Protein AF-A0A9P6PNS8-F1 (afdb_monomer)

Nearest PDB structures (foldseek):
  7qi6-assembly1_5  TM=6.635E-01  e=1.518E-03  Homo sapiens
  6zsc-assembly1_5  TM=6.310E-01  e=2.598E-03  Homo sapiens
  5k1a-assembly3_F  TM=5.845E-01  e=2.024E-01  Homo sapiens
  2zb6-assembly1_A-2  TM=4.826E-01  e=3.499E+00  Measles virus strain Edmonston-B
  2zb5-assembly1_A-2  TM=5.389E-01  e=9.210E+00  Measles virus strain Edmonston-B

Radius of gyration: 42.25 Å; Cα contacts (8 Å, |Δi|>4): 1552; chains: 1; bounding box: 99×86×151 Å

Organism: NCBI:txid41804

Mean predicted aligned error: 18.77 Å

Structure (mmCIF, N/CA/C/O backbone):
data_AF-A0A9P6PNS8-F1
#
_entry.id   AF-A0A9P6PNS8-F1
#
loop_
_atom_site.group_PDB
_atom_site.id
_atom_site.type_symbol
_atom_site.label_atom_id
_atom_site.label_alt_id
_atom_site.label_comp_id
_atom_site.label_asym_id
_atom_site.label_entity_id
_atom_site.label_seq_id
_atom_site.pdbx_PDB_ins_code
_atom_site.Cartn_x
_atom_site.Cartn_y
_atom_site.Cartn_z
_atom_site.occupancy
_atom_site.B_iso_or_equiv
_atom_site.auth_seq_id
_atom_site.auth_comp_id
_atom_site.auth_asym_id
_atom_site.auth_atom_id
_atom_site.pdbx_PDB_model_num
ATOM 1 N N . MET A 1 1 ? -38.848 44.340 116.202 1.00 38.03 1 MET A N 1
ATOM 2 C CA . MET A 1 1 ? -37.569 43.748 115.767 1.00 38.03 1 MET A CA 1
ATOM 3 C C . MET A 1 1 ? -37.871 42.318 115.384 1.00 38.03 1 MET A C 1
ATOM 5 O O . MET A 1 1 ? -38.203 41.520 116.247 1.00 38.03 1 MET A O 1
ATOM 9 N N . THR A 1 2 ? -37.935 42.082 114.082 1.00 35.62 2 THR A N 1
ATOM 10 C CA . THR A 1 2 ? -38.232 40.808 113.427 1.00 35.62 2 THR A CA 1
ATOM 11 C C . THR A 1 2 ? -36.921 40.229 112.928 1.00 35.62 2 THR A C 1
ATOM 13 O O . THR A 1 2 ? -36.198 40.965 112.270 1.00 35.62 2 THR A O 1
ATOM 16 N N . ASP A 1 3 ? -36.658 38.951 113.179 1.00 35.03 3 ASP A N 1
ATOM 17 C CA . ASP A 1 3 ? -35.818 38.147 112.293 1.00 35.03 3 ASP A CA 1
ATOM 18 C C . ASP A 1 3 ? -36.361 36.717 112.260 1.00 35.03 3 ASP A C 1
ATOM 20 O O . ASP A 1 3 ? -36.658 36.108 113.290 1.00 35.03 3 ASP A O 1
ATOM 24 N N . ASN A 1 4 ? -36.608 36.267 111.031 1.00 35.25 4 ASN A N 1
ATOM 25 C CA . ASN A 1 4 ? -37.414 35.115 110.653 1.00 35.25 4 ASN A CA 1
ATOM 26 C C . ASN A 1 4 ? -36.581 33.830 110.601 1.00 35.25 4 ASN A C 1
ATOM 28 O O . ASN A 1 4 ? -35.508 33.797 110.005 1.00 35.25 4 ASN A O 1
ATOM 32 N N . ASN A 1 5 ? -37.153 32.753 111.141 1.00 39.16 5 ASN A N 1
ATOM 33 C CA . ASN A 1 5 ? -36.704 31.377 110.955 1.00 39.16 5 ASN A CA 1
ATOM 34 C C . ASN A 1 5 ? -37.455 30.732 109.781 1.00 39.16 5 ASN A C 1
ATOM 36 O O . ASN A 1 5 ? -38.679 30.614 109.833 1.00 39.16 5 ASN A O 1
ATOM 40 N N . GLN A 1 6 ? -36.719 30.236 108.787 1.00 35.00 6 GLN A N 1
ATOM 41 C CA . GLN A 1 6 ? -37.157 29.192 107.853 1.00 35.00 6 GLN A CA 1
ATOM 42 C C . GLN A 1 6 ? -35.915 28.449 107.316 1.00 35.00 6 GLN A C 1
ATOM 44 O O . GLN A 1 6 ? -34.973 29.116 106.888 1.00 35.00 6 GLN A O 1
ATOM 49 N N . PRO A 1 7 ? -35.869 27.102 107.328 1.00 42.41 7 PRO A N 1
ATOM 50 C CA . PRO A 1 7 ? -34.845 26.335 106.623 1.00 42.41 7 PRO A CA 1
ATOM 51 C C . PRO A 1 7 ? -35.229 26.134 105.148 1.00 42.41 7 PRO A C 1
ATOM 53 O O . PRO A 1 7 ? -36.397 25.910 104.836 1.00 42.41 7 PRO A O 1
ATOM 56 N N . LEU A 1 8 ? -34.234 26.197 104.258 1.00 35.06 8 LEU A N 1
ATOM 57 C CA . LEU A 1 8 ? -34.370 25.934 102.824 1.00 35.06 8 LEU A CA 1
ATOM 58 C C . LEU A 1 8 ? -34.691 24.453 102.548 1.00 35.06 8 LEU A C 1
ATOM 60 O O . LEU A 1 8 ? -33.902 23.574 102.891 1.00 35.06 8 LEU A O 1
ATOM 64 N N . GLU A 1 9 ? -35.801 24.198 101.855 1.00 34.28 9 GLU A N 1
ATOM 65 C CA . GLU A 1 9 ? -36.041 22.968 101.092 1.00 34.28 9 GLU A CA 1
ATOM 66 C C . GLU A 1 9 ? -35.296 23.046 99.746 1.00 34.28 9 GLU A C 1
ATOM 68 O O . GLU A 1 9 ? -35.370 24.052 99.039 1.00 34.28 9 GLU A O 1
ATOM 73 N N . ALA A 1 10 ? -34.569 21.984 99.386 1.00 37.09 10 ALA A N 1
ATOM 74 C CA . ALA A 1 10 ? -34.009 21.796 98.049 1.00 37.09 10 ALA A CA 1
ATOM 75 C C . ALA A 1 10 ? -35.083 21.178 97.127 1.00 37.09 10 ALA A C 1
ATOM 77 O O . ALA A 1 10 ? -35.735 20.218 97.544 1.00 37.09 10 ALA A O 1
ATOM 78 N N . PRO A 1 11 ? -35.290 21.679 95.895 1.00 38.31 11 PRO A N 1
ATOM 79 C CA . PRO A 1 11 ? -36.331 21.163 95.019 1.00 38.31 11 PRO A CA 1
ATOM 80 C C . PRO A 1 11 ? -35.906 19.843 94.365 1.00 38.31 11 PRO A C 1
ATOM 82 O O . PRO A 1 11 ? -34.932 19.769 93.621 1.00 38.31 11 PRO A O 1
ATOM 85 N N . SER A 1 12 ? -36.686 18.802 94.641 1.00 41.72 12 SER A N 1
ATOM 86 C CA . SER A 1 12 ? -36.752 17.553 93.893 1.00 41.72 12 SER A CA 1
ATOM 87 C C . SER A 1 12 ? -37.543 17.743 92.594 1.00 41.72 12 SER A C 1
ATOM 89 O O . SER A 1 12 ? -38.729 18.068 92.662 1.00 41.72 12 SER A O 1
ATOM 91 N N . SER A 1 13 ? -36.939 17.451 91.443 1.00 44.19 13 SER A N 1
ATOM 92 C CA . SER A 1 13 ? -37.649 16.912 90.273 1.00 44.19 13 SER A CA 1
ATOM 93 C C . SER A 1 13 ? -36.643 16.352 89.260 1.00 44.19 13 SER A C 1
ATOM 95 O O . SER A 1 13 ? -36.161 17.088 88.403 1.00 44.19 13 SER A O 1
ATOM 97 N N . ASP A 1 14 ? -36.335 15.056 89.354 1.00 52.81 14 ASP A N 1
ATOM 98 C CA . ASP A 1 14 ? -35.810 14.292 88.215 1.00 52.81 14 ASP A CA 1
ATOM 99 C C . ASP A 1 14 ? -36.925 14.255 87.159 1.00 52.81 14 ASP A C 1
ATOM 101 O O . ASP A 1 14 ? -37.920 13.540 87.307 1.00 52.81 14 ASP A O 1
ATOM 105 N N . SER A 1 15 ? -36.834 15.097 86.132 1.00 66.56 15 SER A N 1
ATOM 106 C CA . SER A 1 15 ? -37.779 15.079 85.017 1.00 66.56 15 SER A CA 1
ATOM 107 C C . SER A 1 15 ? -37.424 13.919 84.088 1.00 66.56 15 SER A C 1
ATOM 109 O O . SER A 1 15 ? -36.616 14.071 83.172 1.00 66.56 15 SER A O 1
ATOM 111 N N . SER A 1 16 ? -38.010 12.746 84.337 1.00 77.12 16 SER A N 1
ATOM 112 C CA . SER A 1 16 ? -37.897 11.601 83.432 1.00 77.12 16 SER A CA 1
ATOM 113 C C . SER A 1 16 ? -38.659 11.880 82.136 1.00 77.12 16 SER A C 1
ATOM 115 O O . SER A 1 16 ? -39.860 12.156 82.182 1.00 77.12 16 SER A O 1
ATOM 117 N N . ILE A 1 17 ? -37.994 11.751 80.992 1.00 86.31 17 ILE A N 1
ATOM 118 C CA . ILE A 1 17 ? -38.599 11.861 79.665 1.00 86.31 17 ILE A CA 1
ATOM 119 C C . ILE A 1 17 ? -38.809 10.466 79.070 1.00 86.31 17 ILE A C 1
ATOM 121 O O . ILE A 1 17 ? -38.011 9.547 79.270 1.00 86.31 17 ILE A O 1
ATOM 125 N N . THR A 1 18 ? -39.911 10.294 78.340 1.00 87.69 18 THR A N 1
ATOM 126 C CA . THR A 1 18 ? -40.212 9.049 77.619 1.00 87.69 18 THR A CA 1
ATOM 127 C C . THR A 1 18 ? -39.902 9.248 76.142 1.00 87.69 18 THR A C 1
ATOM 129 O O . THR A 1 18 ? -40.555 10.043 75.472 1.00 87.69 18 THR A O 1
ATOM 132 N N . ILE A 1 19 ? -38.914 8.522 75.621 1.00 89.94 19 ILE A N 1
ATOM 133 C CA . ILE A 1 19 ? -38.493 8.601 74.220 1.00 89.94 19 ILE A CA 1
ATOM 134 C C . ILE A 1 19 ? -39.006 7.369 73.478 1.00 89.94 19 ILE A C 1
ATOM 136 O O . ILE A 1 19 ? -38.692 6.233 73.835 1.00 89.94 19 ILE A O 1
ATOM 140 N N . THR A 1 20 ? -39.785 7.598 72.423 1.00 90.81 20 THR A N 1
ATOM 141 C CA . THR A 1 20 ? -40.258 6.539 71.514 1.00 90.81 20 THR A CA 1
ATOM 142 C C . THR A 1 20 ? -39.241 6.306 70.401 1.00 90.81 20 THR A C 1
ATOM 144 O O . THR A 1 20 ? -38.955 7.209 69.612 1.00 90.81 20 THR A O 1
ATOM 147 N N . CYS A 1 21 ? -38.730 5.085 70.317 1.00 92.44 21 CYS A N 1
ATOM 148 C CA . CYS A 1 21 ? -37.688 4.657 69.395 1.00 92.44 21 CYS A CA 1
ATOM 149 C C . CYS A 1 21 ? -38.238 3.675 68.351 1.00 92.44 21 CYS A C 1
ATOM 151 O O . CYS A 1 21 ? -39.130 2.879 68.642 1.00 92.44 21 CYS A O 1
ATOM 153 N N . LEU A 1 22 ? -37.668 3.684 67.147 1.00 91.56 22 LEU A N 1
ATOM 154 C CA . LEU A 1 22 ? -37.949 2.717 66.083 1.00 91.56 22 LEU A CA 1
ATOM 155 C C . LEU A 1 22 ? -36.643 2.272 65.412 1.00 91.56 22 LEU A C 1
ATOM 157 O O . LEU A 1 22 ? -35.740 3.080 65.223 1.00 91.56 22 LEU A O 1
ATOM 161 N N . LEU A 1 23 ? -36.526 1.001 65.031 1.00 89.69 23 LEU A N 1
ATOM 162 C CA . LEU A 1 23 ? -35.391 0.519 64.242 1.00 89.69 23 LEU A CA 1
ATOM 163 C C . LEU A 1 23 ? -35.531 0.960 62.772 1.00 89.69 23 LEU A C 1
ATOM 165 O O . LEU A 1 23 ? -36.610 0.888 62.192 1.00 89.69 23 LEU A O 1
ATOM 169 N N . ASN A 1 24 ? -34.445 1.415 62.145 1.00 86.19 24 ASN A N 1
ATOM 170 C CA . ASN A 1 24 ? -34.470 1.812 60.734 1.00 86.19 24 ASN A CA 1
ATOM 171 C C . ASN A 1 24 ? -34.923 0.648 59.828 1.00 86.19 24 ASN A C 1
ATOM 173 O O . ASN A 1 24 ? -34.260 -0.388 59.799 1.00 86.19 24 ASN A O 1
ATOM 177 N N . GLY A 1 25 ? -35.995 0.850 59.054 1.00 80.19 25 GLY A N 1
ATOM 178 C CA . GLY A 1 25 ? -36.583 -0.168 58.177 1.00 80.19 25 GLY A CA 1
ATOM 179 C C . GLY A 1 25 ? -37.706 -0.998 58.813 1.00 80.19 25 GLY A C 1
ATOM 180 O O . GLY A 1 25 ? -38.274 -1.842 58.123 1.00 80.19 25 GLY A O 1
ATOM 181 N N . ASP A 1 26 ? -38.059 -0.748 60.079 1.00 83.12 26 ASP A N 1
ATOM 182 C CA . ASP A 1 26 ? -39.193 -1.397 60.746 1.00 83.12 26 ASP A CA 1
ATOM 183 C C . ASP A 1 26 ? -40.512 -0.635 60.545 1.00 83.12 26 ASP A C 1
ATOM 185 O O . ASP A 1 26 ? -40.561 0.513 60.086 1.00 83.12 26 ASP A O 1
ATOM 189 N N . SER A 1 27 ? -41.612 -1.301 60.903 1.00 84.88 27 SER A N 1
ATOM 190 C CA . SER A 1 27 ? -42.946 -0.711 60.910 1.00 84.88 27 SER A CA 1
ATOM 191 C C . SER A 1 27 ? -43.193 0.156 62.147 1.00 84.88 27 SER A C 1
ATOM 193 O O . SER A 1 27 ? -42.725 -0.185 63.230 1.00 84.88 27 SER A O 1
ATOM 195 N N . ALA A 1 28 ? -43.959 1.245 62.020 1.00 83.12 28 ALA A N 1
ATOM 196 C CA . ALA A 1 28 ? -44.288 2.134 63.141 1.00 83.12 28 ALA A CA 1
ATOM 197 C C . ALA A 1 28 ? -44.936 1.401 64.340 1.00 83.12 28 ALA A C 1
ATOM 199 O O . ALA A 1 28 ? -44.675 1.763 65.491 1.00 83.12 28 ALA A O 1
ATOM 200 N N . SER A 1 29 ? -45.669 0.310 64.096 1.00 83.00 29 SER A N 1
ATOM 201 C CA . SER A 1 29 ? -46.224 -0.589 65.121 1.00 83.00 29 SER A CA 1
ATOM 202 C C . SER A 1 29 ? -45.169 -1.315 65.970 1.00 83.00 29 SER A C 1
ATOM 204 O O . SER A 1 29 ? -45.473 -1.781 67.065 1.00 83.00 29 SER A O 1
ATOM 206 N N . HIS A 1 30 ? -43.917 -1.392 65.510 1.00 86.62 30 HIS A N 1
ATOM 207 C CA . HIS A 1 30 ? -42.785 -1.971 66.246 1.00 86.62 30 HIS A CA 1
ATOM 208 C C . HIS A 1 30 ? -41.997 -0.942 67.071 1.00 86.62 30 HIS A C 1
ATOM 210 O O . HIS A 1 30 ? -40.952 -1.282 67.651 1.00 86.62 30 HIS A O 1
ATOM 216 N N . SER A 1 31 ? -42.476 0.305 67.125 1.00 88.50 31 SER A N 1
ATOM 217 C CA . SER A 1 31 ? -41.890 1.335 67.977 1.00 88.50 31 SER A CA 1
ATOM 218 C C . SER A 1 31 ? -41.986 0.957 69.460 1.00 88.50 31 SER A C 1
ATOM 220 O O . SER A 1 31 ? -42.853 0.198 69.892 1.00 88.50 31 SER A O 1
ATOM 222 N N . PHE A 1 32 ? -41.029 1.430 70.250 1.00 88.56 32 PHE A N 1
ATOM 223 C CA . PHE A 1 32 ? -40.890 1.071 71.658 1.00 88.56 32 PHE A CA 1
ATOM 224 C C . PHE A 1 32 ? -40.411 2.267 72.468 1.00 88.56 32 PHE A C 1
ATOM 226 O O . PHE A 1 32 ? -39.592 3.053 72.001 1.00 88.56 32 PHE A O 1
ATOM 233 N N . SER A 1 33 ? -40.894 2.388 73.700 1.00 90.00 33 SER A N 1
ATOM 234 C CA . SER A 1 33 ? -40.560 3.519 74.563 1.00 90.00 33 SER A CA 1
ATOM 235 C C . SER A 1 33 ? -39.471 3.173 75.575 1.00 90.00 33 SER A C 1
ATOM 237 O O . SER A 1 33 ? -39.440 2.074 76.146 1.00 90.00 33 SER A O 1
ATOM 239 N N . VAL A 1 34 ? -38.589 4.141 75.804 1.00 90.56 34 VAL A N 1
ATOM 240 C CA . VAL A 1 34 ? -37.511 4.112 76.790 1.00 90.56 34 VAL A CA 1
ATOM 241 C C . VAL A 1 34 ? -37.673 5.314 77.716 1.00 90.56 34 VAL A C 1
ATOM 243 O O . VAL A 1 34 ? -37.844 6.435 77.243 1.00 90.56 34 VAL A O 1
ATOM 246 N N . ASN A 1 35 ? -37.612 5.074 79.026 1.00 88.00 35 ASN A N 1
ATOM 247 C CA . ASN A 1 35 ? -37.637 6.132 80.034 1.00 88.00 35 ASN A CA 1
ATOM 248 C C . ASN A 1 3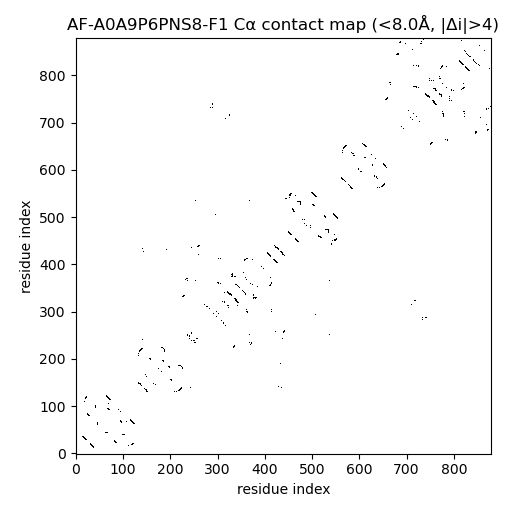5 ? -36.201 6.469 80.421 1.00 88.00 35 ASN A C 1
ATOM 250 O O . ASN A 1 35 ? -35.438 5.559 80.746 1.00 88.00 35 ASN A O 1
ATOM 254 N N . ILE A 1 36 ? -35.855 7.750 80.388 1.00 88.25 36 ILE A N 1
ATOM 255 C CA . ILE A 1 36 ? -34.512 8.253 80.682 1.00 88.25 36 ILE A CA 1
ATOM 256 C C . ILE A 1 36 ? -34.619 9.601 81.407 1.00 88.25 36 ILE A C 1
ATOM 258 O O . ILE A 1 36 ? -35.611 10.308 81.214 1.00 88.25 36 ILE A O 1
ATOM 262 N N . SER A 1 37 ? -33.664 9.961 82.267 1.00 83.19 37 SER A N 1
ATOM 263 C CA . SER A 1 37 ? -33.644 11.314 82.834 1.00 83.19 37 SER A CA 1
ATOM 264 C C . SER A 1 37 ? -33.254 12.324 81.756 1.00 83.19 37 SER A C 1
ATOM 266 O O . SER A 1 37 ? -32.411 12.044 80.905 1.00 83.19 37 SER A O 1
ATOM 268 N N . ALA A 1 38 ? -33.849 13.518 81.779 1.00 78.31 38 ALA A N 1
ATOM 269 C CA . ALA A 1 38 ? -33.487 14.585 80.842 1.00 78.31 38 ALA A CA 1
ATOM 270 C C . ALA A 1 38 ? -32.008 15.014 80.962 1.00 78.31 38 ALA A C 1
ATOM 272 O O . ALA A 1 38 ? -31.471 15.585 80.019 1.00 78.31 38 ALA A O 1
ATOM 273 N N . THR A 1 39 ? -31.362 14.732 82.100 1.00 80.31 39 THR A N 1
ATOM 274 C CA . THR A 1 39 ? -29.947 15.035 82.372 1.00 80.31 39 THR A CA 1
ATOM 275 C C . THR A 1 39 ? -28.983 13.900 82.020 1.00 80.31 39 THR A C 1
ATOM 277 O O . THR A 1 39 ? -27.775 14.073 82.179 1.00 80.31 39 THR A O 1
ATOM 280 N N . ASP A 1 40 ? -29.493 12.739 81.605 1.00 85.06 40 ASP A N 1
ATOM 281 C CA . ASP A 1 40 ? -28.660 11.588 81.255 1.00 85.06 40 ASP A CA 1
ATOM 282 C C . ASP A 1 40 ? -27.964 11.799 79.902 1.00 85.06 40 ASP A C 1
ATOM 284 O O . ASP A 1 40 ? -28.375 12.588 79.045 1.00 85.06 40 ASP A O 1
ATOM 288 N N . SER A 1 41 ? -26.886 11.055 79.697 1.00 86.19 41 SER A N 1
ATOM 289 C CA . SER A 1 41 ? -26.075 11.102 78.486 1.00 86.19 41 SER A CA 1
ATOM 290 C C . SER A 1 41 ? -26.694 10.323 77.318 1.00 86.19 41 SER A C 1
ATOM 292 O O . SER A 1 41 ? -27.461 9.368 77.477 1.00 86.19 41 SER A O 1
ATOM 294 N N . LEU A 1 42 ? -26.267 10.654 76.094 1.00 86.25 42 LEU A N 1
ATOM 295 C CA . LEU A 1 42 ? -26.627 9.880 74.902 1.00 86.25 42 LEU A CA 1
ATOM 296 C C . LEU A 1 42 ? -26.145 8.415 74.982 1.00 86.25 42 LEU A C 1
ATOM 298 O O . LEU A 1 42 ? -26.768 7.528 74.394 1.00 86.25 42 LEU A O 1
ATOM 302 N N . GLU A 1 43 ? -25.049 8.134 75.695 1.00 85.62 43 GLU A N 1
ATOM 303 C CA . GLU A 1 43 ? -24.553 6.765 75.893 1.00 85.62 43 GLU A CA 1
ATOM 304 C C . GLU A 1 43 ? -25.500 5.925 76.754 1.00 85.62 43 GLU A C 1
ATOM 306 O O . GLU A 1 43 ? -25.770 4.768 76.418 1.00 85.62 43 GLU A O 1
ATOM 311 N N . GLU A 1 44 ? -26.069 6.513 77.808 1.00 87.44 44 GLU A N 1
ATOM 312 C CA . GLU A 1 44 ? -27.085 5.865 78.642 1.00 87.44 44 GLU A CA 1
ATOM 313 C C . GLU A 1 44 ? -28.351 5.569 77.831 1.00 87.44 44 GLU A C 1
ATOM 315 O O . GLU A 1 44 ? -28.875 4.454 77.908 1.00 87.44 44 GLU A O 1
ATOM 320 N N . LEU A 1 45 ? -28.772 6.483 76.946 1.00 89.38 45 LEU A N 1
ATOM 321 C CA . LEU A 1 45 ? -29.881 6.234 76.017 1.00 89.38 45 LEU A CA 1
ATOM 322 C C . LEU A 1 45 ? -29.601 5.046 75.087 1.00 89.38 45 LEU A C 1
ATOM 324 O O . LEU A 1 45 ? -30.454 4.169 74.927 1.00 89.38 45 LEU A O 1
ATOM 328 N N . LYS A 1 46 ? -28.400 4.969 74.499 1.00 89.88 46 LYS A N 1
ATOM 329 C CA . LYS A 1 46 ? -27.990 3.825 73.664 1.00 89.88 46 LYS A CA 1
ATOM 330 C C . LYS A 1 46 ? -27.975 2.518 74.465 1.00 89.88 46 LYS A C 1
ATOM 332 O O . LYS A 1 46 ? -28.414 1.484 73.955 1.00 89.88 46 LYS A O 1
ATOM 337 N N . GLY A 1 47 ? -27.511 2.558 75.715 1.00 87.88 47 GLY A N 1
ATOM 338 C CA . GLY A 1 47 ? -27.511 1.416 76.631 1.00 87.88 47 GLY A CA 1
ATOM 339 C C . GLY A 1 47 ? -28.922 0.917 76.954 1.00 87.88 47 GLY A C 1
ATOM 340 O O . GLY A 1 47 ? -29.192 -0.285 76.863 1.00 87.88 47 GLY A O 1
ATOM 341 N N . LEU A 1 48 ? -29.844 1.834 77.254 1.00 89.44 48 LEU A N 1
ATOM 342 C CA . LEU A 1 48 ? -31.245 1.517 77.533 1.00 89.44 48 LEU A CA 1
ATOM 343 C C . LEU A 1 48 ? -31.971 0.961 76.302 1.00 89.44 48 LEU A C 1
ATOM 345 O O . LEU A 1 48 ? -32.693 -0.029 76.422 1.00 89.44 48 LEU A O 1
ATOM 349 N N . ILE A 1 49 ? -31.740 1.536 75.115 1.00 90.88 49 ILE A N 1
ATOM 350 C CA . ILE A 1 49 ? -32.280 1.030 73.842 1.00 90.88 49 ILE A CA 1
ATOM 351 C C . ILE A 1 49 ? -31.822 -0.409 73.597 1.00 90.88 49 ILE A C 1
ATOM 353 O O . ILE A 1 49 ? -32.653 -1.273 73.307 1.00 90.88 49 ILE A O 1
ATOM 357 N N . LYS A 1 50 ? -30.519 -0.680 73.754 1.00 86.38 50 LYS A N 1
ATOM 358 C CA . LYS A 1 50 ? -29.962 -2.026 73.580 1.00 86.38 50 LYS A CA 1
ATOM 359 C C . LYS A 1 50 ? -30.598 -3.018 74.558 1.00 86.38 50 LYS A C 1
ATOM 361 O O . LYS A 1 50 ? -31.068 -4.066 74.130 1.00 86.38 50 LYS A O 1
ATOM 366 N N . SER A 1 51 ? -30.675 -2.661 75.841 1.00 87.56 51 SER A N 1
ATOM 367 C CA . SER A 1 51 ? -31.266 -3.508 76.888 1.00 87.56 51 SER A CA 1
ATOM 368 C C . SER A 1 51 ? -32.748 -3.820 76.632 1.00 87.56 51 SER A C 1
ATOM 370 O O . SER A 1 51 ? -33.184 -4.962 76.784 1.00 87.56 51 SER A O 1
ATOM 372 N N . LYS A 1 52 ? -33.524 -2.823 76.179 1.00 88.25 52 LYS A N 1
ATOM 373 C CA . LYS A 1 52 ? -34.972 -2.938 75.940 1.00 88.25 52 LYS A CA 1
ATOM 374 C C . LYS A 1 52 ? -35.330 -3.863 74.774 1.00 88.25 52 LYS A C 1
ATOM 376 O O . LYS A 1 52 ? -36.432 -4.406 74.757 1.00 88.25 52 LYS A O 1
ATOM 381 N N . LYS A 1 53 ? -34.423 -4.020 73.810 1.00 84.50 53 LYS A N 1
ATOM 382 C CA . LYS A 1 53 ? -34.619 -4.792 72.575 1.00 84.50 53 LYS A CA 1
ATOM 383 C C . LYS A 1 53 ? -33.741 -6.047 72.500 1.00 84.50 53 LYS A C 1
ATOM 385 O O . LYS A 1 53 ? -33.582 -6.596 71.423 1.00 84.50 53 LYS A O 1
ATOM 390 N N . THR A 1 54 ? -33.200 -6.538 73.615 1.00 78.50 54 THR A N 1
ATOM 391 C CA . THR A 1 54 ? -32.533 -7.855 73.679 1.00 78.50 54 THR A CA 1
ATOM 392 C C . THR A 1 54 ? -33.490 -8.965 73.196 1.00 78.50 54 THR A C 1
ATOM 394 O O . THR A 1 54 ? -34.611 -9.026 73.711 1.00 78.50 54 THR A O 1
ATOM 397 N N . PRO A 1 55 ? -33.102 -9.858 72.257 1.00 77.31 55 PRO A N 1
ATOM 398 C CA . PRO A 1 55 ? -31.754 -10.074 71.707 1.00 77.31 55 PRO A CA 1
ATOM 399 C C . PRO A 1 55 ? -31.436 -9.343 70.378 1.00 77.31 55 PRO A C 1
ATOM 401 O O . PRO A 1 55 ? -30.382 -9.573 69.791 1.00 77.31 55 PRO A O 1
ATOM 404 N N . ASP A 1 56 ? -32.298 -8.453 69.873 1.00 75.88 56 ASP A N 1
ATOM 405 C CA . ASP A 1 56 ? -32.202 -7.835 68.530 1.00 75.88 56 ASP A CA 1
ATOM 406 C C . ASP A 1 56 ? -30.945 -6.969 68.295 1.00 75.88 56 ASP A C 1
ATOM 408 O O . ASP A 1 56 ? -30.664 -6.582 67.153 1.00 75.88 56 ASP A O 1
ATOM 412 N N . PHE A 1 57 ? -30.211 -6.642 69.363 1.00 79.81 57 PHE A N 1
ATOM 413 C CA . PHE A 1 57 ? -28.971 -5.858 69.350 1.00 79.81 57 PHE A CA 1
ATOM 414 C C . PHE A 1 57 ? -27.783 -6.584 70.012 1.00 79.81 57 PHE A C 1
ATOM 416 O O . PHE A 1 57 ? -26.776 -5.946 70.336 1.00 79.81 57 PHE A O 1
ATOM 423 N N . ASP A 1 58 ? -27.867 -7.898 70.242 1.00 80.00 58 ASP A N 1
ATOM 424 C CA . ASP A 1 58 ? -26.793 -8.672 70.891 1.00 80.00 58 ASP A CA 1
ATOM 425 C C . ASP A 1 58 ? -25.490 -8.677 70.076 1.00 80.00 58 ASP A C 1
ATOM 427 O O . ASP A 1 58 ? -24.396 -8.750 70.637 1.00 80.00 58 ASP A O 1
ATOM 431 N N . ASP A 1 59 ? -25.604 -8.524 68.759 1.00 74.38 59 ASP A N 1
ATOM 432 C CA . ASP A 1 59 ? -24.513 -8.516 67.785 1.00 74.38 59 ASP A CA 1
ATOM 433 C C . ASP A 1 59 ? -23.777 -7.169 67.657 1.00 74.38 59 ASP A C 1
ATOM 435 O O . ASP A 1 59 ? -22.761 -7.094 66.969 1.00 74.38 59 ASP A O 1
ATOM 439 N N . SER A 1 60 ? -24.276 -6.104 68.292 1.00 78.56 60 SER A N 1
ATOM 440 C CA . SER A 1 60 ? -23.761 -4.737 68.139 1.00 78.56 60 SER A CA 1
ATOM 441 C C . SER A 1 60 ? -23.460 -4.112 69.502 1.00 78.56 60 SER A C 1
ATOM 443 O O . SER A 1 60 ? -24.280 -4.180 70.418 1.00 78.56 60 SER A O 1
ATOM 445 N N . ALA A 1 61 ? -22.307 -3.464 69.690 1.00 81.50 61 ALA A N 1
ATOM 446 C CA . ALA A 1 61 ? -22.060 -2.708 70.925 1.00 81.50 61 ALA A CA 1
ATOM 447 C C . ALA A 1 61 ? -22.998 -1.486 71.001 1.00 81.50 61 ALA A C 1
ATOM 449 O O . ALA A 1 61 ? -23.279 -0.865 69.978 1.00 81.50 61 ALA A O 1
ATOM 450 N N . ALA A 1 62 ? -23.467 -1.104 72.199 1.00 83.25 62 ALA A N 1
ATOM 451 C CA . ALA A 1 62 ? -24.365 0.052 72.349 1.00 83.25 62 ALA A CA 1
ATOM 452 C C . ALA A 1 62 ? -23.741 1.341 71.779 1.00 83.25 62 ALA A C 1
ATOM 454 O O . ALA A 1 62 ? -24.425 2.120 71.124 1.00 83.25 62 ALA A O 1
ATOM 455 N N . SER A 1 63 ? -22.424 1.512 71.934 1.00 80.56 63 SER A N 1
ATOM 456 C CA . SER A 1 63 ? -21.656 2.631 71.374 1.00 80.56 63 SER A CA 1
ATOM 457 C C . SER A 1 63 ? -21.670 2.699 69.840 1.00 80.56 63 SER A C 1
ATOM 459 O O . SER A 1 63 ? -21.513 3.786 69.289 1.00 80.56 63 SER A O 1
ATOM 461 N N . GLN A 1 64 ? -21.900 1.577 69.147 1.00 82.69 64 GLN A N 1
ATOM 462 C CA . GLN A 1 64 ? -21.925 1.493 67.679 1.00 82.69 64 GLN A CA 1
ATOM 463 C C . GLN A 1 64 ? -23.285 1.851 67.065 1.00 82.69 64 GLN A C 1
ATOM 465 O O . GLN A 1 64 ? -23.388 1.966 65.845 1.00 82.69 64 GLN A O 1
ATOM 470 N N . LEU A 1 65 ? -24.334 2.015 67.876 1.00 88.31 65 LEU A N 1
ATOM 471 C CA . LEU A 1 65 ? -25.643 2.445 67.389 1.00 88.31 65 LEU A CA 1
ATOM 472 C C . LEU A 1 65 ? -25.605 3.936 67.032 1.00 88.31 65 LEU A C 1
ATOM 474 O O . LEU A 1 65 ? -25.140 4.759 67.829 1.00 88.31 65 LEU A O 1
ATOM 478 N N . VAL A 1 66 ? -26.130 4.290 65.859 1.00 89.56 66 VAL A N 1
ATOM 479 C CA . VAL A 1 66 ? -26.316 5.686 65.437 1.00 89.56 66 VAL A CA 1
ATOM 480 C C . VAL A 1 66 ? -27.779 6.056 65.661 1.00 89.56 66 VAL A C 1
ATOM 482 O O . VAL A 1 66 ? -28.681 5.349 65.205 1.00 89.56 66 VAL A O 1
ATOM 485 N N . LEU A 1 67 ? -28.024 7.136 66.404 1.00 92.56 67 LEU A N 1
ATOM 486 C CA . LEU A 1 67 ? -29.370 7.587 66.754 1.00 92.56 67 LEU A CA 1
ATOM 487 C C . LEU A 1 67 ? -29.716 8.845 65.960 1.00 92.56 67 LEU A C 1
ATOM 489 O O . LEU A 1 67 ? -28.954 9.809 65.946 1.00 92.56 67 LEU A O 1
ATOM 493 N N . TRP A 1 68 ? -30.885 8.843 65.329 1.00 92.44 68 TRP A N 1
ATOM 494 C CA . TRP A 1 68 ? -31.388 9.966 64.546 1.00 92.44 68 TRP A CA 1
ATOM 495 C C . TRP A 1 68 ? -32.631 10.541 65.212 1.00 92.44 68 TRP A C 1
ATOM 497 O O . TRP A 1 68 ? -33.630 9.836 65.346 1.00 92.44 68 TRP A O 1
ATOM 507 N N . LYS A 1 69 ? -32.598 11.821 65.587 1.00 90.94 69 LYS A N 1
ATOM 508 C CA . LYS A 1 69 ? -33.786 12.567 66.006 1.00 90.94 69 LYS A CA 1
ATOM 509 C C . LYS A 1 69 ? -34.717 12.740 64.813 1.00 90.94 69 LYS A C 1
ATOM 511 O O . LYS A 1 69 ? -34.297 13.270 63.783 1.00 90.94 69 LYS A O 1
ATOM 516 N N . VAL A 1 70 ? -35.976 12.367 64.992 1.00 89.62 70 VAL A N 1
ATOM 517 C CA . VAL A 1 70 ? -37.061 12.559 64.025 1.00 89.62 70 VAL A CA 1
ATOM 518 C C . VAL A 1 70 ? -38.335 13.019 64.741 1.00 89.62 70 VAL A C 1
ATOM 520 O O . VAL A 1 70 ? -38.390 13.059 65.968 1.00 89.62 70 VAL A O 1
ATOM 523 N N . SER A 1 71 ? -39.355 13.392 63.972 1.00 88.06 71 SER A N 1
ATOM 524 C CA . SER A 1 71 ? -40.684 13.730 64.488 1.00 88.06 71 SER A CA 1
ATOM 525 C C . SER A 1 71 ? -41.744 13.126 63.571 1.00 88.06 71 SER A C 1
ATOM 527 O O . SER A 1 71 ? -42.272 13.811 62.697 1.00 88.06 71 SER A O 1
ATOM 529 N N . ILE A 1 72 ? -42.007 11.825 63.728 1.00 85.31 72 ILE A N 1
ATOM 530 C CA . ILE A 1 72 ? -42.881 11.058 62.824 1.00 85.31 72 ILE A CA 1
ATOM 531 C C . ILE A 1 72 ? -44.097 10.527 63.593 1.00 85.31 72 ILE A C 1
ATOM 533 O O . ILE A 1 72 ? -43.904 9.844 64.596 1.00 85.31 72 ILE A O 1
ATOM 537 N N . PRO A 1 73 ? -45.338 10.778 63.148 1.00 83.88 73 PRO A N 1
ATOM 538 C CA . PRO A 1 73 ? -46.530 10.222 63.787 1.00 83.88 73 PRO A CA 1
ATOM 539 C C . PRO A 1 73 ? -46.523 8.685 63.829 1.00 83.88 73 PRO A C 1
ATOM 541 O O . PRO A 1 73 ? -46.176 8.024 62.857 1.00 83.88 73 PRO A O 1
ATOM 544 N N . THR A 1 74 ? -46.959 8.085 64.931 1.00 78.25 74 THR A N 1
ATOM 545 C CA . THR A 1 74 ? -47.063 6.614 65.079 1.00 78.25 74 THR A CA 1
ATOM 546 C C . THR A 1 74 ? -48.139 5.982 64.181 1.00 78.25 74 THR A C 1
ATOM 548 O O . THR A 1 74 ? -48.057 4.795 63.875 1.00 78.25 74 THR A O 1
ATOM 551 N N . ALA A 1 75 ? -49.077 6.783 63.665 1.00 75.81 75 ALA A N 1
ATOM 552 C CA . ALA A 1 75 ? -50.035 6.415 62.624 1.00 75.81 75 ALA A CA 1
ATOM 553 C C . ALA A 1 75 ? -49.964 7.420 61.466 1.00 75.81 75 ALA A C 1
ATOM 555 O O . ALA A 1 75 ? -49.817 8.619 61.694 1.00 75.81 75 ALA A O 1
ATOM 556 N N . ASN A 1 76 ? -50.073 6.953 60.221 1.00 71.19 76 ASN A N 1
ATOM 557 C CA . ASN A 1 76 ? -50.079 7.852 59.062 1.00 71.19 76 ASN A CA 1
ATOM 558 C C . ASN A 1 76 ? -51.402 8.640 58.930 1.00 71.19 76 ASN A C 1
ATOM 560 O O . ASN A 1 76 ? -52.366 8.374 59.646 1.00 71.19 76 ASN A O 1
ATOM 564 N N . ASP A 1 77 ? -51.492 9.536 57.941 1.00 66.19 77 ASP A N 1
ATOM 565 C CA . ASP A 1 77 ? -52.679 10.374 57.662 1.00 66.19 77 ASP A CA 1
ATOM 566 C C . ASP A 1 77 ? -53.989 9.587 57.420 1.00 66.19 77 ASP A C 1
ATOM 568 O O . ASP A 1 77 ? -55.073 10.167 57.357 1.00 66.19 77 ASP A O 1
ATOM 572 N N . LYS A 1 78 ? -53.908 8.257 57.266 1.00 64.00 78 LYS A N 1
ATOM 573 C CA . LYS A 1 78 ? -55.039 7.333 57.083 1.00 64.00 78 LYS A CA 1
ATOM 574 C C . LYS A 1 78 ? -55.300 6.443 58.309 1.00 64.00 78 LYS A C 1
ATOM 576 O O . LYS A 1 78 ? -56.095 5.512 58.205 1.00 64.00 78 LYS A O 1
ATOM 581 N N . GLY A 1 79 ? -54.634 6.690 59.439 1.00 66.12 79 GLY A N 1
ATOM 582 C CA . GLY A 1 79 ? -54.763 5.906 60.671 1.00 66.12 79 GLY A CA 1
ATOM 583 C C . GLY A 1 79 ? -54.118 4.516 60.614 1.00 66.12 79 GLY A C 1
ATOM 584 O O . GLY A 1 79 ? -54.473 3.652 61.407 1.00 66.12 79 GLY A O 1
ATOM 585 N N . ASN A 1 80 ? -53.209 4.262 59.665 1.00 69.31 80 ASN A N 1
ATOM 586 C CA . ASN A 1 80 ? -52.491 2.989 59.567 1.00 69.31 80 ASN A CA 1
ATOM 587 C C . ASN A 1 80 ? -51.182 3.055 60.369 1.00 69.31 80 ASN A C 1
ATOM 589 O O . ASN A 1 80 ? -50.331 3.897 60.085 1.00 69.31 80 ASN A O 1
ATOM 593 N N . GLU A 1 81 ? -51.018 2.139 61.323 1.00 65.69 81 GLU A N 1
ATOM 594 C CA . GLU A 1 81 ? -49.832 1.986 62.184 1.00 65.69 81 GLU A CA 1
ATOM 595 C C . GLU A 1 81 ? -48.799 0.997 61.603 1.00 65.69 81 GLU A C 1
ATOM 597 O O . GLU A 1 81 ? -47.665 0.922 62.064 1.00 65.69 81 GLU A O 1
ATOM 602 N N . ASN A 1 82 ? -49.150 0.260 60.543 1.00 76.56 82 ASN A N 1
ATOM 603 C CA . ASN A 1 82 ? -48.323 -0.795 59.944 1.00 76.56 82 ASN A CA 1
ATOM 604 C C . ASN A 1 82 ? -47.505 -0.335 58.718 1.00 76.56 82 ASN A C 1
ATOM 606 O O . ASN A 1 82 ? -47.224 -1.116 57.808 1.00 76.56 82 ASN A O 1
ATOM 610 N N . TYR A 1 83 ? -47.121 0.941 58.653 1.00 76.88 83 TYR A N 1
ATOM 611 C CA . TYR A 1 83 ? -46.267 1.448 57.574 1.00 76.88 83 TYR A CA 1
ATOM 612 C C . TYR A 1 83 ? -44.788 1.407 57.975 1.00 76.88 83 TYR A C 1
ATOM 614 O O . TYR A 1 83 ? -44.458 1.545 59.152 1.00 76.88 83 TYR A O 1
ATOM 622 N N . VAL A 1 84 ? -43.907 1.157 57.004 1.00 80.69 84 VAL A N 1
ATOM 623 C CA . VAL A 1 84 ? -42.455 1.023 57.209 1.00 80.69 84 VAL A CA 1
ATOM 624 C C . VAL A 1 84 ? -41.778 2.386 57.099 1.00 80.69 84 VAL A C 1
ATOM 626 O O . VAL A 1 84 ? -42.043 3.129 56.153 1.00 80.69 84 VAL A O 1
ATOM 629 N N . ILE A 1 85 ? -40.879 2.699 58.035 1.00 79.94 85 ILE A N 1
ATOM 630 C CA . ILE A 1 85 ? -40.121 3.956 58.055 1.00 79.94 85 ILE A CA 1
ATOM 631 C C . ILE A 1 85 ? -38.642 3.654 57.810 1.00 79.94 85 ILE A C 1
ATOM 633 O O . ILE A 1 85 ? -38.015 2.887 58.537 1.00 79.94 85 ILE A O 1
ATOM 637 N N . THR A 1 86 ? -38.062 4.288 56.788 1.00 81.25 86 THR A N 1
ATOM 638 C CA . THR A 1 86 ? -36.630 4.174 56.465 1.00 81.25 86 THR A CA 1
ATOM 639 C C . THR A 1 86 ? -35.988 5.557 56.416 1.00 81.25 86 THR A C 1
ATOM 641 O O . THR A 1 86 ? -36.535 6.470 55.803 1.00 81.25 86 THR A O 1
ATOM 644 N N . LEU A 1 87 ? -34.790 5.708 56.986 1.00 79.81 87 LEU A N 1
ATOM 645 C CA . LEU A 1 87 ? -34.037 6.970 57.021 1.00 79.81 87 LEU A CA 1
ATOM 646 C C . LEU A 1 87 ? -33.808 7.588 55.635 1.00 79.81 87 LEU A C 1
ATOM 648 O O . LEU A 1 87 ? -33.756 8.812 55.527 1.00 79.81 87 LEU A O 1
ATOM 652 N N . ASN A 1 88 ? -33.674 6.776 54.582 1.00 77.38 88 ASN A N 1
ATOM 653 C CA . ASN A 1 88 ? -33.472 7.246 53.204 1.00 77.38 88 ASN A CA 1
ATOM 654 C C . ASN A 1 88 ? -34.731 7.871 52.583 1.00 77.38 88 ASN A C 1
ATOM 656 O O . ASN A 1 88 ? -34.611 8.631 51.631 1.00 77.38 88 ASN A O 1
ATOM 660 N N . ALA A 1 89 ? -35.918 7.562 53.115 1.00 75.75 89 ALA A N 1
ATOM 661 C CA . ALA A 1 89 ? -37.188 8.100 52.631 1.00 75.75 89 ALA A CA 1
ATOM 662 C C . ALA A 1 89 ? -37.575 9.436 53.300 1.00 75.75 89 ALA A C 1
ATOM 664 O O . ALA A 1 89 ? -38.541 10.062 52.876 1.00 75.75 89 ALA A O 1
ATOM 665 N N . LEU A 1 90 ? -36.840 9.864 54.336 1.00 77.56 90 LEU A N 1
ATOM 666 C CA . LEU A 1 90 ? -37.078 11.114 55.067 1.00 77.56 90 LEU A CA 1
ATOM 667 C C . LEU A 1 90 ? -36.246 12.261 54.489 1.00 77.56 90 LEU A C 1
ATOM 669 O O . LEU A 1 90 ? -35.061 12.084 54.175 1.00 77.56 90 LEU A O 1
ATOM 673 N N . ASN A 1 91 ? -36.831 13.458 54.423 1.00 73.81 91 ASN A N 1
ATOM 674 C CA . ASN A 1 91 ? -36.118 14.643 53.953 1.00 73.81 91 ASN A CA 1
ATOM 675 C C . ASN A 1 91 ? -35.011 15.049 54.941 1.00 73.81 91 ASN A C 1
ATOM 677 O O . ASN A 1 91 ? -35.116 14.849 56.150 1.00 73.81 91 ASN A O 1
ATOM 681 N N . THR A 1 92 ? -33.954 15.706 54.456 1.00 71.06 92 THR A N 1
ATOM 682 C CA . THR A 1 92 ? -32.823 16.156 55.298 1.00 71.06 92 THR A CA 1
ATOM 683 C C . THR A 1 92 ? -33.211 17.165 56.382 1.00 71.06 92 THR A C 1
ATOM 685 O O . THR A 1 92 ? -32.482 17.319 57.353 1.00 71.06 92 THR A O 1
ATOM 688 N N . LYS A 1 93 ? -34.365 17.832 56.250 1.00 73.25 93 LYS A N 1
ATOM 689 C CA . LYS A 1 93 ? -34.921 18.737 57.271 1.00 73.25 93 LYS A CA 1
ATOM 690 C C . LYS A 1 93 ? -35.704 18.014 58.378 1.00 73.25 93 LYS A C 1
ATOM 692 O O . LYS A 1 93 ? -35.994 18.626 59.398 1.00 73.25 93 LYS A O 1
ATOM 697 N N . GLU A 1 94 ? -36.050 16.742 58.182 1.00 73.62 94 GLU A N 1
ATOM 698 C CA . GLU A 1 94 ? -36.912 15.947 59.076 1.00 73.62 94 GLU A CA 1
ATOM 699 C C . GLU A 1 94 ? -36.117 14.992 59.981 1.00 73.62 94 GLU A C 1
ATOM 701 O O . GLU A 1 94 ? -36.695 14.336 60.849 1.00 73.62 94 GLU A O 1
ATOM 706 N N . LYS A 1 95 ? -34.791 14.921 59.799 1.00 85.12 95 LYS A N 1
ATOM 707 C CA . LYS A 1 95 ? -33.885 14.092 60.600 1.00 85.12 95 LYS A CA 1
ATOM 708 C C . LYS A 1 95 ? -32.619 14.854 60.996 1.00 85.12 95 LYS A C 1
ATOM 710 O O . LYS A 1 95 ? -32.032 15.549 60.171 1.00 85.12 95 LYS A O 1
ATOM 715 N N . LYS A 1 96 ? -32.169 14.683 62.241 1.00 88.62 96 LYS A N 1
ATOM 716 C CA . LYS A 1 96 ? -30.869 15.167 62.745 1.00 88.62 96 LYS A CA 1
ATOM 717 C C . LYS A 1 96 ? -30.143 14.005 63.420 1.00 88.62 96 LYS A C 1
ATOM 719 O O . LYS A 1 96 ? -30.727 13.347 64.274 1.00 88.62 96 LYS A O 1
ATOM 724 N N . GLU A 1 97 ? -28.890 13.753 63.059 1.00 90.00 97 GLU A N 1
ATOM 725 C CA . GLU A 1 97 ? -28.049 12.800 63.792 1.00 90.00 97 GLU A CA 1
ATOM 726 C C . GLU A 1 97 ? -27.745 13.337 65.198 1.00 90.00 97 GLU A C 1
ATOM 728 O O . GLU A 1 97 ? -27.424 14.517 65.351 1.00 90.00 97 GLU A O 1
ATOM 733 N N . LEU A 1 98 ? -27.876 12.482 66.215 1.00 87.81 98 LEU A N 1
ATOM 734 C CA . LEU A 1 98 ? -27.553 12.827 67.596 1.00 87.81 98 LEU A CA 1
ATOM 735 C C . LEU A 1 98 ? -26.077 12.585 67.871 1.00 87.81 98 LEU A C 1
ATOM 737 O O . LEU A 1 98 ? -25.585 11.457 67.773 1.00 87.81 98 LEU A O 1
ATOM 741 N N . LEU A 1 99 ? -25.386 13.656 68.243 1.00 83.88 99 LEU A N 1
ATOM 742 C CA . LEU A 1 99 ? -23.968 13.636 68.563 1.00 83.88 99 LEU A CA 1
ATOM 743 C C . LEU A 1 99 ? -23.759 13.430 70.071 1.00 83.88 99 LEU A C 1
ATOM 745 O O . LEU A 1 99 ? -24.600 13.844 70.861 1.00 83.88 99 LEU A O 1
ATOM 749 N N . PRO A 1 100 ? -22.624 12.855 70.513 1.00 80.75 100 PRO A N 1
ATOM 750 C CA . PRO A 1 100 ? -22.361 12.609 71.937 1.00 80.75 100 PRO A CA 1
ATOM 751 C C . PRO A 1 100 ? -22.425 13.850 72.841 1.00 80.75 100 PRO A C 1
ATOM 753 O O . PRO A 1 100 ? -22.628 13.710 74.041 1.00 80.75 100 PRO A O 1
ATOM 756 N N . ALA A 1 101 ? -22.226 15.041 72.271 1.00 79.19 101 ALA A N 1
ATOM 757 C CA . ALA A 1 101 ? -22.288 16.319 72.978 1.00 79.19 101 ALA A CA 1
ATOM 758 C C . ALA A 1 101 ? -23.685 16.971 72.961 1.00 79.19 101 ALA A C 1
ATOM 760 O O . ALA A 1 101 ? -23.843 18.042 73.539 1.00 79.19 101 ALA A O 1
ATOM 761 N N . ASP A 1 102 ? -24.670 16.379 72.273 1.00 83.31 102 ASP A N 1
ATOM 762 C CA . ASP A 1 102 ? -26.042 16.888 72.280 1.00 83.31 102 ASP A CA 1
ATOM 763 C C . ASP A 1 102 ? -26.691 16.611 73.649 1.00 83.31 102 ASP A C 1
ATOM 765 O O . ASP A 1 102 ? -26.745 15.466 74.103 1.00 83.31 102 ASP A O 1
ATOM 769 N N . ASP A 1 103 ? -27.223 17.658 74.280 1.00 81.06 103 ASP A N 1
ATOM 770 C CA . ASP A 1 103 ? -27.999 17.553 75.517 1.00 81.06 103 ASP A CA 1
ATOM 771 C C . ASP A 1 103 ? -29.418 17.039 75.209 1.00 81.06 103 ASP A C 1
ATOM 773 O O . ASP A 1 103 ? -30.153 17.625 74.404 1.00 81.06 103 ASP A O 1
ATOM 777 N N . LEU A 1 104 ? -29.823 15.927 75.834 1.00 83.38 104 LEU A N 1
ATOM 778 C CA . LEU A 1 104 ? -31.131 15.308 75.593 1.00 83.38 104 LEU A CA 1
ATOM 779 C C . LEU A 1 104 ? -32.295 16.236 75.979 1.00 83.38 104 LEU A C 1
ATOM 781 O O . LEU A 1 104 ? -33.331 16.216 75.302 1.00 83.38 104 LEU A O 1
ATOM 785 N N . SER A 1 105 ? -32.118 17.074 77.005 1.00 80.62 105 SER A N 1
ATOM 786 C CA . SER A 1 105 ? -33.117 18.051 77.448 1.00 80.62 105 SER A CA 1
ATOM 787 C C . SER A 1 105 ? -33.334 19.161 76.416 1.00 80.62 105 SER A C 1
ATOM 789 O O . SER A 1 105 ? -34.474 19.561 76.179 1.00 80.62 105 SER A O 1
ATOM 791 N N . GLU A 1 106 ? -32.283 19.595 75.713 1.00 82.38 106 GLU A N 1
ATOM 792 C CA . GLU A 1 106 ? -32.392 20.569 74.617 1.00 82.38 106 GLU A CA 1
ATOM 793 C C . GLU A 1 106 ? -32.977 19.937 73.346 1.00 82.38 106 GLU A C 1
ATOM 795 O O . GLU A 1 106 ? -33.744 20.566 72.610 1.00 82.38 106 GLU A O 1
ATOM 800 N N . VAL A 1 107 ? -32.629 18.677 73.071 1.00 83.44 107 VAL A N 1
ATOM 801 C CA . VAL A 1 107 ? -33.032 17.977 71.845 1.00 83.44 107 VAL A CA 1
ATOM 802 C C . VAL A 1 107 ? -34.514 17.601 71.848 1.00 83.44 107 VAL A C 1
ATOM 804 O O . VAL A 1 107 ? -35.173 17.766 70.809 1.00 83.44 107 VAL A O 1
ATOM 807 N N . PHE A 1 108 ? -35.018 17.066 72.966 1.00 83.31 108 PHE A N 1
ATOM 808 C CA . PHE A 1 108 ? -36.374 16.513 73.087 1.00 83.31 108 PHE A CA 1
ATOM 809 C C . PHE A 1 108 ? -37.310 17.356 73.961 1.00 83.31 108 PHE A C 1
ATOM 811 O O . PHE A 1 108 ? -38.528 17.210 73.845 1.00 83.31 108 PHE A O 1
ATOM 818 N N . GLY A 1 109 ? -36.772 18.260 74.785 1.00 78.06 109 GLY A N 1
ATOM 819 C CA . GLY A 1 109 ? -37.543 18.994 75.786 1.00 78.06 109 GLY A CA 1
ATOM 820 C C . GLY A 1 109 ? -38.008 18.106 76.944 1.00 78.06 109 GLY A C 1
ATOM 821 O O . GLY A 1 109 ? -37.824 16.891 76.947 1.00 78.06 109 GLY A O 1
ATOM 822 N N . ASN A 1 110 ? -38.668 18.717 77.930 1.00 73.00 110 ASN A N 1
ATOM 823 C CA . ASN A 1 110 ? -39.130 18.010 79.133 1.00 73.00 110 ASN A CA 1
ATOM 824 C C . ASN A 1 110 ? -40.412 17.186 78.913 1.00 73.00 110 ASN A C 1
ATOM 826 O O . ASN A 1 110 ? -40.744 16.362 79.755 1.00 73.00 110 ASN A O 1
ATOM 830 N N . ASN A 1 111 ? -41.134 17.418 77.809 1.00 74.25 111 ASN A N 1
ATOM 831 C CA . ASN A 1 111 ? -42.350 16.692 77.428 1.00 74.25 111 ASN A CA 1
ATOM 832 C C . ASN A 1 111 ? -42.362 16.457 75.906 1.00 74.25 111 ASN A C 1
ATOM 834 O O . ASN A 1 111 ? -42.943 17.262 75.169 1.00 74.25 111 ASN A O 1
ATOM 838 N N . PRO A 1 112 ? -41.696 15.396 75.420 1.00 79.00 112 PRO A N 1
ATOM 839 C CA . PRO A 1 112 ? -41.756 15.018 74.013 1.00 79.00 112 PRO A CA 1
ATOM 840 C C . PRO A 1 112 ? -43.208 14.722 73.568 1.00 79.00 112 PRO A C 1
ATOM 842 O O . PRO A 1 112 ? -43.986 14.187 74.364 1.00 79.00 112 PRO A O 1
ATOM 845 N N . PRO A 1 113 ? -43.609 15.076 72.328 1.00 80.81 113 PRO A N 1
ATOM 846 C CA . PRO A 1 113 ? -44.981 14.891 71.853 1.00 80.81 113 PRO A CA 1
ATOM 847 C C . PRO A 1 113 ? -45.471 13.437 71.921 1.00 80.81 113 PRO A C 1
ATOM 849 O O . PRO A 1 113 ? -44.840 12.516 71.402 1.00 80.81 113 PRO A O 1
ATOM 852 N N . GLU A 1 114 ? -46.658 13.225 72.490 1.00 75.88 114 GLU A N 1
ATOM 853 C CA . GLU A 1 114 ? -47.296 11.907 72.483 1.00 75.88 114 GLU A CA 1
ATOM 854 C C . GLU A 1 114 ? -47.596 11.431 71.047 1.00 75.88 114 GLU A C 1
ATOM 856 O O . GLU A 1 114 ? -47.735 12.226 70.113 1.00 75.88 114 GLU A O 1
ATOM 861 N N . ASN A 1 115 ? -47.682 10.111 70.857 1.00 81.81 115 ASN A N 1
ATOM 862 C CA . ASN A 1 115 ? -47.956 9.459 69.566 1.00 81.81 115 ASN A CA 1
ATOM 863 C C . ASN A 1 115 ? -46.951 9.781 68.448 1.00 81.81 115 ASN A C 1
ATOM 865 O O . ASN A 1 115 ? -47.272 9.621 67.268 1.00 81.81 115 ASN A O 1
ATOM 869 N N . THR A 1 116 ? -45.731 10.182 68.804 1.00 85.88 116 THR A N 1
ATOM 870 C CA . THR A 1 116 ? -44.653 10.494 67.861 1.00 85.88 116 THR A CA 1
ATOM 871 C C . THR A 1 116 ? -43.464 9.560 68.091 1.00 85.88 116 THR A C 1
ATOM 873 O O . THR A 1 116 ? -43.129 9.209 69.221 1.00 85.88 116 THR A O 1
ATOM 876 N N . ILE A 1 117 ? -42.829 9.120 67.010 1.00 89.94 117 ILE A N 1
ATOM 877 C CA . ILE A 1 117 ? -41.526 8.460 67.014 1.00 89.94 117 ILE A CA 1
ATOM 878 C C . ILE A 1 117 ? -40.479 9.566 67.074 1.00 89.94 117 ILE A C 1
ATOM 880 O O . ILE A 1 117 ? -40.437 10.439 66.205 1.00 89.94 117 ILE A O 1
ATOM 884 N N . HIS A 1 118 ? -39.653 9.512 68.111 1.00 91.38 118 HIS A N 1
ATOM 885 C CA . HIS A 1 118 ? -38.677 10.538 68.463 1.00 91.38 118 HIS A CA 1
ATOM 886 C C . HIS A 1 118 ? -37.276 10.188 67.959 1.00 91.38 118 HIS A C 1
ATOM 888 O O . HIS A 1 118 ? -36.499 11.075 67.602 1.00 91.38 118 HIS A O 1
ATOM 894 N N . VAL A 1 119 ? -36.948 8.892 67.922 1.00 93.12 119 VAL A N 1
ATOM 895 C CA . VAL A 1 119 ? -35.623 8.394 67.538 1.00 93.12 119 VAL A CA 1
ATOM 896 C C . VAL A 1 119 ? -35.735 7.238 66.551 1.00 93.12 119 VAL A C 1
ATOM 898 O O . VAL A 1 119 ? -36.426 6.257 66.819 1.00 93.12 119 VAL A O 1
ATOM 901 N N . ILE A 1 120 ? -34.994 7.311 65.442 1.00 91.44 120 ILE A N 1
ATOM 902 C CA . ILE A 1 120 ? -34.695 6.142 64.609 1.00 91.44 120 ILE A CA 1
ATOM 903 C C . ILE A 1 120 ? -33.310 5.607 64.974 1.00 91.44 120 ILE A C 1
ATOM 905 O O . ILE A 1 120 ? -32.311 6.325 64.923 1.00 91.44 120 ILE A O 1
ATOM 909 N N . VAL A 1 121 ? -33.259 4.326 65.324 1.00 91.69 121 VAL A N 1
ATOM 910 C CA . VAL A 1 121 ? -32.040 3.586 65.645 1.00 91.69 121 VAL A CA 1
ATOM 911 C C . VAL A 1 121 ? -31.504 2.969 64.359 1.00 91.69 121 VAL A C 1
ATOM 913 O O . VAL A 1 121 ? -32.134 2.094 63.764 1.00 91.69 121 VAL A O 1
ATOM 916 N N . GLN A 1 122 ? -30.332 3.410 63.917 1.00 87.44 122 GLN A N 1
ATOM 917 C CA . GLN A 1 122 ? -29.611 2.799 62.811 1.00 87.44 122 GLN A CA 1
ATOM 918 C C . GLN A 1 122 ? -28.540 1.865 63.383 1.00 87.44 122 GLN A C 1
ATOM 920 O O . GLN A 1 122 ? -27.669 2.286 64.148 1.00 87.44 122 GLN A O 1
ATOM 925 N N . ARG A 1 123 ? -28.607 0.580 63.012 1.00 82.69 123 ARG A N 1
ATOM 926 C CA . ARG A 1 123 ? -27.503 -0.358 63.265 1.00 82.69 123 ARG A CA 1
ATOM 927 C C . ARG A 1 123 ? -26.241 0.151 62.557 1.00 82.69 123 ARG A C 1
ATOM 929 O O . ARG A 1 123 ? -26.378 0.750 61.486 1.00 82.69 123 ARG A O 1
ATOM 936 N N . PRO A 1 124 ? -25.033 -0.112 63.089 1.00 73.69 124 PRO A N 1
ATOM 937 C CA . PRO A 1 124 ? -23.821 0.113 62.314 1.00 73.69 124 PRO A CA 1
ATOM 938 C C . PRO A 1 124 ? -23.984 -0.572 60.951 1.00 73.69 124 PRO A C 1
ATOM 940 O O . PRO A 1 124 ? -24.599 -1.646 60.893 1.00 73.69 124 PRO A O 1
ATOM 943 N N . PRO A 1 125 ? -23.511 0.036 59.850 1.00 57.38 125 PRO A N 1
ATOM 944 C CA . PRO A 1 125 ? -23.597 -0.598 58.550 1.00 57.38 125 PRO A CA 1
ATOM 945 C C . PRO A 1 125 ? -22.918 -1.964 58.650 1.00 57.38 125 PRO A C 1
ATOM 947 O O . PRO A 1 125 ? -21.696 -2.064 58.729 1.00 57.38 125 PRO A O 1
ATOM 950 N N . ARG A 1 126 ? -23.720 -3.037 58.650 1.00 48.78 126 ARG A N 1
ATOM 951 C CA . ARG A 1 126 ? -23.243 -4.331 58.182 1.00 48.78 126 ARG A CA 1
ATOM 952 C C . ARG A 1 126 ? -22.963 -4.071 56.721 1.00 48.78 126 ARG A C 1
ATOM 954 O O . ARG A 1 126 ? -23.901 -4.074 55.939 1.00 48.78 126 ARG A O 1
ATOM 961 N N . VAL A 1 127 ? -21.728 -3.734 56.376 1.00 43.31 127 VAL A N 1
ATOM 962 C CA . VAL A 1 127 ? -21.283 -3.793 54.991 1.00 43.31 127 VAL A CA 1
ATOM 963 C C . VAL A 1 127 ? -21.411 -5.272 54.643 1.00 43.31 127 VAL A C 1
ATOM 965 O O . VAL A 1 127 ? -20.637 -6.065 55.187 1.00 43.31 127 VAL A O 1
ATOM 968 N N . PRO A 1 128 ? -22.380 -5.721 53.821 1.00 44.72 128 PRO A N 1
ATOM 969 C CA . PRO A 1 128 ? -22.093 -6.929 53.084 1.00 44.72 128 PRO A CA 1
ATOM 970 C C . PRO A 1 128 ? -20.925 -6.496 52.204 1.00 44.72 128 PRO A C 1
ATOM 972 O O . PRO A 1 128 ? -21.085 -5.620 51.353 1.00 44.72 128 PRO A O 1
ATOM 975 N N . GLU A 1 129 ? -19.727 -7.010 52.472 1.00 49.03 129 GLU A N 1
ATOM 976 C CA . GLU A 1 129 ? -18.678 -6.977 51.469 1.00 49.03 129 GLU A CA 1
ATOM 977 C C . GLU A 1 129 ? -19.250 -7.727 50.263 1.00 49.03 129 GLU A C 1
ATOM 979 O O . GLU A 1 129 ? -19.141 -8.946 50.161 1.00 49.03 129 GLU A O 1
ATOM 984 N N . LEU A 1 130 ? -19.924 -7.020 49.359 1.00 52.03 130 LEU A N 1
ATOM 985 C CA . LEU A 1 130 ? -20.071 -7.473 47.990 1.00 52.03 130 LEU A CA 1
ATOM 986 C C . LEU A 1 130 ? -18.662 -7.367 47.408 1.00 52.03 130 LEU A C 1
ATOM 988 O O . LEU A 1 130 ? -18.343 -6.427 46.695 1.00 52.03 130 LEU A O 1
ATOM 992 N N . SER A 1 131 ? -17.780 -8.292 47.799 1.00 62.47 131 SER A N 1
ATOM 993 C CA . SER A 1 131 ? -16.521 -8.500 47.095 1.00 62.47 131 SER A CA 1
ATOM 994 C C . SER A 1 131 ? -16.819 -8.995 45.689 1.00 62.47 131 SER A C 1
ATOM 996 O O . SER A 1 131 ? -16.039 -8.753 44.789 1.00 62.47 131 SER A O 1
ATOM 998 N N . ASN A 1 132 ? -17.975 -9.627 45.479 1.00 80.00 132 ASN A N 1
ATOM 999 C CA . ASN A 1 132 ? -18.363 -10.168 44.192 1.00 80.00 132 ASN A CA 1
ATOM 1000 C C . ASN A 1 132 ? -19.238 -9.186 43.412 1.00 80.00 132 ASN A C 1
ATOM 1002 O O . ASN A 1 132 ? -20.298 -8.773 43.886 1.00 80.00 132 ASN A O 1
ATOM 1006 N N . ILE A 1 133 ? -18.824 -8.881 42.184 1.00 86.88 133 ILE A N 1
ATOM 1007 C CA . ILE A 1 133 ? -19.627 -8.178 41.185 1.00 86.88 133 ILE A CA 1
ATOM 1008 C C . ILE A 1 133 ? -19.996 -9.148 40.061 1.00 86.88 133 ILE A C 1
ATOM 1010 O O . ILE A 1 133 ? -19.160 -9.919 39.591 1.00 86.88 133 ILE A O 1
ATOM 1014 N N . MET A 1 134 ? -21.260 -9.121 39.636 1.00 88.69 134 MET A N 1
ATOM 1015 C CA . MET A 1 134 ? -21.709 -9.834 38.442 1.00 88.69 134 MET A CA 1
ATOM 1016 C C . MET A 1 134 ? -21.694 -8.867 37.261 1.00 88.69 134 MET A C 1
ATOM 1018 O O . MET A 1 134 ? -22.438 -7.887 37.243 1.00 88.69 134 MET A O 1
ATOM 1022 N N . LEU A 1 135 ? -20.841 -9.154 36.285 1.00 88.62 135 LEU A N 1
ATOM 1023 C CA . LEU A 1 135 ? -20.624 -8.333 35.104 1.00 88.62 135 LEU A CA 1
ATOM 1024 C C . LEU A 1 135 ? -21.005 -9.108 33.854 1.00 88.62 135 LEU A C 1
ATOM 1026 O O . LEU A 1 135 ? -20.617 -10.260 33.674 1.00 88.62 135 LEU A O 1
ATOM 1030 N N . LYS A 1 136 ? -21.729 -8.448 32.961 1.00 88.38 136 LYS A N 1
ATOM 1031 C CA . LYS A 1 136 ? -21.848 -8.873 31.573 1.00 88.38 136 LYS A CA 1
ATOM 1032 C C . LYS A 1 136 ? -20.616 -8.382 30.830 1.00 88.38 136 LYS A C 1
ATOM 1034 O O . LYS A 1 136 ? -20.402 -7.178 30.748 1.00 88.38 136 LYS A O 1
ATOM 1039 N N . VAL A 1 137 ? -19.793 -9.291 30.331 1.00 88.38 137 VAL A N 1
ATOM 1040 C CA . VAL A 1 137 ? -18.612 -8.954 29.534 1.00 88.38 137 VAL A CA 1
ATOM 1041 C C . VAL A 1 137 ? -18.928 -9.241 28.073 1.00 88.38 137 VAL A C 1
ATOM 1043 O O . VAL A 1 137 ? -19.468 -10.293 27.743 1.00 88.38 137 VAL A O 1
ATOM 1046 N N . SER A 1 138 ? -18.603 -8.308 27.192 1.00 85.00 138 SER A N 1
ATOM 1047 C CA . SER A 1 138 ? -18.705 -8.482 25.741 1.00 85.00 138 SER A CA 1
ATOM 1048 C C . SER A 1 138 ? -17.429 -7.989 25.073 1.00 85.00 138 SER A C 1
ATOM 1050 O O . SER A 1 138 ? -16.683 -7.198 25.653 1.00 85.00 138 SER A O 1
ATOM 1052 N N . LEU A 1 139 ? -17.160 -8.455 23.857 1.00 82.88 139 LEU A N 1
ATOM 1053 C CA . LEU A 1 139 ? -16.079 -7.912 23.044 1.00 82.88 139 LEU A CA 1
ATOM 1054 C C . LEU A 1 139 ? -16.607 -6.759 22.195 1.00 82.88 139 LEU A C 1
ATOM 1056 O O . LEU A 1 139 ? -17.698 -6.837 21.632 1.00 82.88 139 LEU A O 1
ATOM 1060 N N . LYS A 1 140 ? -15.813 -5.697 22.056 1.00 79.25 140 LYS A N 1
ATOM 1061 C CA . LYS A 1 140 ? -16.167 -4.541 21.219 1.00 79.25 140 LYS A CA 1
ATOM 1062 C C . LYS A 1 140 ? -16.398 -4.924 19.760 1.00 79.25 140 LYS A C 1
ATOM 1064 O O . LYS A 1 140 ? -17.205 -4.298 19.081 1.00 79.25 140 LYS A O 1
ATOM 1069 N N . THR A 1 141 ? -15.653 -5.910 19.280 1.00 69.56 141 THR A N 1
ATOM 1070 C CA . THR A 1 141 ? -15.632 -6.298 17.872 1.00 69.56 141 THR A CA 1
ATOM 1071 C C . THR A 1 141 ? -16.725 -7.327 17.548 1.00 69.56 141 THR A C 1
ATOM 1073 O O . THR A 1 141 ? -17.260 -7.323 16.446 1.00 69.56 141 THR A O 1
ATOM 1076 N N . THR A 1 142 ? -17.176 -8.100 18.546 1.00 67.06 142 THR A N 1
ATOM 1077 C CA . THR A 1 142 ? -18.309 -9.039 18.453 1.00 67.06 142 THR A CA 1
ATOM 1078 C C . THR A 1 142 ? -19.349 -8.807 19.566 1.00 67.06 142 THR A C 1
ATOM 1080 O O . THR A 1 142 ? -19.626 -9.696 20.376 1.00 67.06 142 THR A O 1
ATOM 1083 N N . PRO A 1 143 ? -20.030 -7.641 19.600 1.00 57.22 143 PRO A N 1
ATOM 1084 C CA . PRO A 1 143 ? -20.923 -7.265 20.705 1.00 57.22 143 PRO A CA 1
ATOM 1085 C C . PRO A 1 143 ? -22.179 -8.148 20.834 1.00 57.22 143 PRO A C 1
ATOM 1087 O O . PRO A 1 143 ? -22.960 -7.986 21.764 1.00 57.22 143 PRO A O 1
ATOM 1090 N N . ARG A 1 144 ? -22.401 -9.094 19.909 1.00 57.78 144 ARG A N 1
ATOM 1091 C CA . ARG A 1 144 ? -23.545 -10.021 19.928 1.00 57.78 144 ARG A CA 1
ATOM 1092 C C . ARG A 1 144 ? -23.418 -11.144 20.964 1.00 57.78 144 ARG A C 1
ATOM 1094 O O . ARG A 1 144 ? -24.418 -11.802 21.237 1.00 57.78 144 ARG A O 1
ATOM 1101 N N . ARG A 1 145 ? -22.222 -11.395 21.511 1.00 68.81 145 ARG A N 1
ATOM 1102 C CA . ARG A 1 145 ? -21.980 -12.440 22.518 1.00 68.81 145 ARG A CA 1
ATOM 1103 C C . ARG A 1 145 ? -21.633 -11.793 23.860 1.00 68.81 145 ARG A C 1
ATOM 1105 O O . ARG A 1 145 ? -20.543 -11.257 24.036 1.00 68.81 145 ARG A O 1
ATOM 1112 N N . GLU A 1 146 ? -22.579 -11.849 24.796 1.00 74.50 146 GLU A N 1
ATOM 1113 C CA . GLU A 1 146 ? -22.369 -11.463 26.194 1.00 74.50 146 GLU A CA 1
ATOM 1114 C C . GLU A 1 146 ? -22.083 -12.709 27.034 1.00 74.50 146 GLU A C 1
ATOM 1116 O O . GLU A 1 146 ? -22.829 -13.689 26.978 1.00 74.50 146 GLU A O 1
ATOM 1121 N N . LEU A 1 147 ? -21.042 -12.654 27.860 1.00 86.56 147 LEU A N 1
ATOM 1122 C CA . LEU A 1 147 ? -20.759 -13.662 28.875 1.00 86.56 147 LEU A CA 1
ATOM 1123 C C . LEU A 1 147 ? -20.974 -13.084 30.273 1.00 86.56 147 LEU A C 1
ATOM 1125 O O . LEU A 1 147 ? -20.842 -11.883 30.496 1.00 86.56 147 LEU A O 1
ATOM 1129 N N . SER A 1 148 ? -21.336 -13.939 31.225 1.00 87.62 148 SER A N 1
ATOM 1130 C CA . SER A 1 148 ? 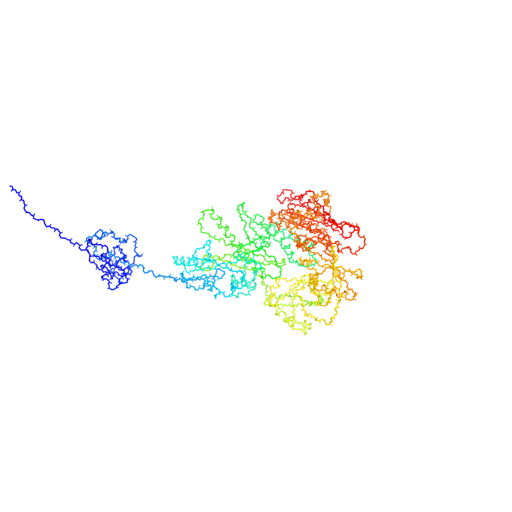-21.519 -13.537 32.622 1.00 87.62 148 SER A CA 1
ATOM 1131 C C . SER A 1 148 ? -20.269 -13.873 33.423 1.00 87.62 148 SER A C 1
ATOM 1133 O O . SER A 1 148 ? -19.880 -15.035 33.512 1.00 87.62 148 SER A O 1
ATOM 1135 N N . TRP A 1 149 ? -19.664 -12.859 34.032 1.00 92.50 149 TRP A N 1
ATOM 1136 C CA . TRP A 1 149 ? -18.504 -12.989 34.901 1.00 92.50 149 TRP A CA 1
ATOM 1137 C C . TRP A 1 149 ? -18.872 -12.622 36.335 1.00 92.50 149 TRP A C 1
ATOM 1139 O O . TRP A 1 149 ? -19.331 -11.511 36.595 1.00 92.50 149 TRP A O 1
ATOM 1149 N N . ILE A 1 150 ? -18.664 -13.543 37.275 1.00 89.62 150 ILE A N 1
ATOM 1150 C CA . ILE A 1 150 ? -18.751 -13.251 38.708 1.00 89.62 150 ILE A CA 1
ATOM 1151 C C . ILE A 1 150 ? -17.319 -13.065 39.204 1.00 89.62 150 ILE A C 1
ATOM 1153 O O . ILE A 1 150 ? -16.582 -14.040 39.344 1.00 89.62 150 ILE A O 1
ATOM 1157 N N . ALA A 1 151 ? -16.923 -11.814 39.425 1.00 88.50 151 ALA A N 1
ATOM 1158 C CA . ALA A 1 151 ? -15.568 -11.455 39.820 1.00 88.50 151 ALA A CA 1
ATOM 1159 C C . ALA A 1 151 ? -15.523 -11.086 41.304 1.00 88.50 151 ALA A C 1
ATOM 1161 O O . ALA A 1 151 ? -16.222 -10.160 41.713 1.00 88.50 151 ALA A O 1
ATOM 1162 N N . ASP A 1 152 ? -14.674 -11.756 42.088 1.00 89.94 152 ASP A N 1
ATOM 1163 C CA . ASP A 1 152 ? -14.269 -11.250 43.404 1.00 89.94 152 ASP A CA 1
ATOM 1164 C C . ASP A 1 152 ? -13.297 -10.084 43.187 1.00 89.94 152 ASP A C 1
ATOM 1166 O O . ASP A 1 152 ? -12.135 -10.290 42.857 1.00 89.94 152 ASP A O 1
ATOM 1170 N N . VAL A 1 153 ? -13.756 -8.850 43.365 1.00 86.56 153 VAL A N 1
ATOM 1171 C CA . VAL A 1 153 ? -13.006 -7.605 43.167 1.00 86.56 153 VAL A CA 1
ATOM 1172 C C . VAL A 1 153 ? -11.686 -7.570 43.936 1.00 86.56 153 VAL A C 1
ATOM 1174 O O . VAL A 1 153 ? -10.753 -6.919 43.478 1.00 86.56 153 VAL A O 1
ATOM 1177 N N . LYS A 1 154 ? -11.548 -8.279 45.064 1.00 84.56 154 LYS A N 1
ATOM 1178 C CA . LYS A 1 154 ? -10.286 -8.318 45.825 1.00 84.56 154 LYS A CA 1
ATOM 1179 C C . LYS A 1 154 ? -9.297 -9.359 45.290 1.00 84.56 154 LYS A C 1
ATOM 1181 O O . LYS A 1 154 ? -8.102 -9.237 45.552 1.00 84.56 154 LYS A O 1
ATOM 1186 N N . GLN A 1 155 ? -9.780 -10.382 44.583 1.00 88.31 155 GLN A N 1
ATOM 1187 C CA . GLN A 1 155 ? -8.973 -11.523 44.127 1.00 88.31 155 GLN A CA 1
ATOM 1188 C C . GLN A 1 155 ? -8.872 -11.645 42.604 1.00 88.31 155 GLN A C 1
ATOM 1190 O O . GLN A 1 155 ? -8.023 -12.388 42.125 1.00 88.31 155 GLN A O 1
ATOM 1195 N N . ALA A 1 156 ? -9.697 -10.919 41.849 1.00 91.94 156 ALA A N 1
ATOM 1196 C CA . ALA A 1 156 ? -9.746 -10.984 40.398 1.00 91.94 156 ALA A CA 1
ATOM 1197 C C . ALA A 1 156 ? -8.376 -10.658 39.801 1.00 91.94 156 ALA A C 1
ATOM 1199 O O . ALA A 1 156 ? -7.766 -9.633 40.134 1.00 91.94 156 ALA A O 1
ATOM 1200 N N . THR A 1 157 ? -7.912 -11.524 38.904 1.00 93.25 157 THR A N 1
ATOM 1201 C CA . THR A 1 157 ? -6.657 -11.334 38.178 1.00 93.25 157 THR A CA 1
ATOM 1202 C C . THR A 1 157 ? -6.914 -11.062 36.700 1.00 93.25 157 THR A C 1
ATOM 1204 O O . THR A 1 157 ? -7.939 -11.453 36.134 1.00 93.25 157 THR A O 1
ATOM 1207 N N . LEU A 1 158 ? -5.955 -10.411 36.040 1.00 90.94 158 LEU A N 1
ATOM 1208 C CA . LEU A 1 158 ? -5.970 -10.261 34.584 1.00 90.94 158 LEU A CA 1
ATOM 1209 C C . LEU A 1 158 ? -5.956 -11.615 33.886 1.00 90.94 158 LEU A C 1
ATOM 1211 O O . LEU A 1 158 ? -6.599 -11.777 32.854 1.00 90.94 158 LEU A O 1
ATOM 1215 N N . LYS A 1 159 ? -5.263 -12.597 34.469 1.00 90.00 159 LYS A N 1
ATOM 1216 C CA . LYS A 1 159 ? -5.245 -13.963 33.956 1.00 90.00 159 LYS A CA 1
ATOM 1217 C C . LYS A 1 159 ? -6.644 -14.580 33.960 1.00 90.00 159 LYS A C 1
ATOM 1219 O O . LYS A 1 159 ? -6.989 -15.233 32.979 1.00 90.00 159 LYS A O 1
ATOM 1224 N N . ASP A 1 160 ? -7.442 -14.357 35.002 1.00 89.94 160 ASP A N 1
ATOM 1225 C CA . ASP A 1 160 ? -8.815 -14.876 35.072 1.00 89.94 160 ASP A CA 1
ATOM 1226 C C . ASP A 1 160 ? -9.693 -14.255 33.985 1.00 89.94 160 ASP A C 1
ATOM 1228 O O . ASP A 1 160 ? -10.396 -14.978 33.283 1.00 89.94 160 ASP A O 1
ATOM 1232 N N . LEU A 1 161 ? -9.604 -12.933 33.790 1.00 90.69 161 LEU A N 1
ATOM 1233 C CA . LEU A 1 161 ? -10.337 -12.237 32.729 1.00 90.69 161 LEU A CA 1
ATOM 1234 C C . LEU A 1 161 ? -9.908 -12.714 31.333 1.00 90.69 161 LEU A C 1
ATOM 1236 O O . LEU A 1 161 ? -10.754 -12.965 30.481 1.00 90.69 161 LEU A O 1
ATOM 1240 N N . ILE A 1 162 ? -8.602 -12.862 31.098 1.00 88.44 162 ILE A N 1
ATOM 1241 C CA . ILE A 1 162 ? -8.059 -13.376 29.833 1.00 88.44 162 ILE A CA 1
ATOM 1242 C C . ILE A 1 162 ? -8.568 -14.794 29.577 1.00 88.44 162 ILE A C 1
ATOM 1244 O O . ILE A 1 162 ? -9.087 -15.067 28.501 1.00 88.44 162 ILE A O 1
ATOM 1248 N N . THR A 1 163 ? -8.453 -15.677 30.569 1.00 88.88 163 THR A N 1
ATOM 1249 C CA . THR A 1 163 ? -8.892 -17.076 30.458 1.00 88.88 163 THR A CA 1
ATOM 1250 C C . THR A 1 163 ? -10.385 -17.137 30.149 1.00 88.88 163 THR A C 1
ATOM 1252 O O . THR A 1 163 ? -10.786 -17.806 29.207 1.00 88.88 163 THR A O 1
ATOM 1255 N N . LEU A 1 164 ? -11.197 -16.343 30.852 1.00 90.06 164 LEU A N 1
ATOM 1256 C CA . LEU A 1 164 ? -12.630 -16.228 30.597 1.00 90.06 164 LEU A CA 1
ATOM 1257 C C . LEU A 1 164 ? -12.943 -15.826 29.150 1.00 90.06 164 LEU A C 1
ATOM 1259 O O . LEU A 1 164 ? -13.858 -16.390 28.554 1.00 90.06 164 LEU A O 1
ATOM 1263 N N . ILE A 1 165 ? -12.207 -14.860 28.593 1.00 88.12 165 ILE A N 1
ATOM 1264 C CA . ILE A 1 165 ? -12.384 -14.430 27.203 1.00 88.12 165 ILE A CA 1
ATOM 1265 C C . ILE A 1 165 ? -12.034 -15.585 26.258 1.00 88.12 165 ILE A C 1
ATOM 1267 O O . ILE A 1 165 ? -12.891 -16.012 25.494 1.00 88.12 165 ILE A O 1
ATOM 1271 N N . TYR A 1 166 ? -10.826 -16.142 26.322 1.00 85.44 166 TYR A N 1
ATOM 1272 C CA . TYR A 1 166 ? -10.403 -17.164 25.354 1.00 85.44 166 TYR A CA 1
ATOM 1273 C C . TYR A 1 166 ? -11.162 -18.495 25.483 1.00 85.44 166 TYR A C 1
ATOM 1275 O O . TYR A 1 166 ? -11.388 -19.152 24.471 1.00 85.44 166 TYR A O 1
ATOM 1283 N N . ASP A 1 167 ? -11.636 -18.863 26.677 1.00 86.12 167 ASP A N 1
ATOM 1284 C CA . ASP A 1 167 ? -12.473 -20.056 26.871 1.00 86.12 167 ASP A CA 1
ATOM 1285 C C . ASP A 1 167 ? -13.865 -19.906 26.228 1.00 86.12 167 ASP A C 1
ATOM 1287 O O . ASP A 1 167 ? -14.462 -20.893 25.795 1.00 86.12 167 ASP A O 1
ATOM 1291 N N . ASN A 1 168 ? -14.398 -18.679 26.164 1.00 83.81 168 ASN A N 1
ATOM 1292 C CA . ASN A 1 168 ? -15.724 -18.391 25.596 1.00 83.81 168 ASN A CA 1
ATOM 1293 C C . ASN A 1 168 ? -15.674 -17.906 24.137 1.00 83.81 168 ASN A C 1
ATOM 1295 O O . ASN A 1 168 ? -16.706 -17.893 23.464 1.00 83.81 168 ASN A O 1
ATOM 1299 N N . PHE A 1 169 ? -14.489 -17.534 23.656 1.00 79.19 169 PHE A N 1
ATOM 1300 C CA . PHE A 1 169 ? -14.211 -17.131 22.280 1.00 79.19 169 PHE A CA 1
ATOM 1301 C C . PHE A 1 169 ? -13.034 -17.958 21.723 1.00 79.19 169 PHE A C 1
ATOM 1303 O O . PHE A 1 169 ? -11.968 -17.398 21.448 1.00 79.19 169 PHE A O 1
ATOM 1310 N N . PRO A 1 170 ? -13.191 -19.292 21.583 1.00 74.31 170 PRO A N 1
ATOM 1311 C CA . PRO A 1 170 ? -12.121 -20.193 21.137 1.00 74.31 170 PRO A CA 1
ATOM 1312 C C . PRO A 1 170 ? -11.629 -19.907 19.711 1.00 74.31 170 PRO A C 1
ATOM 1314 O O . PRO A 1 170 ? -10.564 -20.378 19.323 1.00 74.31 170 PRO A O 1
ATOM 1317 N N . GLU A 1 171 ? -12.401 -19.155 18.928 1.00 70.94 171 GLU A N 1
ATOM 1318 C CA . GLU A 1 171 ? -12.030 -18.669 17.602 1.00 70.94 171 GLU A CA 1
ATOM 1319 C C . GLU A 1 171 ? -10.910 -17.612 17.625 1.00 70.94 171 GLU A C 1
ATOM 1321 O O . GLU A 1 171 ? -10.242 -17.398 16.616 1.00 70.94 171 GLU A O 1
ATOM 1326 N N . LEU A 1 172 ? -10.668 -16.953 18.763 1.00 73.75 172 LEU A N 1
ATOM 1327 C CA . LEU A 1 172 ? -9.593 -15.972 18.874 1.00 73.75 172 LEU A CA 1
ATOM 1328 C C . LEU A 1 172 ? -8.221 -16.667 18.912 1.00 73.75 172 LEU A C 1
ATOM 1330 O O . LEU A 1 172 ? -8.051 -17.661 19.622 1.00 73.75 172 LEU A O 1
ATOM 1334 N N . PRO A 1 173 ? -7.199 -16.123 18.226 1.00 66.62 173 PRO A N 1
ATOM 1335 C CA . PRO A 1 173 ? -5.855 -16.688 18.256 1.00 66.62 173 PRO A CA 1
ATOM 1336 C C . PRO A 1 173 ? -5.297 -16.660 19.684 1.00 66.62 173 PRO A C 1
ATOM 1338 O O . PRO A 1 173 ? -5.145 -15.598 20.288 1.00 66.62 173 PRO A O 1
ATOM 1341 N N . HIS A 1 174 ? -4.998 -17.839 20.237 1.00 63.06 174 HIS A N 1
ATOM 1342 C CA . HIS A 1 174 ? -4.592 -17.959 21.635 1.00 63.06 174 HIS A CA 1
ATOM 1343 C C . HIS A 1 174 ? -3.240 -17.248 21.882 1.00 63.06 174 HIS A C 1
ATOM 1345 O O . HIS A 1 174 ? -2.292 -17.450 21.115 1.00 63.06 174 HIS A O 1
ATOM 1351 N N . PRO A 1 175 ? -3.076 -16.492 22.986 1.00 61.03 175 PRO A N 1
ATOM 1352 C CA . PRO A 1 175 ? -1.885 -15.674 23.261 1.00 61.03 175 PRO A CA 1
ATOM 1353 C C . PRO A 1 175 ? -0.575 -16.468 23.426 1.00 61.03 175 PRO A C 1
ATOM 1355 O O . PRO A 1 175 ? 0.510 -15.902 23.447 1.00 61.03 175 PRO A O 1
ATOM 1358 N N . SER A 1 176 ? -0.644 -17.797 23.538 1.00 58.12 176 SER A N 1
ATOM 1359 C CA . SER A 1 176 ? 0.538 -18.675 23.564 1.00 58.12 176 SER A CA 1
ATOM 1360 C C . SER A 1 176 ? 1.000 -19.158 22.183 1.00 58.12 176 SER A C 1
ATOM 1362 O O . SER A 1 176 ? 2.040 -19.805 22.097 1.00 58.12 176 SER A O 1
ATOM 1364 N N . GLN A 1 177 ? 0.229 -18.894 21.123 1.00 53.50 177 GLN A N 1
ATOM 1365 C CA . GLN A 1 177 ? 0.507 -19.319 19.743 1.00 53.50 177 GLN A CA 1
ATOM 1366 C C . GLN A 1 177 ? 0.945 -18.153 18.838 1.00 53.50 177 GLN A C 1
ATOM 1368 O O . GLN A 1 177 ? 1.461 -18.384 17.749 1.00 53.50 177 GLN A O 1
ATOM 1373 N N . SER A 1 178 ? 0.761 -16.912 19.297 1.00 54.69 178 SER A N 1
ATOM 1374 C CA . SER A 1 178 ? 1.061 -15.670 18.580 1.00 54.69 178 SER A CA 1
ATOM 1375 C C . SER A 1 178 ? 2.166 -14.893 19.303 1.00 54.69 178 SER A C 1
ATOM 1377 O O . SER A 1 178 ? 2.145 -14.782 20.526 1.00 54.69 178 SER A O 1
ATOM 1379 N N . ASN A 1 179 ? 3.112 -14.314 18.555 1.00 55.88 179 ASN A N 1
ATOM 1380 C CA . ASN A 1 179 ? 4.088 -13.364 19.111 1.00 55.88 179 ASN A CA 1
ATOM 1381 C C . ASN A 1 179 ? 3.464 -11.985 19.427 1.00 55.88 179 ASN A C 1
ATOM 1383 O O . ASN A 1 179 ? 4.079 -11.193 20.141 1.00 55.88 179 ASN A O 1
ATOM 1387 N N . ASP A 1 180 ? 2.253 -11.707 18.934 1.00 63.62 180 ASP A N 1
ATOM 1388 C CA . ASP A 1 180 ? 1.497 -10.478 19.180 1.00 63.62 180 ASP A CA 1
ATOM 1389 C C . ASP A 1 180 ? 0.420 -10.726 20.246 1.00 63.62 180 ASP A C 1
ATOM 1391 O O . ASP A 1 180 ? -0.689 -11.178 19.946 1.00 63.62 180 ASP A O 1
ATOM 1395 N N . ASN A 1 181 ? 0.748 -10.435 21.508 1.00 72.56 181 ASN A N 1
ATOM 1396 C CA . ASN A 1 181 ? -0.223 -10.465 22.602 1.00 72.56 181 ASN A CA 1
ATOM 1397 C C . ASN A 1 181 ? -1.110 -9.211 22.562 1.00 72.56 181 ASN A C 1
ATOM 1399 O O . ASN A 1 181 ? -0.574 -8.099 22.638 1.00 72.56 181 ASN A O 1
ATOM 1403 N N . PRO A 1 182 ? -2.448 -9.349 22.500 1.00 82.94 182 PRO A N 1
ATOM 1404 C CA . PRO A 1 182 ? -3.323 -8.192 22.441 1.00 82.94 182 PRO A CA 1
ATOM 1405 C C . PRO A 1 182 ? -3.289 -7.403 23.752 1.00 82.94 182 PRO A C 1
ATOM 1407 O O . PRO A 1 182 ? -3.339 -7.954 24.856 1.00 82.94 182 PRO A O 1
ATOM 1410 N N . ARG A 1 183 ? -3.252 -6.080 23.623 1.00 88.38 183 ARG A N 1
ATOM 1411 C CA . ARG A 1 183 ? -3.448 -5.138 24.717 1.00 88.38 183 ARG A CA 1
ATOM 1412 C C . ARG A 1 183 ? -4.941 -5.027 25.017 1.00 88.38 183 ARG A C 1
ATOM 1414 O O . ARG A 1 183 ? -5.736 -4.717 24.139 1.00 88.38 183 ARG A O 1
ATOM 1421 N N . ILE A 1 184 ? -5.308 -5.235 26.276 1.00 89.69 184 ILE A N 1
ATOM 1422 C CA . ILE A 1 184 ? -6.701 -5.205 26.730 1.00 89.69 184 ILE A CA 1
ATOM 1423 C C . ILE A 1 184 ? -7.089 -3.771 27.083 1.00 89.69 184 ILE A C 1
ATOM 1425 O O . ILE A 1 184 ? -6.511 -3.185 28.000 1.00 89.69 184 ILE A O 1
ATOM 1429 N N . ALA A 1 185 ? -8.083 -3.224 26.387 1.00 90.06 185 ALA A N 1
ATOM 1430 C CA . ALA A 1 185 ? -8.759 -1.989 26.769 1.00 90.06 185 ALA A CA 1
ATOM 1431 C C . ALA A 1 185 ? -10.136 -2.321 27.355 1.00 90.06 185 ALA A C 1
ATOM 1433 O O . ALA A 1 185 ? -10.868 -3.138 26.796 1.00 90.06 185 ALA A O 1
ATOM 1434 N N . ILE A 1 186 ? -10.504 -1.693 28.475 1.00 89.88 186 ILE A N 1
ATOM 1435 C CA . ILE A 1 186 ? -11.802 -1.926 29.125 1.00 89.88 186 ILE A CA 1
ATOM 1436 C C . ILE A 1 186 ? -12.665 -0.672 29.018 1.00 89.88 186 ILE A C 1
ATOM 1438 O O . ILE A 1 186 ? -12.287 0.397 29.486 1.00 89.88 186 ILE A O 1
ATOM 1442 N N . HIS A 1 187 ? -13.859 -0.815 28.454 1.00 85.50 187 HIS A N 1
ATOM 1443 C CA . HIS A 1 187 ? -14.895 0.209 28.433 1.00 85.50 187 HIS A CA 1
ATOM 1444 C C . HIS A 1 187 ? -16.024 -0.177 29.395 1.00 85.50 187 HIS A C 1
ATOM 1446 O O . HIS A 1 187 ? -16.462 -1.326 29.419 1.00 85.50 187 HIS A O 1
ATOM 1452 N N . TYR A 1 188 ? -16.506 0.783 30.181 1.00 82.38 188 TYR A N 1
ATOM 1453 C CA . TYR A 1 188 ? -17.569 0.574 31.163 1.00 82.38 188 TYR A CA 1
ATOM 1454 C C . TYR A 1 188 ? -18.442 1.824 31.308 1.00 82.38 188 TYR A C 1
ATOM 1456 O O . TYR A 1 188 ? -17.986 2.941 31.061 1.00 82.38 188 TYR A O 1
ATOM 1464 N N . GLY A 1 189 ? -19.695 1.627 31.731 1.00 68.88 189 GLY A N 1
ATOM 1465 C CA . GLY A 1 189 ? -20.684 2.695 31.910 1.00 68.88 189 GLY A CA 1
ATOM 1466 C C . GLY A 1 189 ? -21.430 3.088 30.627 1.00 68.88 189 GLY A C 1
ATOM 1467 O O . GLY A 1 189 ? -21.140 2.605 29.536 1.00 68.88 189 GLY A O 1
ATOM 1468 N N . GLN A 1 190 ? -22.429 3.970 30.761 1.00 55.16 190 GLN A N 1
ATOM 1469 C CA . GLN A 1 190 ? -23.218 4.477 29.623 1.00 55.16 190 GLN A CA 1
ATOM 1470 C C . GLN A 1 190 ? -22.482 5.551 28.805 1.00 55.16 190 GLN A C 1
ATOM 1472 O O . GLN A 1 190 ? -22.893 5.871 27.692 1.00 55.16 190 GLN A O 1
ATOM 1477 N N . HIS A 1 191 ? -21.390 6.105 29.336 1.00 52.25 191 HIS A N 1
ATOM 1478 C CA . HIS A 1 191 ? -20.605 7.138 28.673 1.00 52.25 191 HIS A CA 1
ATOM 1479 C C . HIS A 1 191 ? -19.351 6.552 28.033 1.00 52.25 191 HIS A C 1
ATOM 1481 O O . HIS A 1 191 ? -18.629 5.750 28.620 1.00 52.25 191 HIS A O 1
ATOM 1487 N N . ARG A 1 192 ? -19.068 7.000 26.810 1.00 58.03 192 ARG A N 1
ATOM 1488 C CA . ARG A 1 192 ? -17.871 6.631 26.060 1.00 58.03 192 ARG A CA 1
ATOM 1489 C C . ARG A 1 192 ? -16.635 7.167 26.791 1.00 58.03 192 ARG A C 1
ATOM 1491 O O . ARG A 1 192 ? -16.344 8.357 26.695 1.00 58.03 192 ARG A O 1
ATOM 1498 N N . LEU A 1 193 ? -15.910 6.307 27.514 1.00 58.88 193 LEU A N 1
ATOM 1499 C CA . LEU A 1 193 ? -14.614 6.681 28.090 1.00 58.88 193 LEU A CA 1
ATOM 1500 C C . LEU A 1 193 ? -13.697 7.166 26.961 1.00 58.88 193 LEU A C 1
ATOM 1502 O O . LEU A 1 193 ? -13.485 6.455 25.977 1.00 58.88 193 LEU A O 1
ATOM 1506 N N . VAL A 1 194 ? -13.208 8.403 27.090 1.00 54.47 194 VAL A N 1
ATOM 1507 C CA . VAL A 1 194 ? -12.353 9.053 26.083 1.00 54.47 194 VAL A CA 1
ATOM 1508 C C . VAL A 1 194 ? -11.059 8.267 25.893 1.00 54.47 194 VAL A C 1
ATOM 1510 O O . VAL A 1 194 ? -10.652 8.048 24.755 1.00 54.47 194 VAL A O 1
ATOM 1513 N N . ASP A 1 195 ? -10.485 7.808 27.004 1.00 67.25 195 ASP A N 1
ATOM 1514 C CA . ASP A 1 195 ? -9.342 6.910 27.065 1.00 67.25 195 ASP A CA 1
ATOM 1515 C C . ASP A 1 195 ? -9.740 5.725 27.954 1.00 67.25 195 ASP A C 1
ATOM 1517 O O . ASP A 1 195 ? -9.861 5.896 29.174 1.00 67.25 195 ASP A O 1
ATOM 1521 N N . PRO A 1 196 ? -10.036 4.545 27.378 1.00 80.38 196 PRO A N 1
ATOM 1522 C CA . PRO A 1 196 ? -10.334 3.376 28.188 1.00 80.38 196 PRO A CA 1
ATOM 1523 C C . PRO A 1 196 ? -9.103 3.010 29.025 1.00 80.38 196 PRO A C 1
ATOM 1525 O O . PRO A 1 196 ? -7.972 3.153 28.552 1.00 80.38 196 PRO A O 1
ATOM 1528 N N . PRO A 1 197 ? -9.271 2.532 30.263 1.00 87.88 197 PRO A N 1
ATOM 1529 C CA . PRO A 1 197 ? -8.153 1.992 31.009 1.00 87.88 197 PRO A CA 1
ATOM 1530 C C . PRO A 1 197 ? -7.587 0.733 30.346 1.00 87.88 197 PRO A C 1
ATOM 1532 O O . PRO A 1 197 ? -8.321 -0.139 29.878 1.00 87.88 197 PRO A O 1
ATOM 1535 N N . TYR A 1 198 ? -6.258 0.641 30.391 1.00 91.56 198 TYR A N 1
ATOM 1536 C CA . TYR A 1 198 ? -5.469 -0.494 29.922 1.00 91.56 198 TYR A CA 1
ATOM 1537 C C . TYR A 1 198 ? -4.811 -1.169 31.129 1.00 91.56 198 TYR A C 1
ATOM 1539 O O . TYR A 1 198 ? -3.681 -0.817 31.484 1.00 91.56 198 TYR A O 1
ATOM 1547 N N . PRO A 1 199 ? -5.514 -2.064 31.841 1.00 92.56 199 PRO A N 1
ATOM 1548 C CA . PRO A 1 199 ? -4.934 -2.719 33.001 1.00 92.56 199 PRO A CA 1
ATOM 1549 C C . PRO A 1 199 ? -3.788 -3.641 32.565 1.00 92.56 199 PRO A C 1
ATOM 1551 O O . PRO A 1 199 ? -3.981 -4.581 31.801 1.00 92.56 199 PRO A O 1
ATOM 1554 N N . THR A 1 200 ? -2.587 -3.378 33.076 1.00 90.94 200 THR A N 1
ATOM 1555 C CA . THR A 1 200 ? -1.392 -4.221 32.898 1.00 90.94 200 THR A CA 1
ATOM 1556 C C . THR A 1 200 ? -1.039 -5.004 34.162 1.00 90.94 200 THR A C 1
ATOM 1558 O O . THR A 1 200 ? -0.144 -5.844 34.145 1.00 90.94 200 THR A O 1
ATOM 1561 N N . THR A 1 201 ? -1.746 -4.746 35.267 1.00 91.94 201 THR A N 1
ATOM 1562 C CA . THR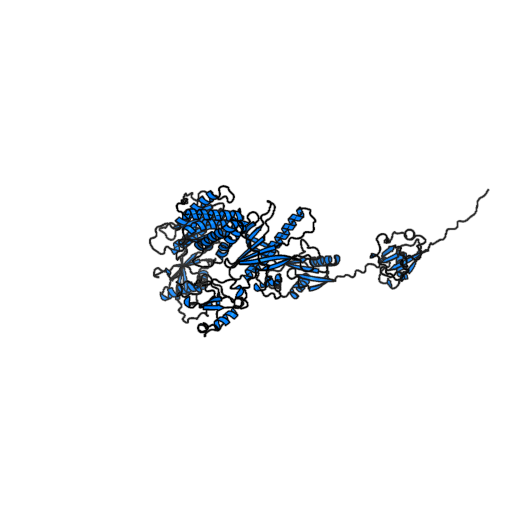 A 1 201 ? -1.590 -5.441 36.550 1.00 91.94 201 THR A CA 1
ATOM 1563 C C . THR A 1 201 ? -2.945 -5.800 37.153 1.00 91.94 201 THR A C 1
ATOM 1565 O O . THR A 1 201 ? -3.928 -5.082 36.950 1.00 91.94 201 THR A O 1
ATOM 1568 N N . ASP A 1 202 ? -2.982 -6.854 37.972 1.00 94.25 202 ASP A N 1
ATOM 1569 C CA . ASP A 1 202 ? -4.197 -7.268 38.689 1.00 94.25 202 ASP A CA 1
ATOM 1570 C C . ASP A 1 202 ? -4.777 -6.121 39.526 1.00 94.25 202 ASP A C 1
ATOM 1572 O O . ASP A 1 202 ? -5.972 -5.862 39.483 1.00 94.25 202 ASP A O 1
ATOM 1576 N N . LYS A 1 203 ? -3.926 -5.332 40.196 1.00 91.44 203 LYS A N 1
ATOM 1577 C CA . LYS A 1 203 ? -4.363 -4.171 40.995 1.00 91.44 203 LYS A CA 1
ATOM 1578 C C . LYS A 1 203 ? -5.112 -3.117 40.177 1.00 91.44 203 LYS A C 1
ATOM 1580 O O . LYS A 1 203 ? -6.043 -2.501 40.686 1.00 91.44 203 LYS A O 1
ATOM 1585 N N . GLN A 1 204 ? -4.705 -2.884 38.928 1.00 92.50 204 GLN A N 1
ATOM 1586 C CA . GLN A 1 204 ? -5.401 -1.941 38.049 1.00 92.50 204 GLN A CA 1
ATOM 1587 C C . GLN A 1 204 ? -6.761 -2.487 37.614 1.00 92.50 204 GLN A C 1
ATOM 1589 O O . GLN A 1 204 ? -7.728 -1.731 37.603 1.00 92.50 204 GLN A O 1
ATOM 1594 N N . LEU A 1 205 ? -6.857 -3.786 37.310 1.00 93.56 205 LEU A N 1
ATOM 1595 C CA . LEU A 1 205 ? -8.141 -4.433 37.033 1.00 93.56 205 LEU A CA 1
ATOM 1596 C C . LEU A 1 205 ? -9.073 -4.340 38.249 1.00 93.56 205 LEU A C 1
ATOM 1598 O O . LEU A 1 205 ? -10.210 -3.904 38.115 1.00 93.56 205 LEU A O 1
ATOM 1602 N N . GLN A 1 206 ? -8.578 -4.673 39.439 1.00 92.31 206 GLN A N 1
ATOM 1603 C CA . GLN A 1 206 ? -9.340 -4.604 40.689 1.00 92.31 206 GLN A CA 1
ATOM 1604 C C . GLN A 1 206 ? -9.855 -3.184 40.966 1.00 92.31 206 GLN A C 1
ATOM 1606 O O . GLN A 1 206 ? -11.012 -3.016 41.341 1.00 92.31 206 GLN A O 1
ATOM 1611 N N . ALA A 1 207 ? -9.050 -2.148 40.697 1.00 88.75 207 ALA A N 1
ATOM 1612 C CA . ALA A 1 207 ? -9.491 -0.755 40.798 1.00 88.75 207 ALA A CA 1
ATOM 1613 C C . ALA A 1 207 ? -10.631 -0.418 39.816 1.00 88.75 207 ALA A C 1
ATOM 1615 O O . ALA A 1 207 ? -11.578 0.269 40.192 1.00 88.75 207 ALA A O 1
ATOM 1616 N N . ILE A 1 208 ? -10.581 -0.930 38.580 1.00 89.88 208 ILE A N 1
ATOM 1617 C CA . ILE A 1 208 ? -11.664 -0.766 37.594 1.00 89.88 208 ILE A CA 1
ATOM 1618 C C . ILE A 1 208 ? -12.950 -1.451 38.076 1.00 89.88 208 ILE A C 1
ATOM 1620 O O . ILE A 1 208 ? -14.029 -0.866 37.999 1.00 89.88 208 ILE A O 1
ATOM 1624 N N . LEU A 1 209 ? -12.849 -2.674 38.599 1.00 90.38 209 LEU A N 1
ATOM 1625 C CA . LEU A 1 209 ? -14.004 -3.415 39.11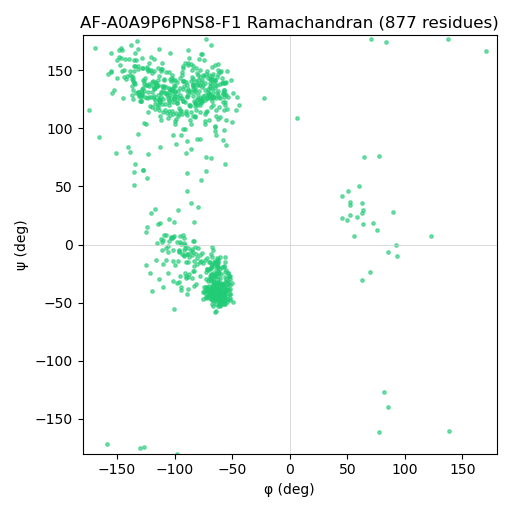5 1.00 90.38 209 LEU A CA 1
ATOM 1626 C C . LEU A 1 209 ? -14.620 -2.736 40.344 1.00 90.38 209 LEU A C 1
ATOM 1628 O O . LEU A 1 209 ? -15.842 -2.685 40.468 1.00 90.38 209 LEU A O 1
ATOM 1632 N N . GLN A 1 210 ? -13.787 -2.161 41.211 1.00 87.31 210 GLN A N 1
ATOM 1633 C CA . GLN A 1 210 ? -14.233 -1.386 42.365 1.00 87.31 210 GLN A CA 1
ATOM 1634 C C . GLN A 1 210 ? -15.040 -0.151 41.934 1.00 87.31 210 GLN A C 1
ATOM 1636 O O . GLN A 1 210 ? -16.127 0.080 42.462 1.00 87.31 210 GLN A O 1
ATOM 1641 N N . ILE A 1 211 ? -14.577 0.577 40.908 1.00 85.31 211 ILE A N 1
ATOM 1642 C CA . ILE A 1 211 ? -15.337 1.683 40.296 1.00 85.31 211 ILE A CA 1
ATOM 1643 C C . ILE A 1 211 ? -16.691 1.185 39.772 1.00 85.31 211 ILE A C 1
ATOM 1645 O O . ILE A 1 211 ? -17.708 1.854 39.956 1.00 85.31 211 ILE A O 1
ATOM 1649 N N . CYS A 1 212 ? -16.729 0.004 39.147 1.00 85.88 212 CYS A N 1
ATOM 1650 C CA . CYS A 1 212 ? -17.977 -0.566 38.639 1.00 85.88 212 CYS A CA 1
ATOM 1651 C C . CYS A 1 212 ? -18.978 -0.866 39.764 1.00 85.88 212 CYS A C 1
ATOM 1653 O O . CYS A 1 212 ? -20.157 -0.561 39.601 1.00 85.88 212 CYS A O 1
ATOM 1655 N N . ILE A 1 213 ? -18.528 -1.391 40.912 1.00 83.38 213 ILE A N 1
ATOM 1656 C CA . ILE A 1 213 ? -19.387 -1.579 42.096 1.00 83.38 213 ILE A CA 1
ATOM 1657 C C . ILE A 1 213 ? -19.937 -0.234 42.572 1.00 83.38 213 ILE A C 1
ATOM 1659 O O . ILE A 1 213 ? -21.146 -0.086 42.745 1.00 83.38 213 ILE A O 1
ATOM 1663 N N . GLU A 1 214 ? -19.054 0.745 42.774 1.00 80.94 214 GLU A N 1
ATOM 1664 C CA . GLU A 1 214 ? -19.403 2.057 43.331 1.00 80.94 214 GLU A CA 1
ATOM 1665 C C . GLU A 1 214 ? -20.401 2.820 42.456 1.00 80.94 214 GLU A C 1
ATOM 1667 O O . GLU A 1 214 ? -21.259 3.534 42.974 1.00 80.94 214 GLU A O 1
ATOM 1672 N N . GLN A 1 215 ? -20.313 2.642 41.137 1.00 79.81 215 GLN A N 1
ATOM 1673 C CA . GLN A 1 215 ? -21.176 3.301 40.156 1.00 79.81 215 GLN A CA 1
ATOM 1674 C C . GLN A 1 215 ? -22.353 2.429 39.687 1.00 79.81 215 GLN A C 1
ATOM 1676 O O . GLN A 1 215 ? -23.126 2.863 38.834 1.00 79.81 215 GLN A O 1
ATOM 1681 N N . GLY A 1 216 ? -22.508 1.211 40.216 1.00 81.50 216 GLY A N 1
ATOM 1682 C CA . GLY A 1 216 ? -23.580 0.290 39.821 1.00 81.50 216 GLY A CA 1
ATOM 1683 C C . GLY A 1 216 ? -23.503 -0.170 38.359 1.00 81.50 216 GLY A C 1
ATOM 1684 O O . GLY A 1 216 ? -24.532 -0.436 37.739 1.00 81.50 216 GLY A O 1
ATOM 1685 N N . ILE A 1 217 ? -22.301 -0.244 37.787 1.00 83.75 217 ILE A N 1
ATOM 1686 C CA . ILE A 1 217 ? -22.076 -0.664 36.403 1.00 83.75 217 ILE A CA 1
ATOM 1687 C C . ILE A 1 217 ? -22.053 -2.188 36.327 1.00 83.75 217 ILE A C 1
ATOM 1689 O O . ILE A 1 217 ? -21.226 -2.841 36.955 1.00 83.75 217 ILE A O 1
ATOM 1693 N N . THR A 1 218 ? -22.923 -2.753 35.494 1.00 84.88 218 THR A N 1
ATOM 1694 C CA . THR A 1 218 ? -23.067 -4.208 35.332 1.00 84.88 218 THR A CA 1
ATOM 1695 C C . THR A 1 218 ? -22.576 -4.729 33.981 1.00 84.88 218 THR A C 1
ATOM 1697 O O . THR A 1 218 ? -22.761 -5.907 33.688 1.00 84.88 218 THR A O 1
ATOM 1700 N N . SER A 1 219 ? -21.999 -3.872 33.133 1.00 85.00 219 SER A N 1
ATOM 1701 C CA . SER A 1 219 ? -21.532 -4.230 31.789 1.00 85.00 219 SER A CA 1
ATOM 1702 C C . SER A 1 219 ? -20.111 -3.728 31.538 1.00 85.00 219 SER A C 1
ATOM 1704 O O . SER A 1 219 ? -19.809 -2.559 31.793 1.00 85.00 219 SER A O 1
ATOM 1706 N N . LEU A 1 220 ? -19.261 -4.622 31.034 1.00 87.19 220 LEU A N 1
ATOM 1707 C CA . LEU A 1 220 ? -17.915 -4.349 30.547 1.00 87.19 220 LEU A CA 1
ATOM 1708 C C . LEU A 1 220 ? -17.830 -4.697 29.059 1.00 87.19 220 LEU A C 1
ATOM 1710 O O . LEU A 1 220 ? -18.221 -5.785 28.639 1.00 87.19 220 LEU A O 1
ATOM 1714 N N . ILE A 1 221 ? -17.241 -3.803 28.274 1.00 85.69 221 ILE A N 1
ATOM 1715 C CA . ILE A 1 221 ? -16.873 -4.074 26.885 1.00 85.69 221 ILE A CA 1
ATOM 1716 C C . ILE A 1 221 ? -15.350 -4.116 26.808 1.00 85.69 221 ILE A C 1
ATOM 1718 O O . ILE A 1 221 ? -14.677 -3.140 27.143 1.00 85.69 221 ILE A O 1
ATOM 1722 N N . VAL A 1 222 ? -14.803 -5.241 26.367 1.00 88.25 222 VAL A N 1
ATOM 1723 C CA . VAL A 1 222 ? -13.364 -5.456 26.215 1.00 88.25 222 VAL A CA 1
ATOM 1724 C C . VAL A 1 222 ? -12.965 -5.270 24.752 1.00 88.25 222 VAL A C 1
ATOM 1726 O O . VAL A 1 222 ? -13.585 -5.830 23.850 1.00 88.25 222 VAL A O 1
ATOM 1729 N N . ASP A 1 223 ? -11.923 -4.480 24.511 1.00 86.81 223 ASP A N 1
ATOM 1730 C CA . ASP A 1 223 ? -11.286 -4.322 23.204 1.00 86.81 223 ASP A CA 1
ATOM 1731 C C . ASP A 1 223 ? -9.893 -4.973 23.225 1.00 86.81 223 ASP A C 1
ATOM 1733 O O . ASP A 1 223 ? -9.073 -4.665 24.092 1.00 86.81 223 ASP A O 1
ATOM 1737 N N . LEU A 1 224 ? -9.639 -5.895 22.294 1.00 87.12 224 LEU A N 1
ATOM 1738 C CA . LEU A 1 224 ? -8.378 -6.633 22.172 1.00 87.12 224 LEU A CA 1
ATOM 1739 C C . LEU A 1 224 ? -7.499 -5.990 21.096 1.00 87.12 224 LEU A C 1
ATOM 1741 O O . LEU A 1 224 ? -7.560 -6.351 19.921 1.00 87.12 224 LEU A O 1
ATOM 1745 N N . GLU A 1 225 ? -6.710 -4.993 21.476 1.00 87.62 225 GLU A N 1
ATOM 1746 C CA . GLU A 1 225 ? -5.920 -4.187 20.544 1.00 87.62 225 GLU A CA 1
ATOM 1747 C C . GLU A 1 225 ? -4.577 -4.843 20.188 1.00 87.62 225 GLU A C 1
ATOM 1749 O O . GLU A 1 225 ? -3.837 -5.289 21.059 1.00 87.62 225 GLU A O 1
ATOM 1754 N N . THR A 1 226 ? -4.207 -4.828 18.912 1.00 87.50 226 THR A N 1
ATOM 1755 C CA . THR A 1 226 ? -2.962 -5.381 18.351 1.00 87.50 226 THR A CA 1
ATOM 1756 C C . THR A 1 226 ? -2.173 -4.310 17.579 1.00 87.50 226 THR A C 1
ATOM 1758 O O . THR A 1 226 ? -1.884 -4.478 16.396 1.00 87.50 226 THR A O 1
ATOM 1761 N N . PRO A 1 227 ? -1.790 -3.178 18.204 1.00 87.06 227 PRO A N 1
ATOM 1762 C CA . PRO A 1 227 ? -1.193 -2.041 17.493 1.00 87.06 227 PRO A CA 1
ATOM 1763 C C . PRO A 1 227 ? 0.175 -2.336 16.853 1.00 87.06 227 PRO A C 1
ATOM 1765 O O . PRO A 1 227 ? 0.617 -1.564 16.007 1.00 87.06 227 PRO A O 1
ATOM 1768 N N . THR A 1 228 ? 0.849 -3.422 17.247 1.00 87.50 228 THR A N 1
ATOM 1769 C CA . THR A 1 228 ? 2.133 -3.884 16.685 1.00 87.50 228 THR A CA 1
ATOM 1770 C C . THR A 1 228 ? 1.980 -4.819 15.489 1.00 87.50 228 THR A C 1
ATOM 1772 O O . THR A 1 228 ? 2.952 -5.031 14.769 1.00 87.50 228 THR A O 1
ATOM 1775 N N . LYS A 1 229 ? 0.781 -5.371 15.255 1.00 88.69 229 LYS A N 1
ATOM 1776 C CA . LYS A 1 229 ? 0.530 -6.277 14.131 1.00 88.69 229 LYS A CA 1
ATOM 1777 C C . LYS A 1 229 ? 0.601 -5.489 12.821 1.00 88.69 229 LYS A C 1
ATOM 1779 O O . LYS A 1 229 ? 0.111 -4.364 12.732 1.00 88.69 229 LYS A O 1
ATOM 1784 N N . THR A 1 230 ? 1.210 -6.057 11.785 1.00 91.81 230 THR A N 1
ATOM 1785 C CA . THR A 1 230 ? 1.251 -5.406 10.463 1.00 91.81 230 THR A CA 1
ATOM 1786 C C . THR A 1 230 ? -0.033 -5.700 9.687 1.00 91.81 230 THR A C 1
ATOM 1788 O O . THR A 1 230 ? -0.483 -6.846 9.675 1.00 91.81 230 THR A O 1
ATOM 1791 N N . PHE A 1 231 ? -0.623 -4.708 9.010 1.00 92.00 231 PHE A N 1
ATOM 1792 C CA . PHE A 1 231 ? -1.908 -4.886 8.312 1.00 92.00 231 PHE A CA 1
ATOM 1793 C C . PHE A 1 231 ? -1.897 -6.004 7.255 1.00 92.00 231 PHE A C 1
ATOM 1795 O O . PHE A 1 231 ? -2.887 -6.712 7.118 1.00 92.00 231 PHE A O 1
ATOM 1802 N N . SER A 1 232 ? -0.772 -6.224 6.572 1.00 89.12 232 SER A N 1
ATOM 1803 C CA . SER A 1 232 ? -0.624 -7.269 5.546 1.00 89.12 232 SER A CA 1
ATOM 1804 C C . SER A 1 232 ? -0.664 -8.706 6.071 1.00 89.12 232 SER A C 1
ATOM 1806 O O . SER A 1 232 ? -0.692 -9.646 5.282 1.00 89.12 232 SER A O 1
ATOM 1808 N N . THR A 1 233 ? -0.657 -8.893 7.393 1.00 88.81 233 THR A N 1
ATOM 1809 C CA . THR A 1 233 ? -0.748 -10.219 8.025 1.00 88.81 233 THR A CA 1
ATOM 1810 C C . THR A 1 233 ? -2.185 -10.680 8.255 1.00 88.81 233 THR A C 1
ATOM 1812 O O . THR A 1 233 ? -2.392 -11.836 8.611 1.00 88.81 233 THR A O 1
ATOM 1815 N N . TYR A 1 234 ? -3.171 -9.795 8.077 1.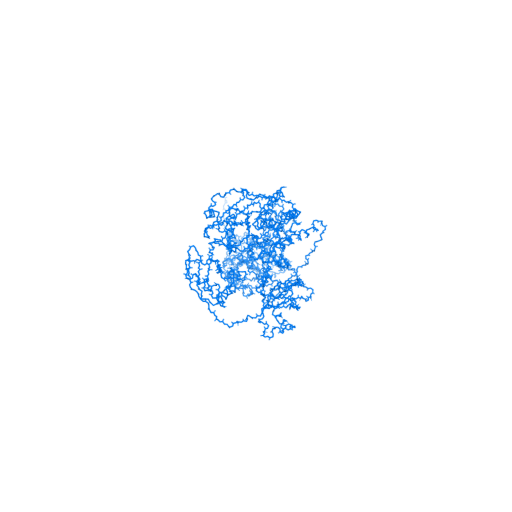00 86.69 234 TYR A N 1
ATOM 1816 C CA . TYR A 1 234 ? -4.576 -10.149 8.238 1.00 86.69 234 TYR A CA 1
ATOM 1817 C C . TYR A 1 234 ? -5.093 -10.912 7.021 1.00 86.69 234 TYR A C 1
ATOM 1819 O O . TYR A 1 234 ? -4.863 -10.520 5.879 1.00 86.69 234 TYR A O 1
ATOM 1827 N N . ASN A 1 235 ? -5.859 -11.965 7.287 1.00 84.75 235 ASN A N 1
ATOM 1828 C CA . ASN A 1 235 ? -6.666 -12.667 6.293 1.00 84.75 235 ASN A CA 1
ATOM 1829 C C . ASN A 1 235 ? -8.161 -12.491 6.602 1.00 84.75 235 ASN A C 1
ATOM 1831 O O . ASN A 1 235 ? -8.540 -12.020 7.680 1.00 84.75 235 ASN A O 1
ATOM 1835 N N . LEU A 1 236 ? -9.019 -12.871 5.655 1.00 81.44 236 LEU A N 1
ATOM 1836 C CA . LEU A 1 236 ? -10.453 -12.619 5.772 1.00 81.44 236 LEU A CA 1
ATOM 1837 C C . LEU A 1 236 ? -11.110 -13.400 6.917 1.00 81.44 236 LEU A C 1
ATOM 1839 O O . LEU A 1 236 ? -11.992 -12.852 7.564 1.00 81.44 236 LEU A O 1
ATOM 1843 N N . ASN A 1 237 ? -10.639 -14.609 7.242 1.00 78.12 237 ASN A N 1
ATOM 1844 C CA . ASN A 1 237 ? -11.127 -15.363 8.404 1.00 78.12 237 ASN A CA 1
ATOM 1845 C C . ASN A 1 237 ? -10.876 -14.608 9.711 1.00 78.12 237 ASN A C 1
ATOM 1847 O O . ASN A 1 237 ? -11.779 -14.459 10.530 1.00 78.12 237 ASN A O 1
ATOM 1851 N N . GLU A 1 238 ? -9.656 -14.105 9.910 1.00 79.75 238 GLU A N 1
ATOM 1852 C CA . GLU A 1 238 ? -9.310 -13.319 11.097 1.00 79.75 238 GLU A CA 1
ATOM 1853 C C . GLU A 1 238 ? -10.169 -12.061 11.219 1.00 79.75 238 GLU A C 1
ATOM 1855 O O . GLU A 1 238 ? -10.636 -11.732 12.307 1.00 79.75 238 GLU A O 1
ATOM 1860 N N . VAL A 1 239 ? -10.391 -11.368 10.104 1.00 85.94 239 VAL A N 1
ATOM 1861 C CA . VAL A 1 239 ? -11.187 -10.136 10.048 1.00 85.94 239 VAL A CA 1
ATOM 1862 C C . VAL A 1 239 ? -12.682 -10.419 10.234 1.00 85.94 239 VAL A C 1
ATOM 1864 O O . VAL A 1 239 ? -13.361 -9.654 10.919 1.00 85.94 239 VAL A O 1
ATOM 1867 N N . ASP A 1 240 ? -13.189 -11.529 9.702 1.00 81.56 240 ASP A N 1
ATOM 1868 C CA . ASP A 1 240 ? -14.562 -11.988 9.913 1.00 81.56 240 ASP A CA 1
ATOM 1869 C C . ASP A 1 240 ? -14.800 -12.354 11.383 1.00 81.56 240 ASP A C 1
ATOM 1871 O O . ASP A 1 240 ? -15.743 -11.861 11.998 1.00 81.56 240 ASP A O 1
ATOM 1875 N N . MET A 1 241 ? -13.881 -13.100 12.005 1.00 77.69 241 MET A N 1
ATOM 1876 C CA . MET A 1 241 ? -13.926 -13.383 13.446 1.00 77.69 241 MET A CA 1
ATOM 1877 C C . MET A 1 241 ? -13.841 -12.109 14.288 1.00 77.69 241 MET A C 1
ATOM 1879 O O . MET A 1 241 ? -14.521 -11.992 15.309 1.00 77.69 241 MET A O 1
ATOM 1883 N N . LEU A 1 242 ? -13.017 -11.149 13.862 1.00 80.00 242 LEU A N 1
ATOM 1884 C CA . LEU A 1 242 ? -12.862 -9.882 14.554 1.00 80.00 242 LEU A CA 1
ATOM 1885 C C . LEU A 1 242 ? -14.173 -9.095 14.507 1.00 80.00 242 LEU A C 1
ATOM 1887 O O . LEU A 1 242 ? -14.708 -8.783 15.563 1.00 80.00 242 LEU A O 1
ATOM 1891 N N . TYR A 1 243 ? -14.708 -8.798 13.323 1.00 81.06 243 TYR A N 1
ATOM 1892 C CA . TYR A 1 243 ? -15.829 -7.864 13.156 1.00 81.06 243 TYR A CA 1
ATOM 1893 C C . TYR A 1 243 ? -17.214 -8.523 13.065 1.00 81.06 243 TYR A C 1
ATOM 1895 O O . TYR A 1 243 ? -18.223 -7.817 13.007 1.00 81.06 243 TYR A O 1
ATOM 1903 N N . GLY A 1 244 ? -17.283 -9.855 13.049 1.00 76.69 244 GLY A N 1
ATOM 1904 C CA . GLY A 1 244 ? -18.516 -10.619 12.867 1.00 76.69 244 GLY A CA 1
ATOM 1905 C C . GLY A 1 244 ? -19.193 -10.310 11.532 1.00 76.69 244 GLY A C 1
ATOM 1906 O O . GLY A 1 244 ? -20.382 -9.971 11.522 1.00 76.69 244 GLY A O 1
ATOM 1907 N N . LEU A 1 245 ? -18.432 -10.362 10.432 1.00 77.19 245 LEU A N 1
ATOM 1908 C CA . LEU A 1 245 ? -18.921 -10.009 9.094 1.00 77.19 245 LEU A CA 1
ATOM 1909 C C . LEU A 1 245 ? -20.010 -10.980 8.631 1.00 77.19 245 LEU A C 1
ATOM 1911 O O . LEU A 1 245 ? -21.022 -10.555 8.069 1.00 77.19 245 LEU A O 1
ATOM 1915 N N . THR A 1 246 ? -19.827 -12.269 8.915 1.00 70.50 246 THR A N 1
ATOM 1916 C CA . THR A 1 246 ? -20.742 -13.353 8.560 1.00 70.50 246 THR A CA 1
ATOM 1917 C C . THR A 1 246 ? -21.226 -14.092 9.811 1.00 70.50 246 THR A C 1
ATOM 1919 O O . THR A 1 246 ? -20.655 -14.002 10.898 1.00 70.50 246 THR A O 1
ATOM 1922 N N . ALA A 1 247 ? -22.336 -14.827 9.696 1.00 64.31 247 ALA A N 1
ATOM 1923 C CA . ALA A 1 247 ? -22.855 -15.621 10.815 1.00 64.31 247 ALA A CA 1
ATOM 1924 C C . ALA A 1 247 ? -22.000 -16.869 11.115 1.00 64.31 247 ALA A C 1
ATOM 1926 O O . ALA A 1 247 ? -22.059 -17.395 12.227 1.00 64.31 247 ALA A O 1
ATOM 1927 N N . SER A 1 248 ? -21.252 -17.350 10.121 1.00 62.00 248 SER A N 1
ATOM 1928 C CA . SER A 1 248 ? -20.492 -18.603 10.145 1.00 62.00 248 SER A CA 1
ATOM 1929 C C . SER A 1 248 ? -18.979 -18.414 10.239 1.00 62.00 248 SER A C 1
ATOM 1931 O O . SER A 1 248 ? -18.280 -19.419 10.323 1.00 62.00 248 SER A O 1
ATOM 1933 N N . CYS A 1 249 ? -18.480 -17.175 10.221 1.00 63.22 249 CYS A N 1
ATOM 1934 C CA . CYS A 1 249 ? -17.059 -16.868 10.056 1.00 63.22 249 CYS A CA 1
ATOM 1935 C C . CYS A 1 249 ? -16.461 -17.599 8.839 1.00 63.22 249 CYS A C 1
ATOM 1937 O O . CYS A 1 249 ? -15.459 -18.298 8.966 1.00 63.22 249 CYS A O 1
ATOM 1939 N N . SER A 1 250 ? -17.157 -17.558 7.698 1.00 61.19 250 SER A N 1
ATOM 1940 C CA . SER A 1 250 ? -16.875 -18.443 6.561 1.00 61.19 250 SER A CA 1
ATOM 1941 C C . SER A 1 250 ? -15.588 -18.098 5.817 1.00 61.19 250 SER A C 1
ATOM 1943 O O . SER A 1 250 ? -15.050 -18.961 5.129 1.00 61.19 250 SER A O 1
ATOM 1945 N N . GLY A 1 251 ? -15.103 -16.858 5.949 1.00 64.75 251 GLY A N 1
ATOM 1946 C CA . GLY A 1 251 ? -13.901 -16.403 5.254 1.00 64.75 251 GLY A CA 1
ATOM 1947 C C . GLY A 1 251 ? -14.089 -16.107 3.777 1.00 64.75 251 GLY A C 1
ATOM 1948 O O . GLY A 1 251 ? -13.084 -15.948 3.092 1.00 64.75 251 GLY A O 1
ATOM 1949 N N . TYR A 1 252 ? -15.334 -16.030 3.299 1.00 66.44 252 TYR A N 1
ATOM 1950 C CA . TYR A 1 252 ? -15.650 -15.767 1.896 1.00 66.44 252 TYR A CA 1
ATOM 1951 C C . TYR A 1 252 ? -16.236 -14.369 1.700 1.00 66.44 252 TYR A C 1
ATOM 1953 O O . TYR A 1 252 ? -17.128 -13.924 2.432 1.00 66.44 252 TYR A O 1
ATOM 1961 N N . LEU A 1 253 ? -15.775 -13.670 0.661 1.00 70.19 253 LEU A N 1
ATOM 1962 C CA . LEU A 1 253 ? -16.235 -12.314 0.338 1.00 70.19 253 LEU A CA 1
ATOM 1963 C C . LEU A 1 253 ? -17.706 -12.283 -0.088 1.00 70.19 253 LEU A C 1
ATOM 1965 O O . LEU A 1 253 ? -18.387 -11.281 0.140 1.00 70.19 253 LEU A O 1
ATOM 1969 N N . SER A 1 254 ? -18.206 -13.370 -0.683 1.00 65.12 254 SER A N 1
ATOM 1970 C CA . SER A 1 254 ? -19.603 -13.507 -1.120 1.00 65.12 254 SER A CA 1
ATOM 1971 C C . SER A 1 254 ? -20.613 -13.407 0.020 1.00 65.12 254 SER A C 1
ATOM 1973 O O . SER A 1 254 ? -21.766 -13.046 -0.215 1.00 65.12 254 SER A O 1
ATOM 1975 N N . ASP A 1 255 ? -20.181 -13.716 1.240 1.00 68.62 255 ASP A N 1
ATOM 1976 C CA . ASP A 1 255 ? -21.045 -13.791 2.415 1.00 68.62 255 ASP A CA 1
ATOM 1977 C C . ASP A 1 255 ? -21.112 -12.449 3.167 1.00 68.62 255 ASP A C 1
ATOM 1979 O O . ASP A 1 255 ? -21.941 -12.270 4.065 1.00 68.62 255 ASP A O 1
ATOM 1983 N N . CYS A 1 256 ? -20.265 -11.483 2.789 1.00 73.19 256 CYS A N 1
ATOM 1984 C CA . CYS A 1 256 ? -20.263 -10.136 3.348 1.00 73.19 256 CYS A CA 1
ATOM 1985 C C . CYS A 1 256 ? -21.505 -9.338 2.918 1.00 73.19 256 CYS A C 1
ATOM 1987 O O . CYS A 1 256 ? -22.015 -9.451 1.802 1.00 73.19 256 CYS A O 1
ATOM 1989 N N . GLN A 1 257 ? -21.991 -8.468 3.807 1.00 77.19 257 GLN A N 1
ATOM 1990 C CA . GLN A 1 257 ? -23.164 -7.641 3.526 1.00 77.19 257 GLN A CA 1
ATOM 1991 C C . GLN A 1 257 ? -22.882 -6.617 2.413 1.00 77.19 257 GLN A C 1
ATOM 1993 O O . GLN A 1 257 ? -21.934 -5.844 2.512 1.00 77.19 257 GLN A O 1
ATOM 1998 N N . ALA A 1 258 ? -23.763 -6.516 1.412 1.00 74.81 258 ALA A N 1
ATOM 1999 C CA . ALA A 1 258 ? -23.692 -5.427 0.439 1.00 74.81 258 ALA A CA 1
ATOM 2000 C C . ALA A 1 258 ? -24.162 -4.078 0.983 1.00 74.81 258 ALA A C 1
ATOM 2002 O O . ALA A 1 258 ? -25.144 -4.000 1.729 1.00 74.81 258 ALA A O 1
ATOM 2003 N N . PHE A 1 259 ? -23.526 -2.997 0.527 1.00 76.38 259 PHE A N 1
ATOM 2004 C CA . PHE A 1 259 ? -24.076 -1.650 0.674 1.00 76.38 259 PHE A CA 1
ATOM 2005 C C . PHE A 1 259 ? -25.032 -1.319 -0.490 1.00 76.38 259 PHE A C 1
ATOM 2007 O O . PHE A 1 259 ? -24.966 -1.917 -1.567 1.00 76.38 259 PHE A O 1
ATOM 2014 N N . GLN A 1 260 ? -25.975 -0.396 -0.263 1.00 59.34 260 GLN A N 1
ATOM 2015 C CA . GLN A 1 260 ? -26.908 0.052 -1.306 1.00 59.34 260 GLN A CA 1
ATOM 2016 C C . GLN A 1 260 ? -26.115 0.727 -2.432 1.00 59.34 260 GLN A C 1
ATOM 2018 O O . GLN A 1 260 ? -25.288 1.579 -2.139 1.00 59.34 260 GLN A O 1
ATOM 2023 N N . THR A 1 261 ? -26.359 0.336 -3.689 1.00 56.59 261 THR A N 1
ATOM 2024 C CA . THR A 1 261 ? -25.698 0.828 -4.921 1.00 56.59 261 THR A CA 1
ATOM 2025 C C . THR A 1 261 ? -25.050 2.211 -4.793 1.00 56.59 261 THR A C 1
ATOM 2027 O O . THR A 1 261 ? -25.747 3.173 -4.465 1.00 56.59 261 THR A O 1
ATOM 2030 N N . ILE A 1 262 ? -23.756 2.332 -5.138 1.00 59.06 262 ILE A N 1
ATOM 2031 C CA . ILE A 1 262 ? -23.112 3.643 -5.330 1.00 59.06 262 ILE A CA 1
ATOM 2032 C C . ILE A 1 262 ? -23.916 4.375 -6.408 1.00 59.06 262 ILE A C 1
ATOM 2034 O O . ILE A 1 262 ? -23.992 3.908 -7.546 1.00 59.06 262 ILE A O 1
ATOM 2038 N N . GLY A 1 263 ? -24.557 5.492 -6.060 1.00 56.25 263 GLY A N 1
ATOM 2039 C CA . GLY A 1 263 ? -25.285 6.296 -7.038 1.00 56.25 263 GLY A CA 1
ATOM 2040 C C . GLY A 1 263 ? -24.346 6.747 -8.159 1.00 56.25 263 GLY A C 1
ATOM 2041 O O . GLY A 1 263 ? -23.269 7.277 -7.894 1.00 56.25 263 GLY A O 1
ATOM 2042 N N . SER A 1 264 ? -24.736 6.545 -9.418 1.00 62.19 264 SER A N 1
ATOM 2043 C CA . SER A 1 264 ? -23.986 7.085 -10.553 1.00 62.19 264 SER A CA 1
ATOM 2044 C C . SER A 1 264 ? -24.135 8.605 -10.593 1.00 62.19 264 SER A C 1
ATOM 2046 O O . SER A 1 264 ? -25.256 9.113 -10.584 1.00 62.19 264 SER A O 1
ATOM 2048 N N . ILE A 1 265 ? -23.025 9.334 -10.685 1.00 66.38 265 ILE A N 1
ATOM 2049 C CA . ILE A 1 265 ? -23.055 10.784 -10.899 1.00 66.38 265 ILE A CA 1
ATOM 2050 C C . ILE A 1 265 ? -23.385 11.051 -12.374 1.00 66.38 265 ILE A C 1
ATOM 2052 O O . ILE A 1 265 ? -22.676 10.585 -13.267 1.00 66.38 265 ILE A O 1
ATOM 2056 N N . GLU A 1 266 ? -24.438 11.826 -12.648 1.00 61.78 266 GLU A N 1
ATOM 2057 C CA . GLU A 1 266 ? -24.688 12.334 -14.000 1.00 61.78 266 GLU A CA 1
ATOM 2058 C C . GLU A 1 266 ? -23.607 13.356 -14.386 1.00 61.78 266 GLU A C 1
ATOM 2060 O O . GLU A 1 266 ? -23.468 14.413 -13.766 1.00 61.78 266 GLU A O 1
ATOM 2065 N N . LEU A 1 267 ? -22.840 13.053 -15.440 1.00 62.47 267 LEU A N 1
ATOM 2066 C CA . LEU A 1 267 ? -21.788 13.920 -15.984 1.00 62.47 267 LEU A CA 1
ATOM 2067 C C . LEU A 1 267 ? -22.414 15.115 -16.728 1.00 62.47 267 LEU A C 1
ATOM 2069 O O . LEU A 1 267 ? -22.485 15.151 -17.960 1.00 62.47 267 LEU A O 1
ATOM 2073 N N . SER A 1 268 ? -22.932 16.085 -15.976 1.00 60.00 268 SER A N 1
ATOM 2074 C CA . SER A 1 268 ? -23.678 17.225 -16.521 1.00 60.00 268 SER A CA 1
ATOM 2075 C C . SER A 1 268 ? -22.779 18.376 -16.987 1.00 60.00 268 SER A C 1
ATOM 2077 O O . SER A 1 268 ? -23.133 19.063 -17.948 1.00 60.00 268 SER A O 1
ATOM 2079 N N . SER A 1 269 ? -21.596 18.554 -16.383 1.00 74.12 269 SER A N 1
ATOM 2080 C CA . SER A 1 269 ? -20.630 19.586 -16.780 1.00 74.12 269 SER A CA 1
ATOM 2081 C C . SER A 1 269 ? -19.721 19.130 -17.930 1.00 74.12 269 SER A C 1
ATOM 2083 O O . SER A 1 269 ? -19.400 17.948 -18.072 1.00 74.12 269 SER A O 1
ATOM 2085 N N . ASP A 1 270 ? -19.272 20.076 -18.759 1.00 75.88 270 ASP A N 1
ATOM 2086 C CA . ASP A 1 270 ? -18.339 19.788 -19.859 1.00 75.88 270 ASP A CA 1
ATOM 2087 C C . ASP A 1 270 ? -16.987 19.258 -19.355 1.00 75.88 270 ASP A C 1
ATOM 2089 O O . ASP A 1 270 ? -16.349 18.445 -20.023 1.00 75.88 270 ASP A O 1
ATOM 2093 N N . GLU A 1 271 ? -16.573 19.666 -18.154 1.00 71.56 271 GLU A N 1
ATOM 2094 C CA . GLU A 1 271 ? -15.363 19.171 -17.492 1.00 71.56 271 GLU A CA 1
ATOM 2095 C C . GLU A 1 271 ? -15.494 17.688 -17.107 1.00 71.56 271 GLU A C 1
ATOM 2097 O O . GLU A 1 271 ? -14.610 16.888 -17.424 1.00 71.56 271 GLU A O 1
ATOM 2102 N N . LEU A 1 272 ? -16.643 17.290 -16.546 1.00 71.94 272 LEU A N 1
ATOM 2103 C CA . LEU A 1 272 ? -16.959 15.896 -16.217 1.00 71.94 272 LEU A CA 1
ATOM 2104 C C . LEU A 1 272 ? -17.035 15.004 -17.467 1.00 71.94 272 LEU A C 1
ATOM 2106 O O . LEU A 1 272 ? -16.585 13.861 -17.437 1.00 71.94 272 LEU A O 1
ATOM 2110 N N . LYS A 1 273 ? -17.535 15.528 -18.593 1.00 75.50 273 LYS A N 1
ATOM 2111 C CA . LYS A 1 273 ? -17.577 14.799 -19.876 1.00 75.50 273 LYS A CA 1
ATOM 2112 C C . LYS A 1 273 ? -16.197 14.600 -20.506 1.00 75.50 273 LYS A C 1
ATOM 2114 O O . LYS A 1 273 ? -15.993 13.629 -21.230 1.00 75.50 273 LYS A O 1
ATOM 2119 N N . GLN A 1 274 ? -15.254 15.514 -20.271 1.00 79.88 274 GLN A N 1
ATOM 2120 C CA . GLN A 1 274 ? -13.897 15.410 -20.817 1.00 79.88 274 GLN A CA 1
ATOM 2121 C C . GLN A 1 274 ? -12.970 14.523 -19.981 1.00 79.88 274 GLN A C 1
ATOM 2123 O O . GLN A 1 274 ? -11.985 14.018 -20.522 1.00 79.88 274 GLN A O 1
ATOM 2128 N N . ALA A 1 275 ? -13.259 14.324 -18.693 1.00 79.12 275 ALA A N 1
ATOM 2129 C CA . ALA A 1 275 ? -12.391 13.577 -17.786 1.00 79.12 275 ALA A CA 1
ATOM 2130 C C . ALA A 1 275 ? -12.084 12.135 -18.251 1.00 79.12 275 ALA A C 1
ATOM 2132 O O . ALA A 1 275 ? -10.898 11.793 -18.277 1.00 79.12 275 ALA A O 1
ATOM 2133 N N . PRO A 1 276 ? -13.060 11.323 -18.722 1.00 83.25 276 PRO A N 1
ATOM 2134 C CA . PRO A 1 276 ? -12.775 9.983 -19.240 1.00 83.25 276 PRO A CA 1
ATOM 2135 C C . PRO A 1 276 ? -11.842 9.998 -20.451 1.00 83.25 276 PRO A C 1
ATOM 2137 O O . PRO A 1 276 ? -10.934 9.183 -20.529 1.00 83.25 276 PRO A O 1
ATOM 2140 N N . ASN A 1 277 ? -11.990 10.967 -21.361 1.00 82.38 277 ASN A N 1
ATOM 2141 C CA . ASN A 1 277 ? -11.116 11.067 -22.534 1.00 82.38 277 ASN A CA 1
ATOM 2142 C C . ASN A 1 277 ? -9.658 11.346 -22.146 1.00 82.38 277 ASN A C 1
ATOM 2144 O O . ASN A 1 277 ? -8.747 10.800 -22.764 1.00 82.38 277 ASN A O 1
ATOM 2148 N N . ARG A 1 278 ? -9.428 12.182 -21.123 1.00 80.50 278 ARG A N 1
ATOM 2149 C CA . ARG A 1 278 ? -8.073 12.439 -20.605 1.00 80.50 278 ARG A CA 1
ATOM 2150 C C . ARG A 1 278 ? -7.489 11.184 -19.952 1.00 80.50 278 ARG A C 1
ATOM 2152 O O . ARG A 1 278 ? -6.329 10.872 -20.195 1.00 80.50 278 ARG A O 1
ATOM 2159 N N . LEU A 1 279 ? -8.308 10.450 -19.196 1.00 85.44 279 LEU A N 1
ATOM 2160 C CA . LEU A 1 279 ? -7.924 9.166 -18.612 1.00 85.44 279 LEU A CA 1
ATOM 2161 C C . LEU A 1 279 ? -7.555 8.146 -19.700 1.00 85.44 279 LEU A C 1
ATOM 2163 O O . LEU A 1 279 ? -6.494 7.539 -19.617 1.00 85.44 279 LEU A O 1
ATOM 2167 N N . TYR A 1 280 ? -8.378 7.989 -20.741 1.00 84.44 280 TYR A N 1
ATOM 2168 C CA . TYR A 1 280 ? -8.107 7.055 -21.841 1.00 84.44 280 TYR A CA 1
ATOM 2169 C C . TYR A 1 280 ? -6.773 7.352 -22.529 1.00 84.44 280 TYR A C 1
ATOM 2171 O O . TYR A 1 280 ? -5.990 6.435 -22.746 1.00 84.44 280 TYR A O 1
ATOM 2179 N N . GLN A 1 281 ? -6.473 8.628 -22.789 1.00 79.06 281 GLN A N 1
ATOM 2180 C CA . GLN A 1 281 ? -5.200 9.037 -23.391 1.00 79.06 281 GLN A CA 1
ATOM 2181 C C . GLN A 1 281 ? -3.984 8.675 -22.524 1.00 79.06 281 GLN A C 1
ATOM 2183 O O . GLN A 1 281 ? -2.961 8.242 -23.054 1.00 79.06 281 GLN A O 1
ATOM 2188 N N . GLU A 1 282 ? -4.075 8.845 -21.202 1.00 81.81 282 GLU A N 1
ATOM 2189 C CA . GLU A 1 282 ? -2.991 8.475 -20.283 1.00 81.81 282 GLU A CA 1
ATOM 2190 C C . GLU A 1 282 ? -2.862 6.948 -20.134 1.00 81.81 282 GLU A C 1
ATOM 2192 O O . GLU A 1 282 ? -1.744 6.435 -20.080 1.00 81.81 282 GLU A O 1
ATOM 2197 N N . LEU A 1 283 ? -3.975 6.204 -20.123 1.00 82.44 283 LEU A N 1
ATOM 2198 C CA . LEU A 1 283 ? -3.961 4.738 -20.049 1.00 82.44 283 LEU A CA 1
ATOM 2199 C C . LEU A 1 283 ? -3.389 4.099 -21.316 1.00 82.44 283 LEU A C 1
ATOM 2201 O O . LEU A 1 283 ? -2.498 3.258 -21.212 1.00 82.44 283 LEU A O 1
ATOM 2205 N N . GLU A 1 284 ? -3.838 4.521 -22.502 1.00 78.88 284 GLU A N 1
ATOM 2206 C CA . GLU A 1 284 ? -3.294 4.058 -23.789 1.00 78.88 284 GLU A CA 1
ATOM 2207 C C . GLU A 1 284 ? -1.774 4.256 -23.851 1.00 78.88 284 GLU A C 1
ATOM 2209 O O . GLU A 1 284 ? -1.036 3.380 -24.297 1.00 78.88 284 GLU A O 1
ATOM 2214 N N . LYS A 1 285 ? -1.282 5.380 -23.322 1.00 74.50 285 LYS A N 1
ATOM 2215 C CA . LYS A 1 285 ? 0.152 5.648 -23.215 1.00 74.50 285 LYS A CA 1
ATOM 2216 C C . LYS A 1 285 ? 0.859 4.685 -22.260 1.00 74.50 285 LYS A C 1
ATOM 2218 O O . LYS A 1 285 ? 1.910 4.170 -22.624 1.00 74.50 285 LYS A O 1
ATOM 2223 N N . ARG A 1 286 ? 0.346 4.466 -21.045 1.00 77.31 286 ARG A N 1
ATOM 2224 C CA . ARG A 1 286 ? 0.997 3.557 -20.077 1.00 77.31 286 ARG A CA 1
ATOM 2225 C C . ARG A 1 286 ? 1.058 2.132 -20.611 1.00 77.31 286 ARG A C 1
ATOM 2227 O O . ARG A 1 286 ? 2.091 1.482 -20.486 1.00 77.31 286 ARG A O 1
ATOM 2234 N N . ILE A 1 287 ? -0.001 1.694 -21.290 1.00 76.25 287 ILE A N 1
ATOM 2235 C CA . ILE A 1 287 ? -0.019 0.426 -22.028 1.00 76.25 287 ILE A CA 1
ATOM 2236 C C . ILE A 1 287 ? 1.143 0.390 -23.032 1.00 76.25 287 ILE A C 1
ATOM 2238 O O . ILE A 1 287 ? 1.913 -0.565 -23.042 1.00 76.25 287 ILE A O 1
ATOM 2242 N N . ASP A 1 288 ? 1.322 1.457 -23.811 1.00 73.56 288 ASP A N 1
ATOM 2243 C CA . ASP A 1 288 ? 2.363 1.553 -24.837 1.00 73.56 288 ASP A CA 1
ATOM 2244 C C . ASP A 1 288 ? 3.804 1.617 -24.304 1.00 73.56 288 ASP A C 1
ATOM 2246 O O . ASP A 1 288 ? 4.723 1.183 -25.003 1.00 73.56 288 ASP A O 1
ATOM 2250 N N . THR A 1 289 ? 4.026 2.197 -23.120 1.00 70.94 289 THR A N 1
ATOM 2251 C CA . THR A 1 289 ? 5.373 2.440 -22.567 1.00 70.94 289 THR A CA 1
ATOM 2252 C C . THR A 1 289 ? 5.833 1.411 -21.542 1.00 70.94 289 THR A C 1
ATOM 2254 O O . THR A 1 289 ? 7.033 1.357 -21.257 1.00 70.94 289 THR A O 1
ATOM 2257 N N . THR A 1 290 ? 4.903 0.640 -20.974 1.00 69.19 290 THR A N 1
ATOM 2258 C CA . THR A 1 290 ? 5.161 -0.242 -19.825 1.00 69.19 290 THR A CA 1
ATOM 2259 C C . THR A 1 290 ? 4.894 -1.718 -20.147 1.00 69.19 290 THR A C 1
ATOM 2261 O O . THR A 1 290 ? 5.708 -2.558 -19.773 1.00 69.19 290 THR A O 1
ATOM 2264 N N . LEU A 1 291 ? 3.840 -2.067 -20.902 1.00 68.31 291 LEU A N 1
ATOM 2265 C CA . LEU A 1 291 ? 3.461 -3.474 -21.135 1.00 68.31 291 LEU A CA 1
ATOM 2266 C C . LEU A 1 291 ? 4.178 -4.108 -22.348 1.00 68.31 291 LEU A C 1
ATOM 2268 O O . LEU A 1 291 ? 4.182 -3.566 -23.452 1.00 68.31 291 LEU A O 1
ATOM 2272 N N . ASP A 1 292 ? 4.739 -5.311 -22.172 1.00 58.62 292 ASP A N 1
ATOM 2273 C CA . ASP A 1 292 ? 5.450 -6.086 -23.212 1.00 58.62 292 ASP A CA 1
ATOM 2274 C C . ASP A 1 292 ? 4.492 -6.998 -24.008 1.00 58.62 292 ASP A C 1
ATOM 2276 O O . ASP A 1 292 ? 4.564 -8.222 -23.934 1.00 58.62 292 ASP A O 1
ATOM 2280 N N . ASN A 1 293 ? 3.509 -6.411 -24.706 1.00 53.03 293 ASN A N 1
ATOM 2281 C CA . ASN A 1 293 ? 2.378 -7.124 -25.343 1.00 53.03 293 ASN A CA 1
ATOM 2282 C C . ASN A 1 293 ? 1.532 -8.004 -24.384 1.00 53.03 293 ASN A C 1
ATOM 2284 O O . ASN A 1 293 ? 0.641 -8.726 -24.841 1.00 53.03 293 ASN A O 1
ATOM 2288 N N . SER A 1 294 ? 1.786 -7.941 -23.071 1.00 51.94 294 SER A N 1
ATOM 2289 C CA . SER A 1 294 ? 0.977 -8.573 -22.028 1.00 51.94 294 SER A CA 1
ATOM 2290 C C . SER A 1 294 ? -0.305 -7.761 -21.795 1.00 51.94 294 SER A C 1
ATOM 2292 O O . SER A 1 294 ? -0.237 -6.533 -21.719 1.00 51.94 294 SER A O 1
ATOM 2294 N N . PRO A 1 295 ? -1.481 -8.403 -21.676 1.00 54.88 295 PRO A N 1
ATOM 2295 C CA . PRO A 1 295 ? -2.746 -7.711 -21.444 1.00 54.88 295 PRO A CA 1
ATOM 2296 C C . PRO A 1 295 ? -2.936 -7.212 -19.999 1.00 54.88 295 PRO A C 1
ATOM 2298 O O . PRO A 1 295 ? -3.927 -6.530 -19.749 1.00 54.88 295 PRO A O 1
ATOM 2301 N N . ILE A 1 296 ? -2.050 -7.562 -19.052 1.00 57.28 296 ILE A N 1
ATOM 2302 C CA . ILE A 1 296 ? -2.216 -7.261 -17.618 1.00 57.28 296 ILE A CA 1
ATOM 2303 C C . ILE A 1 296 ? -0.884 -6.766 -17.018 1.00 57.28 296 ILE A C 1
ATOM 2305 O O . ILE A 1 296 ? 0.144 -7.380 -17.317 1.00 57.28 296 ILE A O 1
ATOM 2309 N N . PRO A 1 297 ? -0.893 -5.709 -16.177 1.00 62.44 297 PRO A N 1
ATOM 2310 C CA . PRO A 1 297 ? 0.281 -5.258 -15.424 1.00 62.44 297 PRO A CA 1
ATOM 2311 C C . PRO A 1 297 ? 0.824 -6.333 -14.470 1.00 62.44 297 PRO A C 1
ATOM 2313 O O . PRO A 1 297 ? 0.054 -7.132 -13.930 1.00 62.44 297 PRO A O 1
ATOM 2316 N N . ASP A 1 298 ? 2.137 -6.338 -14.247 1.00 63.41 298 ASP A N 1
ATOM 2317 C CA . ASP A 1 298 ? 2.770 -7.122 -13.179 1.00 63.41 298 ASP A CA 1
ATOM 2318 C C . ASP A 1 298 ? 2.578 -6.451 -11.812 1.00 63.41 298 ASP A C 1
ATOM 2320 O O . ASP A 1 298 ? 2.222 -5.275 -11.759 1.00 63.41 298 ASP A O 1
ATOM 2324 N N . ASP A 1 299 ? 2.801 -7.174 -10.706 1.00 64.50 299 ASP A N 1
ATOM 2325 C CA . ASP A 1 299 ? 2.568 -6.680 -9.332 1.00 64.50 299 ASP A CA 1
ATOM 2326 C C . ASP A 1 299 ? 3.263 -5.336 -9.067 1.00 64.50 299 ASP A C 1
ATOM 2328 O O . ASP A 1 299 ? 2.683 -4.442 -8.451 1.00 64.50 299 ASP A O 1
ATOM 2332 N N . GLU A 1 300 ? 4.477 -5.172 -9.600 1.00 64.69 300 GLU A N 1
ATOM 2333 C CA . GLU A 1 300 ? 5.283 -3.948 -9.498 1.00 64.69 300 GLU A CA 1
ATOM 2334 C C . GLU A 1 300 ? 4.669 -2.755 -10.259 1.00 64.69 300 GLU A C 1
ATOM 2336 O O . GLU A 1 300 ? 4.899 -1.602 -9.887 1.00 64.69 300 GLU A O 1
ATOM 2341 N N . ASP A 1 301 ? 3.850 -3.017 -11.282 1.00 70.62 301 ASP A N 1
ATOM 2342 C CA . ASP A 1 301 ? 3.261 -2.012 -12.171 1.00 70.62 301 ASP A CA 1
ATOM 2343 C C . ASP A 1 301 ? 1.787 -1.692 -11.841 1.00 70.62 301 ASP A C 1
ATOM 2345 O O . ASP A 1 301 ? 1.262 -0.686 -12.324 1.00 70.62 301 ASP A O 1
ATOM 2349 N N . ILE A 1 302 ? 1.079 -2.492 -11.026 1.00 79.19 302 ILE A N 1
ATOM 2350 C CA . ILE A 1 302 ? -0.368 -2.299 -10.759 1.00 79.19 302 ILE A CA 1
ATOM 2351 C C . ILE A 1 302 ? -0.660 -0.885 -10.256 1.00 79.19 302 ILE A C 1
ATOM 2353 O O . ILE A 1 302 ? -1.530 -0.196 -10.796 1.00 79.19 302 ILE A O 1
ATOM 2357 N N . SER A 1 303 ? 0.096 -0.420 -9.261 1.00 81.00 303 SER A N 1
ATOM 2358 C CA . SER A 1 303 ? -0.025 0.937 -8.719 1.00 81.00 303 SER A CA 1
ATOM 2359 C C . SER A 1 303 ? 0.107 2.011 -9.810 1.00 81.00 303 SER A C 1
ATOM 2361 O O . SER A 1 303 ? -0.621 3.007 -9.810 1.00 81.00 303 SER A O 1
ATOM 2363 N N . THR A 1 304 ? 0.975 1.791 -10.800 1.00 76.50 304 THR A N 1
ATOM 2364 C CA . THR A 1 304 ? 1.171 2.676 -11.955 1.00 76.50 304 THR A CA 1
ATOM 2365 C C . THR A 1 304 ? -0.071 2.733 -12.849 1.00 76.50 304 THR A C 1
ATOM 2367 O O . THR A 1 304 ? -0.337 3.778 -13.444 1.00 76.50 304 THR A O 1
ATOM 2370 N N . PHE A 1 305 ? -0.864 1.666 -12.946 1.00 82.12 305 PHE A N 1
ATOM 2371 C CA . PHE A 1 305 ? -2.110 1.652 -13.724 1.00 82.12 305 PHE A CA 1
ATOM 2372 C C . PHE A 1 305 ? -3.332 2.115 -12.927 1.00 82.12 305 PHE A C 1
ATOM 2374 O O . PHE A 1 305 ? -4.241 2.696 -13.515 1.00 82.12 305 PHE A O 1
ATOM 2381 N N . VAL A 1 306 ? -3.337 1.933 -11.605 1.00 88.44 306 VAL A N 1
ATOM 2382 C CA . VAL A 1 306 ? -4.401 2.397 -10.696 1.00 88.44 306 VAL A CA 1
ATOM 2383 C C . VAL A 1 306 ? -4.343 3.913 -10.495 1.00 88.44 306 VAL A C 1
ATOM 2385 O O . VAL A 1 306 ? -5.377 4.584 -10.547 1.00 88.44 306 VAL A O 1
ATOM 2388 N N . ALA A 1 307 ? -3.142 4.477 -10.331 1.00 87.38 307 ALA A N 1
ATOM 2389 C CA . ALA A 1 307 ? -2.947 5.893 -10.024 1.00 87.38 307 ALA A CA 1
ATOM 2390 C C . ALA A 1 307 ? -3.686 6.866 -10.973 1.00 87.38 307 ALA A C 1
ATOM 2392 O O . ALA A 1 307 ? -4.351 7.774 -10.468 1.00 87.38 307 ALA A O 1
ATOM 2393 N N . PRO A 1 308 ? -3.658 6.712 -12.318 1.00 88.19 308 PRO A N 1
ATOM 2394 C CA . PRO A 1 308 ? -4.417 7.574 -13.223 1.00 88.19 308 PRO A CA 1
ATOM 2395 C C . PRO A 1 308 ? -5.912 7.639 -12.902 1.00 88.19 308 PRO A C 1
ATOM 2397 O O . PRO A 1 308 ? -6.470 8.734 -12.869 1.00 88.19 308 PRO A O 1
ATOM 2400 N N . PHE A 1 309 ? -6.562 6.505 -12.617 1.00 90.88 309 PHE A N 1
ATOM 2401 C CA . PHE A 1 309 ? -7.987 6.492 -12.269 1.00 90.88 309 PHE A CA 1
ATOM 2402 C C . PHE A 1 309 ? -8.256 7.361 -11.038 1.00 90.88 309 PHE A C 1
ATOM 2404 O O . PHE A 1 309 ? -9.142 8.220 -11.065 1.00 90.88 309 PHE A O 1
ATOM 2411 N N . LEU A 1 310 ? -7.441 7.191 -9.993 1.00 92.38 310 LEU A N 1
ATOM 2412 C CA . LEU A 1 310 ? -7.573 7.938 -8.744 1.00 92.38 310 LEU A CA 1
ATOM 2413 C C . LEU A 1 310 ? -7.284 9.433 -8.935 1.00 92.38 310 LEU A C 1
ATOM 2415 O O . LEU A 1 310 ? -8.042 10.260 -8.428 1.00 92.38 310 LEU A O 1
ATOM 2419 N N . HIS A 1 311 ? -6.256 9.812 -9.701 1.00 88.75 311 HIS A N 1
ATOM 2420 C CA . HIS A 1 311 ? -5.968 11.220 -10.007 1.00 88.75 311 HIS A CA 1
ATOM 2421 C C . HIS A 1 311 ? -7.078 11.888 -10.800 1.00 88.75 311 HIS A C 1
ATOM 2423 O O . HIS A 1 311 ? -7.468 13.013 -10.485 1.00 88.75 311 HIS A O 1
ATOM 2429 N N . HIS A 1 312 ? -7.573 11.212 -11.839 1.00 87.44 312 HIS A N 1
ATOM 2430 C CA . HIS A 1 312 ? -8.620 11.758 -12.688 1.00 87.44 312 HIS A CA 1
ATOM 2431 C C . HIS A 1 312 ? -9.921 11.949 -11.910 1.00 87.44 312 HIS A C 1
ATOM 2433 O O . HIS A 1 312 ? -10.551 12.994 -12.059 1.00 87.44 312 HIS A O 1
ATOM 2439 N N . ALA A 1 313 ? -10.275 11.007 -11.033 1.00 88.00 313 ALA A N 1
ATOM 2440 C CA . ALA A 1 313 ? -11.426 11.141 -10.148 1.00 88.00 313 ALA A CA 1
ATOM 2441 C C . ALA A 1 313 ? -11.220 12.241 -9.092 1.00 88.00 313 ALA A C 1
ATOM 2443 O O . ALA A 1 313 ? -12.045 13.143 -8.968 1.00 88.00 313 ALA A O 1
ATOM 2444 N N . THR A 1 314 ? -10.096 12.220 -8.370 1.00 89.12 314 THR A N 1
ATOM 2445 C CA . THR A 1 314 ? -9.816 13.162 -7.271 1.00 89.12 314 THR A CA 1
ATOM 2446 C C . THR A 1 314 ? -9.658 14.597 -7.772 1.00 89.12 314 THR A C 1
ATOM 2448 O O . THR A 1 314 ? -10.135 15.536 -7.140 1.00 89.12 314 THR A O 1
ATOM 2451 N N . GLY A 1 315 ? -9.040 14.787 -8.941 1.00 85.44 315 GLY A N 1
ATOM 2452 C CA . GLY A 1 315 ? -8.817 16.105 -9.536 1.00 85.44 315 GLY A CA 1
ATOM 2453 C C . GLY A 1 315 ? -10.102 16.854 -9.905 1.00 85.44 315 GLY A C 1
ATOM 2454 O O . GLY A 1 315 ? -10.076 18.081 -9.967 1.00 85.44 315 GLY A O 1
ATOM 2455 N N . LEU A 1 316 ? -11.227 16.152 -10.090 1.00 85.12 316 LEU A N 1
ATOM 2456 C CA . LEU A 1 316 ? -12.549 16.770 -10.279 1.00 85.12 316 LEU A CA 1
ATOM 2457 C C . LEU A 1 316 ? -13.071 17.451 -9.007 1.00 85.12 316 LEU A C 1
ATOM 2459 O O . LEU A 1 316 ? -13.916 18.336 -9.085 1.00 85.12 316 LEU A O 1
ATOM 2463 N N . PHE A 1 317 ? -12.542 17.063 -7.848 1.00 85.56 317 PHE A N 1
ATOM 2464 C CA . PHE A 1 317 ? -12.897 17.590 -6.534 1.00 85.56 317 PHE A CA 1
ATOM 2465 C C . PHE A 1 317 ? -11.704 18.288 -5.875 1.00 85.56 317 PHE A C 1
ATOM 2467 O O . PHE A 1 317 ? -11.593 18.302 -4.655 1.00 85.56 317 PHE A O 1
ATOM 2474 N N . LYS A 1 318 ? -10.801 18.873 -6.670 1.00 83.81 318 LYS A N 1
ATOM 2475 C CA . LYS A 1 318 ? -9.528 19.463 -6.218 1.00 83.81 318 LYS A CA 1
ATOM 2476 C C . LYS A 1 318 ? -9.625 20.498 -5.098 1.00 83.81 318 LYS A C 1
ATOM 2478 O O . LYS A 1 318 ? -8.640 20.710 -4.405 1.00 83.81 318 LYS A O 1
ATOM 2483 N N . ASP A 1 319 ? -10.771 21.155 -4.937 1.00 82.81 319 ASP A N 1
ATOM 2484 C CA . ASP A 1 319 ? -10.981 22.149 -3.879 1.00 82.81 319 ASP A CA 1
ATOM 2485 C C . ASP A 1 319 ? -11.315 21.483 -2.532 1.00 82.81 319 ASP A C 1
ATOM 2487 O O . ASP A 1 319 ? -11.180 22.097 -1.477 1.00 82.81 319 ASP A O 1
ATOM 2491 N N . HIS A 1 320 ? -11.711 20.207 -2.561 1.00 82.44 320 HIS A N 1
ATOM 2492 C CA . HIS A 1 320 ? -12.185 19.443 -1.409 1.00 82.44 320 HIS A CA 1
ATOM 2493 C C . HIS A 1 320 ? -11.363 18.195 -1.118 1.00 82.44 320 HIS A C 1
ATOM 2495 O O . HIS A 1 320 ? -11.379 17.743 0.020 1.00 82.44 320 HIS A O 1
ATOM 2501 N N . LEU A 1 321 ? -10.678 17.626 -2.111 1.00 88.69 321 LEU A N 1
ATOM 2502 C CA . LEU A 1 321 ? -9.981 16.350 -2.006 1.00 88.69 321 LEU A CA 1
ATOM 2503 C C . LEU A 1 321 ? -8.521 16.456 -2.449 1.00 88.69 321 LEU A C 1
ATOM 2505 O O . LEU A 1 321 ? -8.151 17.273 -3.302 1.00 88.69 321 LEU A O 1
ATOM 2509 N N . ARG A 1 322 ? -7.693 15.590 -1.869 1.00 88.12 322 ARG A N 1
ATOM 2510 C CA . ARG A 1 322 ? -6.308 15.353 -2.270 1.00 88.12 322 ARG A CA 1
ATOM 2511 C C . ARG A 1 322 ? -6.006 13.857 -2.265 1.00 88.12 322 ARG A C 1
ATOM 2513 O O . ARG A 1 322 ? -6.509 13.136 -1.412 1.00 88.12 322 ARG A O 1
ATOM 2520 N N . LEU A 1 323 ? -5.168 13.416 -3.197 1.00 90.38 323 LEU A N 1
ATOM 2521 C CA . LEU A 1 323 ? -4.602 12.071 -3.247 1.00 90.38 323 LEU A CA 1
ATOM 2522 C C . LEU A 1 323 ? -3.176 12.090 -2.679 1.00 90.38 323 LEU A C 1
ATOM 2524 O O . LEU A 1 323 ? -2.371 12.939 -3.070 1.00 90.38 323 LEU A O 1
ATOM 2528 N N . THR A 1 324 ? -2.869 11.153 -1.788 1.00 86.62 324 THR A N 1
ATOM 2529 C CA . THR A 1 324 ? -1.519 10.881 -1.274 1.00 86.62 324 THR A CA 1
ATOM 2530 C C . THR A 1 324 ? -1.173 9.411 -1.510 1.00 86.62 324 THR A C 1
ATOM 2532 O O . THR A 1 324 ? -2.065 8.563 -1.580 1.00 86.62 324 THR A O 1
ATOM 2535 N N . SER A 1 325 ? 0.115 9.103 -1.674 1.00 86.75 325 SER A N 1
ATOM 2536 C CA . SER A 1 325 ? 0.582 7.731 -1.937 1.00 86.75 325 SER A CA 1
ATOM 2537 C C . SER A 1 325 ? 1.527 7.228 -0.844 1.00 86.75 325 SER A C 1
ATOM 2539 O O . SER A 1 325 ? 2.299 8.011 -0.287 1.00 86.75 325 SER A O 1
ATOM 2541 N N . LYS A 1 326 ? 1.507 5.916 -0.563 1.00 85.12 326 LYS A N 1
ATOM 2542 C CA . LYS A 1 326 ? 2.407 5.223 0.388 1.00 85.12 326 LYS A CA 1
ATOM 2543 C C . LYS A 1 326 ? 2.461 5.845 1.791 1.00 85.12 326 LYS A C 1
ATOM 2545 O O . LYS A 1 326 ? 3.511 5.901 2.436 1.00 85.12 326 LYS A O 1
ATOM 2550 N N . ARG A 1 327 ? 1.328 6.344 2.286 1.00 85.62 327 ARG A N 1
ATOM 2551 C CA . ARG A 1 327 ? 1.248 6.991 3.604 1.00 85.62 327 ARG A CA 1
ATOM 2552 C C . ARG A 1 327 ? 1.077 5.950 4.709 1.00 85.62 327 ARG A C 1
ATOM 2554 O O . ARG A 1 327 ? 0.305 5.001 4.588 1.00 85.62 327 ARG A O 1
ATOM 2561 N N . GLN A 1 328 ? 1.800 6.151 5.810 1.00 88.75 328 GLN A N 1
ATOM 2562 C CA . GLN A 1 328 ? 1.743 5.279 6.978 1.00 88.75 328 GLN A CA 1
ATOM 2563 C C . GLN A 1 328 ? 0.434 5.484 7.753 1.00 88.75 328 GLN A C 1
ATOM 2565 O O . GLN A 1 328 ? 0.148 6.586 8.220 1.00 88.75 328 GLN A O 1
ATOM 2570 N N . LEU A 1 329 ? -0.309 4.400 7.954 1.00 89.44 329 LEU A N 1
ATOM 2571 C CA . LEU A 1 329 ? -1.462 4.321 8.843 1.00 89.44 329 LEU A CA 1
ATOM 2572 C C . LEU A 1 329 ? -1.112 3.506 10.095 1.00 89.44 329 LEU A C 1
ATOM 2574 O O . LEU A 1 329 ? -0.287 2.585 10.066 1.00 89.44 329 LEU A O 1
ATOM 2578 N N . SER A 1 330 ? -1.742 3.857 11.215 1.00 89.88 330 SER A N 1
ATOM 2579 C CA . SER A 1 330 ? -1.643 3.106 12.468 1.00 89.88 330 SER A CA 1
ATOM 2580 C C . SER A 1 330 ? -2.924 3.238 13.288 1.00 89.88 330 SER A C 1
ATOM 2582 O O . SER A 1 330 ? -3.553 4.297 13.323 1.00 89.88 330 SER A O 1
ATOM 2584 N N . GLY A 1 331 ? -3.311 2.163 13.964 1.00 87.12 331 GLY A N 1
ATOM 2585 C CA . GLY A 1 331 ? -4.541 2.088 14.739 1.00 87.12 331 GLY A CA 1
ATOM 2586 C C . GLY A 1 331 ? -4.495 0.992 15.797 1.00 87.12 331 GLY A C 1
ATOM 2587 O O . GLY A 1 331 ? -3.459 0.385 16.060 1.00 87.12 331 GLY A O 1
ATOM 2588 N N . CYS A 1 332 ? -5.639 0.739 16.432 1.00 85.69 332 CYS A N 1
ATOM 2589 C CA . CYS A 1 332 ? -5.759 -0.293 17.465 1.00 85.69 332 CYS A CA 1
ATOM 2590 C C . CYS A 1 332 ? -5.557 -1.717 16.927 1.00 85.69 332 CYS A C 1
ATOM 2592 O O . CYS A 1 332 ? -5.284 -2.610 17.719 1.00 85.69 332 CYS A O 1
ATOM 2594 N N . ARG A 1 333 ? -5.665 -1.940 15.611 1.00 88.81 333 ARG A N 1
ATOM 2595 C CA . ARG A 1 333 ? -5.461 -3.248 14.962 1.00 88.81 333 ARG A CA 1
ATOM 2596 C C . ARG A 1 333 ? -4.130 -3.393 14.241 1.00 88.81 333 ARG A C 1
ATOM 2598 O O . ARG A 1 333 ? -3.929 -4.397 13.567 1.00 88.81 333 ARG A O 1
ATOM 2605 N N . GLY A 1 334 ? -3.237 -2.415 14.344 1.00 90.38 334 GLY A N 1
ATOM 2606 C CA . GLY A 1 334 ? -1.924 -2.542 13.734 1.00 90.38 334 GLY A CA 1
ATOM 2607 C C . GLY A 1 334 ? -1.424 -1.296 13.041 1.00 90.38 334 GLY A C 1
ATOM 2608 O O . GLY A 1 334 ? -1.899 -0.183 13.278 1.00 90.38 334 GLY A O 1
ATOM 2609 N N . HIS A 1 335 ? -0.458 -1.509 12.158 1.00 92.06 335 HIS A N 1
ATOM 2610 C CA . HIS A 1 335 ? 0.137 -0.473 11.331 1.00 92.06 335 HIS A CA 1
ATOM 2611 C C . HIS A 1 335 ? 0.540 -1.005 9.952 1.00 92.06 335 HIS A C 1
ATOM 2613 O O . HIS A 1 335 ? 0.728 -2.202 9.740 1.00 92.06 335 HIS A O 1
ATOM 2619 N N . GLY A 1 336 ? 0.709 -0.094 9.000 1.00 91.06 336 GLY A N 1
ATOM 2620 C CA . GLY A 1 336 ? 1.138 -0.406 7.638 1.00 91.06 336 GLY A CA 1
ATOM 2621 C C . GLY A 1 336 ? 1.004 0.811 6.732 1.00 91.06 336 GLY A C 1
ATOM 2622 O O . GLY A 1 336 ? 0.393 1.807 7.118 1.00 91.06 336 GLY A O 1
ATOM 2623 N N . GLN A 1 337 ? 1.602 0.749 5.549 1.00 89.50 337 GLN A N 1
ATOM 2624 C CA . GLN A 1 337 ? 1.404 1.777 4.531 1.00 89.50 337 GLN A CA 1
ATOM 2625 C C . GLN A 1 337 ? 0.154 1.442 3.720 1.00 89.50 337 GLN A C 1
ATOM 2627 O O . GLN A 1 337 ? -0.098 0.273 3.446 1.00 89.50 337 GLN A O 1
ATOM 2632 N N . ALA A 1 338 ? -0.629 2.461 3.383 1.00 89.88 338 ALA A N 1
ATOM 2633 C CA . ALA A 1 338 ? -1.661 2.355 2.359 1.00 89.88 338 ALA A CA 1
ATOM 2634 C C . ALA A 1 338 ? -1.063 2.766 1.011 1.00 89.88 338 ALA A C 1
ATOM 2636 O O . ALA A 1 338 ? -0.311 3.746 0.961 1.00 89.88 338 ALA A O 1
ATOM 2637 N N . ASP A 1 339 ? -1.417 2.067 -0.068 1.00 89.94 339 ASP A N 1
ATOM 2638 C CA . ASP A 1 339 ? -0.897 2.380 -1.404 1.00 89.94 339 ASP A CA 1
ATOM 2639 C C . ASP A 1 339 ? -1.335 3.770 -1.853 1.00 89.94 339 ASP A C 1
ATOM 2641 O O . ASP A 1 339 ? -0.495 4.590 -2.235 1.00 89.94 339 ASP A O 1
ATOM 2645 N N . PHE A 1 340 ? -2.632 4.067 -1.709 1.00 91.69 340 PHE A N 1
ATOM 2646 C CA . PHE A 1 340 ? -3.176 5.404 -1.932 1.00 91.69 340 PHE A CA 1
ATOM 2647 C C . PHE A 1 340 ? -4.213 5.791 -0.877 1.00 91.69 340 PHE A C 1
ATOM 2649 O O . PHE A 1 340 ? -5.011 4.965 -0.430 1.00 91.69 340 PHE A O 1
ATOM 2656 N N . LEU A 1 341 ? -4.255 7.076 -0.531 1.00 91.56 341 LEU A N 1
ATOM 2657 C CA . LEU A 1 341 ? -5.288 7.675 0.311 1.00 91.56 341 LEU A CA 1
ATOM 2658 C C . LEU A 1 341 ? -5.910 8.877 -0.390 1.00 91.56 341 LEU A C 1
ATOM 2660 O O . LEU A 1 341 ? -5.200 9.760 -0.865 1.00 91.56 341 LEU A O 1
ATOM 2664 N N . ILE A 1 342 ? -7.240 8.940 -0.407 1.00 91.69 342 ILE A N 1
ATOM 2665 C CA . ILE A 1 342 ? -7.967 10.161 -0.767 1.00 91.69 342 ILE A CA 1
ATOM 2666 C C . ILE A 1 342 ? -8.438 10.809 0.525 1.00 91.69 342 ILE A C 1
ATOM 2668 O O . ILE A 1 342 ? -9.151 10.200 1.323 1.00 91.69 342 ILE A O 1
ATOM 2672 N N . GLU A 1 343 ? -8.040 12.055 0.722 1.00 87.81 343 GLU A N 1
ATOM 2673 C CA . GLU A 1 343 ? -8.245 12.800 1.955 1.00 87.81 343 GLU A CA 1
ATOM 2674 C C . GLU A 1 343 ? -8.994 14.100 1.672 1.00 87.81 343 GLU A C 1
ATOM 2676 O O . GLU A 1 343 ? -8.885 14.665 0.580 1.00 87.81 343 GLU A O 1
ATOM 2681 N N . SER A 1 344 ? -9.730 14.608 2.659 1.00 83.81 344 SER A N 1
ATOM 2682 C CA . SER A 1 344 ? -10.295 15.953 2.574 1.00 83.81 344 SER A CA 1
ATOM 2683 C C . SER A 1 344 ? -9.194 17.018 2.625 1.00 83.81 344 SER A C 1
ATOM 2685 O O . SER A 1 344 ? -8.222 16.909 3.373 1.00 83.81 344 SER A O 1
ATOM 2687 N N . ARG A 1 345 ? -9.352 18.091 1.849 1.00 76.81 345 ARG A N 1
ATOM 2688 C CA . ARG A 1 345 ? -8.567 19.314 2.008 1.00 76.81 345 ARG A CA 1
ATOM 2689 C C . ARG A 1 345 ? -9.154 20.115 3.159 1.00 76.81 345 ARG A C 1
ATOM 2691 O O . ARG A 1 345 ? -10.346 20.417 3.157 1.00 76.81 345 ARG A O 1
ATOM 2698 N N . GLY A 1 346 ? -8.306 20.453 4.123 1.00 62.03 346 GLY A N 1
ATOM 2699 C CA . GLY A 1 346 ? -8.680 21.357 5.198 1.00 62.03 346 GLY A CA 1
ATOM 2700 C C . GLY A 1 346 ? -9.127 22.714 4.649 1.00 62.03 346 GLY A C 1
ATOM 2701 O O . GLY A 1 346 ? -8.527 23.236 3.708 1.00 62.03 346 GLY A O 1
ATOM 2702 N N . ILE A 1 347 ? -10.182 23.293 5.226 1.00 52.22 347 ILE A N 1
ATOM 2703 C CA . ILE A 1 347 ? -10.718 24.606 4.819 1.00 52.22 347 ILE A CA 1
ATOM 2704 C C . ILE A 1 347 ? -9.756 25.740 5.244 1.00 52.22 347 ILE A C 1
ATOM 2706 O O . ILE A 1 347 ? -9.751 26.817 4.646 1.00 52.22 347 ILE A O 1
ATOM 2710 N N . THR A 1 348 ? -8.899 25.499 6.244 1.00 45.50 348 THR A N 1
ATOM 2711 C CA . THR A 1 348 ? -7.877 26.433 6.750 1.00 45.50 348 THR A CA 1
ATOM 2712 C C . THR A 1 348 ? -6.523 25.734 6.950 1.00 45.50 348 THR A C 1
ATOM 2714 O O . THR A 1 348 ? -6.448 24.511 6.990 1.00 45.50 348 THR A O 1
ATOM 2717 N N . LEU A 1 349 ? -5.435 26.505 7.102 1.00 43.53 349 LEU A N 1
ATOM 2718 C CA . LEU A 1 349 ? -4.070 25.991 7.350 1.00 43.53 349 LEU A CA 1
ATOM 2719 C C . LEU A 1 349 ? -3.936 25.139 8.632 1.00 43.53 349 LEU A C 1
ATOM 2721 O O . LEU A 1 349 ? -2.989 24.365 8.741 1.00 43.53 349 LEU A O 1
ATOM 2725 N N . ASP A 1 350 ? -4.879 25.266 9.570 1.00 44.25 350 ASP A N 1
ATOM 2726 C CA . ASP A 1 350 ? -4.935 24.495 10.821 1.00 44.25 350 ASP A CA 1
ATOM 2727 C C . ASP A 1 350 ? -5.853 23.260 10.727 1.00 44.25 350 ASP A C 1
ATOM 2729 O O . ASP A 1 350 ? -5.922 22.445 11.655 1.00 44.25 350 ASP A O 1
ATOM 2733 N N . ASP A 1 351 ? -6.573 23.108 9.614 1.00 54.59 351 ASP A N 1
ATOM 2734 C CA . ASP A 1 351 ? -7.540 22.042 9.400 1.00 54.59 351 ASP A CA 1
ATOM 2735 C C . ASP A 1 351 ? -6.835 20.795 8.842 1.00 54.59 351 ASP A C 1
ATOM 2737 O O . ASP A 1 351 ? -6.370 20.764 7.703 1.00 54.59 351 ASP A O 1
ATOM 2741 N N . ARG A 1 352 ? -6.694 19.762 9.681 1.00 57.66 352 ARG A N 1
ATOM 2742 C CA . ARG A 1 352 ? -6.034 18.504 9.300 1.00 57.66 352 ARG A CA 1
ATOM 2743 C C . ARG A 1 352 ? -6.881 17.729 8.293 1.00 57.66 352 ARG A C 1
ATOM 2745 O O . ARG A 1 352 ? -8.100 17.626 8.457 1.00 57.66 352 ARG A O 1
ATOM 2752 N N . SER A 1 353 ? -6.217 17.190 7.272 1.00 62.09 353 SER A N 1
ATOM 2753 C CA . SER A 1 353 ? -6.845 16.344 6.263 1.00 62.09 353 SER A CA 1
ATOM 2754 C C . SER A 1 353 ? -7.395 15.072 6.900 1.00 62.09 353 SER A C 1
ATOM 2756 O O . SER A 1 353 ? -6.772 14.473 7.773 1.00 62.09 353 SER A O 1
ATOM 2758 N N . THR A 1 354 ? -8.599 14.687 6.492 1.00 71.06 354 THR A N 1
ATOM 2759 C CA . THR A 1 354 ? -9.297 13.511 7.016 1.00 71.06 354 THR A CA 1
ATOM 2760 C C . THR A 1 354 ? -9.247 12.408 5.965 1.00 71.06 354 THR A C 1
ATOM 2762 O O . THR A 1 354 ? -9.645 12.648 4.826 1.00 71.06 354 THR A O 1
ATOM 2765 N N . GLU A 1 355 ? -8.765 11.213 6.311 1.00 74.50 355 GLU A N 1
ATOM 2766 C CA . GLU A 1 355 ? -8.660 10.091 5.370 1.00 74.50 355 GLU A CA 1
ATOM 2767 C C . GLU A 1 355 ? -10.049 9.546 5.007 1.00 74.50 355 GLU A C 1
ATOM 2769 O O . GLU A 1 355 ? -10.689 8.903 5.834 1.00 74.50 355 GLU A O 1
ATOM 2774 N N . LEU A 1 356 ? -10.532 9.800 3.787 1.00 81.44 356 LEU A N 1
ATOM 2775 C CA . LEU A 1 356 ? -11.879 9.417 3.340 1.00 81.44 356 LEU A CA 1
ATOM 2776 C C . LEU A 1 356 ? -11.891 8.074 2.612 1.00 81.44 356 LEU A C 1
ATOM 2778 O O . LEU A 1 356 ? -12.831 7.295 2.785 1.00 81.44 356 LEU A O 1
ATOM 2782 N N . ILE A 1 357 ? -10.871 7.820 1.785 1.00 89.56 357 ILE A N 1
ATOM 2783 C CA . ILE A 1 357 ? -10.759 6.595 0.991 1.00 89.56 357 ILE A CA 1
ATOM 2784 C C . ILE A 1 357 ? -9.376 5.978 1.160 1.00 89.56 357 ILE A C 1
ATOM 2786 O O . ILE A 1 357 ? -8.377 6.662 0.950 1.00 89.56 357 ILE A O 1
ATOM 2790 N N . VAL A 1 358 ? -9.323 4.688 1.489 1.00 92.81 358 VAL A N 1
ATOM 2791 C CA . VAL A 1 358 ? -8.089 3.893 1.551 1.00 92.81 358 VAL A CA 1
ATOM 2792 C C . VAL A 1 358 ? -8.063 2.924 0.380 1.00 92.81 358 VAL A C 1
ATOM 2794 O O . VAL A 1 358 ? -8.967 2.102 0.241 1.00 92.81 358 VAL A O 1
ATOM 2797 N N . THR A 1 359 ? -7.037 3.009 -0.462 1.00 92.94 359 THR A N 1
ATOM 2798 C CA . THR A 1 359 ? -6.868 2.114 -1.610 1.00 92.94 359 THR A CA 1
ATOM 2799 C C . THR A 1 359 ? -5.727 1.141 -1.371 1.00 92.94 359 THR A C 1
ATOM 2801 O O . THR A 1 359 ? -4.622 1.562 -1.030 1.00 92.94 359 THR A O 1
ATOM 2804 N N . GLU A 1 360 ? -6.003 -0.136 -1.605 1.00 92.38 360 GLU A N 1
ATOM 2805 C CA . GLU A 1 360 ? -5.037 -1.226 -1.616 1.00 92.38 360 GLU A CA 1
ATOM 2806 C C . GLU A 1 360 ? -4.942 -1.794 -3.037 1.00 92.38 360 GLU A C 1
ATOM 2808 O O . GLU A 1 360 ? -5.954 -2.115 -3.674 1.00 92.38 360 GLU A O 1
ATOM 2813 N N . THR A 1 361 ? -3.722 -1.905 -3.547 1.00 87.12 361 THR A N 1
ATOM 2814 C CA . THR A 1 361 ? -3.428 -2.462 -4.862 1.00 87.12 361 THR A CA 1
ATOM 2815 C C . THR A 1 361 ? -2.721 -3.794 -4.708 1.00 87.12 361 THR A C 1
ATOM 2817 O O . THR A 1 361 ? -1.610 -3.871 -4.194 1.00 87.12 361 THR A O 1
ATOM 2820 N N . LYS A 1 362 ? -3.374 -4.877 -5.127 1.00 80.94 362 LYS A N 1
ATOM 2821 C CA . LYS A 1 362 ? -2.826 -6.220 -4.933 1.00 80.94 362 LYS A CA 1
ATOM 2822 C C . LYS A 1 362 ? -3.327 -7.179 -5.998 1.00 80.94 362 LYS A C 1
ATOM 2824 O O . LYS A 1 362 ? -4.524 -7.245 -6.268 1.00 80.94 362 LYS A O 1
ATOM 2829 N N . ARG A 1 363 ? -2.398 -7.942 -6.572 1.00 72.38 363 ARG A N 1
ATOM 2830 C CA . ARG A 1 363 ? -2.694 -9.099 -7.420 1.00 72.38 363 ARG A CA 1
ATOM 2831 C C . ARG A 1 363 ? -2.821 -10.363 -6.575 1.00 72.38 363 ARG A C 1
ATOM 2833 O O . ARG A 1 363 ? -2.201 -10.468 -5.520 1.00 72.38 363 ARG A O 1
ATOM 2840 N N . GLY A 1 364 ? -3.572 -11.339 -7.076 1.00 68.31 364 GLY A N 1
ATOM 2841 C CA . GLY A 1 364 ? -3.732 -12.637 -6.416 1.00 68.31 364 GLY A CA 1
ATOM 2842 C C . GLY A 1 364 ? -4.785 -12.583 -5.313 1.00 68.31 364 GLY A C 1
ATOM 2843 O O . GLY A 1 364 ? -5.904 -12.147 -5.587 1.00 68.31 364 GLY A O 1
ATOM 2844 N N . ASP A 1 365 ? -4.420 -13.023 -4.101 1.00 71.62 365 ASP A N 1
ATOM 2845 C CA . ASP A 1 365 ? -5.283 -13.159 -2.913 1.00 71.62 365 ASP A CA 1
ATOM 2846 C C . ASP A 1 365 ? -5.998 -11.849 -2.526 1.00 71.62 365 ASP A C 1
ATOM 2848 O O . ASP A 1 365 ? -5.562 -11.047 -1.685 1.00 71.62 365 ASP A O 1
ATOM 2852 N N . PHE A 1 366 ? -7.133 -11.658 -3.187 1.00 75.75 366 PHE A N 1
ATOM 2853 C CA . PHE A 1 366 ? -7.996 -10.498 -3.087 1.00 75.75 366 PHE A CA 1
ATOM 2854 C C . PHE A 1 366 ? -8.750 -10.472 -1.751 1.00 75.75 366 PHE A C 1
ATOM 2856 O O . PHE A 1 366 ? -9.017 -9.398 -1.215 1.00 75.75 366 PHE A O 1
ATOM 2863 N N . ALA A 1 367 ? -9.036 -11.640 -1.168 1.00 76.19 367 ALA A N 1
ATOM 2864 C CA . ALA A 1 367 ? -9.668 -11.761 0.143 1.00 76.19 367 ALA A CA 1
ATOM 2865 C C . ALA A 1 367 ? -8.764 -11.194 1.245 1.00 76.19 367 ALA A C 1
ATOM 2867 O O . ALA A 1 367 ? -9.214 -10.378 2.054 1.00 76.19 367 ALA A O 1
ATOM 2868 N N . SER A 1 368 ? -7.472 -11.531 1.232 1.00 82.44 368 SER A N 1
ATOM 2869 C CA . SER A 1 368 ? -6.501 -10.932 2.154 1.00 82.44 368 SER A CA 1
ATOM 2870 C C . SER A 1 368 ? -6.292 -9.438 1.895 1.00 82.44 368 SER A C 1
ATOM 2872 O O . SER A 1 368 ? -6.131 -8.674 2.843 1.00 82.44 368 SER A O 1
ATOM 2874 N N . ALA A 1 369 ? -6.347 -8.986 0.637 1.00 86.94 369 ALA A N 1
ATOM 2875 C CA . ALA A 1 369 ? -6.284 -7.557 0.310 1.00 86.94 369 ALA A CA 1
ATOM 2876 C C . ALA A 1 369 ? -7.480 -6.777 0.897 1.00 86.94 369 ALA A C 1
ATOM 2878 O O . ALA A 1 369 ? -7.306 -5.713 1.492 1.00 86.94 369 ALA A O 1
ATOM 2879 N N . VAL A 1 370 ? -8.693 -7.332 0.799 1.00 88.00 370 VAL A N 1
ATOM 2880 C CA . VAL A 1 370 ? -9.902 -6.771 1.425 1.00 88.00 370 VAL A CA 1
ATOM 2881 C C . VAL A 1 370 ? -9.804 -6.792 2.949 1.00 88.00 370 VAL A C 1
ATOM 2883 O O . VAL A 1 370 ? -10.130 -5.792 3.587 1.00 88.00 370 VAL A O 1
ATOM 2886 N N . ALA A 1 371 ? -9.304 -7.877 3.539 1.00 89.31 371 ALA A N 1
ATOM 2887 C CA . ALA A 1 371 ? -9.090 -7.983 4.980 1.00 89.31 371 ALA A CA 1
ATOM 2888 C C . ALA A 1 371 ? -8.124 -6.900 5.499 1.00 89.31 371 ALA A C 1
ATOM 2890 O O . ALA A 1 371 ? -8.441 -6.180 6.451 1.00 89.31 371 ALA A O 1
ATOM 2891 N N . GLN A 1 372 ? -6.981 -6.731 4.825 1.00 92.94 372 GLN A N 1
ATOM 2892 C CA . GLN A 1 372 ? -6.017 -5.661 5.085 1.00 92.94 372 GLN A CA 1
ATOM 2893 C C . GLN A 1 372 ? -6.674 -4.276 4.970 1.00 92.94 372 GLN A C 1
ATOM 2895 O O . GLN A 1 372 ? -6.507 -3.429 5.851 1.00 92.94 372 GLN A O 1
ATOM 2900 N N . ASN A 1 373 ? -7.468 -4.052 3.923 1.00 94.00 373 ASN A N 1
ATOM 2901 C CA . ASN A 1 373 ? -8.159 -2.786 3.717 1.00 94.00 373 ASN A CA 1
ATOM 2902 C C . ASN A 1 373 ? -9.181 -2.487 4.829 1.00 94.00 373 ASN A C 1
ATOM 2904 O O . ASN A 1 373 ? -9.224 -1.369 5.336 1.00 94.00 373 ASN A O 1
ATOM 2908 N N . MET A 1 374 ? -9.939 -3.480 5.303 1.00 92.62 374 MET A N 1
ATOM 2909 C CA . MET A 1 374 ? -10.904 -3.305 6.398 1.00 92.62 374 MET A CA 1
ATOM 2910 C C . MET A 1 374 ? -10.245 -2.814 7.700 1.00 92.62 374 MET A C 1
ATOM 2912 O O . MET A 1 374 ? -10.731 -1.863 8.320 1.00 92.62 374 MET A O 1
ATOM 2916 N N . VAL A 1 375 ? -9.106 -3.392 8.097 1.00 92.25 375 VAL A N 1
ATOM 2917 C CA . VAL A 1 375 ? -8.384 -2.956 9.312 1.00 92.25 375 VAL A CA 1
ATOM 2918 C C . VAL A 1 375 ? -7.714 -1.582 9.142 1.00 92.25 375 VAL A C 1
ATOM 2920 O O . VAL A 1 375 ? -7.636 -0.800 10.101 1.00 92.25 375 VAL A O 1
ATOM 2923 N N . GLN A 1 376 ? -7.282 -1.234 7.922 1.00 94.19 376 GLN A N 1
ATOM 2924 C CA . GLN A 1 376 ? -6.821 0.120 7.594 1.00 94.19 376 GLN A CA 1
ATOM 2925 C C . GLN A 1 376 ? -7.974 1.137 7.707 1.00 94.19 376 GLN A C 1
ATOM 2927 O O . GLN A 1 376 ? -7.781 2.211 8.281 1.00 94.19 376 GLN A O 1
ATOM 2932 N N . LEU A 1 377 ? -9.181 0.795 7.235 1.00 93.25 377 LEU A N 1
ATOM 2933 C CA . LEU A 1 377 ? -10.366 1.655 7.324 1.00 93.25 377 LEU A CA 1
ATOM 2934 C C . LEU A 1 377 ? -10.787 1.926 8.772 1.00 93.25 377 LEU A C 1
ATOM 2936 O O . LEU A 1 377 ? -11.078 3.075 9.098 1.00 93.25 377 LEU A O 1
ATOM 2940 N N . GLU A 1 378 ? -10.784 0.921 9.661 1.00 90.19 378 GLU A N 1
ATOM 2941 C CA . GLU A 1 378 ? -11.032 1.157 11.098 1.00 90.19 378 GLU A CA 1
ATOM 2942 C C . GLU A 1 378 ? -10.007 2.149 11.670 1.00 90.19 378 GLU A C 1
ATOM 2944 O O . GLU A 1 378 ? -10.368 3.062 12.418 1.00 90.19 378 GLU A O 1
ATOM 2949 N N . SER A 1 379 ? -8.734 1.999 11.292 1.00 89.62 379 SER A N 1
ATOM 2950 C CA . SER A 1 379 ? -7.648 2.867 11.758 1.00 89.62 379 SER A CA 1
ATOM 2951 C C . SER A 1 379 ? -7.830 4.314 11.289 1.00 89.62 379 SER A C 1
ATOM 2953 O O . SER A 1 379 ? -7.759 5.232 12.112 1.00 89.62 379 SER A O 1
ATOM 2955 N N . ALA A 1 380 ? -8.145 4.513 10.005 1.00 88.50 380 ALA A N 1
ATOM 2956 C CA . ALA A 1 380 ? -8.469 5.819 9.434 1.00 88.50 380 ALA A CA 1
ATOM 2957 C C . ALA A 1 380 ? -9.653 6.460 10.175 1.00 88.50 380 ALA A C 1
ATOM 2959 O O . ALA A 1 380 ? -9.561 7.575 10.683 1.00 88.50 380 ALA A O 1
ATOM 2960 N N . LEU A 1 381 ? -10.740 5.712 10.352 1.00 86.12 381 LEU A N 1
ATOM 2961 C CA . LEU A 1 381 ? -11.968 6.180 10.991 1.00 86.12 381 LEU A CA 1
ATOM 2962 C C . LEU A 1 381 ? -11.764 6.551 12.471 1.00 86.12 381 LEU A C 1
ATOM 2964 O O . LEU A 1 381 ? -12.293 7.553 12.966 1.00 86.12 381 LEU A O 1
ATOM 2968 N N . ALA A 1 382 ? -10.941 5.782 13.188 1.00 80.19 382 ALA A N 1
ATOM 2969 C CA . ALA A 1 382 ? -10.534 6.090 14.555 1.00 80.19 382 ALA A CA 1
ATOM 2970 C C . ALA A 1 382 ? -9.697 7.379 14.637 1.00 80.19 382 ALA A C 1
ATOM 2972 O O . ALA A 1 382 ? -9.830 8.137 15.606 1.00 80.19 382 ALA A O 1
ATOM 2973 N N . GLN A 1 383 ? -8.855 7.654 13.637 1.00 79.19 383 GLN A N 1
ATOM 2974 C CA . GLN A 1 383 ? -8.109 8.907 13.537 1.00 79.19 383 GLN A CA 1
ATOM 2975 C C . GLN A 1 383 ? -9.052 10.093 13.313 1.00 79.19 383 GLN A C 1
ATOM 2977 O O . GLN A 1 383 ? -8.986 11.042 14.101 1.00 79.19 383 GLN A O 1
ATOM 2982 N N . GLN A 1 384 ? -9.995 9.992 12.365 1.00 77.81 384 GLN A N 1
ATOM 2983 C CA . GLN A 1 384 ? -11.008 11.033 12.134 1.00 77.81 384 GLN A CA 1
ATOM 2984 C C . GLN A 1 384 ? -11.728 11.397 13.441 1.00 77.81 384 GLN A C 1
ATOM 2986 O O . GLN A 1 384 ? -11.805 12.562 13.829 1.00 77.81 384 GLN A O 1
ATOM 2991 N N . GLN A 1 385 ? -12.171 10.385 14.199 1.00 76.50 385 GLN A N 1
ATOM 2992 C CA . GLN A 1 385 ? -12.837 10.593 15.485 1.00 76.50 385 GLN A CA 1
ATOM 2993 C C . GLN A 1 385 ? -11.994 11.364 16.498 1.00 76.50 385 GLN A C 1
ATOM 2995 O O . GLN A 1 385 ? -12.527 12.194 17.240 1.00 76.50 385 GLN A O 1
ATOM 3000 N N . ARG A 1 386 ? -10.695 11.066 16.588 1.00 74.38 386 ARG A N 1
ATOM 3001 C CA . ARG A 1 386 ? -9.787 11.770 17.504 1.00 74.38 386 ARG A CA 1
ATOM 3002 C C . ARG A 1 386 ? -9.642 13.233 17.096 1.00 74.38 386 ARG A C 1
ATOM 3004 O O . ARG A 1 386 ? -9.594 14.094 17.971 1.00 74.38 386 ARG A O 1
ATOM 3011 N N . GLU A 1 387 ? -9.594 13.518 15.801 1.00 71.88 387 GLU A N 1
ATOM 3012 C CA . GLU A 1 387 ? -9.447 14.877 15.279 1.00 71.88 387 GLU A CA 1
ATOM 3013 C C . GLU A 1 387 ? -10.714 15.713 15.449 1.00 71.88 387 GLU A C 1
ATOM 3015 O O . GLU A 1 387 ? -10.632 16.813 15.998 1.00 71.88 387 GLU A O 1
ATOM 3020 N N . THR A 1 388 ? -11.894 15.170 15.123 1.00 70.19 388 THR A N 1
ATOM 3021 C CA . THR A 1 388 ? -13.179 15.847 15.374 1.00 70.19 388 THR A CA 1
ATOM 3022 C C . THR A 1 388 ? -13.326 16.229 16.850 1.00 70.19 388 THR A C 1
ATOM 3024 O O . THR A 1 388 ? -13.795 17.317 17.177 1.00 70.19 388 THR A O 1
ATOM 3027 N N . ARG A 1 389 ? -12.875 15.361 17.768 1.00 67.62 389 ARG A N 1
ATOM 3028 C CA . ARG A 1 389 ? -12.892 15.644 19.213 1.00 67.62 389 ARG A CA 1
ATOM 3029 C C . ARG A 1 389 ? -11.909 16.738 19.621 1.00 67.62 389 ARG A C 1
ATOM 3031 O O . ARG A 1 389 ? -12.243 17.544 20.483 1.00 67.62 389 ARG A O 1
ATOM 3038 N N . LYS A 1 390 ? -10.704 16.762 19.039 1.00 68.44 390 LYS A N 1
ATOM 3039 C CA . LYS A 1 390 ? -9.713 17.817 19.314 1.00 68.44 390 LYS A CA 1
ATOM 3040 C C . LYS A 1 390 ? -10.244 19.194 18.921 1.00 68.44 390 LYS A C 1
ATOM 3042 O O . LYS A 1 390 ? -10.030 20.129 19.678 1.00 68.44 390 LYS A O 1
ATOM 3047 N N . ARG A 1 391 ? -10.968 19.294 17.799 1.00 66.38 391 ARG A N 1
ATOM 3048 C CA . ARG A 1 391 ? -11.617 20.543 17.365 1.00 66.38 391 ARG A CA 1
ATOM 3049 C C . ARG A 1 391 ? -12.659 21.012 18.383 1.00 66.38 391 ARG A C 1
ATOM 3051 O O . ARG A 1 391 ? -12.522 22.098 18.920 1.00 66.38 391 ARG A O 1
ATOM 3058 N N . LYS A 1 392 ? -13.599 20.141 18.773 1.00 65.06 392 LYS A N 1
ATOM 3059 C CA . LYS A 1 392 ? -14.662 20.500 19.734 1.00 65.06 392 LYS A CA 1
ATOM 3060 C C . LYS A 1 392 ? -14.157 20.910 21.119 1.00 65.06 392 LYS A C 1
ATOM 3062 O O . LYS A 1 392 ? -14.738 21.790 21.734 1.00 65.06 392 LYS A O 1
ATOM 3067 N N . ARG A 1 393 ? -13.060 20.314 21.604 1.00 63.25 393 ARG A N 1
ATOM 3068 C CA . ARG A 1 393 ? -12.425 20.743 22.867 1.00 63.25 393 ARG A CA 1
ATOM 3069 C C . ARG A 1 393 ? -11.900 22.178 22.829 1.00 63.25 393 ARG A C 1
ATOM 3071 O O . ARG A 1 393 ? -11.720 22.755 23.893 1.00 63.25 393 ARG A O 1
ATOM 3078 N N . ASN A 1 394 ? -11.622 22.712 21.644 1.00 60.41 394 ASN A N 1
ATOM 3079 C CA . ASN A 1 394 ? -11.146 24.080 21.481 1.00 60.41 394 ASN A CA 1
ATOM 3080 C C . ASN A 1 394 ? -12.295 25.090 21.311 1.00 60.41 394 ASN A C 1
ATOM 3082 O O . ASN A 1 394 ? -12.043 26.280 21.463 1.00 60.41 394 ASN A O 1
ATOM 3086 N N . ASP A 1 395 ? -13.519 24.631 21.018 1.00 58.81 395 ASP A N 1
ATOM 3087 C CA . ASP A 1 395 ? -14.653 25.489 20.640 1.00 58.81 395 ASP A CA 1
ATOM 3088 C C . ASP A 1 395 ? -15.674 25.742 21.777 1.00 58.81 395 ASP A C 1
ATOM 3090 O O . ASP A 1 395 ? -16.700 26.367 21.529 1.00 58.81 395 ASP A O 1
ATOM 3094 N N . ASP A 1 396 ? -15.415 25.299 23.019 1.00 52.81 396 ASP A N 1
ATOM 3095 C CA . ASP A 1 396 ? -16.269 25.514 24.216 1.00 52.81 396 ASP A CA 1
ATOM 3096 C C . ASP A 1 396 ? -17.775 25.166 24.045 1.00 52.81 396 ASP A C 1
ATOM 3098 O O . ASP A 1 396 ? -18.620 25.619 24.819 1.00 52.81 396 ASP A O 1
ATOM 3102 N N . ASP A 1 397 ? -18.135 24.334 23.061 1.00 50.97 397 ASP A N 1
ATOM 3103 C CA . ASP A 1 397 ? -19.523 23.942 22.788 1.00 50.97 397 ASP A CA 1
ATOM 3104 C C . ASP A 1 397 ? -19.834 22.550 23.377 1.00 50.97 397 ASP A C 1
ATOM 3106 O O . ASP A 1 397 ? -19.394 21.516 22.866 1.00 50.97 397 ASP A O 1
ATOM 3110 N N . ASP A 1 398 ? -20.600 22.529 24.474 1.00 45.12 398 ASP A N 1
ATOM 3111 C CA . ASP A 1 398 ? -21.033 21.336 25.236 1.00 45.12 398 ASP A CA 1
ATOM 3112 C C . ASP A 1 398 ? -22.287 20.660 24.623 1.00 45.12 398 ASP A C 1
ATOM 3114 O O . ASP A 1 398 ? -23.035 19.926 25.274 1.00 45.12 398 ASP A O 1
ATOM 3118 N N . GLY A 1 399 ? -22.567 20.938 23.346 1.00 43.66 399 GLY A N 1
ATOM 3119 C CA . GLY A 1 399 ? -23.717 20.405 22.623 1.00 43.66 399 GLY A CA 1
ATOM 3120 C C . GLY A 1 399 ? -23.613 18.902 22.342 1.00 43.66 399 GLY A C 1
ATOM 3121 O O . GLY A 1 399 ? -22.646 18.425 21.741 1.00 43.66 399 GLY A O 1
ATOM 3122 N N . ASN A 1 400 ? -24.663 18.160 22.724 1.00 43.44 400 ASN A N 1
ATOM 3123 C CA . ASN A 1 400 ? -24.891 16.754 22.375 1.00 43.44 400 ASN A CA 1
ATOM 3124 C C . ASN A 1 400 ? -24.741 16.563 20.857 1.00 43.44 400 ASN A C 1
ATOM 3126 O O . ASN A 1 400 ? -25.585 16.995 20.074 1.00 43.44 400 ASN A O 1
ATOM 3130 N N . ALA A 1 401 ? -23.626 15.970 20.445 1.00 44.97 401 ALA A N 1
ATOM 3131 C CA . ALA A 1 401 ? -23.288 15.818 19.046 1.00 44.97 401 ALA A CA 1
ATOM 3132 C C . ALA A 1 401 ? -24.171 14.740 18.411 1.00 44.97 401 ALA A C 1
ATOM 3134 O O . ALA A 1 401 ? -23.973 13.554 18.681 1.00 44.97 401 ALA A O 1
ATOM 3135 N N . ASP A 1 402 ? -25.056 15.135 17.496 1.00 41.59 402 ASP A N 1
ATOM 3136 C CA . ASP A 1 402 ? -25.386 14.266 16.370 1.00 41.59 402 ASP A CA 1
ATOM 3137 C C . ASP A 1 402 ? -24.060 13.985 15.655 1.00 41.59 402 ASP A C 1
ATOM 3139 O O . ASP A 1 402 ? -23.502 14.829 14.951 1.00 41.59 402 ASP A O 1
ATOM 3143 N N . TYR A 1 403 ? -23.467 12.827 15.943 1.00 52.97 403 TYR A N 1
ATOM 3144 C CA . TYR A 1 403 ? -22.365 12.316 15.153 1.00 52.97 403 TYR A CA 1
ATOM 3145 C C . TYR A 1 403 ? -22.954 12.031 13.774 1.00 52.97 403 TYR A C 1
ATOM 3147 O O . TYR A 1 403 ? -23.568 10.981 13.579 1.00 52.97 403 TYR A O 1
ATOM 3155 N N . GLU A 1 404 ? -22.782 12.954 12.822 1.00 50.81 404 GLU A N 1
ATOM 3156 C CA . GLU A 1 404 ? -22.822 12.587 11.408 1.00 50.81 404 GLU A CA 1
ATOM 3157 C C . GLU A 1 404 ? -21.999 11.310 11.282 1.00 50.81 404 GLU A C 1
ATOM 3159 O O . GLU A 1 404 ? -20.854 11.244 11.743 1.00 50.81 404 GLU A O 1
ATOM 3164 N N . ALA A 1 405 ? -22.650 10.246 10.821 1.00 56.94 405 ALA A N 1
ATOM 3165 C CA . ALA A 1 405 ? -22.065 8.928 10.883 1.00 56.94 405 ALA A CA 1
ATOM 3166 C C . ALA A 1 405 ? -20.774 8.945 10.063 1.00 56.94 405 ALA A C 1
ATOM 3168 O O . ALA A 1 405 ? -20.820 9.081 8.844 1.00 56.94 405 ALA A O 1
ATOM 3169 N N . LEU A 1 406 ? -19.633 8.859 10.747 1.00 74.56 406 LEU A N 1
ATOM 3170 C CA . LEU A 1 406 ? -18.338 8.835 10.090 1.00 74.56 406 LEU A CA 1
ATOM 3171 C C . LEU A 1 406 ? -18.271 7.555 9.255 1.00 74.56 406 LEU A C 1
ATOM 3173 O O . LEU A 1 406 ? -18.512 6.453 9.768 1.00 74.56 406 LEU A O 1
ATOM 3177 N N . VAL A 1 407 ? -17.969 7.728 7.973 1.00 83.75 407 VAL A N 1
ATOM 3178 C CA . VAL A 1 407 ? -17.819 6.656 6.993 1.00 83.75 407 VAL A CA 1
ATOM 3179 C C . VAL A 1 407 ? -16.476 6.838 6.303 1.00 83.75 407 VAL A C 1
ATOM 3181 O O . VAL A 1 407 ? -16.138 7.947 5.889 1.00 83.75 407 VAL A O 1
ATOM 3184 N N . CYS A 1 408 ? -15.742 5.741 6.156 1.00 89.50 408 CYS A N 1
ATOM 3185 C CA . CYS A 1 408 ? -14.612 5.641 5.241 1.00 89.50 408 CYS A CA 1
ATOM 3186 C C . CYS A 1 408 ? -14.939 4.626 4.151 1.00 89.50 408 CYS A C 1
ATOM 3188 O O . CYS A 1 408 ? -15.666 3.657 4.389 1.00 89.50 408 CYS A O 1
ATOM 3190 N N . TYR A 1 409 ? -14.350 4.817 2.977 1.00 91.31 409 TYR A N 1
ATOM 3191 C CA . TYR A 1 409 ? -14.477 3.881 1.869 1.00 91.31 409 TYR A CA 1
ATOM 3192 C C . TYR A 1 409 ? -13.139 3.222 1.553 1.00 91.31 409 TYR A C 1
ATOM 3194 O O . TYR A 1 409 ? -12.077 3.820 1.669 1.00 91.31 409 TYR A O 1
ATOM 3202 N N . GLY A 1 410 ? -13.194 1.970 1.151 1.00 92.94 410 GLY A N 1
ATOM 3203 C CA . GLY A 1 410 ? -12.077 1.166 0.713 1.00 92.94 410 GLY A CA 1
ATOM 3204 C C . GLY A 1 410 ? -12.154 0.916 -0.778 1.00 92.94 410 GLY A C 1
ATOM 3205 O O . GLY A 1 410 ? -13.246 0.698 -1.304 1.00 92.94 410 GLY A O 1
ATOM 3206 N N . ILE A 1 411 ? -11.009 0.920 -1.449 1.00 92.81 411 ILE A N 1
ATOM 3207 C CA . ILE A 1 411 ? -10.867 0.422 -2.816 1.00 92.81 411 ILE A CA 1
ATOM 3208 C C . ILE A 1 411 ? -9.814 -0.679 -2.788 1.00 92.81 411 ILE A C 1
ATOM 3210 O O . ILE A 1 411 ? -8.702 -0.453 -2.327 1.00 92.81 411 ILE A O 1
ATOM 3214 N N . VAL A 1 412 ? -10.146 -1.855 -3.303 1.00 90.31 412 VAL A N 1
ATOM 3215 C CA . VAL A 1 412 ? -9.194 -2.949 -3.509 1.00 90.31 412 VAL A CA 1
ATOM 3216 C C . VAL A 1 412 ? -9.181 -3.285 -4.989 1.00 90.31 412 VAL A C 1
ATOM 3218 O O . VAL A 1 412 ? -10.246 -3.453 -5.591 1.00 90.31 412 VAL A O 1
ATOM 3221 N N . THR A 1 413 ? -8.004 -3.310 -5.611 1.00 86.38 413 THR A N 1
ATOM 3222 C CA . THR A 1 413 ? -7.917 -3.488 -7.064 1.00 86.38 413 THR A CA 1
ATOM 3223 C C . THR A 1 413 ? -6.590 -4.081 -7.532 1.00 86.38 413 THR A C 1
ATOM 3225 O O . THR A 1 413 ? -5.534 -3.806 -6.971 1.00 86.38 413 THR A O 1
ATOM 3228 N N . ASP A 1 414 ? -6.641 -4.849 -8.619 1.00 78.38 414 ASP A N 1
ATOM 3229 C CA . ASP A 1 414 ? -5.472 -5.291 -9.392 1.00 78.38 414 ASP A CA 1
ATOM 3230 C C . ASP A 1 414 ? -5.337 -4.517 -10.723 1.00 78.38 414 ASP A C 1
ATOM 3232 O O . ASP A 1 414 ? -4.739 -4.994 -11.685 1.00 78.38 414 ASP A O 1
ATOM 3236 N N . ALA A 1 415 ? -5.945 -3.325 -10.791 1.00 79.12 415 ALA A N 1
ATOM 3237 C CA . ALA A 1 415 ? -6.194 -2.495 -11.974 1.00 79.12 415 ALA A CA 1
ATOM 3238 C C . ALA A 1 415 ? -7.239 -3.044 -12.967 1.00 79.12 415 ALA A C 1
ATOM 3240 O O . ALA A 1 415 ? -7.845 -2.254 -13.698 1.00 79.12 415 ALA A O 1
ATOM 3241 N N . SER A 1 416 ? -7.494 -4.356 -12.992 1.00 72.00 416 SER A N 1
ATOM 3242 C CA . SER A 1 416 ? -8.484 -4.986 -13.879 1.00 72.00 416 SER A CA 1
ATOM 3243 C C . SER A 1 416 ? -9.851 -5.166 -13.210 1.00 72.00 416 SER A C 1
ATOM 3245 O O . SER A 1 416 ? -10.889 -4.968 -13.843 1.00 72.00 416 SER A O 1
ATOM 3247 N N . CYS A 1 417 ? -9.847 -5.472 -11.915 1.00 73.56 417 CYS A N 1
ATOM 3248 C CA . CYS A 1 417 ? -11.015 -5.664 -11.069 1.00 73.56 417 CYS A CA 1
ATOM 3249 C C . CYS A 1 417 ? -10.986 -4.648 -9.926 1.00 73.56 417 CYS A C 1
ATOM 3251 O O . CYS A 1 417 ? -9.928 -4.368 -9.367 1.00 73.56 417 CYS A O 1
ATOM 3253 N N . TRP A 1 418 ? -12.143 -4.082 -9.583 1.00 82.94 418 TRP A N 1
ATOM 3254 C CA . TRP A 1 418 ? -12.274 -3.040 -8.563 1.00 82.94 418 TRP A CA 1
ATOM 3255 C C . TRP A 1 418 ? -13.363 -3.438 -7.579 1.00 82.94 418 TRP A C 1
ATOM 3257 O O . TRP A 1 418 ? -14.502 -3.688 -7.974 1.00 82.94 418 TRP A O 1
ATOM 3267 N N . HIS A 1 419 ? -13.006 -3.494 -6.304 1.00 81.31 419 HIS A N 1
ATOM 3268 C CA . HIS A 1 419 ? -13.911 -3.837 -5.222 1.00 81.31 419 HIS A CA 1
ATOM 3269 C C . HIS A 1 419 ? -13.943 -2.708 -4.210 1.00 81.31 419 HIS A C 1
ATOM 3271 O O . HIS A 1 419 ? -12.912 -2.126 -3.877 1.00 81.31 419 HIS A O 1
ATOM 3277 N N . PHE A 1 420 ? -15.139 -2.396 -3.733 1.00 87.38 420 PHE A N 1
ATOM 3278 C CA . PHE A 1 420 ? -15.371 -1.273 -2.846 1.00 87.38 420 PHE A CA 1
ATOM 3279 C C . PHE A 1 420 ? -15.821 -1.781 -1.487 1.00 87.38 420 PHE A C 1
ATOM 3281 O O . PHE A 1 420 ? -16.666 -2.673 -1.394 1.00 87.38 420 PHE A O 1
ATOM 3288 N N . VAL A 1 421 ? -15.273 -1.186 -0.437 1.00 89.62 421 VAL A N 1
ATOM 3289 C CA . VAL A 1 421 ? -15.628 -1.479 0.950 1.00 89.62 421 VAL A CA 1
ATOM 3290 C C . VAL A 1 421 ? -16.184 -0.203 1.570 1.00 89.62 421 VAL A C 1
ATOM 3292 O O . VAL A 1 421 ? -15.650 0.877 1.374 1.00 89.62 421 VAL A O 1
ATOM 3295 N N . GLU A 1 422 ? -17.269 -0.290 2.315 1.00 90.19 422 GLU A N 1
ATOM 3296 C CA . GLU A 1 422 ? -17.763 0.783 3.171 1.00 90.19 422 GLU A CA 1
ATOM 3297 C C . GLU A 1 422 ? -17.471 0.384 4.615 1.00 90.19 422 GLU A C 1
ATOM 3299 O O . GLU A 1 422 ? -17.837 -0.714 5.030 1.00 90.19 422 GLU A O 1
ATOM 3304 N N . CYS A 1 423 ? -16.841 1.267 5.386 1.00 90.44 423 CYS A N 1
ATOM 3305 C CA . CYS A 1 423 ? -16.695 1.125 6.828 1.00 90.44 423 CYS A CA 1
ATOM 3306 C C . CYS A 1 423 ? -17.417 2.275 7.520 1.00 90.44 423 CYS A C 1
ATOM 3308 O O . CYS A 1 423 ? -17.043 3.440 7.373 1.00 90.44 423 CYS A O 1
ATOM 3310 N N . LYS A 1 424 ? -18.448 1.944 8.294 1.00 86.56 424 LYS A N 1
ATOM 3311 C CA . LYS A 1 424 ? -19.260 2.908 9.034 1.00 86.56 424 LYS A CA 1
ATOM 3312 C C . LYS A 1 424 ? -19.234 2.591 10.515 1.00 86.56 424 LYS A C 1
ATOM 3314 O O . LYS A 1 424 ? -19.418 1.444 10.912 1.00 86.56 424 LYS A O 1
ATOM 3319 N N . LEU A 1 425 ? -19.077 3.617 11.343 1.00 81.06 425 LEU A N 1
ATOM 3320 C CA . LEU A 1 425 ? -19.263 3.461 12.780 1.00 81.06 425 LEU A CA 1
ATOM 3321 C C . LEU A 1 425 ? -20.746 3.502 13.136 1.00 81.06 425 LEU A C 1
ATOM 3323 O O . LEU A 1 425 ? -21.423 4.504 12.910 1.00 81.06 425 LEU A O 1
ATOM 3327 N N . GLU A 1 426 ? -21.240 2.422 13.733 1.00 77.56 426 GLU A N 1
ATOM 3328 C CA . GLU A 1 426 ? -22.629 2.295 14.172 1.00 77.56 426 GLU A CA 1
ATOM 3329 C C . GLU A 1 426 ? -22.694 1.978 15.675 1.00 77.56 426 GLU A C 1
ATOM 3331 O O . GLU A 1 426 ? -21.772 1.360 16.206 1.00 77.56 426 GLU A O 1
ATOM 3336 N N . PRO A 1 427 ? -23.742 2.413 16.398 1.00 71.88 427 PRO A N 1
ATOM 3337 C CA . PRO A 1 427 ? -23.914 2.083 17.811 1.00 71.88 427 PRO A CA 1
ATOM 3338 C C . PRO A 1 427 ? -24.287 0.610 17.982 1.00 71.88 427 PRO A C 1
ATOM 3340 O O . PRO A 1 427 ? -25.147 0.097 17.255 1.00 71.88 427 PRO A O 1
ATOM 3343 N N . ALA A 1 428 ? -23.645 -0.098 18.919 1.00 64.31 428 ALA A N 1
ATOM 3344 C CA . ALA A 1 428 ? -24.068 -1.463 19.250 1.00 64.31 428 ALA A CA 1
ATOM 3345 C C . ALA A 1 428 ? -25.416 -1.415 19.966 1.00 64.31 428 ALA A C 1
ATOM 3347 O O . ALA A 1 428 ? -25.670 -0.486 20.732 1.00 64.31 428 ALA A O 1
ATOM 3348 N N . THR A 1 429 ? -26.286 -2.390 19.685 1.00 59.03 429 THR A N 1
ATOM 3349 C CA . THR A 1 429 ? -27.598 -2.526 20.335 1.00 59.03 429 THR A CA 1
ATOM 3350 C C . THR A 1 429 ? -27.444 -2.354 21.843 1.00 59.03 429 THR A C 1
ATOM 3352 O O . THR A 1 429 ? -26.593 -3.001 22.443 1.00 59.03 429 THR A O 1
ATOM 3355 N N . ASP A 1 430 ? -28.228 -1.444 22.422 1.00 59.03 430 ASP A N 1
ATOM 3356 C CA . ASP A 1 430 ? -28.238 -1.121 23.855 1.00 59.03 430 ASP A CA 1
ATOM 3357 C C . ASP A 1 430 ? -26.933 -0.526 24.435 1.00 59.03 430 ASP A C 1
ATOM 3359 O O . ASP A 1 430 ? -26.764 -0.472 25.655 1.00 59.03 430 ASP A O 1
ATOM 3363 N N . THR A 1 431 ? -26.022 -0.001 23.599 1.00 61.97 431 THR A N 1
ATOM 3364 C CA . THR A 1 431 ? -24.808 0.709 24.053 1.00 61.97 431 THR A CA 1
ATOM 3365 C C . THR A 1 431 ? -24.598 2.051 23.339 1.00 61.97 431 THR A C 1
ATOM 3367 O O . THR A 1 431 ? -24.971 2.231 22.182 1.00 61.97 431 THR A O 1
ATOM 3370 N N . ALA A 1 432 ? -23.913 2.989 24.002 1.00 63.91 432 ALA A N 1
ATOM 3371 C CA . ALA A 1 432 ? -23.434 4.231 23.382 1.00 63.91 432 ALA A CA 1
ATOM 3372 C C . ALA A 1 432 ? -22.091 4.062 22.631 1.00 63.91 432 ALA A C 1
ATOM 3374 O O . ALA A 1 432 ? -21.504 5.041 22.160 1.00 63.91 432 ALA A O 1
ATOM 3375 N N . LEU A 1 433 ? -21.553 2.837 22.560 1.00 68.38 433 LEU A N 1
ATOM 3376 C CA . LEU A 1 433 ? -20.263 2.563 21.939 1.00 68.38 433 LEU A CA 1
ATOM 3377 C C . LEU A 1 433 ? -20.435 2.361 20.430 1.00 68.38 433 LEU A C 1
ATOM 3379 O O . LEU A 1 433 ? -21.283 1.591 19.982 1.00 68.38 433 LEU A O 1
ATOM 3383 N N . LEU A 1 434 ? -19.595 3.040 19.650 1.00 75.12 434 LEU A N 1
ATOM 3384 C CA . LEU A 1 434 ? -19.548 2.869 18.203 1.00 75.12 434 LEU A CA 1
ATOM 3385 C C . LEU A 1 434 ? -18.570 1.751 17.825 1.00 75.12 434 LEU A C 1
ATOM 3387 O O . LEU A 1 434 ? -17.425 1.765 18.289 1.00 75.12 434 LEU A O 1
ATOM 3391 N N . TYR A 1 435 ? -19.005 0.846 16.952 1.00 77.62 435 TYR A N 1
ATOM 3392 C CA . TYR A 1 435 ? -18.196 -0.231 16.377 1.00 77.62 435 TYR A CA 1
ATOM 3393 C C . TYR A 1 435 ? -18.193 -0.141 14.846 1.00 77.62 435 TYR A C 1
ATOM 3395 O O . TYR A 1 435 ? -19.158 0.367 14.263 1.00 77.62 435 TYR A O 1
ATOM 3403 N N . PRO A 1 436 ? -17.108 -0.584 14.188 1.00 84.25 436 PRO A N 1
ATOM 3404 C CA . PRO A 1 436 ? -17.038 -0.599 12.736 1.00 84.25 436 PRO A CA 1
ATOM 3405 C C . PRO A 1 436 ? -17.974 -1.666 12.174 1.00 84.25 436 PRO A C 1
ATOM 3407 O O . PRO A 1 436 ? -17.941 -2.825 12.582 1.00 84.25 436 PRO A O 1
ATOM 3410 N N . LYS A 1 437 ? -18.806 -1.260 11.219 1.00 85.50 437 LYS A N 1
ATOM 3411 C CA . LYS A 1 437 ? -19.544 -2.155 10.338 1.00 85.50 437 LYS A CA 1
ATOM 3412 C C . LYS A 1 437 ? -19.020 -2.026 8.930 1.00 85.50 437 LYS A C 1
ATOM 3414 O O . LYS A 1 437 ? -18.951 -0.918 8.398 1.00 85.50 437 LYS A O 1
ATOM 3419 N N . PHE A 1 438 ? -18.738 -3.176 8.339 1.00 87.69 438 PHE A N 1
ATOM 3420 C CA . PHE A 1 438 ? -18.268 -3.266 6.974 1.00 87.69 438 PHE A CA 1
ATOM 3421 C C . PHE A 1 438 ? -19.377 -3.727 6.044 1.00 87.69 438 PHE A C 1
ATOM 3423 O O . PHE A 1 438 ? -20.194 -4.583 6.393 1.00 87.69 438 PHE A O 1
ATOM 3430 N N . ARG A 1 439 ? -19.381 -3.157 4.846 1.00 86.44 439 ARG A N 1
ATOM 3431 C CA . ARG A 1 439 ? -20.181 -3.616 3.718 1.00 86.44 439 ARG A CA 1
ATOM 3432 C C . ARG A 1 439 ? -19.317 -3.624 2.470 1.00 86.44 439 ARG A C 1
ATOM 3434 O O . ARG A 1 439 ? -18.422 -2.797 2.347 1.00 86.44 439 ARG A O 1
ATOM 3441 N N . THR A 1 440 ? -19.579 -4.524 1.539 1.00 84.12 440 THR A N 1
ATOM 3442 C CA . THR A 1 440 ? -18.793 -4.655 0.308 1.00 84.12 440 THR A CA 1
ATOM 3443 C C . THR A 1 440 ? -19.649 -4.384 -0.925 1.00 84.12 440 THR A C 1
ATOM 3445 O O . THR A 1 440 ? -20.880 -4.426 -0.881 1.00 84.12 440 THR A O 1
ATOM 3448 N N . SER A 1 441 ? -19.026 -4.056 -2.053 1.00 74.56 441 SER A N 1
ATOM 3449 C CA . SER A 1 441 ? -19.729 -4.014 -3.333 1.00 74.56 441 SER A CA 1
ATOM 3450 C C . SER A 1 441 ? -19.984 -5.455 -3.764 1.00 74.56 441 SER A C 1
ATOM 3452 O O . SER A 1 441 ? -19.041 -6.145 -4.153 1.00 74.56 441 SER A O 1
ATOM 3454 N N . LEU A 1 442 ? -21.231 -5.935 -3.680 1.00 61.09 442 LEU A N 1
ATOM 3455 C CA . LEU A 1 442 ? -21.563 -7.267 -4.188 1.00 61.09 442 LEU A CA 1
ATOM 3456 C C . LEU A 1 442 ? -21.196 -7.348 -5.675 1.00 61.09 442 LEU A C 1
ATOM 3458 O O . LEU A 1 442 ? -21.614 -6.504 -6.470 1.00 61.09 442 LEU A O 1
ATOM 3462 N N . HIS A 1 443 ? -20.525 -8.428 -6.060 1.00 46.09 443 HIS A N 1
ATOM 3463 C CA . HIS A 1 443 ? -20.624 -8.954 -7.413 1.00 46.09 443 HIS A CA 1
ATOM 3464 C C . HIS A 1 443 ? -21.087 -10.406 -7.311 1.00 46.09 443 HIS A C 1
ATOM 3466 O O . HIS A 1 443 ? -20.303 -11.337 -7.424 1.00 46.09 443 HIS A O 1
ATOM 3472 N N . ALA A 1 444 ? -22.384 -10.611 -7.080 1.00 39.47 444 ALA A N 1
ATOM 3473 C CA . ALA A 1 444 ? -22.998 -11.791 -7.661 1.00 39.47 444 ALA A CA 1
ATOM 3474 C C . ALA A 1 444 ? -23.332 -11.415 -9.114 1.00 39.47 444 ALA A C 1
ATOM 3476 O O . ALA A 1 444 ? -24.058 -10.438 -9.327 1.00 39.47 444 ALA A O 1
ATOM 3477 N N . PRO A 1 445 ? -22.803 -12.140 -10.114 1.00 43.09 445 PRO A N 1
ATOM 3478 C CA . PRO A 1 445 ? -23.406 -12.155 -11.436 1.00 43.09 445 PRO A CA 1
ATOM 3479 C C . PRO A 1 445 ? -24.871 -12.561 -11.269 1.00 43.09 445 PRO A C 1
ATOM 3481 O O . PRO A 1 445 ? -25.192 -13.342 -10.374 1.00 43.09 445 PRO A O 1
ATOM 3484 N N . ASP A 1 446 ? -25.748 -12.078 -12.136 1.00 41.19 446 ASP A N 1
ATOM 3485 C CA . ASP A 1 446 ? -27.152 -12.479 -12.227 1.00 41.19 446 ASP A CA 1
ATOM 3486 C C . ASP A 1 446 ? -27.331 -14.000 -12.435 1.00 41.19 446 ASP A C 1
ATOM 3488 O O . ASP A 1 446 ? -27.715 -14.418 -13.513 1.00 41.19 446 ASP A O 1
ATOM 3492 N N . ASN A 1 447 ? -27.044 -14.883 -11.475 1.00 44.91 447 ASN A N 1
ATOM 3493 C CA . ASN A 1 447 ? -27.211 -16.343 -11.596 1.00 44.91 447 ASN A CA 1
ATOM 3494 C C . ASN A 1 447 ? -26.674 -16.947 -12.928 1.00 44.91 447 ASN A C 1
ATOM 3496 O O . ASN A 1 447 ? -27.132 -17.992 -13.397 1.00 44.91 447 ASN A O 1
ATOM 3500 N N . THR A 1 448 ? -25.741 -16.256 -13.593 1.00 54.56 448 THR A N 1
ATOM 3501 C CA . THR A 1 448 ? -25.268 -16.572 -14.940 1.00 54.56 448 THR A CA 1
ATOM 3502 C C . THR A 1 448 ? -23.966 -17.330 -14.815 1.00 54.56 448 THR A C 1
ATOM 3504 O O . THR A 1 448 ? -22.955 -16.765 -14.405 1.00 54.56 448 THR A O 1
ATOM 3507 N N . LYS A 1 449 ? -23.990 -18.605 -15.208 1.00 60.50 449 LYS A N 1
ATOM 3508 C CA . LYS A 1 449 ? -22.810 -19.468 -15.311 1.00 60.50 449 LYS A CA 1
ATOM 3509 C C . LYS A 1 449 ? -21.665 -18.756 -16.040 1.00 60.50 449 LYS A C 1
ATOM 3511 O O . LYS A 1 449 ? -21.784 -18.455 -17.232 1.00 60.50 449 LYS A O 1
ATOM 3516 N N . VAL A 1 450 ? -20.556 -18.522 -15.342 1.00 68.69 450 VAL A N 1
ATOM 3517 C CA . VAL A 1 450 ? -19.345 -17.905 -15.902 1.00 68.69 450 VAL A CA 1
ATOM 3518 C C . VAL A 1 450 ? -18.561 -18.963 -16.679 1.00 68.69 450 VAL A C 1
ATOM 3520 O O . VAL A 1 450 ? -18.519 -20.134 -16.299 1.00 68.69 450 VAL A O 1
ATOM 3523 N N . LYS A 1 451 ? -17.980 -18.571 -17.819 1.00 80.38 451 LYS A N 1
ATOM 3524 C CA . LYS A 1 451 ? -17.270 -19.475 -18.730 1.00 80.38 451 LYS A CA 1
ATOM 3525 C C . LYS A 1 451 ? -15.760 -19.283 -18.614 1.00 80.38 451 LYS A C 1
ATOM 3527 O O . LYS A 1 451 ? -15.247 -18.243 -19.018 1.00 80.38 451 LYS A O 1
ATOM 3532 N N . LEU A 1 452 ? -15.061 -20.312 -18.143 1.00 86.56 452 LEU A N 1
ATOM 3533 C CA . LEU A 1 452 ? -13.600 -20.348 -18.063 1.00 86.56 452 LEU A CA 1
ATOM 3534 C C . LEU A 1 452 ? -13.020 -21.053 -19.287 1.00 86.56 452 LEU A C 1
ATOM 3536 O O . LEU A 1 452 ? -13.599 -22.014 -19.787 1.00 86.56 452 LEU A O 1
ATOM 3540 N N . PHE A 1 453 ? -11.876 -20.569 -19.766 1.00 88.50 453 PHE A N 1
ATOM 3541 C CA . PHE A 1 453 ? -11.113 -21.189 -20.854 1.00 88.50 453 PHE A CA 1
ATOM 3542 C C . PHE A 1 453 ? -9.809 -21.761 -20.313 1.00 88.50 453 PHE A C 1
ATOM 3544 O O . PHE A 1 453 ? -9.115 -21.101 -19.542 1.00 88.50 453 PHE A O 1
ATOM 3551 N N . CYS A 1 454 ? -9.470 -22.967 -20.749 1.00 91.00 454 CYS A N 1
ATOM 3552 C CA . CYS A 1 454 ? -8.397 -23.773 -20.194 1.00 91.00 454 CYS A CA 1
ATOM 3553 C C . CYS A 1 454 ? -7.530 -24.370 -21.289 1.00 91.00 454 CYS A C 1
ATOM 3555 O O . CYS A 1 454 ? -7.997 -24.619 -22.405 1.00 91.00 454 CYS A O 1
ATOM 3557 N N . LEU A 1 455 ? -6.276 -24.634 -20.943 1.00 91.06 455 LEU A N 1
ATOM 3558 C CA . LEU A 1 455 ? -5.300 -25.267 -21.815 1.00 91.06 455 LEU A CA 1
ATOM 3559 C C . LEU A 1 455 ? -4.431 -26.231 -21.003 1.00 91.06 455 LEU A C 1
ATOM 3561 O O . LEU A 1 455 ? -4.137 -25.972 -19.840 1.00 91.06 455 LEU A O 1
ATOM 3565 N N . ILE A 1 456 ? -4.028 -27.343 -21.607 1.00 89.94 456 ILE A N 1
ATOM 3566 C CA . ILE A 1 456 ? -3.077 -28.274 -20.992 1.00 89.94 456 ILE A CA 1
ATOM 3567 C C . ILE A 1 456 ? -1.666 -27.723 -21.203 1.00 89.94 456 ILE A C 1
ATOM 3569 O O . ILE A 1 456 ? -1.356 -27.237 -22.290 1.00 89.94 456 ILE A O 1
ATOM 3573 N N . ASP A 1 457 ? -0.814 -27.786 -20.184 1.00 87.38 457 ASP A N 1
ATOM 3574 C CA . ASP A 1 457 ? 0.586 -27.374 -20.312 1.00 87.38 457 ASP A CA 1
ATOM 3575 C C . ASP A 1 457 ? 1.276 -28.092 -21.492 1.00 87.38 457 ASP A C 1
ATOM 3577 O O . ASP A 1 457 ? 1.210 -29.318 -21.624 1.00 87.38 457 ASP A O 1
ATOM 3581 N N . GLY A 1 458 ? 1.892 -27.314 -22.384 1.00 77.31 458 GLY A N 1
ATOM 3582 C CA . GLY A 1 458 ? 2.537 -27.778 -23.612 1.00 77.31 458 GLY A CA 1
ATOM 3583 C C . GLY A 1 458 ? 1.615 -27.939 -24.828 1.00 77.31 458 GLY A C 1
ATOM 3584 O O . GLY A 1 458 ? 2.119 -28.167 -25.932 1.00 77.31 458 GLY A O 1
ATOM 3585 N N . ASP A 1 459 ? 0.293 -27.792 -24.690 1.00 81.88 459 ASP A N 1
ATOM 3586 C CA . ASP A 1 459 ? -0.629 -27.868 -25.828 1.00 81.88 459 ASP A CA 1
ATOM 3587 C C . ASP A 1 459 ? -0.699 -26.547 -26.627 1.00 81.88 459 ASP A C 1
ATOM 3589 O O . ASP A 1 459 ? -0.504 -25.452 -26.087 1.00 81.88 459 ASP A O 1
ATOM 3593 N N . PRO A 1 460 ? -0.996 -26.609 -27.942 1.00 82.19 460 PRO A N 1
ATOM 3594 C CA . PRO A 1 460 ? -1.235 -25.421 -28.753 1.00 82.19 460 PRO A CA 1
ATOM 3595 C C . PRO A 1 460 ? -2.568 -24.741 -28.427 1.00 82.19 460 PRO A C 1
ATOM 3597 O O . PRO A 1 460 ? -3.557 -25.420 -28.160 1.00 82.19 460 PRO A O 1
ATOM 3600 N N . LEU A 1 461 ? -2.648 -23.410 -28.583 1.00 81.12 461 LEU A N 1
ATOM 3601 C CA . LEU A 1 461 ? -3.870 -22.618 -28.318 1.00 81.12 461 LEU A CA 1
ATOM 3602 C C . LEU A 1 461 ? -5.139 -23.145 -29.016 1.00 81.12 461 LEU A C 1
ATOM 3604 O O . LEU A 1 461 ? -6.246 -22.993 -28.507 1.00 81.12 461 LEU A O 1
ATOM 3608 N N . SER A 1 462 ? -5.004 -23.792 -30.175 1.00 81.56 462 SER A N 1
ATOM 3609 C CA . SER A 1 462 ? -6.114 -24.454 -30.881 1.00 81.56 462 SER A CA 1
ATOM 3610 C C . SER A 1 462 ? -6.771 -25.613 -30.123 1.00 81.56 462 SER A C 1
ATOM 3612 O O . SER A 1 462 ? -7.869 -26.015 -30.505 1.00 81.56 462 SER A O 1
ATOM 3614 N N . ARG A 1 463 ? -6.130 -26.144 -29.078 1.00 86.19 463 ARG A N 1
ATOM 3615 C CA . ARG A 1 463 ? -6.675 -27.171 -28.178 1.00 86.19 463 ARG A CA 1
ATOM 3616 C C . ARG A 1 463 ? -7.317 -26.601 -26.918 1.00 86.19 463 ARG A C 1
ATOM 3618 O O . ARG A 1 463 ? -7.801 -27.375 -26.096 1.00 86.19 463 ARG A O 1
ATOM 3625 N N . ALA A 1 464 ? -7.355 -25.278 -26.778 1.00 87.56 464 ALA A N 1
ATOM 3626 C CA . ALA A 1 464 ? -8.055 -24.646 -25.677 1.00 87.56 464 ALA A CA 1
ATOM 3627 C C . ALA A 1 464 ? -9.526 -25.077 -25.642 1.00 87.56 464 ALA A C 1
ATOM 3629 O O . ALA A 1 464 ? -10.202 -25.167 -26.671 1.00 87.56 464 ALA A O 1
ATOM 3630 N N . PHE A 1 465 ? -10.024 -25.319 -24.440 1.00 88.94 465 PHE A N 1
ATOM 3631 C CA . PHE A 1 465 ? -11.400 -25.724 -24.194 1.00 88.94 465 PHE A CA 1
ATOM 3632 C C . PHE A 1 465 ? -11.988 -24.886 -23.069 1.00 88.94 465 PHE A C 1
ATOM 3634 O O . PHE A 1 465 ? -11.314 -24.038 -22.499 1.00 88.94 465 PHE A O 1
ATOM 3641 N N . SER A 1 466 ? -13.273 -25.056 -22.791 1.00 87.69 466 SER A N 1
ATOM 3642 C CA . SER A 1 466 ? -13.959 -24.225 -21.811 1.00 87.69 466 SER A CA 1
ATOM 3643 C C . SER A 1 466 ? -15.018 -25.003 -21.067 1.00 87.69 466 SER A C 1
ATOM 3645 O O . SER A 1 466 ? -15.678 -25.847 -21.677 1.00 87.69 466 SER A O 1
ATOM 3647 N N . PHE A 1 467 ? -15.262 -24.629 -19.823 1.00 84.62 467 PHE A N 1
ATOM 3648 C CA . PHE A 1 467 ? -16.378 -25.123 -19.029 1.00 84.62 467 PHE A CA 1
ATOM 3649 C C . PHE A 1 467 ? -17.116 -23.952 -18.377 1.00 84.62 467 PHE A C 1
ATOM 3651 O O . PHE A 1 467 ? -16.672 -22.803 -18.408 1.00 84.62 467 PHE A O 1
ATOM 3658 N N . GLN A 1 468 ? -18.282 -24.264 -17.831 1.00 82.50 468 GLN A N 1
ATOM 3659 C CA . GLN A 1 468 ? -19.071 -23.362 -17.009 1.00 82.50 468 GLN A CA 1
ATOM 3660 C C . GLN A 1 468 ? -19.024 -23.850 -15.567 1.00 82.50 468 GLN A C 1
ATOM 3662 O O . GLN A 1 468 ? -19.084 -25.061 -15.351 1.00 82.50 468 GLN A O 1
ATOM 3667 N N . TYR A 1 469 ? -18.941 -22.931 -14.612 1.00 77.81 469 TYR A N 1
ATOM 3668 C CA . TYR A 1 469 ? -18.980 -23.261 -13.189 1.00 77.81 469 TYR A CA 1
ATOM 3669 C C . TYR A 1 469 ? -20.121 -22.526 -12.484 1.00 77.81 469 TYR A C 1
ATOM 3671 O O . TYR A 1 469 ? -20.624 -21.509 -12.974 1.00 77.81 469 TYR A O 1
ATOM 3679 N N . GLU A 1 470 ? -20.554 -23.099 -11.364 1.00 70.44 470 GLU A N 1
ATOM 3680 C CA . GLU A 1 470 ? -21.502 -22.465 -10.451 1.00 70.44 470 GLU A CA 1
ATOM 3681 C C . GLU A 1 470 ? -20.732 -21.552 -9.485 1.00 70.44 470 GLU A C 1
ATOM 3683 O O . GLU A 1 470 ? -19.637 -21.928 -9.072 1.00 70.44 470 GLU A O 1
ATOM 3688 N N . PRO A 1 471 ? -21.274 -20.393 -9.070 1.00 63.94 471 PRO A N 1
ATOM 3689 C CA . PRO A 1 471 ? -20.560 -19.452 -8.197 1.00 63.94 471 PRO A CA 1
ATOM 3690 C C . PRO A 1 471 ? -20.069 -20.027 -6.857 1.00 63.94 471 PRO A C 1
ATOM 3692 O O . PRO A 1 471 ? -19.193 -19.437 -6.234 1.00 63.94 471 PRO A O 1
ATOM 3695 N N . THR A 1 472 ? -20.629 -21.157 -6.418 1.00 68.50 472 THR A N 1
ATOM 3696 C CA . THR A 1 472 ? -20.270 -21.852 -5.173 1.00 68.50 472 THR A CA 1
ATOM 3697 C C . THR A 1 472 ? -19.233 -22.963 -5.356 1.00 68.50 472 THR A C 1
ATOM 3699 O O . THR A 1 472 ? -18.958 -23.665 -4.393 1.00 68.50 472 THR A O 1
ATOM 3702 N N . ALA A 1 473 ? -18.742 -23.203 -6.576 1.00 79.31 473 ALA A N 1
ATOM 3703 C CA . ALA A 1 473 ? -17.778 -24.268 -6.851 1.00 79.31 473 ALA A CA 1
ATOM 3704 C C . ALA A 1 473 ? -16.348 -23.836 -6.495 1.00 79.31 473 ALA A C 1
ATOM 3706 O O . ALA A 1 473 ? -15.946 -22.702 -6.786 1.00 79.31 473 ALA A O 1
ATOM 3707 N N . ASP A 1 474 ? -15.578 -24.764 -5.934 1.00 80.44 474 ASP A N 1
ATOM 3708 C CA . ASP A 1 474 ? -14.157 -24.585 -5.635 1.00 80.44 474 ASP A CA 1
ATOM 3709 C C . ASP A 1 474 ? -13.242 -25.195 -6.723 1.00 80.44 474 ASP A C 1
ATOM 3711 O O . ASP A 1 474 ? -13.678 -25.703 -7.767 1.00 80.44 474 ASP A O 1
ATOM 3715 N N . VAL A 1 475 ? -11.931 -25.078 -6.531 1.00 82.06 475 VAL A N 1
ATOM 3716 C CA . VAL A 1 475 ? -10.920 -25.607 -7.458 1.00 82.06 475 VAL A CA 1
ATOM 3717 C C . VAL A 1 475 ? -10.886 -27.142 -7.467 1.00 82.06 475 VAL A C 1
ATOM 3719 O O . VAL A 1 475 ? -10.530 -27.738 -8.490 1.00 82.06 475 VAL A O 1
ATOM 3722 N N . ASP A 1 476 ? -11.266 -27.817 -6.383 1.00 78.25 476 ASP A N 1
ATOM 3723 C CA . ASP A 1 476 ? -11.325 -29.280 -6.353 1.00 78.25 476 ASP A CA 1
ATOM 3724 C C . ASP A 1 476 ? -12.549 -29.819 -7.111 1.00 78.25 476 ASP A C 1
ATOM 3726 O O . ASP A 1 476 ? -12.423 -30.733 -7.937 1.00 78.25 476 ASP A O 1
ATOM 3730 N N . ASP A 1 477 ? -13.705 -29.173 -6.956 1.00 82.88 477 ASP A N 1
ATOM 3731 C CA . ASP A 1 477 ? -14.880 -29.351 -7.809 1.00 82.88 477 ASP A CA 1
ATOM 3732 C C . ASP A 1 477 ? -14.496 -29.181 -9.280 1.00 82.88 477 ASP A C 1
ATOM 3734 O O . ASP A 1 477 ? -14.877 -29.987 -10.137 1.00 82.88 477 ASP A O 1
ATOM 3738 N N . LEU A 1 478 ? -13.666 -28.181 -9.584 1.00 87.25 478 LEU A N 1
ATOM 3739 C CA . LEU A 1 478 ? -13.160 -27.976 -10.930 1.00 87.25 478 LEU A CA 1
ATOM 3740 C C . LEU A 1 478 ? -12.300 -29.145 -11.435 1.00 87.25 478 LEU A C 1
ATOM 3742 O O . LEU A 1 478 ? -12.481 -29.587 -12.575 1.00 87.25 478 LEU A O 1
ATOM 3746 N N . ARG A 1 479 ? -11.389 -29.697 -10.627 1.00 85.38 479 ARG A N 1
ATOM 3747 C CA . ARG A 1 479 ? -10.621 -30.891 -11.037 1.00 85.38 479 ARG A CA 1
ATOM 3748 C C . ARG A 1 479 ? -11.557 -32.039 -11.414 1.00 85.38 479 ARG A C 1
ATOM 3750 O O . ARG A 1 479 ? -11.341 -32.700 -12.434 1.00 85.38 479 ARG A O 1
ATOM 3757 N N . ASN A 1 480 ? -12.628 -32.234 -10.649 1.00 84.31 480 ASN A N 1
ATOM 3758 C CA . ASN A 1 480 ? -13.643 -33.251 -10.927 1.00 84.31 480 ASN A CA 1
ATOM 3759 C C . ASN A 1 480 ? -14.427 -32.954 -12.221 1.00 84.31 480 ASN A C 1
ATOM 3761 O O . ASN A 1 480 ? -14.668 -33.860 -13.028 1.00 84.31 480 ASN A O 1
ATOM 3765 N N . ILE A 1 481 ? -14.762 -31.688 -12.483 1.00 86.31 481 ILE A N 1
ATOM 3766 C CA . ILE A 1 481 ? -15.393 -31.253 -13.740 1.00 86.31 481 ILE A CA 1
ATOM 3767 C C . ILE A 1 481 ? -14.467 -31.511 -14.939 1.00 86.31 481 ILE A C 1
ATOM 3769 O O . ILE A 1 481 ? -14.912 -32.027 -15.965 1.00 86.31 481 ILE A O 1
ATOM 3773 N N . ILE A 1 482 ? -13.168 -31.216 -14.826 1.00 86.25 482 ILE A N 1
ATOM 3774 C CA . ILE A 1 482 ? -12.185 -31.466 -15.895 1.00 86.25 482 ILE A CA 1
ATOM 3775 C C . ILE A 1 482 ? -12.118 -32.963 -16.221 1.00 86.25 482 ILE A C 1
ATOM 3777 O O . ILE A 1 482 ? -12.186 -33.334 -17.397 1.00 86.25 482 ILE A O 1
ATOM 3781 N N . MET A 1 483 ? -12.069 -33.820 -15.198 1.00 83.44 483 MET A N 1
ATOM 3782 C CA . MET A 1 483 ? -12.018 -35.280 -15.359 1.00 83.44 483 MET A CA 1
ATOM 3783 C C . MET A 1 483 ? -13.312 -35.899 -15.900 1.00 83.44 483 MET A C 1
ATOM 3785 O O . MET A 1 483 ? -13.302 -37.038 -16.361 1.00 83.44 483 MET A O 1
ATOM 3789 N N . THR A 1 484 ? -14.422 -35.164 -15.884 1.00 83.50 484 THR A N 1
ATOM 3790 C CA . THR A 1 484 ? -15.708 -35.596 -16.457 1.00 83.50 484 THR A CA 1
ATOM 3791 C C . THR A 1 484 ? -16.039 -34.897 -17.780 1.00 83.50 484 THR A C 1
ATOM 3793 O O . THR A 1 484 ? -17.048 -35.207 -18.418 1.00 83.50 484 THR A O 1
ATOM 3796 N N . SER A 1 485 ? -15.175 -33.984 -18.234 1.00 82.44 485 SER A N 1
ATOM 3797 C CA . SER A 1 485 ? -15.329 -33.249 -19.490 1.00 82.44 485 SER A CA 1
ATOM 3798 C C . SER A 1 485 ? -14.993 -34.110 -20.722 1.00 82.44 485 SER A C 1
ATOM 3800 O O . SER A 1 485 ? -14.308 -35.128 -20.614 1.00 82.44 485 SER A O 1
ATOM 3802 N N . PRO A 1 486 ? -15.387 -33.694 -21.942 1.00 79.94 486 PRO A N 1
ATOM 3803 C CA . PRO A 1 486 ? -14.975 -34.367 -23.179 1.00 79.94 486 PRO A CA 1
ATOM 3804 C C . PRO A 1 486 ? -13.449 -34.491 -23.358 1.00 79.94 486 PRO A C 1
ATOM 3806 O O . PRO A 1 486 ? -12.982 -35.350 -24.105 1.00 79.94 486 PRO A O 1
ATOM 3809 N N . GLN A 1 487 ? -12.670 -33.644 -22.682 1.00 79.94 487 GLN A N 1
ATOM 3810 C CA . GLN A 1 487 ? -11.209 -33.627 -22.700 1.00 79.94 487 GLN A CA 1
ATOM 3811 C C . GLN A 1 487 ? -10.579 -34.601 -21.691 1.00 79.94 487 GLN A C 1
ATOM 3813 O O . GLN A 1 487 ? -9.362 -34.777 -21.721 1.00 79.94 487 GLN A O 1
ATOM 3818 N N . ALA A 1 488 ? -11.375 -35.296 -20.869 1.00 75.38 488 ALA A N 1
ATOM 3819 C CA . ALA A 1 488 ? -10.910 -36.278 -19.883 1.00 75.38 488 ALA A CA 1
ATOM 3820 C C . ALA A 1 488 ? -9.993 -37.362 -20.474 1.00 75.38 488 ALA A C 1
ATOM 3822 O O . ALA A 1 488 ? -9.089 -37.847 -19.800 1.00 75.38 488 ALA A O 1
ATOM 3823 N N . VAL A 1 489 ? -10.152 -37.678 -21.766 1.00 80.31 489 VAL A N 1
ATOM 3824 C CA . VAL A 1 489 ? -9.290 -38.628 -22.489 1.00 80.31 489 VAL A CA 1
ATOM 3825 C C . VAL A 1 489 ? -7.802 -38.268 -22.379 1.00 80.31 489 VAL A C 1
ATOM 3827 O O . VAL A 1 489 ? -6.962 -39.166 -22.356 1.00 80.31 489 VAL A O 1
ATOM 3830 N N . ALA A 1 490 ? -7.467 -36.978 -22.276 1.00 76.44 490 ALA A N 1
ATOM 3831 C CA . ALA A 1 490 ? -6.091 -36.506 -22.120 1.00 76.44 490 ALA A CA 1
ATOM 3832 C C . ALA A 1 490 ? -5.474 -36.834 -20.745 1.00 76.44 490 ALA A C 1
ATOM 3834 O O . ALA A 1 490 ? -4.252 -36.755 -20.603 1.00 76.44 490 ALA A O 1
ATOM 3835 N N . PHE A 1 491 ? -6.295 -37.218 -19.763 1.00 83.56 491 PHE A N 1
ATOM 3836 C CA . PHE A 1 491 ? -5.919 -37.407 -18.361 1.00 83.56 491 PHE A CA 1
ATOM 3837 C C . PHE A 1 491 ? -6.255 -38.801 -17.809 1.00 83.56 491 PHE A C 1
ATOM 3839 O O . PHE A 1 491 ? -6.155 -39.016 -16.608 1.00 83.56 491 PHE A O 1
ATOM 3846 N N . ASN A 1 492 ? -6.633 -39.764 -18.657 1.00 82.44 492 ASN A N 1
ATOM 3847 C CA . ASN A 1 492 ? -7.068 -41.104 -18.228 1.00 82.44 492 ASN A CA 1
ATOM 3848 C C . ASN A 1 492 ? -6.039 -41.885 -17.383 1.00 82.44 492 ASN A C 1
ATOM 3850 O O . ASN A 1 492 ? -6.391 -42.869 -16.736 1.00 82.44 492 ASN A O 1
ATOM 3854 N N . ASP A 1 493 ? -4.766 -41.500 -17.434 1.00 81.50 493 ASP A N 1
ATOM 3855 C CA . ASP A 1 493 ? -3.662 -42.107 -16.693 1.00 81.50 493 ASP A CA 1
ATOM 3856 C C . ASP A 1 493 ? -3.382 -41.444 -15.330 1.00 81.50 493 ASP A C 1
ATOM 3858 O O . ASP A 1 493 ? -2.453 -41.856 -14.636 1.00 81.50 493 ASP A O 1
ATOM 3862 N N . ILE A 1 494 ? -4.155 -40.424 -14.940 1.00 80.75 494 ILE A N 1
ATOM 3863 C CA . ILE A 1 494 ? -3.911 -39.581 -13.762 1.00 80.75 494 ILE A CA 1
ATOM 3864 C C . ILE A 1 494 ? -5.232 -39.366 -12.996 1.00 80.75 494 ILE A C 1
ATOM 3866 O O . ILE A 1 494 ? -6.298 -39.239 -13.592 1.00 80.75 494 ILE A O 1
ATOM 3870 N N . ALA A 1 495 ? -5.188 -39.320 -11.662 1.00 75.06 495 ALA A N 1
ATOM 3871 C CA . ALA A 1 495 ? -6.349 -39.004 -10.822 1.00 75.06 495 ALA A CA 1
ATOM 3872 C C . ALA A 1 495 ? -6.564 -37.485 -10.671 1.00 75.06 495 ALA A C 1
ATOM 3874 O O . ALA A 1 495 ? -5.608 -36.717 -10.737 1.00 75.06 495 ALA A O 1
ATOM 3875 N N . ALA A 1 496 ? -7.807 -37.045 -10.418 1.00 76.31 496 ALA A N 1
ATOM 3876 C CA . ALA A 1 496 ? -8.183 -35.623 -10.341 1.00 76.31 496 ALA A CA 1
ATOM 3877 C C . ALA A 1 496 ? -7.247 -34.799 -9.439 1.00 76.31 496 ALA A C 1
ATOM 3879 O O . ALA A 1 496 ? -6.689 -33.800 -9.884 1.00 76.31 496 ALA A O 1
ATOM 3880 N N . PHE A 1 497 ? -6.994 -35.281 -8.217 1.00 73.38 497 PHE A N 1
ATOM 3881 C CA . PHE A 1 497 ? -6.149 -34.621 -7.213 1.00 73.38 497 PHE A CA 1
ATOM 3882 C C . PHE A 1 497 ? -4.671 -34.465 -7.616 1.00 73.38 497 PHE A C 1
ATOM 3884 O O . PHE A 1 497 ? -3.934 -33.731 -6.968 1.00 73.38 497 PHE A O 1
ATOM 3891 N N . GLN A 1 498 ? -4.212 -35.179 -8.648 1.00 75.00 498 GLN A N 1
ATOM 3892 C CA . GLN A 1 498 ? -2.835 -35.097 -9.142 1.00 75.00 498 GLN A CA 1
ATOM 3893 C C . GLN A 1 498 ? -2.659 -33.994 -10.198 1.00 75.00 498 GLN A C 1
ATOM 3895 O O . GLN A 1 498 ? -1.547 -33.803 -10.690 1.00 75.00 498 GLN A O 1
ATOM 3900 N N . LEU A 1 499 ? -3.738 -33.304 -10.586 1.00 82.38 499 LEU A N 1
ATOM 3901 C CA . LEU A 1 499 ? -3.671 -32.137 -11.458 1.00 82.38 499 LEU A CA 1
ATOM 3902 C C . LEU A 1 499 ? -3.371 -30.879 -10.645 1.00 82.38 499 LEU A C 1
ATOM 3904 O O . LEU A 1 499 ? -4.114 -30.530 -9.720 1.00 82.38 499 LEU A O 1
ATOM 3908 N N . THR A 1 500 ? -2.347 -30.148 -11.072 1.00 85.31 500 THR A N 1
ATOM 3909 C CA . THR A 1 500 ? -2.092 -28.789 -10.593 1.00 85.31 500 THR A CA 1
ATOM 3910 C C . THR A 1 500 ? -2.747 -27.803 -11.554 1.00 85.31 500 THR A C 1
ATOM 3912 O O . THR A 1 500 ? -2.540 -27.875 -12.770 1.00 85.31 500 THR A O 1
ATOM 3915 N N . LEU A 1 501 ? -3.579 -26.908 -11.019 1.00 87.81 501 LEU A N 1
ATOM 3916 C CA . LEU A 1 501 ? -4.279 -25.888 -11.794 1.00 87.81 501 LEU A CA 1
ATOM 3917 C C . LEU A 1 501 ? -3.606 -24.543 -11.558 1.00 87.81 501 LEU A C 1
ATOM 3919 O O . LEU A 1 501 ? -3.404 -24.139 -10.420 1.00 87.81 501 LEU A O 1
ATOM 3923 N N . TRP A 1 502 ? -3.272 -23.860 -12.644 1.00 86.62 502 TRP A N 1
ATOM 3924 C CA . TRP A 1 502 ? -2.599 -22.572 -12.606 1.00 86.62 502 TRP A CA 1
ATOM 3925 C C . TRP A 1 502 ? -3.499 -21.520 -13.223 1.00 86.62 502 TRP A C 1
ATOM 3927 O O . TRP A 1 502 ? -3.904 -21.657 -14.378 1.00 86.62 502 TRP A O 1
ATOM 3937 N N . ARG A 1 503 ? -3.788 -20.449 -12.496 1.00 85.62 503 ARG A N 1
ATOM 3938 C CA . ARG A 1 503 ? -4.379 -19.246 -13.069 1.00 85.62 503 ARG A CA 1
ATOM 3939 C C . ARG A 1 503 ? -3.336 -18.554 -13.941 1.00 85.62 503 ARG A C 1
ATOM 3941 O O . ARG A 1 503 ? -2.202 -18.329 -13.526 1.00 85.62 503 ARG A O 1
ATOM 3948 N N . ALA A 1 504 ? -3.729 -18.215 -15.161 1.00 81.38 504 ALA A N 1
ATOM 3949 C CA . ALA A 1 504 ? -2.890 -17.510 -16.123 1.00 81.38 504 ALA A CA 1
ATOM 3950 C C . ALA A 1 504 ? -3.751 -16.612 -17.018 1.00 81.38 504 ALA A C 1
ATOM 3952 O O . ALA A 1 504 ? -4.974 -16.723 -17.037 1.00 81.38 504 ALA A O 1
ATOM 3953 N N . SER A 1 505 ? -3.120 -15.715 -17.774 1.00 80.81 505 SER A N 1
ATOM 3954 C CA . SER A 1 505 ? -3.805 -14.863 -18.753 1.00 80.81 505 SER A CA 1
ATOM 3955 C C . SER A 1 505 ? -3.071 -14.895 -20.082 1.00 80.81 505 SER A C 1
ATOM 3957 O O . SER A 1 505 ? -2.102 -14.171 -20.294 1.00 80.81 505 SER A O 1
ATOM 3959 N N . VAL A 1 506 ? -3.526 -15.769 -20.983 1.00 80.00 506 VAL A N 1
ATOM 3960 C CA . VAL A 1 506 ? -2.904 -15.944 -22.305 1.00 80.00 506 VAL A CA 1
ATOM 3961 C C . VAL A 1 506 ? -3.860 -15.488 -23.399 1.00 80.00 506 VAL A C 1
ATOM 3963 O O . VAL A 1 506 ? -4.915 -16.092 -23.607 1.00 80.00 506 VAL A O 1
ATOM 3966 N N . SER A 1 507 ? -3.477 -14.441 -24.129 1.00 78.31 507 SER A N 1
ATOM 3967 C CA . SER A 1 507 ? -4.245 -13.906 -25.256 1.00 78.31 507 SER A CA 1
ATOM 3968 C C . SER A 1 507 ? -4.393 -14.925 -26.386 1.00 78.31 507 SER A C 1
ATOM 3970 O O . SER A 1 507 ? -3.413 -15.459 -26.906 1.00 78.31 507 SER A O 1
ATOM 3972 N N . MET A 1 508 ? -5.626 -15.152 -26.839 1.00 73.31 508 MET A N 1
ATOM 3973 C CA . MET A 1 508 ? -5.912 -16.021 -27.980 1.00 73.31 508 MET A CA 1
ATOM 3974 C C . MET A 1 508 ? -5.879 -15.211 -29.283 1.00 73.31 508 MET A C 1
ATOM 3976 O O . MET A 1 508 ? -6.903 -14.688 -29.733 1.00 73.31 508 MET A O 1
ATOM 3980 N N . THR A 1 509 ? -4.706 -15.102 -29.912 1.00 75.06 509 THR A N 1
ATOM 3981 C CA . THR A 1 509 ? -4.574 -14.471 -31.236 1.00 75.06 509 THR A CA 1
ATOM 3982 C C . THR A 1 509 ? -4.685 -15.507 -32.359 1.00 75.06 509 THR A C 1
ATOM 3984 O O . THR A 1 509 ? -4.346 -16.681 -32.201 1.00 75.06 509 THR A O 1
ATOM 3987 N N . ALA A 1 510 ? -5.155 -15.084 -33.537 1.00 70.19 510 ALA A N 1
ATOM 3988 C CA . ALA A 1 510 ? -5.219 -15.967 -34.704 1.00 70.19 510 ALA A CA 1
ATOM 3989 C C . ALA A 1 510 ? -3.824 -16.393 -35.203 1.00 70.19 510 ALA A C 1
ATOM 3991 O O . ALA A 1 510 ? -3.694 -17.471 -35.784 1.00 70.19 510 ALA A O 1
ATOM 3992 N N . ALA A 1 511 ? -2.797 -15.569 -34.961 1.00 69.88 511 ALA A N 1
ATOM 3993 C CA . ALA A 1 511 ? -1.416 -15.847 -35.344 1.00 69.88 511 ALA A CA 1
ATOM 3994 C C . ALA A 1 511 ? -0.799 -16.978 -34.503 1.00 69.88 511 ALA A C 1
ATOM 3996 O O . ALA A 1 511 ? -0.082 -17.820 -35.038 1.00 69.88 511 ALA A O 1
ATOM 3997 N N . ASP A 1 512 ? -1.152 -17.060 -33.219 1.00 70.19 512 ASP A N 1
ATOM 3998 C CA . ASP A 1 512 ? -0.577 -18.023 -32.272 1.00 70.19 512 ASP A CA 1
ATOM 3999 C C . ASP A 1 512 ? -1.372 -19.332 -32.161 1.00 70.19 512 ASP A C 1
ATOM 4001 O O . ASP A 1 512 ? -1.074 -20.187 -31.332 1.00 70.19 512 ASP A O 1
ATOM 4005 N N . LYS A 1 513 ? -2.371 -19.548 -33.023 1.00 73.25 513 LYS A N 1
ATOM 4006 C CA . LYS A 1 513 ? -3.288 -20.702 -32.964 1.00 73.25 513 LYS A CA 1
ATOM 4007 C C . LYS A 1 513 ? -2.587 -22.070 -32.841 1.00 73.25 513 LYS A C 1
ATOM 4009 O O . LYS A 1 513 ? -3.129 -22.995 -32.230 1.00 73.25 513 LYS A O 1
ATOM 4014 N N . HIS A 1 514 ? -1.409 -22.218 -33.442 1.00 77.50 514 HIS A N 1
ATOM 4015 C CA . HIS A 1 514 ? -0.626 -23.460 -33.434 1.00 77.50 514 HIS A CA 1
ATOM 4016 C C . HIS A 1 514 ? 0.587 -23.424 -32.497 1.00 77.50 514 HIS A C 1
ATOM 4018 O O . HIS A 1 514 ? 1.338 -24.395 -32.440 1.00 77.50 514 HIS A O 1
ATOM 4024 N N . LYS A 1 515 ? 0.778 -22.330 -31.759 1.00 75.75 515 LYS A N 1
ATOM 4025 C CA . LYS A 1 515 ? 1.867 -22.170 -30.802 1.00 75.75 515 LYS A CA 1
ATOM 4026 C C . LYS A 1 515 ? 1.529 -22.924 -29.519 1.00 75.75 515 LYS A C 1
ATOM 4028 O O . LYS A 1 515 ? 0.497 -22.650 -28.907 1.00 75.75 515 LYS A O 1
ATOM 4033 N N . ALA A 1 516 ? 2.393 -23.868 -29.150 1.00 78.50 516 ALA A N 1
ATOM 4034 C CA . ALA A 1 516 ? 2.364 -24.528 -27.850 1.00 78.50 516 ALA A CA 1
ATOM 4035 C C . ALA A 1 516 ? 2.668 -23.514 -26.744 1.00 78.50 516 ALA A C 1
ATOM 4037 O O . ALA A 1 516 ? 3.599 -22.715 -26.881 1.00 78.50 516 ALA A O 1
ATOM 4038 N N . ILE A 1 517 ? 1.884 -23.544 -25.671 1.00 75.81 517 ILE A N 1
ATOM 4039 C CA . ILE A 1 517 ? 2.099 -22.696 -24.499 1.00 75.81 517 ILE A CA 1
ATOM 4040 C C . ILE A 1 517 ? 2.690 -23.562 -23.396 1.00 75.81 517 ILE A C 1
ATOM 4042 O O . ILE A 1 517 ? 2.072 -24.536 -22.982 1.00 75.81 517 ILE A O 1
ATOM 4046 N N . LEU A 1 518 ? 3.890 -23.204 -22.944 1.00 77.62 518 LEU A N 1
ATOM 4047 C CA . LEU A 1 518 ? 4.556 -23.852 -21.819 1.00 77.62 518 LEU A CA 1
ATOM 4048 C C . LEU A 1 518 ? 4.350 -22.992 -20.575 1.00 77.62 518 LEU A C 1
ATOM 4050 O O . LEU A 1 518 ? 4.671 -21.801 -20.601 1.00 77.62 518 LEU A O 1
ATOM 4054 N N . LEU A 1 519 ? 3.861 -23.586 -19.492 1.00 75.69 519 LEU A N 1
ATOM 4055 C CA . LEU A 1 519 ? 3.612 -22.913 -18.217 1.00 75.69 519 LEU A CA 1
ATOM 4056 C C . LEU A 1 519 ? 4.844 -22.134 -17.729 1.00 75.69 519 LEU A C 1
ATOM 4058 O O . LEU A 1 519 ? 4.744 -20.983 -17.303 1.00 75.69 519 LEU A O 1
ATOM 4062 N N . ASP A 1 520 ? 6.028 -22.728 -17.858 1.00 72.19 520 ASP A N 1
ATOM 4063 C CA . ASP A 1 520 ? 7.288 -22.124 -17.413 1.00 72.19 520 ASP A CA 1
ATOM 4064 C C . ASP A 1 520 ? 7.698 -20.895 -18.234 1.00 72.19 520 ASP A C 1
ATOM 4066 O O . ASP A 1 520 ? 8.464 -20.068 -17.750 1.00 72.19 520 ASP A O 1
ATOM 4070 N N . THR A 1 521 ? 7.164 -20.743 -19.450 1.00 71.06 521 THR A N 1
ATOM 4071 C CA . THR A 1 521 ? 7.400 -19.561 -20.300 1.00 71.06 521 THR A CA 1
ATOM 4072 C C . THR A 1 521 ? 6.440 -18.411 -20.016 1.00 71.06 521 THR A C 1
ATOM 4074 O O . THR A 1 521 ? 6.581 -17.347 -20.611 1.00 71.06 521 THR A O 1
ATOM 4077 N N . LEU A 1 522 ? 5.449 -18.624 -19.146 1.00 66.12 522 LEU A N 1
ATOM 4078 C CA . LEU A 1 522 ? 4.531 -17.575 -18.726 1.00 66.12 522 LEU A CA 1
ATOM 4079 C C . LEU A 1 522 ? 5.176 -16.754 -17.614 1.00 66.12 522 LEU A C 1
ATOM 4081 O O . LEU A 1 522 ? 5.473 -17.288 -16.540 1.00 66.12 522 LEU A O 1
ATOM 4085 N N . ASP A 1 523 ? 5.343 -15.463 -17.888 1.00 56.44 523 ASP A N 1
ATOM 4086 C CA . ASP A 1 523 ? 5.852 -14.480 -16.930 1.00 56.44 523 ASP A CA 1
ATOM 4087 C C . ASP A 1 523 ? 4.908 -14.347 -15.719 1.00 56.44 523 ASP A C 1
ATOM 4089 O O . ASP A 1 523 ? 5.358 -14.203 -14.588 1.00 56.44 523 ASP A O 1
ATOM 4093 N N . ILE A 1 524 ? 3.597 -14.505 -15.948 1.00 60.09 524 ILE A N 1
ATOM 4094 C CA . ILE A 1 524 ? 2.542 -14.388 -14.938 1.00 60.09 524 ILE A CA 1
ATOM 4095 C C . ILE A 1 524 ? 1.777 -15.706 -14.823 1.00 60.09 524 ILE A C 1
ATOM 4097 O O . ILE A 1 524 ? 1.093 -16.121 -15.767 1.00 60.09 524 ILE A O 1
ATOM 4101 N N . LYS A 1 525 ? 1.824 -16.320 -13.640 1.00 76.69 525 LYS A N 1
ATOM 4102 C CA . LYS A 1 525 ? 1.006 -17.481 -13.270 1.00 76.69 525 LYS A CA 1
ATOM 4103 C C . LYS A 1 525 ? 0.881 -17.596 -11.751 1.00 76.69 525 LYS A C 1
ATOM 4105 O O . LYS A 1 525 ? 1.827 -17.288 -11.034 1.00 76.69 525 LYS A O 1
ATOM 4110 N N . GLU A 1 526 ? -0.262 -18.079 -11.289 1.00 78.50 526 GLU A N 1
ATOM 4111 C CA . GLU A 1 526 ? -0.564 -18.318 -9.874 1.00 78.50 526 GLU A CA 1
ATOM 4112 C C . GLU A 1 526 ? -1.078 -19.753 -9.725 1.00 78.50 526 GLU A C 1
ATOM 4114 O O . GLU A 1 526 ? -1.948 -20.178 -10.485 1.00 78.50 526 GLU A O 1
ATOM 4119 N N . GLU A 1 527 ? -0.511 -20.528 -8.802 1.00 82.00 527 GLU A N 1
ATOM 4120 C CA . GLU A 1 527 ? -1.009 -21.873 -8.502 1.00 82.00 527 GLU A CA 1
ATOM 4121 C C . GLU A 1 527 ? -2.293 -21.762 -7.677 1.00 82.00 527 GLU A C 1
ATOM 4123 O O . GLU A 1 527 ? -2.312 -21.080 -6.657 1.00 82.00 527 GLU A O 1
ATOM 4128 N N . LEU A 1 528 ? -3.359 -22.428 -8.120 1.00 76.69 528 LEU A N 1
ATOM 4129 C CA . LEU A 1 528 ? -4.644 -22.436 -7.428 1.00 76.69 528 LEU A CA 1
ATOM 4130 C C . LEU A 1 528 ? -4.696 -23.582 -6.417 1.00 76.69 528 LEU A C 1
ATOM 4132 O O . LEU A 1 528 ? -4.482 -24.753 -6.766 1.00 76.69 528 LEU A O 1
ATOM 4136 N N . LEU A 1 529 ? -5.031 -23.258 -5.171 1.00 71.19 529 LEU A N 1
ATOM 4137 C CA . LEU A 1 529 ? -5.194 -24.241 -4.112 1.00 71.19 529 LEU A CA 1
ATOM 4138 C C . LEU A 1 529 ? -6.549 -24.949 -4.247 1.00 71.19 529 LEU A C 1
ATOM 4140 O O . LEU A 1 529 ? -7.518 -24.352 -4.705 1.00 71.19 529 LEU A O 1
ATOM 4144 N N . PRO A 1 530 ? -6.657 -26.224 -3.819 1.00 70.38 530 PRO A N 1
ATOM 4145 C CA . PRO A 1 530 ? -7.909 -26.985 -3.883 1.00 70.38 530 PRO A CA 1
ATOM 4146 C C . PRO A 1 530 ? -9.120 -26.274 -3.263 1.00 70.38 530 PRO A C 1
ATOM 4148 O O . PRO A 1 530 ? -10.233 -26.438 -3.743 1.00 70.38 530 PRO A O 1
ATOM 4151 N N . SER A 1 531 ? -8.892 -25.519 -2.188 1.00 64.88 531 SER A N 1
ATOM 4152 C CA . SER A 1 531 ? -9.921 -24.850 -1.391 1.00 64.88 531 SER A CA 1
ATOM 4153 C C . SER A 1 531 ? -10.367 -23.497 -1.940 1.00 64.88 531 SER A C 1
ATOM 4155 O O . SER A 1 531 ? -11.273 -22.894 -1.367 1.00 64.88 531 SER A O 1
ATOM 4157 N N . ASP A 1 532 ? -9.718 -22.985 -2.987 1.00 66.31 532 ASP A N 1
ATOM 4158 C CA . ASP A 1 532 ? -10.019 -21.650 -3.493 1.00 66.31 532 ASP A CA 1
ATOM 4159 C C . ASP A 1 532 ? -11.388 -21.649 -4.182 1.00 66.31 532 ASP A C 1
ATOM 4161 O O . ASP A 1 532 ? -11.676 -22.490 -5.039 1.00 66.31 532 ASP A O 1
ATOM 4165 N N . MET A 1 533 ? -12.237 -20.682 -3.834 1.00 73.31 533 MET A N 1
ATOM 4166 C CA . MET A 1 533 ? -13.530 -20.501 -4.493 1.00 73.31 533 MET A CA 1
ATOM 4167 C C . MET A 1 533 ? -13.326 -19.906 -5.886 1.00 73.31 533 MET A C 1
ATOM 4169 O O . MET A 1 533 ? -12.695 -18.859 -6.054 1.00 73.31 533 MET A O 1
ATOM 4173 N N . LEU A 1 534 ? -13.918 -20.518 -6.914 1.00 76.25 534 LEU A N 1
ATOM 4174 C CA . LEU A 1 534 ? -13.761 -20.045 -8.296 1.00 76.25 534 LEU A CA 1
ATOM 4175 C C . LEU A 1 534 ? -14.380 -18.660 -8.521 1.00 76.25 534 LEU A C 1
ATOM 4177 O O . LEU A 1 534 ? -13.954 -17.929 -9.413 1.00 76.25 534 LEU A O 1
ATOM 4181 N N . SER A 1 535 ? -15.399 -18.293 -7.743 1.00 71.88 535 SER A N 1
ATOM 4182 C CA . SER A 1 535 ? -16.006 -16.959 -7.781 1.00 71.88 535 SER A CA 1
ATOM 4183 C C . SER A 1 535 ? -15.064 -15.862 -7.282 1.00 71.88 535 SER A C 1
ATOM 4185 O O . SER A 1 535 ? -15.168 -14.734 -7.756 1.00 71.88 535 SER A O 1
ATOM 4187 N N . GLU A 1 536 ? -14.117 -16.191 -6.403 1.00 67.75 536 GLU A N 1
ATOM 4188 C CA . GLU A 1 536 ? -13.103 -15.267 -5.885 1.00 67.75 536 GLU A CA 1
ATOM 4189 C C . GLU A 1 536 ? -11.851 -15.258 -6.768 1.00 67.75 536 GLU A C 1
ATOM 4191 O O . GLU A 1 536 ? -11.340 -14.193 -7.116 1.00 67.75 536 GLU A O 1
ATOM 4196 N N . ALA A 1 537 ? -11.400 -16.435 -7.218 1.00 69.31 537 ALA A N 1
ATOM 4197 C CA . ALA A 1 537 ? -10.251 -16.557 -8.119 1.00 69.31 537 ALA A CA 1
ATOM 4198 C C . ALA A 1 537 ? -10.496 -15.904 -9.497 1.00 69.31 537 ALA A C 1
ATOM 4200 O O . ALA A 1 537 ? -9.555 -15.494 -10.184 1.00 69.31 537 ALA A O 1
ATOM 4201 N N . PHE A 1 538 ? -11.764 -15.798 -9.911 1.00 72.62 538 PHE A N 1
ATOM 4202 C CA . PHE A 1 538 ? -12.178 -15.284 -11.217 1.00 72.62 538 PHE A CA 1
ATOM 4203 C C . PHE A 1 538 ? -13.352 -14.297 -11.102 1.00 72.62 538 PHE A C 1
ATOM 4205 O O . PHE A 1 538 ? -14.441 -14.534 -11.628 1.00 72.62 538 PHE A O 1
ATOM 4212 N N . LEU A 1 539 ? -13.120 -13.174 -10.415 1.00 58.00 539 LEU A N 1
ATOM 4213 C CA . LEU A 1 539 ? -14.111 -12.110 -10.221 1.00 58.00 539 LEU A CA 1
ATOM 4214 C C . LEU A 1 539 ? -14.494 -11.396 -11.533 1.00 58.00 539 LEU A C 1
ATOM 4216 O O . LEU A 1 539 ? -13.655 -11.078 -12.376 1.00 58.00 539 LEU A O 1
ATOM 4220 N N . GLY A 1 540 ? -15.781 -11.062 -11.658 1.00 55.06 540 GLY A N 1
ATOM 4221 C CA . GLY A 1 540 ? -16.297 -10.178 -12.706 1.00 55.06 540 GLY A CA 1
ATOM 4222 C C . GLY A 1 540 ? -16.457 -10.815 -14.091 1.00 55.06 540 GLY A C 1
ATOM 4223 O O . GLY A 1 540 ? -16.575 -12.029 -14.257 1.00 55.06 540 GLY A O 1
ATOM 4224 N N . THR A 1 541 ? -16.540 -9.963 -15.119 1.00 58.78 541 THR A N 1
ATOM 4225 C CA . THR A 1 541 ? -16.713 -10.424 -16.505 1.00 58.78 541 THR A CA 1
ATOM 4226 C C . THR A 1 541 ? -15.348 -10.735 -17.103 1.00 58.78 541 THR A C 1
ATOM 4228 O O . THR A 1 541 ? -14.603 -9.830 -17.473 1.00 58.78 541 THR A O 1
ATOM 4231 N N . LEU A 1 542 ? -15.018 -12.019 -17.206 1.00 66.81 542 LEU A N 1
ATOM 4232 C CA . LEU A 1 542 ? -13.731 -12.441 -17.743 1.00 66.81 542 LEU A CA 1
ATOM 4233 C C . LEU A 1 542 ? -13.565 -12.060 -19.228 1.00 66.81 542 LEU A C 1
ATOM 4235 O O . LEU A 1 542 ? -14.515 -12.205 -20.011 1.00 66.81 542 LEU A O 1
ATOM 4239 N N . PRO A 1 543 ? -12.364 -11.624 -19.656 1.00 66.31 543 PRO A N 1
ATOM 4240 C CA . PRO A 1 543 ? -12.101 -11.287 -21.047 1.00 66.31 543 PRO A CA 1
ATOM 4241 C C . PRO A 1 543 ? -12.413 -12.448 -21.996 1.00 66.31 543 PRO A C 1
ATOM 4243 O O . PRO A 1 543 ? -11.811 -13.524 -21.965 1.00 66.31 543 PRO A O 1
ATOM 4246 N N . THR A 1 544 ? -13.335 -12.214 -22.927 1.00 62.41 544 THR A N 1
ATOM 4247 C CA . THR A 1 544 ? -13.590 -13.172 -24.003 1.00 62.41 544 THR A CA 1
ATOM 4248 C C . THR A 1 544 ? -12.354 -13.222 -24.911 1.00 62.41 544 THR A C 1
ATOM 4250 O O . THR A 1 544 ? -11.963 -12.175 -25.425 1.00 62.41 544 THR A O 1
ATOM 4253 N N . LYS A 1 545 ? -11.781 -14.417 -25.149 1.00 76.81 545 LYS A N 1
ATOM 4254 C CA . LYS A 1 545 ? -10.521 -14.689 -25.897 1.00 76.81 545 LYS A CA 1
ATOM 4255 C C . LYS A 1 545 ? -9.223 -14.691 -25.071 1.00 76.81 545 LYS A C 1
ATOM 4257 O O . LYS A 1 545 ? -8.153 -14.451 -25.630 1.00 76.81 545 LYS A O 1
ATOM 4262 N N . MET A 1 546 ? -9.294 -15.014 -23.784 1.00 83.38 546 MET A N 1
ATOM 4263 C CA . MET A 1 546 ? -8.113 -15.377 -22.997 1.00 83.38 546 MET A CA 1
ATOM 4264 C C . MET A 1 546 ? -8.208 -16.806 -22.471 1.00 83.38 546 MET A C 1
ATOM 4266 O O . MET A 1 546 ? -9.305 -17.301 -22.218 1.00 83.38 546 MET A O 1
ATOM 4270 N N . ILE A 1 547 ? -7.060 -17.467 -22.323 1.00 85.69 547 ILE A N 1
ATOM 4271 C CA . ILE A 1 547 ? -6.926 -18.658 -21.480 1.00 85.69 547 ILE A CA 1
ATOM 4272 C C . ILE A 1 547 ? -6.796 -18.183 -20.041 1.00 85.69 547 ILE A C 1
ATOM 4274 O O . ILE A 1 547 ? -5.954 -17.333 -19.764 1.00 85.69 547 ILE A O 1
ATOM 4278 N N . HIS A 1 548 ? -7.626 -18.750 -19.171 1.00 87.69 548 HIS A N 1
ATOM 4279 C CA . HIS A 1 548 ? -7.735 -18.407 -17.756 1.00 87.69 548 HIS A CA 1
ATOM 4280 C C . HIS A 1 548 ? -7.005 -19.418 -16.863 1.00 87.69 548 HIS A C 1
ATOM 4282 O O . HIS A 1 548 ? -6.511 -19.051 -15.801 1.00 87.69 548 HIS A O 1
ATOM 4288 N N . ILE A 1 549 ? -6.945 -20.692 -17.282 1.00 91.06 549 ILE A N 1
ATOM 4289 C CA . ILE A 1 549 ? -6.329 -21.781 -16.507 1.00 91.06 549 ILE A CA 1
ATOM 4290 C C . ILE A 1 549 ? -5.383 -22.612 -17.380 1.00 91.06 549 ILE A C 1
ATOM 4292 O O . ILE A 1 549 ? -5.768 -23.064 -18.462 1.00 91.06 549 ILE A O 1
ATOM 4296 N N . ILE A 1 550 ? -4.171 -22.864 -16.886 1.00 90.44 550 ILE A N 1
ATOM 4297 C CA . ILE A 1 550 ? -3.249 -23.876 -17.408 1.00 90.44 550 ILE A CA 1
ATOM 4298 C C . ILE A 1 550 ? -3.299 -25.111 -16.504 1.00 90.44 550 ILE A C 1
ATOM 4300 O O . ILE A 1 550 ? -3.180 -25.012 -15.285 1.00 90.44 550 ILE A O 1
ATOM 4304 N N . ILE A 1 551 ? -3.489 -26.283 -17.106 1.00 91.94 551 ILE A N 1
ATOM 4305 C CA . ILE A 1 551 ? -3.596 -27.564 -16.403 1.00 91.94 551 ILE A CA 1
ATOM 4306 C C . ILE A 1 551 ? -2.262 -28.295 -16.535 1.00 91.94 551 ILE A C 1
ATOM 4308 O O . ILE A 1 551 ? -1.897 -28.726 -17.633 1.00 91.94 551 ILE A O 1
ATOM 4312 N N . GLN A 1 552 ? -1.545 -28.446 -15.423 1.00 89.00 552 GLN A N 1
ATOM 4313 C CA . GLN A 1 552 ? -0.246 -29.109 -15.382 1.00 89.00 552 GLN A CA 1
ATOM 4314 C C . GLN A 1 552 ? -0.382 -30.555 -14.889 1.00 89.00 552 GLN A C 1
ATOM 4316 O O . GLN A 1 552 ? -1.096 -30.854 -13.930 1.00 89.00 552 GLN A O 1
ATOM 4321 N N . ARG A 1 553 ? 0.327 -31.465 -15.565 1.00 85.38 553 ARG A N 1
ATOM 4322 C CA . ARG A 1 553 ? 0.444 -32.880 -15.183 1.00 85.38 553 ARG A CA 1
ATOM 4323 C C . ARG A 1 553 ? 1.665 -33.086 -14.274 1.00 85.38 553 ARG A C 1
ATOM 4325 O O . ARG A 1 553 ? 2.626 -32.329 -14.398 1.00 85.38 553 ARG A O 1
ATOM 4332 N N . PRO A 1 554 ? 1.700 -34.142 -13.441 1.00 76.44 554 PRO A N 1
ATOM 4333 C CA . PRO A 1 554 ? 2.874 -34.465 -12.635 1.00 76.44 554 PRO A CA 1
ATOM 4334 C C . PRO A 1 554 ? 4.148 -34.618 -13.492 1.00 76.44 554 PRO A C 1
ATOM 4336 O O . PRO A 1 554 ? 4.077 -35.233 -14.566 1.00 76.44 554 PRO A O 1
ATOM 4339 N N . PRO A 1 555 ? 5.315 -34.120 -13.031 1.00 59.50 555 PRO A N 1
ATOM 4340 C CA . PRO A 1 555 ? 6.574 -34.244 -13.760 1.00 59.50 555 PRO A CA 1
ATOM 4341 C C . PRO A 1 555 ? 6.917 -35.712 -14.042 1.00 59.50 555 PRO A C 1
ATOM 4343 O O . PRO A 1 555 ? 6.976 -36.542 -13.133 1.00 59.50 555 PRO A O 1
ATOM 4346 N N . GLN A 1 556 ? 7.176 -36.044 -15.306 1.00 52.84 556 GLN A N 1
ATOM 4347 C CA . GLN A 1 556 ? 7.654 -37.371 -15.693 1.00 52.84 556 GLN A CA 1
ATOM 4348 C C . GLN A 1 556 ? 9.153 -37.465 -15.383 1.00 52.84 556 GLN A C 1
ATOM 4350 O O . GLN A 1 556 ? 9.943 -36.761 -16.003 1.00 52.84 556 GLN A O 1
ATOM 4355 N N . VAL A 1 557 ? 9.561 -38.318 -14.437 1.00 41.91 557 VAL A N 1
ATOM 4356 C CA . VAL A 1 557 ? 10.979 -38.510 -14.069 1.00 41.91 557 VAL A CA 1
ATOM 4357 C C . VAL A 1 557 ? 11.726 -39.264 -15.185 1.00 41.91 557 VAL A C 1
ATOM 4359 O O . VAL A 1 557 ? 11.441 -40.448 -15.395 1.00 41.91 557 VAL A O 1
ATOM 4362 N N . PRO A 1 558 ? 12.720 -38.669 -15.877 1.00 43.50 558 PRO A N 1
ATOM 4363 C CA . PRO A 1 558 ? 13.547 -39.399 -16.832 1.00 43.50 558 PRO A CA 1
ATOM 4364 C C . PRO A 1 558 ? 14.672 -40.160 -16.111 1.00 43.50 558 PRO A C 1
ATOM 4366 O O . PRO A 1 558 ? 15.372 -39.621 -15.256 1.00 43.50 558 PRO A O 1
ATOM 4369 N N . LYS A 1 559 ? 14.878 -41.429 -16.481 1.00 40.44 559 LYS A N 1
ATOM 4370 C CA . LYS A 1 559 ? 15.966 -42.290 -15.987 1.00 40.44 559 LYS A CA 1
ATOM 4371 C C . LYS A 1 559 ? 17.192 -42.221 -16.915 1.00 40.44 559 LYS A C 1
ATOM 4373 O O . LYS A 1 559 ? 17.216 -42.953 -17.897 1.00 40.44 559 LYS A O 1
ATOM 4378 N N . SER A 1 560 ? 18.219 -41.434 -16.570 1.00 43.44 560 SER A N 1
ATOM 4379 C CA . SER A 1 560 ? 19.646 -41.764 -16.809 1.00 43.44 560 SER A CA 1
ATOM 4380 C C . SER A 1 560 ? 20.587 -40.724 -16.174 1.00 43.44 560 SER A C 1
ATOM 4382 O O . SER A 1 560 ? 20.615 -39.572 -16.604 1.00 43.44 560 SER A O 1
ATOM 4384 N N . SER A 1 561 ? 21.388 -41.135 -15.185 1.00 42.16 561 SER A N 1
ATOM 4385 C CA . SER A 1 561 ? 22.420 -40.316 -14.531 1.00 42.16 561 SER A CA 1
ATOM 4386 C C . SER A 1 561 ? 23.734 -40.366 -15.317 1.00 42.16 561 SER A C 1
ATOM 4388 O O . SER A 1 561 ? 24.380 -41.416 -15.368 1.00 42.16 561 SER A O 1
ATOM 4390 N N . THR A 1 562 ? 24.161 -39.244 -15.893 1.00 54.41 562 THR A N 1
ATOM 4391 C CA . THR A 1 562 ? 25.526 -39.097 -16.424 1.00 54.41 562 THR A CA 1
ATOM 4392 C C . THR A 1 562 ? 26.135 -37.870 -15.761 1.00 54.41 562 THR A C 1
ATOM 4394 O O . THR A 1 562 ? 25.751 -36.753 -16.087 1.00 54.41 562 THR A O 1
ATOM 4397 N N . THR A 1 563 ? 27.024 -38.068 -14.787 1.00 57.31 563 THR A N 1
ATOM 4398 C CA . THR A 1 563 ? 27.719 -36.986 -14.075 1.00 57.31 563 THR A CA 1
ATOM 4399 C C . THR A 1 563 ? 28.819 -36.378 -14.947 1.00 57.31 563 THR A C 1
ATOM 4401 O O . THR A 1 563 ? 29.466 -37.079 -15.727 1.00 57.31 563 THR A O 1
ATOM 4404 N N . ILE A 1 564 ? 29.047 -35.068 -14.820 1.00 65.75 564 ILE A N 1
ATOM 4405 C CA . ILE A 1 564 ? 30.046 -34.316 -15.589 1.00 65.75 564 ILE A CA 1
ATOM 4406 C C . ILE A 1 564 ? 31.098 -33.754 -14.616 1.00 65.75 564 ILE A C 1
ATOM 4408 O O . ILE A 1 564 ? 30.752 -32.986 -13.715 1.00 65.75 564 ILE A O 1
ATOM 4412 N N . PRO A 1 565 ? 32.391 -34.094 -14.770 1.00 68.50 565 PRO A N 1
ATOM 4413 C CA . PRO A 1 565 ? 33.458 -33.457 -14.005 1.00 68.50 565 PRO A CA 1
ATOM 4414 C C . PRO A 1 565 ? 33.751 -32.052 -14.558 1.00 68.50 565 PRO A C 1
ATOM 4416 O O . PRO A 1 565 ? 34.035 -31.890 -15.747 1.00 68.50 565 PRO A O 1
ATOM 4419 N N . LEU A 1 566 ? 33.718 -31.036 -13.693 1.00 69.38 566 LEU A N 1
ATOM 4420 C CA . LEU A 1 566 ? 33.918 -29.630 -14.046 1.00 69.38 566 LEU A CA 1
ATOM 4421 C C . LEU A 1 566 ? 35.067 -29.001 -13.240 1.00 69.38 566 LEU A C 1
ATOM 4423 O O . LEU A 1 566 ? 35.091 -28.974 -12.014 1.00 69.38 566 LEU A O 1
ATOM 4427 N N . LYS A 1 567 ? 36.030 -28.406 -13.938 1.00 74.00 567 LYS A N 1
ATOM 4428 C CA . LYS A 1 567 ? 36.976 -27.445 -13.375 1.00 74.00 567 LYS A CA 1
ATOM 4429 C C . LYS A 1 567 ? 36.307 -26.075 -13.350 1.00 74.00 567 LYS A C 1
ATOM 4431 O O . LYS A 1 567 ? 36.094 -25.469 -14.401 1.00 74.00 567 LYS A O 1
ATOM 4436 N N . VAL A 1 568 ? 35.989 -25.579 -12.163 1.00 70.69 568 VAL A N 1
ATOM 4437 C CA . VAL A 1 568 ? 35.364 -24.271 -11.972 1.00 70.69 568 VAL A CA 1
ATOM 4438 C C . VAL A 1 568 ? 36.460 -23.227 -11.745 1.00 70.69 568 VAL A C 1
ATOM 4440 O O . VAL A 1 568 ? 37.303 -23.367 -10.861 1.00 70.69 568 VAL A O 1
ATOM 4443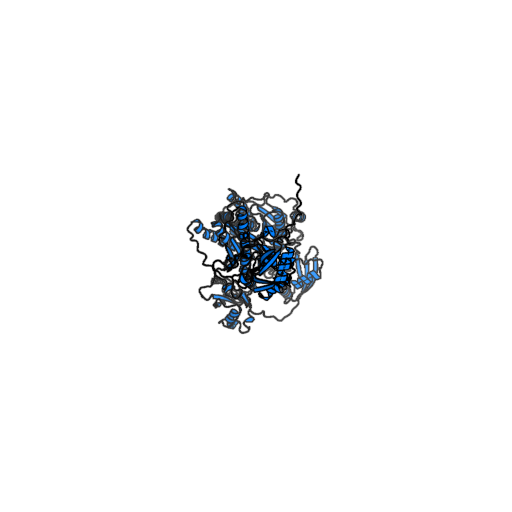 N N . ILE A 1 569 ? 36.485 -22.180 -12.567 1.00 67.31 569 ILE A N 1
ATOM 4444 C CA . ILE A 1 569 ? 37.442 -21.073 -12.476 1.00 67.31 569 ILE A CA 1
ATOM 4445 C C . ILE A 1 569 ? 36.683 -19.808 -12.114 1.00 67.31 569 ILE A C 1
ATOM 4447 O O . ILE A 1 569 ? 35.863 -19.338 -12.896 1.00 67.31 569 ILE A O 1
ATOM 4451 N N . ILE A 1 570 ? 37.001 -19.221 -10.969 1.00 66.25 570 ILE A N 1
ATOM 4452 C CA . ILE A 1 570 ? 36.414 -17.973 -10.491 1.00 66.25 570 ILE A CA 1
ATOM 4453 C C . ILE A 1 570 ? 37.356 -16.833 -10.878 1.00 66.25 570 ILE A C 1
ATOM 4455 O O . ILE A 1 570 ? 38.516 -16.781 -10.451 1.00 66.25 570 ILE A O 1
ATOM 4459 N N . LYS A 1 571 ? 36.876 -15.906 -11.707 1.00 58.34 571 LYS A N 1
ATOM 4460 C CA . LYS A 1 571 ? 37.628 -14.696 -12.044 1.00 58.34 571 LYS A CA 1
ATOM 4461 C C . LYS A 1 571 ? 37.300 -13.578 -11.057 1.00 58.34 571 LYS A C 1
ATOM 4463 O O . LYS A 1 571 ? 36.202 -13.036 -11.065 1.00 58.34 571 LYS A O 1
ATOM 4468 N N . MET A 1 572 ? 38.300 -13.213 -10.265 1.00 56.31 572 MET A N 1
ATOM 4469 C CA . MET A 1 572 ? 38.348 -12.023 -9.410 1.00 56.31 572 MET A CA 1
ATOM 4470 C C . MET A 1 572 ? 39.673 -11.280 -9.664 1.00 56.31 572 MET A C 1
ATOM 4472 O O . MET A 1 572 ? 40.451 -11.696 -10.528 1.00 56.31 572 MET A O 1
ATOM 4476 N N . GLU A 1 573 ? 39.961 -10.213 -8.906 1.00 45.91 573 GLU A N 1
ATOM 4477 C CA . GLU A 1 573 ? 41.274 -9.530 -8.913 1.00 45.91 573 GLU A CA 1
ATOM 4478 C C . GLU A 1 573 ? 42.445 -10.509 -8.689 1.00 45.91 573 GLU A C 1
ATOM 4480 O O . GLU A 1 573 ? 43.535 -10.323 -9.226 1.00 45.91 573 GLU A O 1
ATOM 4485 N N . SER A 1 574 ? 42.190 -11.623 -7.993 1.00 50.06 574 SER A N 1
ATOM 4486 C CA . SER A 1 574 ? 43.026 -12.827 -7.989 1.00 50.06 574 SER A CA 1
ATOM 4487 C C . SER A 1 574 ? 42.263 -13.989 -8.645 1.00 50.06 574 SER A C 1
ATOM 4489 O O . SER A 1 574 ? 41.142 -14.302 -8.255 1.00 50.06 574 SER A O 1
ATOM 4491 N N . LYS A 1 575 ? 42.831 -14.641 -9.671 1.00 56.75 575 LYS A N 1
ATOM 4492 C CA . LYS A 1 575 ? 42.212 -15.836 -10.281 1.00 56.75 575 LYS A CA 1
ATOM 4493 C C . LYS A 1 575 ? 42.201 -16.989 -9.271 1.00 56.75 575 LYS A C 1
ATOM 4495 O O . LYS A 1 575 ? 43.263 -17.339 -8.759 1.00 56.75 575 LYS A O 1
ATOM 4500 N N . ARG A 1 576 ? 41.036 -17.600 -9.035 1.00 74.06 576 ARG A N 1
ATOM 4501 C CA . ARG A 1 576 ? 40.862 -18.768 -8.151 1.00 74.06 576 ARG A CA 1
ATOM 4502 C C . ARG A 1 576 ? 40.291 -19.951 -8.924 1.00 74.06 576 ARG A C 1
ATOM 4504 O O . ARG A 1 576 ? 39.573 -19.767 -9.906 1.00 74.06 576 ARG A O 1
ATOM 4511 N N . GLU A 1 577 ? 40.620 -21.164 -8.499 1.00 78.19 577 GLU A N 1
ATOM 4512 C CA . GLU A 1 577 ? 40.201 -22.398 -9.169 1.00 78.19 577 GLU A CA 1
ATOM 4513 C C . GLU A 1 577 ? 39.737 -23.432 -8.140 1.00 78.19 577 GLU A C 1
ATOM 4515 O O . GLU A 1 577 ? 40.368 -23.583 -7.095 1.00 78.19 577 GLU A O 1
ATOM 4520 N N . LEU A 1 578 ? 38.679 -24.174 -8.470 1.00 81.00 578 LEU A N 1
ATOM 4521 C CA . LEU A 1 578 ? 38.218 -25.335 -7.712 1.00 81.00 578 LEU A CA 1
ATOM 4522 C C . LEU A 1 578 ? 37.801 -26.469 -8.660 1.00 81.00 578 LEU A C 1
ATOM 4524 O O . LEU A 1 578 ? 37.364 -26.239 -9.791 1.00 81.00 578 LEU A O 1
ATOM 4528 N N . ALA A 1 579 ? 37.962 -27.712 -8.213 1.00 76.50 579 ALA A N 1
ATOM 4529 C CA . ALA A 1 579 ? 37.491 -28.892 -8.933 1.00 76.50 579 ALA A CA 1
ATOM 4530 C C . ALA A 1 579 ? 36.147 -29.334 -8.346 1.00 76.50 579 ALA A C 1
ATOM 4532 O O . ALA A 1 579 ? 36.041 -29.524 -7.137 1.00 76.50 579 ALA A O 1
ATOM 4533 N N . TRP A 1 580 ? 35.132 -29.501 -9.190 1.00 82.19 580 TRP A N 1
ATOM 4534 C CA . TRP A 1 580 ? 33.767 -29.796 -8.764 1.00 82.19 580 TRP A CA 1
ATOM 4535 C C . TRP A 1 580 ? 33.095 -30.783 -9.722 1.00 82.19 580 TRP A C 1
ATOM 4537 O O . TRP A 1 580 ? 33.319 -30.757 -10.928 1.00 82.19 580 TRP A O 1
ATOM 4547 N N . ILE A 1 581 ? 32.292 -31.705 -9.197 1.00 77.06 581 ILE A N 1
ATOM 4548 C CA . ILE A 1 581 ? 31.587 -32.708 -10.004 1.00 77.06 581 ILE A CA 1
ATOM 4549 C C . ILE A 1 581 ? 30.100 -32.413 -9.888 1.00 77.06 581 ILE A C 1
ATOM 4551 O O . ILE A 1 581 ? 29.579 -32.356 -8.778 1.00 77.06 581 ILE A O 1
ATOM 4555 N N . ALA A 1 582 ? 29.434 -32.248 -11.028 1.00 78.50 582 ALA A N 1
ATOM 4556 C CA . ALA A 1 582 ? 28.011 -31.947 -11.084 1.00 78.50 582 ALA A CA 1
ATOM 4557 C C . ALA A 1 582 ? 27.252 -33.070 -11.790 1.00 78.50 582 ALA A C 1
ATOM 4559 O O . ALA A 1 582 ? 27.711 -33.605 -12.803 1.00 78.50 582 ALA A O 1
ATOM 4560 N N . ASP A 1 583 ? 26.071 -33.413 -11.282 1.00 75.75 583 ASP A N 1
ATOM 4561 C CA . ASP A 1 583 ? 25.098 -34.194 -12.035 1.00 75.75 583 ASP A CA 1
ATOM 4562 C C . ASP A 1 583 ? 24.133 -33.218 -12.729 1.00 75.75 583 ASP A C 1
ATOM 4564 O O . ASP A 1 583 ? 23.332 -32.558 -12.060 1.00 75.75 583 ASP A O 1
ATOM 4568 N N . PRO A 1 584 ? 24.166 -33.124 -14.067 1.0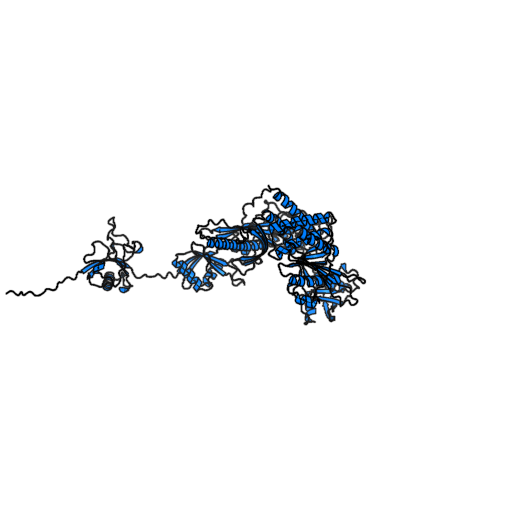0 68.44 584 PRO A N 1
ATOM 4569 C CA . PRO A 1 584 ? 23.343 -32.188 -14.825 1.00 68.44 584 PRO A CA 1
ATOM 4570 C C . PRO A 1 584 ? 21.826 -32.384 -14.647 1.00 68.44 584 PRO A C 1
ATOM 4572 O O . PRO A 1 584 ? 21.062 -31.529 -15.083 1.00 68.44 584 PRO A O 1
ATOM 4575 N N . ASN A 1 585 ? 21.362 -33.476 -14.030 1.00 64.06 585 ASN A N 1
ATOM 4576 C CA . ASN A 1 585 ? 19.936 -33.721 -13.794 1.00 64.06 585 ASN A CA 1
ATOM 4577 C C . ASN A 1 585 ? 19.459 -33.278 -12.404 1.00 64.06 585 ASN A C 1
ATOM 4579 O O . ASN A 1 585 ? 18.285 -32.945 -12.235 1.00 64.06 585 ASN A O 1
ATOM 4583 N N . VAL A 1 586 ? 20.344 -33.261 -11.403 1.00 72.25 586 VAL A N 1
ATOM 4584 C CA . VAL A 1 586 ? 19.952 -33.040 -9.996 1.00 72.25 586 VAL A CA 1
ATOM 4585 C C . VAL A 1 586 ? 20.684 -31.890 -9.313 1.00 72.25 586 VAL A C 1
ATOM 4587 O O . VAL A 1 586 ? 20.192 -31.407 -8.302 1.00 72.25 586 VAL A O 1
ATOM 4590 N N . THR A 1 587 ? 21.810 -31.425 -9.854 1.00 77.50 587 THR A N 1
ATOM 4591 C CA . THR A 1 587 ? 22.596 -30.346 -9.249 1.00 77.50 587 THR A CA 1
ATOM 4592 C C . THR A 1 587 ? 21.876 -28.998 -9.315 1.00 77.50 587 THR A C 1
ATOM 4594 O O . THR A 1 587 ? 21.356 -28.607 -10.362 1.00 77.50 587 THR A O 1
ATOM 4597 N N . THR A 1 588 ? 21.889 -28.282 -8.192 1.00 81.19 588 THR A N 1
ATOM 4598 C CA . THR A 1 588 ? 21.253 -26.973 -7.995 1.00 81.19 588 THR A CA 1
ATOM 4599 C C . THR A 1 588 ? 22.276 -25.836 -7.994 1.00 81.19 588 THR A C 1
ATOM 4601 O O . THR A 1 588 ? 23.485 -26.047 -7.858 1.00 81.19 588 THR A O 1
ATOM 4604 N N . LEU A 1 589 ? 21.799 -24.597 -8.130 1.00 75.88 589 LEU A N 1
ATOM 4605 C CA . LEU A 1 589 ? 22.616 -23.401 -7.937 1.00 75.88 589 LEU A CA 1
ATOM 4606 C C . LEU A 1 589 ? 23.169 -23.322 -6.517 1.00 75.88 589 LEU A C 1
ATOM 4608 O O . LEU A 1 589 ? 24.307 -22.889 -6.338 1.00 75.88 589 LEU A O 1
ATOM 4612 N N . GLN A 1 590 ? 22.398 -23.770 -5.525 1.00 78.31 590 GLN A N 1
ATOM 4613 C CA . GLN A 1 590 ? 22.845 -23.798 -4.138 1.00 78.31 590 GLN A CA 1
ATOM 4614 C C . GLN A 1 590 ? 24.036 -24.747 -3.949 1.00 78.31 590 GLN A C 1
ATOM 4616 O O . GLN A 1 590 ? 24.983 -24.381 -3.261 1.00 78.31 590 GLN A O 1
ATOM 4621 N N . ASP A 1 591 ? 24.060 -25.896 -4.631 1.00 81.81 591 ASP A N 1
ATOM 4622 C CA . ASP A 1 591 ? 25.198 -26.827 -4.574 1.00 81.81 591 ASP A CA 1
ATOM 4623 C C . ASP A 1 591 ? 26.488 -26.193 -5.118 1.00 81.81 591 ASP A C 1
ATOM 4625 O O . ASP A 1 591 ? 27.568 -26.372 -4.550 1.00 81.81 591 ASP A O 1
ATOM 4629 N N . LEU A 1 592 ? 26.384 -25.422 -6.210 1.00 82.75 592 LEU A N 1
ATOM 4630 C CA . LEU A 1 592 ? 27.517 -24.666 -6.751 1.00 82.75 592 LEU A CA 1
ATOM 4631 C C . LEU A 1 592 ? 27.976 -23.584 -5.763 1.00 82.75 592 LEU A C 1
ATOM 4633 O O . LEU A 1 592 ? 29.179 -23.411 -5.571 1.00 82.75 592 LEU A O 1
ATOM 4637 N N . ARG A 1 593 ? 27.038 -22.862 -5.134 1.00 79.25 593 ARG A N 1
ATOM 4638 C CA . ARG A 1 593 ? 27.352 -21.833 -4.128 1.00 79.25 593 ARG A CA 1
ATOM 4639 C C . ARG A 1 593 ? 28.086 -22.440 -2.941 1.00 79.25 593 ARG A C 1
ATOM 4641 O O . ARG A 1 593 ? 29.188 -21.992 -2.636 1.00 79.25 593 ARG A O 1
ATOM 4648 N N . SER A 1 594 ? 27.535 -23.491 -2.341 1.00 82.00 594 SER A N 1
ATOM 4649 C CA . SER A 1 594 ? 28.175 -24.214 -1.240 1.00 82.00 594 SER A CA 1
ATOM 4650 C C . SER A 1 594 ? 29.590 -24.651 -1.618 1.00 82.00 594 SER A C 1
ATOM 4652 O O . SER A 1 594 ? 30.532 -24.344 -0.894 1.00 82.00 594 SER A O 1
ATOM 4654 N N . ALA A 1 595 ? 29.783 -25.234 -2.807 1.00 82.38 595 ALA A N 1
ATOM 4655 C CA . ALA A 1 595 ? 31.111 -25.636 -3.267 1.00 82.38 595 ALA A CA 1
ATOM 4656 C C . ALA A 1 595 ? 32.099 -24.458 -3.389 1.00 82.38 595 ALA A C 1
ATOM 4658 O O . ALA A 1 595 ? 33.272 -24.605 -3.041 1.00 82.38 595 ALA A O 1
ATOM 4659 N N . ILE A 1 596 ? 31.649 -23.292 -3.863 1.00 79.38 596 ILE A N 1
ATOM 4660 C CA . ILE A 1 596 ? 32.481 -22.086 -3.986 1.00 79.38 596 ILE A CA 1
ATOM 4661 C C . ILE A 1 596 ? 32.884 -21.552 -2.608 1.00 79.38 596 ILE A C 1
ATOM 4663 O O . ILE A 1 596 ? 34.075 -21.347 -2.364 1.00 79.38 596 ILE A O 1
ATOM 4667 N N . PHE A 1 597 ? 31.916 -21.327 -1.719 1.00 79.56 597 PHE A N 1
ATOM 4668 C CA . PHE A 1 597 ? 32.149 -20.648 -0.440 1.00 79.56 597 PHE A CA 1
ATOM 4669 C C . PHE A 1 597 ? 32.793 -21.557 0.616 1.00 79.56 597 PHE A C 1
ATOM 4671 O O . PHE A 1 597 ? 33.560 -21.070 1.442 1.00 79.56 597 PHE A O 1
ATOM 4678 N N . GLU A 1 598 ? 32.597 -22.877 0.548 1.00 82.00 598 GLU A N 1
ATOM 4679 C CA . GLU A 1 598 ? 33.340 -23.829 1.388 1.00 82.00 598 GLU A CA 1
ATOM 4680 C C . GLU A 1 598 ? 34.828 -23.901 1.008 1.00 82.00 598 GLU A C 1
ATOM 4682 O O . GLU A 1 598 ? 35.689 -23.990 1.883 1.00 82.00 598 GLU A O 1
ATOM 4687 N N . ASN A 1 599 ? 35.153 -23.836 -0.291 1.00 78.31 599 ASN A N 1
ATOM 4688 C CA . ASN A 1 599 ? 36.543 -23.882 -0.770 1.00 78.31 599 ASN A CA 1
ATOM 4689 C C . ASN A 1 599 ? 37.248 -22.516 -0.709 1.00 78.31 599 ASN A C 1
ATOM 4691 O O . ASN A 1 599 ? 38.481 -22.447 -0.739 1.00 78.31 599 ASN A O 1
ATOM 4695 N N . HIS A 1 600 ? 36.483 -21.429 -0.614 1.00 75.69 600 HIS A N 1
ATOM 4696 C CA . HIS A 1 600 ? 36.982 -20.059 -0.523 1.00 75.69 600 HIS A CA 1
ATOM 4697 C C . HIS A 1 600 ? 36.245 -19.282 0.587 1.00 75.69 600 HIS A C 1
ATOM 4699 O O . HIS A 1 600 ? 35.481 -18.366 0.282 1.00 75.69 600 HIS A O 1
ATOM 4705 N N . PRO A 1 601 ? 36.473 -19.621 1.872 1.00 68.25 601 PRO A N 1
ATOM 4706 C CA . PRO A 1 601 ? 35.731 -19.066 3.015 1.00 68.25 601 PRO A CA 1
ATOM 4707 C C . PRO A 1 601 ? 35.991 -17.575 3.277 1.00 68.25 601 PRO A C 1
ATOM 4709 O O . PRO A 1 601 ? 35.320 -16.951 4.093 1.00 68.25 601 PRO A O 1
ATOM 4712 N N . ASP A 1 602 ? 36.988 -16.993 2.615 1.00 62.16 602 ASP A N 1
ATOM 4713 C CA . ASP A 1 602 ? 37.259 -15.559 2.614 1.00 62.16 602 ASP A CA 1
ATOM 4714 C C . ASP A 1 602 ? 36.353 -14.772 1.646 1.00 62.16 602 ASP A C 1
ATOM 4716 O O . ASP A 1 602 ? 36.300 -13.544 1.716 1.00 62.16 602 ASP A O 1
ATOM 4720 N N . LEU A 1 603 ? 35.615 -15.461 0.769 1.00 67.12 603 LEU A N 1
ATOM 4721 C CA . LEU A 1 603 ? 34.522 -14.878 -0.001 1.00 67.12 603 LEU A CA 1
ATOM 4722 C C . LEU A 1 603 ? 33.260 -14.843 0.867 1.00 67.12 603 LEU A C 1
ATOM 4724 O O . LEU A 1 603 ? 32.879 -15.850 1.457 1.00 67.12 603 LEU A O 1
ATOM 4728 N N . LYS A 1 604 ? 32.585 -13.693 0.927 1.00 61.50 604 LYS A N 1
ATOM 4729 C CA . LYS A 1 604 ? 31.287 -13.575 1.604 1.00 61.50 604 LYS A CA 1
ATOM 4730 C C . LYS A 1 604 ? 30.156 -13.906 0.627 1.00 61.50 604 LYS A C 1
ATOM 4732 O O . LYS A 1 604 ? 30.102 -13.318 -0.455 1.00 61.50 604 LYS A O 1
ATOM 4737 N N . ASP A 1 605 ? 29.246 -14.802 1.015 1.00 60.00 605 ASP A N 1
ATOM 4738 C CA . ASP A 1 605 ? 28.033 -15.166 0.253 1.00 60.00 605 ASP A CA 1
ATOM 4739 C C . ASP A 1 605 ? 26.898 -14.141 0.430 1.00 60.00 605 ASP A C 1
ATOM 4741 O O . ASP A 1 605 ? 25.723 -14.490 0.404 1.00 60.00 605 ASP A O 1
ATOM 4745 N N . ASP A 1 606 ? 27.232 -12.857 0.603 1.00 54.34 606 ASP A N 1
ATOM 4746 C CA . ASP A 1 606 ? 26.269 -11.762 0.781 1.00 54.34 606 ASP A CA 1
ATOM 4747 C C . ASP A 1 606 ? 25.567 -11.458 -0.568 1.00 54.34 606 ASP A C 1
ATOM 4749 O O . ASP A 1 606 ? 25.736 -10.401 -1.170 1.00 54.34 606 ASP A O 1
ATOM 4753 N N . HIS A 1 607 ? 24.821 -12.434 -1.098 1.00 53.47 607 HIS A N 1
ATOM 4754 C CA . HIS A 1 607 ? 24.069 -12.395 -2.357 1.00 53.47 607 HIS A CA 1
ATOM 4755 C C . HIS A 1 607 ? 24.907 -12.219 -3.633 1.00 53.47 607 HIS A C 1
ATOM 4757 O O . HIS A 1 607 ? 24.453 -11.603 -4.601 1.00 53.47 607 HIS A O 1
ATOM 4763 N N . ALA A 1 608 ? 26.110 -12.803 -3.679 1.00 59.41 608 ALA A N 1
ATOM 4764 C CA . ALA A 1 608 ? 26.980 -12.705 -4.850 1.00 59.41 608 ALA A CA 1
ATOM 4765 C C . ALA A 1 608 ? 26.277 -13.181 -6.140 1.00 59.41 608 ALA A C 1
ATOM 4767 O O . ALA A 1 608 ? 25.718 -14.284 -6.194 1.00 59.41 608 ALA A O 1
ATOM 4768 N N . THR A 1 609 ? 26.299 -12.362 -7.191 1.00 61.44 609 THR A N 1
ATOM 4769 C CA . THR A 1 609 ? 25.740 -12.742 -8.495 1.00 61.44 609 THR A CA 1
ATOM 4770 C C . THR A 1 609 ? 26.765 -13.591 -9.238 1.00 61.44 609 THR A C 1
ATOM 4772 O O . THR A 1 609 ? 27.889 -13.147 -9.473 1.00 61.44 609 THR A O 1
ATOM 4775 N N . ILE A 1 610 ? 26.376 -14.819 -9.596 1.00 70.00 610 ILE A N 1
ATOM 4776 C CA . ILE A 1 610 ? 27.206 -15.757 -10.358 1.00 70.00 610 ILE A CA 1
ATOM 4777 C C . ILE A 1 610 ? 26.863 -15.600 -11.839 1.00 70.00 610 ILE A C 1
ATOM 4779 O O . ILE A 1 610 ? 25.757 -15.933 -12.260 1.00 70.00 610 ILE A O 1
ATOM 4783 N N . THR A 1 611 ? 27.818 -15.132 -12.640 1.00 66.69 611 THR A N 1
ATOM 4784 C CA . THR A 1 611 ? 27.678 -15.081 -14.106 1.00 66.69 611 THR A CA 1
ATOM 4785 C C . THR A 1 611 ? 28.608 -16.101 -14.751 1.00 66.69 611 THR A C 1
ATOM 4787 O O . THR A 1 611 ? 29.790 -16.157 -14.406 1.00 66.69 611 THR A O 1
ATOM 4790 N N . ILE A 1 612 ? 28.115 -16.900 -15.704 1.00 71.69 612 ILE A N 1
ATOM 4791 C CA . ILE A 1 612 ? 28.955 -17.869 -16.423 1.00 71.69 612 ILE A CA 1
ATOM 4792 C C . ILE A 1 612 ? 29.560 -17.213 -17.663 1.00 71.69 612 ILE A C 1
ATOM 4794 O O . ILE A 1 612 ? 28.860 -16.712 -18.540 1.00 71.69 612 ILE A O 1
ATOM 4798 N N . ARG A 1 613 ? 30.886 -17.297 -17.797 1.00 67.00 613 ARG A N 1
ATOM 4799 C CA . ARG A 1 613 ? 31.577 -17.037 -19.061 1.00 67.00 613 ARG A CA 1
ATOM 4800 C C . ARG A 1 613 ? 31.689 -18.318 -19.878 1.00 67.00 613 ARG A C 1
ATOM 4802 O O . ARG A 1 613 ? 32.463 -19.221 -19.546 1.00 67.00 613 ARG A O 1
ATOM 4809 N N . HIS A 1 614 ? 30.968 -18.356 -20.990 1.00 71.56 614 HIS A N 1
ATOM 4810 C CA . HIS A 1 614 ? 31.027 -19.461 -21.937 1.00 71.56 614 HIS A CA 1
ATOM 4811 C C . HIS A 1 614 ? 32.299 -19.418 -22.811 1.00 71.56 614 HIS A C 1
ATOM 4813 O O . HIS A 1 614 ? 32.735 -18.339 -23.225 1.00 71.56 614 HIS A O 1
ATOM 4819 N N . PRO A 1 615 ? 32.924 -20.571 -23.121 1.00 67.06 615 PRO A N 1
ATOM 4820 C CA . PRO A 1 615 ? 34.036 -20.638 -24.066 1.00 67.06 615 PRO A CA 1
ATOM 4821 C C . PRO A 1 615 ? 33.597 -20.309 -25.502 1.00 67.06 615 PRO A C 1
ATOM 4823 O O . PRO A 1 615 ? 32.517 -20.696 -25.939 1.00 67.06 615 PRO A O 1
ATOM 4826 N N . LYS A 1 616 ? 34.493 -19.683 -26.284 1.00 58.47 616 LYS A N 1
ATOM 4827 C CA . LYS A 1 616 ? 34.266 -19.285 -27.696 1.00 58.47 616 LYS A CA 1
ATOM 4828 C C . LYS A 1 616 ? 33.860 -20.431 -28.639 1.00 58.47 616 LYS A C 1
ATOM 4830 O O . LYS A 1 616 ? 33.429 -20.175 -29.753 1.00 58.47 616 LYS A O 1
ATOM 4835 N N . GLN A 1 617 ? 34.050 -21.680 -28.217 1.00 57.16 617 GLN A N 1
ATOM 4836 C CA . GLN A 1 617 ? 33.736 -22.894 -28.977 1.00 57.16 617 GLN A CA 1
ATOM 4837 C C . GLN A 1 617 ? 32.229 -23.232 -28.974 1.00 57.16 617 GLN A C 1
ATOM 4839 O O . GLN A 1 617 ? 31.798 -24.102 -29.728 1.00 57.16 617 GLN A O 1
ATOM 4844 N N . LEU A 1 618 ? 31.420 -22.538 -28.164 1.00 60.09 618 LEU A N 1
ATOM 4845 C CA . LEU A 1 618 ? 29.958 -22.579 -28.226 1.00 60.09 618 LEU A CA 1
ATOM 4846 C C . LEU A 1 618 ? 29.461 -21.665 -29.361 1.00 60.09 618 LEU A C 1
ATOM 4848 O O . LEU A 1 618 ? 29.245 -20.470 -29.172 1.00 60.09 618 LEU A O 1
ATOM 4852 N N . ASN A 1 619 ? 29.305 -22.225 -30.563 1.00 43.44 619 ASN A N 1
ATOM 4853 C CA . ASN A 1 619 ? 28.678 -21.526 -31.689 1.00 43.44 619 ASN A CA 1
ATOM 4854 C C . ASN A 1 619 ? 27.165 -21.368 -31.428 1.00 43.44 619 ASN A C 1
ATOM 4856 O O . ASN A 1 619 ? 26.489 -22.361 -31.177 1.00 43.44 619 ASN A O 1
ATOM 4860 N N . HIS A 1 620 ? 26.664 -20.131 -31.541 1.00 48.16 620 HIS A N 1
ATOM 4861 C CA . HIS A 1 620 ? 25.327 -19.628 -31.153 1.00 48.16 620 HIS A CA 1
ATOM 4862 C C . HIS A 1 620 ? 25.117 -19.374 -29.640 1.00 48.16 620 HIS A C 1
ATOM 4864 O O . HIS A 1 620 ? 24.409 -20.119 -28.970 1.00 48.16 620 HIS A O 1
ATOM 4870 N N . PRO A 1 621 ? 25.664 -18.265 -29.097 1.00 42.66 621 PRO A N 1
ATOM 4871 C CA . PRO A 1 621 ? 25.465 -17.844 -27.702 1.00 42.66 621 PRO A CA 1
ATOM 4872 C C . PRO A 1 621 ? 24.019 -17.463 -27.341 1.00 42.66 621 PRO A C 1
ATOM 4874 O O . PRO A 1 621 ? 23.700 -17.325 -26.169 1.00 42.66 621 PRO A O 1
ATOM 4877 N N . SER A 1 622 ? 23.140 -17.263 -28.325 1.00 45.41 622 SER A N 1
ATOM 4878 C CA . SER A 1 622 ? 21.769 -16.773 -28.128 1.00 45.41 622 SER A CA 1
ATOM 4879 C C . SER A 1 622 ? 20.764 -17.833 -27.653 1.00 45.41 622 SER A C 1
ATOM 4881 O O . SER A 1 622 ? 19.611 -17.493 -27.409 1.00 45.41 622 SER A O 1
ATOM 4883 N N . SER A 1 623 ? 21.169 -19.100 -27.513 1.00 46.94 623 SER A N 1
ATOM 4884 C CA . SER A 1 623 ? 20.301 -20.206 -27.069 1.00 46.94 623 SER A CA 1
ATOM 4885 C C . SER A 1 623 ? 20.642 -20.767 -25.682 1.00 46.94 623 SER A C 1
ATOM 4887 O O . SER A 1 623 ? 20.008 -21.727 -25.254 1.00 46.94 623 SER A O 1
ATOM 4889 N N . ILE A 1 624 ? 21.640 -20.210 -24.984 1.00 52.44 624 ILE A N 1
ATOM 4890 C CA . ILE A 1 624 ? 22.044 -20.642 -23.637 1.00 52.44 624 ILE A CA 1
ATOM 4891 C C . ILE A 1 624 ? 22.114 -19.398 -22.731 1.00 52.44 624 ILE A C 1
ATOM 4893 O O . ILE A 1 624 ? 22.824 -18.456 -23.084 1.00 52.44 624 ILE A O 1
ATOM 4897 N N . PRO A 1 625 ? 21.387 -19.354 -21.597 1.00 49.00 625 PRO A N 1
ATOM 4898 C CA . PRO A 1 625 ? 21.371 -18.189 -20.710 1.00 49.00 625 PRO A CA 1
ATOM 4899 C C . PRO A 1 625 ? 22.757 -17.883 -20.121 1.00 49.00 625 PRO A C 1
ATOM 4901 O O . PRO A 1 625 ? 23.419 -18.778 -19.603 1.00 49.00 625 PRO A O 1
ATOM 4904 N N . VAL A 1 626 ? 23.178 -16.612 -20.171 1.00 50.94 626 VAL A N 1
ATOM 4905 C CA . VAL A 1 626 ? 24.462 -16.133 -19.604 1.00 50.94 626 VAL A CA 1
ATOM 4906 C C . VAL A 1 626 ? 24.351 -15.853 -18.097 1.00 50.94 626 VAL A C 1
ATOM 4908 O O . VAL A 1 626 ? 25.292 -16.097 -17.338 1.00 50.94 626 VAL A O 1
ATOM 4911 N N . ALA A 1 627 ? 23.189 -15.360 -17.661 1.00 51.53 627 ALA A N 1
ATOM 4912 C CA . ALA A 1 627 ? 22.821 -15.222 -16.257 1.00 51.53 627 ALA A CA 1
ATOM 4913 C C . ALA A 1 627 ? 22.015 -16.452 -15.828 1.00 51.53 627 ALA A C 1
ATOM 4915 O O . ALA A 1 627 ? 21.118 -16.883 -16.554 1.00 51.53 627 ALA A O 1
ATOM 4916 N N . ILE A 1 628 ? 22.336 -17.013 -14.661 1.00 60.91 628 ILE A N 1
ATOM 4917 C CA . ILE A 1 628 ? 21.619 -18.163 -14.110 1.00 60.91 628 ILE A CA 1
ATOM 4918 C C . ILE A 1 628 ? 20.713 -17.673 -12.988 1.00 60.91 628 ILE A C 1
ATOM 4920 O O . ILE A 1 628 ? 21.200 -17.243 -11.943 1.00 60.91 628 ILE A O 1
ATOM 4924 N N . THR A 1 629 ? 19.403 -17.728 -13.200 1.00 54.06 629 THR A N 1
ATOM 4925 C CA . THR A 1 629 ? 18.409 -17.298 -12.204 1.00 54.06 629 THR A CA 1
ATOM 4926 C C . THR A 1 629 ? 17.603 -18.459 -11.628 1.00 54.06 629 THR A C 1
ATOM 4928 O O . THR A 1 629 ? 16.825 -18.254 -10.703 1.00 54.06 629 THR A O 1
ATOM 4931 N N . SER A 1 630 ? 17.793 -19.685 -12.132 1.00 60.16 630 SER A N 1
ATOM 4932 C CA . SER A 1 630 ? 17.121 -20.888 -11.626 1.00 60.16 630 SER A CA 1
ATOM 4933 C C . SER A 1 630 ? 17.953 -22.162 -11.792 1.00 60.16 630 SER A C 1
ATOM 4935 O O . SER A 1 630 ? 18.808 -22.266 -12.676 1.00 60.16 630 SER A O 1
ATOM 4937 N N . ASP A 1 631 ? 17.632 -23.177 -10.988 1.00 66.06 631 ASP A N 1
ATOM 4938 C CA . ASP A 1 631 ? 18.254 -24.504 -11.056 1.00 66.06 631 ASP A CA 1
ATOM 4939 C C . ASP A 1 631 ? 18.036 -25.192 -12.409 1.00 66.06 631 ASP A C 1
ATOM 4941 O O . ASP A 1 631 ? 18.901 -25.918 -12.891 1.00 66.06 631 ASP A O 1
ATOM 4945 N N . ASN A 1 632 ? 16.900 -24.953 -13.069 1.00 58.62 632 ASN A N 1
ATOM 4946 C CA . ASN A 1 632 ? 16.630 -25.525 -14.391 1.00 58.62 632 ASN A CA 1
ATOM 4947 C C . ASN A 1 632 ? 17.533 -24.918 -15.468 1.00 58.62 632 ASN A C 1
ATOM 4949 O O . ASN A 1 632 ? 18.104 -25.656 -16.269 1.00 58.62 632 ASN A O 1
ATOM 4953 N N . GLN A 1 633 ? 17.725 -23.595 -15.460 1.00 64.75 633 GLN A N 1
ATOM 4954 C CA . GLN A 1 633 ? 18.682 -22.948 -16.363 1.00 64.75 633 GLN A CA 1
ATOM 4955 C C . GLN A 1 633 ? 20.103 -23.442 -16.109 1.00 64.75 633 GLN A C 1
ATOM 4957 O O . GLN A 1 633 ? 20.837 -23.722 -17.056 1.00 64.75 633 GLN A O 1
ATOM 4962 N N . PHE A 1 634 ? 20.479 -23.600 -14.838 1.00 72.00 634 PHE A N 1
ATOM 4963 C CA . PHE A 1 634 ? 21.790 -24.123 -14.489 1.00 72.00 634 PHE A CA 1
ATOM 4964 C C . PHE A 1 634 ? 21.998 -25.532 -15.046 1.00 72.00 634 PHE A C 1
ATOM 4966 O O . PHE A 1 634 ? 22.990 -25.793 -15.726 1.00 72.00 634 PHE A O 1
ATOM 4973 N N . ARG A 1 635 ? 21.018 -26.417 -14.844 1.00 72.62 635 ARG A N 1
ATOM 4974 C CA . ARG A 1 635 ? 21.030 -27.786 -15.366 1.00 72.62 635 ARG A CA 1
ATOM 4975 C C . ARG A 1 635 ? 21.116 -27.836 -16.889 1.00 72.62 635 ARG A C 1
ATOM 4977 O O . ARG A 1 635 ? 21.925 -28.600 -17.405 1.00 72.62 635 ARG A O 1
ATOM 4984 N N . LEU A 1 636 ? 20.395 -26.976 -17.611 1.00 66.56 636 LEU A N 1
ATOM 4985 C CA . LEU A 1 636 ? 20.504 -26.872 -19.074 1.00 66.56 636 LEU A CA 1
ATOM 4986 C C . LEU A 1 636 ? 21.924 -26.505 -19.530 1.00 66.56 636 LEU A C 1
ATOM 4988 O O . LEU A 1 636 ? 22.430 -27.071 -20.500 1.00 66.56 636 LEU A O 1
ATOM 4992 N N . ILE A 1 637 ? 22.597 -25.594 -18.819 1.00 73.00 637 ILE A N 1
ATOM 4993 C CA . ILE A 1 637 ? 23.993 -25.234 -19.108 1.00 73.00 637 ILE A CA 1
ATOM 4994 C C . ILE A 1 637 ? 24.910 -26.438 -18.872 1.00 73.00 637 ILE A C 1
ATOM 4996 O O . ILE A 1 637 ? 25.745 -26.750 -19.724 1.00 73.00 637 ILE A O 1
ATOM 5000 N N . LEU A 1 638 ? 24.737 -27.139 -17.749 1.00 75.44 638 LEU A N 1
ATOM 5001 C CA . LEU A 1 638 ? 25.517 -28.334 -17.424 1.00 75.44 638 LEU A CA 1
ATOM 5002 C C . LEU A 1 638 ? 25.308 -29.438 -18.473 1.00 75.44 638 LEU A C 1
ATOM 5004 O O . LEU A 1 638 ? 26.286 -30.009 -18.951 1.00 75.44 638 LEU A O 1
ATOM 5008 N N . GLN A 1 639 ? 24.069 -29.685 -18.905 1.00 70.62 639 GLN A N 1
ATOM 5009 C CA . GLN A 1 639 ? 23.747 -30.630 -19.980 1.00 70.62 639 GLN A CA 1
ATOM 5010 C C . GLN A 1 639 ? 24.442 -30.242 -21.291 1.00 70.62 639 GLN A C 1
ATOM 5012 O O . GLN A 1 639 ? 25.143 -31.064 -21.884 1.00 70.62 639 GLN A O 1
ATOM 5017 N N . ALA A 1 640 ? 24.3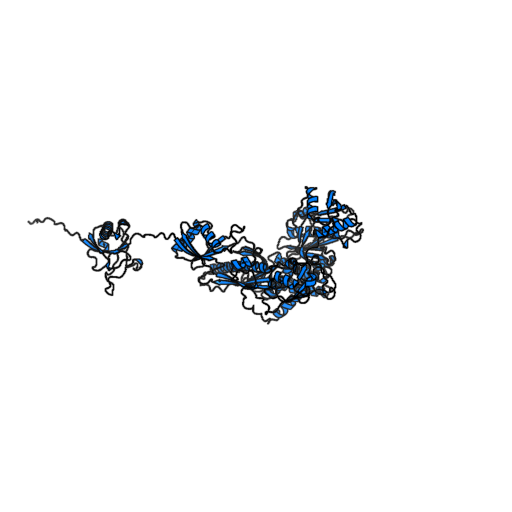48 -28.972 -21.697 1.00 69.25 640 ALA A N 1
ATOM 5018 C CA . ALA A 1 640 ? 24.989 -28.478 -22.914 1.00 69.25 640 ALA A CA 1
ATOM 5019 C C . ALA A 1 640 ? 26.523 -28.606 -22.876 1.00 69.25 640 ALA A C 1
ATOM 5021 O O . ALA A 1 640 ? 27.147 -28.846 -23.918 1.00 69.25 640 ALA A O 1
ATOM 5022 N N . TYR A 1 641 ? 27.127 -28.448 -21.693 1.00 77.25 641 TYR A N 1
ATOM 5023 C CA . TYR A 1 641 ? 28.559 -28.639 -21.460 1.00 77.25 641 TYR A CA 1
ATOM 5024 C C . TYR A 1 641 ? 28.943 -30.119 -21.553 1.00 77.25 641 TYR A C 1
ATOM 5026 O O . TYR A 1 641 ? 29.926 -30.446 -22.219 1.00 77.25 641 TYR A O 1
ATOM 5034 N N . GLY A 1 642 ? 28.145 -31.013 -20.965 1.00 70.94 642 GLY A N 1
ATOM 5035 C CA . GLY A 1 642 ? 28.343 -32.463 -21.033 1.00 70.94 642 GLY A CA 1
ATOM 5036 C C . GLY A 1 642 ? 28.283 -33.007 -22.455 1.00 70.94 642 GLY A C 1
ATOM 5037 O O . GLY A 1 642 ? 29.206 -33.693 -22.887 1.00 70.94 642 GLY A O 1
ATOM 5038 N N . GLU A 1 643 ? 27.260 -32.623 -23.224 1.00 69.81 643 GLU A N 1
ATOM 5039 C CA . GLU A 1 643 ? 27.099 -33.008 -24.637 1.00 69.81 643 GLU A CA 1
ATOM 5040 C C . GLU A 1 643 ? 28.300 -32.621 -25.512 1.00 69.81 643 GLU A C 1
ATOM 5042 O O . GLU A 1 643 ? 28.570 -33.252 -26.535 1.00 69.81 643 GLU A O 1
ATOM 5047 N N . ARG A 1 644 ? 29.019 -31.564 -25.122 1.00 70.44 644 ARG A N 1
ATOM 5048 C CA . ARG A 1 644 ? 30.133 -30.978 -25.878 1.00 70.44 644 ARG A CA 1
ATOM 5049 C C . ARG A 1 644 ? 31.498 -31.270 -25.250 1.00 70.44 644 ARG A C 1
ATOM 5051 O O . ARG A 1 644 ? 32.494 -30.718 -25.712 1.00 70.44 644 ARG A O 1
ATOM 5058 N N . ASN A 1 645 ? 31.561 -32.134 -24.230 1.00 73.25 645 ASN A N 1
ATOM 5059 C CA . ASN A 1 645 ? 32.773 -32.452 -23.463 1.00 73.25 645 ASN A CA 1
ATOM 5060 C C . ASN A 1 645 ? 33.502 -31.208 -22.914 1.00 73.25 645 ASN A C 1
ATOM 5062 O O . ASN A 1 645 ? 34.732 -31.171 -22.833 1.00 73.25 645 ASN A O 1
ATOM 5066 N N . ILE A 1 646 ? 32.750 -30.171 -22.540 1.00 76.38 646 ILE A N 1
ATOM 5067 C CA . ILE A 1 646 ? 33.293 -28.963 -21.922 1.00 76.38 646 ILE A CA 1
ATOM 5068 C C . ILE A 1 646 ? 33.438 -29.226 -20.427 1.00 76.38 646 ILE A C 1
ATOM 5070 O O . ILE A 1 646 ? 32.457 -29.312 -19.696 1.00 76.38 646 ILE A O 1
ATOM 5074 N N . THR A 1 647 ? 34.682 -29.315 -19.968 1.00 77.94 647 THR A N 1
ATOM 5075 C CA . THR A 1 647 ? 35.012 -29.614 -18.569 1.00 77.94 647 THR A CA 1
ATOM 5076 C C . THR A 1 647 ? 35.449 -28.384 -17.782 1.00 77.94 647 THR A C 1
ATOM 5078 O O . THR A 1 647 ? 35.876 -28.523 -16.646 1.00 77.94 647 THR A O 1
ATOM 5081 N N . GLN A 1 648 ? 35.368 -27.175 -18.349 1.00 79.38 648 GLN A N 1
ATOM 5082 C CA . GLN A 1 648 ? 35.760 -25.938 -17.668 1.00 79.38 648 GLN A CA 1
ATOM 5083 C C . GLN A 1 648 ? 34.589 -24.956 -17.578 1.00 79.38 648 GLN A C 1
ATOM 5085 O O . GLN A 1 648 ? 34.097 -24.467 -18.595 1.00 79.38 648 GLN A O 1
ATOM 5090 N N . LEU A 1 649 ? 34.205 -24.606 -16.353 1.00 80.00 649 LEU A N 1
ATOM 5091 C CA . LEU A 1 649 ? 33.172 -23.623 -16.044 1.00 80.00 649 LEU A CA 1
ATOM 5092 C C . LEU A 1 649 ? 33.836 -22.348 -15.516 1.00 80.00 649 LEU A C 1
ATOM 5094 O O . LEU A 1 649 ? 34.446 -22.367 -14.457 1.00 80.00 649 LEU A O 1
ATOM 5098 N N . THR A 1 650 ? 33.769 -21.237 -16.253 1.00 76.44 650 THR A N 1
ATOM 5099 C CA . THR A 1 650 ? 34.361 -19.967 -15.795 1.00 76.44 650 THR A CA 1
ATOM 5100 C C . THR A 1 650 ? 33.272 -19.069 -15.227 1.00 76.44 650 THR A C 1
ATOM 5102 O O . THR A 1 650 ? 32.303 -18.794 -15.926 1.00 76.44 650 THR A O 1
ATOM 5105 N N . LEU A 1 651 ? 33.442 -18.600 -13.995 1.00 76.44 651 LEU A N 1
ATOM 5106 C CA . LEU A 1 651 ? 32.487 -17.777 -13.260 1.00 76.44 651 LEU A CA 1
ATOM 5107 C C . LEU A 1 651 ? 33.052 -16.375 -13.019 1.00 76.44 651 LEU A C 1
ATOM 5109 O O . LEU A 1 651 ? 34.241 -16.222 -12.731 1.00 76.44 651 LEU A O 1
ATOM 5113 N N . ASP A 1 652 ? 32.193 -15.368 -13.110 1.00 67.06 652 ASP A N 1
ATOM 5114 C CA . ASP A 1 652 ? 32.386 -14.071 -12.465 1.00 67.06 652 ASP A CA 1
ATOM 5115 C C . ASP A 1 652 ? 31.511 -14.012 -11.216 1.00 67.06 652 ASP A C 1
ATOM 5117 O O . ASP A 1 652 ? 30.334 -14.375 -11.264 1.00 67.06 652 ASP A O 1
ATOM 5121 N N . LEU A 1 653 ? 32.106 -13.562 -10.114 1.00 66.31 653 LEU A N 1
ATOM 5122 C CA . LEU A 1 653 ? 31.425 -13.315 -8.851 1.00 66.31 653 LEU A CA 1
ATOM 5123 C C . LEU A 1 653 ? 31.434 -11.812 -8.593 1.00 66.31 653 LEU A C 1
ATOM 5125 O O . LEU A 1 653 ? 32.488 -11.238 -8.317 1.00 66.31 653 LEU A O 1
ATOM 5129 N N . ASP A 1 654 ? 30.264 -11.190 -8.682 1.00 61.16 654 ASP A N 1
ATOM 5130 C CA . ASP A 1 654 ? 30.045 -9.836 -8.179 1.00 61.16 654 ASP A CA 1
ATOM 5131 C C . ASP A 1 654 ? 29.425 -9.963 -6.779 1.00 61.16 654 ASP A C 1
ATOM 5133 O O . ASP A 1 654 ? 28.289 -10.416 -6.659 1.00 61.16 654 ASP A O 1
ATOM 5137 N N . SER A 1 655 ? 30.169 -9.613 -5.726 1.00 60.03 655 SER A N 1
ATOM 5138 C CA . SER A 1 655 ? 29.670 -9.554 -4.342 1.00 60.03 655 SER A CA 1
ATOM 5139 C C . SER A 1 655 ? 29.235 -8.116 -4.033 1.00 60.03 655 SER A C 1
ATOM 5141 O O . SER A 1 655 ? 30.100 -7.306 -3.688 1.00 60.03 655 SER A O 1
ATOM 5143 N N . PRO A 1 656 ? 27.945 -7.757 -4.188 1.00 60.47 656 PRO A N 1
ATOM 5144 C CA . PRO A 1 656 ? 27.494 -6.389 -3.964 1.00 60.47 656 PRO A CA 1
ATOM 5145 C C . PRO A 1 656 ? 27.704 -6.028 -2.490 1.00 60.47 656 PRO A C 1
ATOM 5147 O O . PRO A 1 656 ? 27.109 -6.631 -1.603 1.00 60.47 656 PRO A O 1
ATOM 5150 N N . SER A 1 657 ? 28.578 -5.060 -2.217 1.00 61.59 657 SER A N 1
ATOM 5151 C CA . SER A 1 657 ? 29.082 -4.805 -0.865 1.00 61.59 657 SER A CA 1
ATOM 5152 C C . SER A 1 657 ? 28.027 -4.263 0.104 1.00 61.59 657 SER A C 1
ATOM 5154 O O . SER A 1 657 ? 28.185 -4.458 1.309 1.00 61.59 657 SER A O 1
ATOM 5156 N N . LYS A 1 658 ? 26.972 -3.594 -0.392 1.00 78.62 658 LYS A N 1
ATOM 5157 C CA . LYS A 1 658 ? 25.828 -3.079 0.393 1.00 78.62 658 LYS A CA 1
ATOM 5158 C C . LYS A 1 658 ? 24.670 -2.602 -0.509 1.00 78.62 658 LYS A C 1
ATOM 5160 O O . LYS A 1 658 ? 24.842 -2.490 -1.718 1.00 78.62 658 LYS A O 1
ATOM 5165 N N . SER A 1 659 ? 23.491 -2.325 0.057 1.00 87.31 659 SER A N 1
ATOM 5166 C CA . SER A 1 659 ? 22.338 -1.779 -0.694 1.00 87.31 659 SER A CA 1
ATOM 5167 C C . SER A 1 659 ? 22.647 -0.397 -1.291 1.00 87.31 659 SER A C 1
ATOM 5169 O O . SER A 1 659 ? 23.364 0.385 -0.659 1.00 87.31 659 SER A O 1
ATOM 5171 N N . TYR A 1 660 ? 22.095 -0.058 -2.464 1.00 90.19 660 TYR A N 1
ATOM 5172 C CA . TYR A 1 660 ? 22.281 1.265 -3.083 1.00 90.19 660 TYR A CA 1
ATOM 5173 C C . TYR A 1 660 ? 21.938 2.417 -2.126 1.00 90.19 660 TYR A C 1
ATOM 5175 O O . TYR A 1 660 ? 22.698 3.379 -2.038 1.00 90.19 660 TYR A O 1
ATOM 5183 N N . SER A 1 661 ? 20.885 2.280 -1.317 1.00 87.62 661 SER A N 1
ATOM 5184 C CA . SER A 1 661 ? 20.439 3.319 -0.376 1.00 87.62 661 SER A CA 1
ATOM 5185 C C . SER A 1 661 ? 21.420 3.627 0.758 1.00 87.62 661 SER A C 1
ATOM 5187 O O . SER A 1 661 ? 21.317 4.667 1.411 1.00 87.62 661 SER A O 1
ATOM 5189 N N . SER A 1 662 ? 22.403 2.751 0.975 1.00 88.56 662 SER A N 1
ATOM 5190 C CA . SER A 1 662 ? 23.429 2.894 2.013 1.00 88.56 662 SER A CA 1
ATOM 5191 C C . SER A 1 662 ? 24.695 3.628 1.553 1.00 88.56 662 SER A C 1
ATOM 5193 O O . SER A 1 662 ? 25.634 3.782 2.341 1.00 88.56 662 SER A O 1
ATOM 5195 N N . PHE A 1 663 ? 24.765 4.051 0.287 1.00 88.75 663 PHE A N 1
ATOM 5196 C CA . PHE A 1 663 ? 25.878 4.848 -0.225 1.00 88.75 663 PHE A CA 1
ATOM 5197 C C . PHE A 1 663 ? 25.713 6.318 0.158 1.00 88.75 663 PHE A C 1
ATOM 5199 O O . PHE A 1 663 ? 24.709 6.956 -0.157 1.00 88.75 663 PHE A O 1
ATOM 5206 N N . SER A 1 664 ? 26.731 6.870 0.812 1.00 88.94 664 SER A N 1
ATOM 5207 C CA . SER A 1 664 ? 26.829 8.311 1.040 1.00 88.94 664 SER A CA 1
ATOM 5208 C C . SER A 1 664 ? 27.546 8.997 -0.120 1.00 88.94 664 SER A C 1
ATOM 5210 O O . SER A 1 664 ? 28.365 8.396 -0.820 1.00 88.94 664 SER A O 1
ATOM 5212 N N . TRP A 1 665 ? 27.284 10.291 -0.302 1.00 88.12 665 TRP A N 1
ATOM 5213 C CA . TRP A 1 665 ? 27.964 11.064 -1.338 1.00 88.12 665 TRP A CA 1
ATOM 5214 C C . TRP A 1 665 ? 29.486 11.080 -1.146 1.00 88.12 665 TRP A C 1
ATOM 5216 O O . TRP A 1 665 ? 30.220 10.888 -2.108 1.00 88.12 665 TRP A O 1
ATOM 5226 N N . THR A 1 666 ? 29.970 11.219 0.092 1.00 85.25 666 THR A N 1
ATOM 5227 C CA . THR A 1 666 ? 31.410 11.225 0.400 1.00 85.25 666 THR A CA 1
ATOM 5228 C C . THR A 1 666 ? 32.102 9.933 -0.030 1.00 85.25 666 THR A C 1
ATOM 5230 O O . THR A 1 666 ? 33.131 9.994 -0.697 1.00 85.25 666 THR A O 1
ATOM 5233 N N . GLU A 1 667 ? 31.508 8.774 0.267 1.00 84.94 667 GLU A N 1
ATOM 5234 C CA . GLU A 1 667 ? 32.039 7.476 -0.173 1.00 84.94 667 GLU A CA 1
ATOM 5235 C C . GLU A 1 667 ? 32.126 7.393 -1.704 1.00 84.94 667 GLU A C 1
ATOM 5237 O O . GLU A 1 667 ? 33.138 6.963 -2.249 1.00 84.94 667 GLU A O 1
ATOM 5242 N N . VAL A 1 668 ? 31.089 7.848 -2.416 1.00 86.38 668 VAL A N 1
ATOM 5243 C CA . VAL A 1 668 ? 31.069 7.852 -3.889 1.00 86.38 668 VAL A CA 1
ATOM 5244 C C . VAL A 1 668 ? 32.137 8.792 -4.460 1.00 86.38 668 VAL A C 1
ATOM 5246 O O . VAL A 1 668 ? 32.782 8.467 -5.458 1.00 86.38 668 VAL A O 1
ATOM 5249 N N . GLN A 1 669 ? 32.371 9.945 -3.832 1.00 81.75 669 GLN A N 1
ATOM 5250 C CA . GLN A 1 669 ? 33.413 10.879 -4.261 1.00 81.75 669 GLN A CA 1
ATOM 5251 C C . GLN A 1 669 ? 34.819 10.295 -4.111 1.00 81.75 669 GLN A C 1
ATOM 5253 O O . GLN A 1 669 ? 35.643 10.480 -5.010 1.00 81.75 669 GLN A O 1
ATOM 5258 N N . GLU A 1 670 ? 35.089 9.608 -3.001 1.00 80.81 670 GLU A N 1
ATOM 5259 C CA . GLU A 1 670 ? 36.366 8.935 -2.751 1.00 80.81 670 GLU A CA 1
ATOM 5260 C C . GLU A 1 670 ? 36.573 7.769 -3.721 1.00 80.81 670 GLU A C 1
ATOM 5262 O O . GLU A 1 670 ? 37.629 7.663 -4.343 1.00 80.81 670 GLU A O 1
ATOM 5267 N N . GLU A 1 671 ? 35.541 6.948 -3.914 1.00 78.81 671 GLU A N 1
ATOM 5268 C CA . GLU A 1 671 ? 35.611 5.730 -4.720 1.00 78.81 671 GLU A CA 1
ATOM 5269 C C . GLU A 1 671 ? 35.782 6.012 -6.217 1.00 78.81 671 GLU A C 1
ATOM 5271 O O . GLU A 1 671 ? 36.594 5.382 -6.893 1.00 78.81 671 GLU A O 1
ATOM 5276 N N . TYR A 1 672 ? 35.022 6.968 -6.752 1.00 77.88 672 TYR A N 1
ATOM 5277 C CA . TYR A 1 672 ? 35.013 7.271 -8.185 1.00 77.88 672 TYR A CA 1
ATOM 5278 C C . TYR A 1 672 ? 35.864 8.503 -8.535 1.00 77.88 672 TYR A C 1
ATOM 5280 O O . TYR A 1 672 ? 35.850 8.969 -9.675 1.00 77.88 672 TYR A O 1
ATOM 5288 N N . GLY A 1 673 ? 36.610 9.054 -7.568 1.00 69.19 673 GLY A N 1
ATOM 5289 C CA . GLY A 1 673 ? 37.465 10.228 -7.769 1.00 69.19 673 GLY A CA 1
ATOM 5290 C C . GLY A 1 673 ? 36.685 11.487 -8.162 1.00 69.19 673 GLY A C 1
ATOM 5291 O O . GLY A 1 673 ? 37.214 12.377 -8.831 1.00 69.19 673 GLY A O 1
ATOM 5292 N N . VAL A 1 674 ? 35.417 11.575 -7.756 1.00 67.50 674 VAL A N 1
ATOM 5293 C CA . VAL A 1 674 ? 34.479 12.643 -8.130 1.00 67.50 674 VAL A CA 1
ATOM 5294 C C . VAL A 1 674 ? 34.565 13.800 -7.128 1.00 67.50 674 VAL A C 1
ATOM 5296 O O . VAL A 1 674 ? 33.569 14.313 -6.623 1.00 67.50 674 VAL A O 1
ATOM 5299 N N . SER A 1 675 ? 35.786 14.210 -6.789 1.00 52.09 675 SER A N 1
ATOM 5300 C CA . SER A 1 675 ? 36.048 15.169 -5.708 1.00 52.09 675 SER A CA 1
ATOM 5301 C C . SER A 1 675 ? 35.493 16.568 -6.002 1.00 52.09 675 SER A C 1
ATOM 5303 O O . SER A 1 675 ? 34.996 17.222 -5.091 1.00 52.09 675 SER A O 1
ATOM 5305 N N . GLN A 1 676 ? 35.482 16.986 -7.272 1.00 51.28 676 GLN A N 1
ATOM 5306 C CA . GLN A 1 676 ? 34.677 18.085 -7.820 1.00 51.28 676 GLN A CA 1
ATOM 5307 C C . GLN A 1 676 ? 34.385 17.785 -9.297 1.00 51.28 676 GLN A C 1
ATOM 5309 O O . GLN A 1 676 ? 35.077 18.246 -10.203 1.00 51.28 676 GLN A O 1
ATOM 5314 N N . LEU A 1 677 ? 33.414 16.897 -9.509 1.00 51.38 677 LEU A N 1
ATOM 5315 C CA . LEU A 1 677 ? 32.479 16.873 -10.635 1.00 51.38 677 LEU A CA 1
ATOM 5316 C C . LEU A 1 677 ? 32.776 17.933 -11.746 1.00 51.38 677 LEU A C 1
ATOM 5318 O O . LEU A 1 677 ? 32.589 19.136 -11.559 1.00 51.38 677 LEU A O 1
ATOM 5322 N N . ARG A 1 678 ? 33.258 17.510 -12.930 1.00 48.16 678 ARG A N 1
ATOM 5323 C CA . ARG A 1 678 ? 33.584 18.436 -14.038 1.00 48.16 678 ARG A CA 1
ATOM 5324 C C . ARG A 1 678 ? 32.304 18.979 -14.683 1.00 48.16 678 ARG A C 1
ATOM 5326 O O . ARG A 1 678 ? 31.575 18.234 -15.329 1.00 48.16 678 ARG A O 1
ATOM 5333 N N . ASN A 1 679 ? 32.073 20.288 -14.554 1.00 48.59 679 ASN A N 1
ATOM 5334 C CA . ASN A 1 679 ? 31.009 21.011 -15.259 1.00 48.59 679 ASN A CA 1
ATOM 5335 C C . ASN A 1 679 ? 31.109 20.776 -16.770 1.00 48.59 679 ASN A C 1
ATOM 5337 O O . ASN A 1 679 ? 32.079 21.207 -17.396 1.00 48.59 679 ASN A O 1
ATOM 5341 N N . TYR A 1 680 ? 30.101 20.143 -17.364 1.00 47.47 680 TYR A N 1
ATOM 5342 C CA . TYR A 1 680 ? 30.102 19.852 -18.792 1.00 47.47 680 TYR A CA 1
ATOM 5343 C C . TYR A 1 680 ? 28.721 20.159 -19.381 1.00 47.47 680 TYR A C 1
ATOM 5345 O O . TYR A 1 680 ? 27.695 19.724 -18.863 1.00 47.47 680 TYR A O 1
ATOM 5353 N N . ASN A 1 681 ? 28.684 20.938 -20.466 1.00 52.88 681 ASN A N 1
ATOM 5354 C CA . ASN A 1 681 ? 27.456 21.259 -21.206 1.00 52.88 681 ASN A CA 1
ATOM 5355 C C . ASN A 1 681 ? 27.035 20.063 -22.086 1.00 52.88 681 ASN A C 1
ATOM 5357 O O . ASN A 1 681 ? 26.947 20.197 -23.301 1.00 52.88 681 ASN A O 1
ATOM 5361 N N . VAL A 1 682 ? 26.863 18.876 -21.499 1.00 54.78 682 VAL A N 1
ATOM 5362 C CA . VAL A 1 682 ? 26.560 17.644 -22.258 1.00 54.78 682 VAL A CA 1
ATOM 5363 C C . VAL A 1 682 ? 25.075 17.547 -22.590 1.00 54.78 682 VAL A C 1
ATOM 5365 O O . VAL A 1 682 ? 24.713 17.094 -23.666 1.00 54.78 682 VAL A O 1
ATOM 5368 N N . PHE A 1 683 ? 24.215 18.044 -21.701 1.00 63.59 683 PHE A N 1
ATOM 5369 C CA . PHE A 1 683 ? 22.764 17.934 -21.839 1.00 63.59 683 PHE A CA 1
ATOM 5370 C C . PHE A 1 683 ? 22.201 19.133 -22.612 1.00 63.59 683 PHE A C 1
ATOM 5372 O O . PHE A 1 683 ? 21.694 20.092 -22.016 1.00 63.59 683 PHE A O 1
ATOM 5379 N N . SER A 1 684 ? 22.334 19.111 -23.941 1.00 64.94 684 SER A N 1
ATOM 5380 C CA . SER A 1 684 ? 21.594 20.030 -24.814 1.00 64.94 684 SER A CA 1
ATOM 5381 C C . SER A 1 684 ? 20.087 19.768 -24.737 1.00 64.94 684 SER A C 1
ATOM 5383 O O . SER A 1 684 ? 19.649 18.671 -24.405 1.00 64.94 684 SER A O 1
ATOM 5385 N N . THR A 1 685 ? 19.276 20.781 -25.027 1.00 71.44 685 THR A N 1
ATOM 5386 C CA . THR A 1 685 ? 17.828 20.613 -25.177 1.00 71.44 685 THR A CA 1
ATOM 5387 C C . THR A 1 685 ? 17.511 20.152 -26.596 1.00 71.44 685 THR A C 1
ATOM 5389 O O . THR A 1 685 ? 18.079 20.665 -27.560 1.00 71.44 685 THR A O 1
ATOM 5392 N N . LEU A 1 686 ? 16.597 19.191 -26.738 1.00 79.25 686 LEU A N 1
ATOM 5393 C CA . LEU A 1 686 ? 16.063 18.814 -28.045 1.00 79.25 686 LEU A CA 1
ATOM 5394 C C . LEU A 1 686 ? 14.989 19.828 -28.480 1.00 79.25 686 LEU A C 1
ATOM 5396 O O . LEU A 1 686 ? 14.166 20.257 -27.667 1.00 79.25 686 LEU A O 1
ATOM 5400 N N . HIS A 1 687 ? 14.987 20.239 -29.749 1.00 79.25 687 HIS A N 1
ATOM 5401 C CA . HIS A 1 687 ? 13.940 21.113 -30.284 1.00 79.25 687 HIS A CA 1
ATOM 5402 C C . HIS A 1 687 ? 12.656 20.316 -30.566 1.00 79.25 687 HIS A C 1
ATOM 5404 O O . HIS A 1 687 ? 12.701 19.186 -31.040 1.00 79.25 687 HIS A O 1
ATOM 5410 N N . LEU A 1 688 ? 11.495 20.903 -30.250 1.00 83.19 688 LEU A N 1
ATOM 5411 C CA . LEU A 1 688 ? 10.192 20.282 -30.510 1.00 83.19 688 LEU A CA 1
ATOM 5412 C C . LEU A 1 688 ? 9.753 20.606 -31.938 1.00 83.19 688 LEU A C 1
ATOM 5414 O O . LEU A 1 688 ? 8.982 21.543 -32.172 1.00 83.19 688 LEU A O 1
ATOM 5418 N N . ASP A 1 689 ? 10.262 19.837 -32.888 1.00 82.88 689 ASP A N 1
ATOM 5419 C CA . ASP A 1 689 ? 10.113 20.113 -34.313 1.00 82.88 689 ASP A CA 1
ATOM 5420 C C . ASP A 1 689 ? 8.946 19.334 -34.930 1.00 82.88 689 ASP A C 1
ATOM 5422 O O . ASP A 1 689 ? 8.239 19.864 -35.796 1.00 82.88 689 ASP A O 1
ATOM 5426 N N . THR A 1 690 ? 8.663 18.126 -34.429 1.00 88.88 690 THR A N 1
ATOM 5427 C CA . THR A 1 690 ? 7.619 17.251 -34.984 1.00 88.88 690 THR A CA 1
ATOM 5428 C C . THR A 1 690 ? 6.232 17.523 -34.395 1.00 88.88 690 THR A C 1
ATOM 5430 O O . THR A 1 690 ? 6.069 18.140 -33.333 1.00 88.88 690 THR A O 1
ATOM 5433 N N . LYS A 1 691 ? 5.187 17.082 -35.107 1.00 90.00 691 LYS A N 1
ATOM 5434 C CA . LYS A 1 691 ? 3.797 17.201 -34.641 1.00 90.00 691 LYS A CA 1
ATOM 5435 C C . LYS A 1 691 ? 3.573 16.320 -33.410 1.00 90.00 691 LYS A C 1
ATOM 5437 O O . LYS A 1 691 ? 2.925 16.752 -32.460 1.00 90.00 691 LYS A O 1
ATOM 5442 N N . GLU A 1 692 ? 4.163 15.134 -33.422 1.00 88.00 692 GLU A N 1
ATOM 5443 C CA . GLU A 1 692 ? 4.104 14.121 -32.375 1.00 88.00 692 GLU A CA 1
ATOM 5444 C C . GLU A 1 692 ? 4.746 14.643 -31.084 1.00 88.00 692 GLU A C 1
ATOM 5446 O O . GLU A 1 692 ? 4.128 14.580 -30.025 1.00 88.00 692 GLU A O 1
ATOM 5451 N N . GLN A 1 693 ? 5.923 15.274 -31.169 1.00 89.75 693 GLN A N 1
ATOM 5452 C CA . GLN A 1 693 ? 6.595 15.908 -30.025 1.00 89.75 693 GLN A CA 1
ATOM 5453 C C . GLN A 1 693 ? 5.751 17.029 -29.402 1.00 89.75 693 GLN A C 1
ATOM 5455 O O . GLN A 1 693 ? 5.615 17.123 -28.180 1.00 89.75 693 GLN A O 1
ATOM 5460 N N . LYS A 1 694 ? 5.145 17.882 -30.239 1.00 90.19 694 LYS A N 1
ATOM 5461 C CA . LYS A 1 694 ? 4.267 18.972 -29.776 1.00 90.19 694 LYS A CA 1
ATOM 5462 C C . LYS A 1 694 ? 2.992 18.439 -29.125 1.00 90.19 694 LYS A C 1
ATOM 5464 O O . LYS A 1 694 ? 2.526 19.036 -28.154 1.00 90.19 694 LYS A O 1
ATOM 5469 N N . GLN A 1 695 ? 2.451 17.336 -29.642 1.00 89.31 695 GLN A N 1
ATOM 5470 C CA . GLN A 1 695 ? 1.299 16.645 -29.070 1.00 89.31 695 GLN A CA 1
ATOM 5471 C C . GLN A 1 695 ? 1.649 15.995 -27.725 1.00 89.31 695 GLN A C 1
ATOM 5473 O O . GLN A 1 695 ? 0.933 16.224 -26.754 1.00 89.31 695 GLN A O 1
ATOM 5478 N N . ALA A 1 696 ? 2.773 15.277 -27.633 1.00 88.62 696 ALA A N 1
ATOM 5479 C CA . ALA A 1 696 ? 3.251 14.672 -26.389 1.00 88.62 696 ALA A CA 1
ATOM 5480 C C . ALA A 1 696 ? 3.448 15.723 -25.285 1.00 88.62 696 ALA A C 1
ATOM 5482 O O . ALA A 1 696 ? 2.982 15.535 -24.164 1.00 88.62 696 ALA A O 1
ATOM 5483 N N . ARG A 1 697 ? 4.028 16.884 -25.618 1.00 91.88 697 ARG A N 1
ATOM 5484 C CA . ARG A 1 697 ? 4.118 18.027 -24.692 1.00 91.88 697 ARG A CA 1
ATOM 5485 C C . ARG A 1 697 ? 2.738 18.525 -24.243 1.00 91.88 697 ARG A C 1
ATOM 5487 O O . ARG A 1 697 ? 2.548 18.812 -23.066 1.00 91.88 697 ARG A O 1
ATOM 5494 N N . GLY A 1 698 ? 1.783 18.659 -25.166 1.00 89.88 698 GLY A N 1
ATOM 5495 C CA . GLY A 1 698 ? 0.418 19.077 -24.828 1.00 89.88 698 GLY A CA 1
ATOM 5496 C C . GLY A 1 698 ? -0.256 18.114 -23.846 1.00 89.88 698 GLY A C 1
ATOM 5497 O O . GLY A 1 698 ? -0.847 18.547 -22.858 1.00 89.88 698 GLY A O 1
ATOM 5498 N N . ASN A 1 699 ? -0.093 16.811 -24.073 1.00 87.50 699 ASN A N 1
ATOM 5499 C CA . ASN A 1 699 ? -0.614 15.768 -23.191 1.00 87.50 699 ASN A CA 1
ATOM 5500 C C . ASN A 1 699 ? 0.088 15.769 -21.823 1.00 87.50 699 ASN A C 1
ATOM 5502 O O . ASN A 1 699 ? -0.580 15.637 -20.794 1.00 87.50 699 ASN A O 1
ATOM 5506 N N . LEU A 1 700 ? 1.407 15.998 -21.796 1.00 89.38 700 LEU A N 1
ATOM 5507 C CA . LEU A 1 700 ? 2.165 16.191 -20.561 1.00 89.38 700 LEU A CA 1
ATOM 5508 C C . LEU A 1 700 ? 1.590 17.345 -19.737 1.00 89.38 700 LEU A C 1
ATOM 5510 O O . LEU A 1 700 ? 1.337 17.159 -18.552 1.00 89.38 700 LEU A O 1
ATOM 5514 N N . TRP A 1 701 ? 1.315 18.505 -20.341 1.00 89.56 701 TRP A N 1
ATOM 5515 C CA . TRP A 1 701 ? 0.706 19.625 -19.616 1.00 89.56 701 TRP A CA 1
ATOM 5516 C C . TRP A 1 701 ? -0.654 19.270 -19.021 1.00 89.56 701 TRP A C 1
ATOM 5518 O O . TRP A 1 701 ? -0.873 19.530 -17.842 1.00 89.56 701 TRP A O 1
ATOM 5528 N N . ASN A 1 702 ? -1.542 18.648 -19.798 1.00 86.38 702 ASN A N 1
ATOM 5529 C CA . ASN A 1 702 ? -2.858 18.246 -19.295 1.00 86.38 702 ASN A CA 1
ATOM 5530 C C . ASN A 1 702 ? -2.728 17.301 -18.091 1.00 86.38 702 ASN A C 1
ATOM 5532 O O . ASN A 1 702 ? -3.469 17.425 -17.120 1.00 86.38 702 ASN A O 1
ATOM 5536 N N . THR A 1 703 ? -1.761 16.385 -18.138 1.00 87.00 703 THR A N 1
ATOM 5537 C CA . THR A 1 703 ? -1.519 15.417 -17.062 1.00 87.00 703 THR A CA 1
ATOM 5538 C C . THR A 1 703 ? -0.917 16.085 -15.826 1.00 87.00 703 THR A C 1
ATOM 5540 O O . THR A 1 703 ? -1.391 15.859 -14.718 1.00 87.00 703 THR A O 1
ATOM 5543 N N . LEU A 1 704 ? 0.071 16.970 -15.995 1.00 88.75 704 LEU A N 1
ATOM 5544 C CA . LEU A 1 704 ? 0.663 17.735 -14.892 1.00 88.75 704 LEU A CA 1
ATOM 5545 C C . LEU A 1 704 ? -0.363 18.646 -14.210 1.00 88.75 704 LEU A C 1
ATOM 5547 O O . LEU A 1 704 ? -0.371 18.750 -12.989 1.00 88.75 704 LEU A O 1
ATOM 5551 N N . GLU A 1 705 ? -1.264 19.264 -14.973 1.00 86.88 705 GLU A N 1
ATOM 5552 C CA . GLU A 1 705 ? -2.359 20.071 -14.427 1.00 86.88 705 GLU A CA 1
ATOM 5553 C C . GLU A 1 705 ? -3.320 19.216 -13.583 1.00 86.88 705 GLU A C 1
ATOM 5555 O O . GLU A 1 705 ? -3.740 19.636 -12.505 1.00 86.88 705 GLU A O 1
ATOM 5560 N N . MET A 1 706 ? -3.600 17.980 -14.008 1.00 85.31 706 MET A N 1
ATOM 5561 C CA . MET A 1 706 ? -4.385 17.020 -13.222 1.00 85.31 706 MET A CA 1
ATOM 5562 C C . MET A 1 706 ? -3.671 16.573 -11.941 1.00 85.31 706 MET A C 1
ATOM 5564 O O . MET A 1 706 ? -4.303 16.501 -10.884 1.00 85.31 706 MET A O 1
ATOM 5568 N N . LEU A 1 707 ? -2.363 16.308 -12.002 1.00 87.69 707 LEU A N 1
ATOM 5569 C CA . LEU A 1 707 ? -1.568 15.995 -10.811 1.00 87.69 707 LEU A CA 1
ATOM 5570 C C . LEU A 1 707 ? -1.531 17.182 -9.842 1.00 87.69 707 LEU A C 1
ATOM 5572 O O . LEU A 1 707 ? -1.742 16.999 -8.651 1.00 87.69 707 LEU A O 1
ATOM 5576 N N . ASN A 1 708 ? -1.386 18.411 -10.340 1.00 87.38 708 ASN A N 1
ATOM 5577 C CA . ASN A 1 708 ? -1.436 19.619 -9.509 1.00 87.38 708 ASN A CA 1
ATOM 5578 C C . ASN A 1 708 ? -2.786 19.780 -8.801 1.00 87.38 708 ASN A C 1
ATOM 5580 O O . ASN A 1 708 ? -2.832 20.170 -7.635 1.00 87.38 708 ASN A O 1
ATOM 5584 N N . ASN A 1 709 ? -3.880 19.460 -9.492 1.00 86.38 709 ASN A N 1
ATOM 5585 C CA . ASN A 1 709 ? -5.223 19.507 -8.924 1.00 86.38 709 ASN A CA 1
ATOM 5586 C C . ASN A 1 709 ? -5.438 18.413 -7.859 1.00 86.38 709 ASN A C 1
ATOM 5588 O O . ASN A 1 709 ? -6.041 18.670 -6.820 1.00 86.38 709 ASN A O 1
ATOM 5592 N N . SER A 1 710 ? -4.940 17.199 -8.096 1.00 86.19 710 SER A N 1
ATOM 5593 C CA . SER A 1 710 ? -5.191 16.046 -7.218 1.00 86.19 710 SER A CA 1
ATOM 5594 C C . SER A 1 710 ? -4.182 15.887 -6.078 1.00 86.19 710 SER A C 1
ATOM 5596 O O . SER A 1 710 ? -4.600 15.549 -4.981 1.00 86.19 710 SER A O 1
ATOM 5598 N N . ILE A 1 711 ? -2.893 16.149 -6.291 1.00 87.25 711 ILE A N 1
ATOM 5599 C CA . ILE A 1 711 ? -1.830 16.064 -5.273 1.00 87.25 711 ILE A CA 1
ATOM 5600 C C . ILE A 1 711 ? -1.498 17.464 -4.745 1.00 87.25 711 ILE A C 1
ATOM 5602 O O . ILE A 1 711 ? -1.582 17.723 -3.548 1.00 87.25 711 ILE A O 1
ATOM 5606 N N . GLY A 1 712 ? -1.146 18.393 -5.636 1.00 84.62 712 GLY A N 1
ATOM 5607 C CA . GLY A 1 712 ? -0.548 19.676 -5.259 1.00 84.62 712 GLY A CA 1
ATOM 5608 C C . GLY A 1 712 ? 0.971 19.574 -5.092 1.00 84.62 712 GLY A C 1
ATOM 5609 O O . GLY A 1 712 ? 1.642 18.950 -5.904 1.00 84.62 712 GLY A O 1
ATOM 5610 N N . ILE A 1 713 ? 1.537 20.227 -4.074 1.00 84.75 713 ILE A N 1
ATOM 5611 C CA . ILE A 1 713 ? 2.981 20.139 -3.805 1.00 84.75 713 ILE A CA 1
ATOM 5612 C C . ILE A 1 713 ? 3.280 18.736 -3.240 1.00 84.75 713 ILE A C 1
ATOM 5614 O O . ILE A 1 713 ? 2.637 18.360 -2.262 1.00 84.75 713 ILE A O 1
ATOM 5618 N N . PRO A 1 714 ? 4.226 17.968 -3.816 1.00 86.94 714 PRO A N 1
ATOM 5619 C CA . PRO A 1 714 ? 4.623 16.667 -3.295 1.00 86.94 714 PRO A CA 1
ATOM 5620 C C . PRO A 1 714 ? 5.093 16.767 -1.846 1.00 86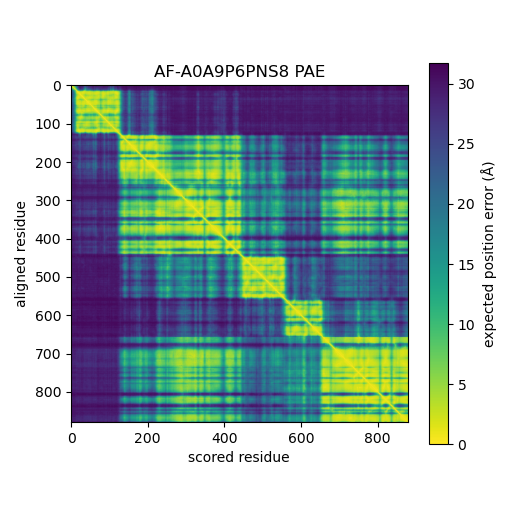.94 714 PRO A C 1
ATOM 5622 O O . PRO A 1 714 ? 5.919 17.622 -1.524 1.00 86.94 714 PRO A O 1
ATOM 5625 N N . GLU A 1 715 ? 4.606 15.869 -0.992 1.00 84.44 715 GLU A N 1
ATOM 5626 C CA . GLU A 1 715 ? 5.004 15.771 0.424 1.00 84.44 715 GLU A CA 1
ATOM 5627 C C . GLU A 1 715 ? 5.720 14.454 0.745 1.00 84.44 715 GLU A C 1
ATOM 5629 O O . GLU A 1 715 ? 6.117 14.207 1.883 1.00 84.44 715 GLU A O 1
ATOM 5634 N N . SER A 1 716 ? 5.906 13.611 -0.267 1.00 87.62 716 SER A N 1
ATOM 5635 C CA . SER A 1 716 ? 6.610 12.343 -0.164 1.00 87.62 716 SER A CA 1
ATOM 5636 C C . SER A 1 716 ? 7.374 12.034 -1.451 1.00 87.62 716 SER A C 1
ATOM 5638 O O . SER A 1 716 ? 7.174 12.656 -2.499 1.00 87.62 716 SER A O 1
ATOM 5640 N N . GLU A 1 717 ? 8.261 11.045 -1.378 1.00 88.75 717 GLU A N 1
ATOM 5641 C CA . GLU A 1 717 ? 8.991 10.542 -2.544 1.00 88.75 717 GLU A CA 1
ATOM 5642 C C . GLU A 1 717 ? 8.030 9.861 -3.520 1.00 88.75 717 GLU A C 1
ATOM 5644 O O . GLU A 1 717 ? 8.168 10.017 -4.730 1.00 88.75 717 GLU A O 1
ATOM 5649 N N . ALA A 1 718 ? 7.001 9.188 -2.993 1.00 86.50 718 ALA A N 1
ATOM 5650 C CA . ALA A 1 718 ? 5.949 8.568 -3.784 1.00 86.50 718 ALA A CA 1
ATOM 5651 C C . ALA A 1 718 ? 5.154 9.614 -4.581 1.00 86.50 718 ALA A C 1
ATOM 5653 O O . ALA A 1 718 ? 4.996 9.445 -5.788 1.00 86.50 718 ALA A O 1
ATOM 5654 N N . ASP A 1 719 ? 4.752 10.725 -3.951 1.00 87.00 719 ASP A N 1
ATOM 5655 C CA . ASP A 1 719 ? 4.074 11.839 -4.627 1.00 87.00 719 ASP A CA 1
ATOM 5656 C C . ASP A 1 719 ? 4.959 12.424 -5.742 1.00 87.00 719 ASP A C 1
ATOM 5658 O O . ASP A 1 719 ? 4.507 12.609 -6.874 1.00 87.00 719 ASP A O 1
ATOM 5662 N N . ALA A 1 720 ? 6.241 12.683 -5.450 1.00 90.00 720 ALA A N 1
ATOM 5663 C CA . ALA A 1 720 ? 7.194 13.200 -6.433 1.00 90.00 720 ALA A CA 1
ATOM 5664 C C . ALA A 1 720 ? 7.368 12.226 -7.610 1.00 90.00 720 ALA A C 1
ATOM 5666 O O . ALA A 1 720 ? 7.394 12.639 -8.771 1.00 90.00 720 ALA A O 1
ATOM 5667 N N . SER A 1 721 ? 7.410 10.928 -7.320 1.00 90.56 721 SER A N 1
ATOM 5668 C CA . SER A 1 721 ? 7.552 9.860 -8.305 1.00 90.56 721 SER A CA 1
ATOM 5669 C C . SER A 1 721 ? 6.436 9.884 -9.357 1.00 90.56 721 SER A C 1
ATOM 5671 O O . SER A 1 721 ? 6.709 9.675 -10.540 1.00 90.56 721 SER A O 1
ATOM 5673 N N . MET A 1 722 ? 5.207 10.258 -8.978 1.00 87.12 722 MET A N 1
ATOM 5674 C CA . MET A 1 722 ? 4.069 10.363 -9.908 1.00 87.12 722 MET A CA 1
ATOM 5675 C C . MET A 1 722 ? 4.294 11.432 -10.983 1.00 87.12 722 MET A C 1
ATOM 5677 O O . MET A 1 722 ? 4.048 11.196 -12.167 1.00 87.12 722 MET A O 1
ATOM 5681 N N . TYR A 1 723 ? 4.817 12.596 -10.587 1.00 90.56 723 TYR A N 1
ATOM 5682 C CA . TYR A 1 723 ? 5.192 13.661 -11.518 1.00 90.56 723 TYR A CA 1
ATOM 5683 C C . TYR A 1 723 ? 6.308 13.209 -12.455 1.00 90.56 723 TYR A C 1
ATOM 5685 O O . TYR A 1 723 ? 6.240 13.426 -13.668 1.00 90.56 723 TYR A O 1
ATOM 5693 N N . VAL A 1 724 ? 7.328 12.559 -11.895 1.00 92.44 724 VAL A N 1
ATOM 5694 C CA . VAL A 1 724 ? 8.506 12.101 -12.635 1.00 92.44 724 VAL A CA 1
ATOM 5695 C C . VAL A 1 724 ? 8.124 11.073 -13.700 1.00 92.44 724 VAL A C 1
ATOM 5697 O O . VAL A 1 724 ? 8.527 11.220 -14.859 1.00 92.44 724 VAL A O 1
ATOM 5700 N N . ALA A 1 725 ? 7.272 10.106 -13.349 1.00 89.50 725 ALA A N 1
ATOM 5701 C CA . ALA A 1 725 ? 6.741 9.111 -14.277 1.00 89.50 725 ALA A CA 1
ATOM 5702 C C . ALA A 1 725 ? 6.051 9.753 -15.489 1.00 89.50 725 ALA A C 1
ATOM 5704 O O . ALA A 1 725 ? 6.210 9.281 -16.617 1.00 89.50 725 ALA A O 1
ATOM 5705 N N . CYS A 1 726 ? 5.319 10.858 -15.297 1.00 89.06 726 CYS A N 1
ATOM 5706 C CA . CYS A 1 726 ? 4.673 11.562 -16.403 1.00 89.06 726 CYS A CA 1
ATOM 5707 C C . CYS A 1 726 ? 5.700 12.144 -17.379 1.00 89.06 726 CYS A C 1
ATOM 5709 O O . CYS A 1 726 ? 5.603 11.875 -18.580 1.00 89.06 726 CYS A O 1
ATOM 5711 N N . PHE A 1 727 ? 6.686 12.893 -16.878 1.00 92.69 727 PHE A N 1
ATOM 5712 C CA . PHE A 1 727 ? 7.744 13.494 -17.698 1.00 92.69 727 PHE A CA 1
ATOM 5713 C C . PHE A 1 727 ? 8.495 12.449 -18.528 1.00 92.69 727 PHE A C 1
ATOM 5715 O O . PHE A 1 727 ? 8.633 12.597 -19.744 1.00 92.69 727 PHE A O 1
ATOM 5722 N N . VAL A 1 728 ? 8.953 11.385 -17.870 1.00 92.56 728 VAL A N 1
ATOM 5723 C CA . VAL A 1 728 ? 9.767 10.337 -18.490 1.00 92.56 728 VAL A CA 1
ATOM 5724 C C . VAL A 1 728 ? 8.924 9.484 -19.442 1.00 92.56 728 VAL A C 1
ATOM 5726 O O . VAL A 1 728 ? 9.318 9.267 -20.588 1.00 92.56 728 VAL A O 1
ATOM 5729 N N . GLY A 1 729 ? 7.714 9.097 -19.033 1.00 89.19 729 GLY A N 1
ATOM 5730 C CA . GLY A 1 729 ? 6.805 8.306 -19.860 1.00 89.19 729 GLY A CA 1
ATOM 5731 C C . GLY A 1 729 ? 6.383 9.015 -21.152 1.00 89.19 729 GLY A C 1
ATOM 5732 O O . GLY A 1 729 ? 6.360 8.390 -22.209 1.00 89.19 729 GLY A O 1
ATOM 5733 N N . PHE A 1 730 ? 6.086 10.325 -21.116 1.00 89.81 730 PHE A N 1
ATOM 5734 C CA . PHE A 1 730 ? 5.738 11.073 -22.340 1.00 89.81 730 PHE A CA 1
ATOM 5735 C C . PHE A 1 730 ? 6.924 11.221 -23.299 1.00 89.81 730 PHE A C 1
ATOM 5737 O O . PHE A 1 730 ? 6.715 11.342 -24.505 1.00 89.81 730 PHE A O 1
ATOM 5744 N N . ALA A 1 731 ? 8.157 11.206 -22.789 1.00 91.62 731 ALA A N 1
ATOM 5745 C CA . ALA A 1 731 ? 9.344 11.248 -23.633 1.00 91.62 731 ALA A CA 1
ATOM 5746 C C . ALA A 1 731 ? 9.588 9.888 -24.299 1.00 91.62 731 ALA A C 1
ATOM 5748 O O . ALA A 1 731 ? 9.768 9.826 -25.512 1.00 91.62 731 ALA A O 1
ATOM 5749 N N . ILE A 1 732 ? 9.518 8.801 -23.526 1.00 90.06 732 ILE A N 1
ATOM 5750 C CA . ILE A 1 732 ? 9.729 7.426 -24.009 1.00 90.06 732 ILE A CA 1
ATOM 5751 C C . ILE A 1 732 ? 8.683 7.012 -25.040 1.00 90.06 732 ILE A C 1
ATOM 5753 O O . ILE A 1 732 ? 9.020 6.318 -25.995 1.00 90.06 732 ILE A O 1
ATOM 5757 N N . GLN A 1 733 ? 7.441 7.487 -24.912 1.00 86.25 733 GLN A N 1
ATOM 5758 C CA . GLN A 1 733 ? 6.379 7.216 -25.884 1.00 86.25 733 GLN A CA 1
ATOM 5759 C C . GLN A 1 733 ? 6.778 7.572 -27.327 1.00 86.25 733 GLN A C 1
ATOM 5761 O O . GLN A 1 733 ? 6.374 6.888 -28.266 1.00 86.25 733 GLN A O 1
ATOM 5766 N N . LEU A 1 734 ? 7.591 8.614 -27.524 1.00 88.12 734 LEU A N 1
ATOM 5767 C CA . LEU A 1 734 ? 8.049 9.028 -28.857 1.00 88.12 734 LEU A CA 1
ATOM 5768 C C . LEU A 1 734 ? 9.069 8.059 -29.479 1.00 88.12 734 LEU A C 1
ATOM 5770 O O . LEU A 1 734 ? 9.332 8.145 -30.674 1.00 88.12 734 LEU A O 1
ATOM 5774 N N . TYR A 1 735 ? 9.587 7.121 -28.685 1.00 87.12 735 TYR A N 1
ATOM 5775 C CA . TYR A 1 735 ? 10.546 6.082 -29.063 1.00 87.12 735 TYR A CA 1
ATOM 5776 C C . TYR A 1 735 ? 9.967 4.679 -28.814 1.00 87.12 735 TYR A C 1
ATOM 5778 O O . TYR A 1 735 ? 10.701 3.715 -28.563 1.00 87.12 735 TYR A O 1
ATOM 5786 N N . LYS A 1 736 ? 8.629 4.559 -28.868 1.00 76.00 736 LYS A N 1
ATOM 5787 C CA . LYS A 1 736 ? 7.903 3.294 -28.708 1.00 76.00 736 LYS A CA 1
ATOM 5788 C C . LYS A 1 736 ? 8.514 2.214 -29.601 1.00 76.00 736 LYS A C 1
ATOM 5790 O O . LYS A 1 736 ? 8.708 2.414 -30.797 1.00 76.00 736 LYS A O 1
ATOM 5795 N N . GLY A 1 737 ? 8.779 1.054 -29.006 1.00 76.12 737 GLY A N 1
ATOM 5796 C CA . GLY A 1 737 ? 9.374 -0.087 -29.696 1.00 76.12 737 GLY A CA 1
ATOM 5797 C C . GLY A 1 737 ? 10.897 -0.167 -29.605 1.00 76.12 737 GLY A C 1
ATOM 5798 O O . GLY A 1 737 ? 11.416 -1.234 -29.918 1.00 76.12 737 GLY A O 1
ATOM 5799 N N . ASN A 1 738 ? 11.588 0.869 -29.105 1.00 82.25 738 ASN A N 1
ATOM 5800 C CA . ASN A 1 738 ? 13.036 0.854 -28.823 1.00 82.25 738 ASN A CA 1
ATOM 5801 C C . ASN A 1 738 ? 13.349 0.882 -27.315 1.00 82.25 738 ASN A C 1
ATOM 5803 O O . ASN A 1 738 ? 14.298 0.235 -26.857 1.00 82.25 738 ASN A O 1
ATOM 5807 N N . LEU A 1 739 ? 12.544 1.625 -26.548 1.00 87.19 739 LEU A N 1
ATOM 5808 C CA . LEU A 1 739 ? 12.705 1.845 -25.111 1.00 87.19 739 LEU A CA 1
ATOM 5809 C C . LEU A 1 739 ? 11.392 1.625 -24.357 1.00 87.19 739 LEU A C 1
ATOM 5811 O O . LEU A 1 739 ? 10.309 1.864 -24.890 1.00 87.19 739 LEU A O 1
ATOM 5815 N N . ARG A 1 740 ? 11.511 1.217 -23.093 1.00 86.25 740 ARG A N 1
ATOM 5816 C CA . ARG A 1 740 ? 10.413 1.114 -22.124 1.00 86.25 740 ARG A CA 1
ATOM 5817 C C . ARG A 1 740 ? 10.852 1.588 -20.743 1.00 86.25 740 ARG A C 1
ATOM 5819 O O . ARG A 1 740 ? 12.047 1.605 -20.447 1.00 86.25 740 ARG A O 1
ATOM 5826 N N . MET A 1 741 ? 9.887 1.935 -19.901 1.00 87.88 741 MET A N 1
ATOM 5827 C CA . MET A 1 741 ? 10.118 2.323 -18.508 1.00 87.88 741 MET A CA 1
ATOM 5828 C C . MET A 1 741 ? 9.547 1.252 -17.581 1.00 87.88 741 MET A C 1
ATOM 5830 O O . MET A 1 741 ? 8.401 0.856 -17.760 1.00 87.88 741 MET A O 1
ATOM 5834 N N . THR A 1 742 ? 10.328 0.807 -16.599 1.00 84.19 742 THR A N 1
ATOM 5835 C CA . THR A 1 742 ? 9.893 -0.158 -15.571 1.00 84.19 742 THR A CA 1
ATOM 5836 C C . THR A 1 742 ? 10.172 0.405 -14.185 1.00 84.19 742 THR A C 1
ATOM 5838 O O . THR A 1 742 ? 11.245 0.981 -13.985 1.00 84.19 742 THR A O 1
ATOM 5841 N N . GLN A 1 743 ? 9.241 0.249 -13.248 1.00 85.50 743 GLN A N 1
ATOM 5842 C CA . GLN A 1 743 ? 9.349 0.776 -11.885 1.00 85.50 743 GLN A CA 1
ATOM 5843 C C . GLN A 1 743 ? 9.935 -0.279 -10.926 1.00 85.50 743 GLN A C 1
ATOM 5845 O O . GLN A 1 743 ? 9.727 -1.461 -11.150 1.00 85.50 743 GLN A O 1
ATOM 5850 N N . GLN A 1 744 ? 10.685 0.130 -9.892 1.00 84.12 744 GLN A N 1
ATOM 5851 C CA . GLN A 1 744 ? 11.245 -0.757 -8.840 1.00 84.12 744 GLN A CA 1
ATOM 5852 C C . GLN A 1 744 ? 12.049 -1.972 -9.349 1.00 84.12 744 GLN A C 1
ATOM 5854 O O . GLN A 1 744 ? 12.216 -2.965 -8.647 1.00 84.12 744 GLN A O 1
ATOM 5859 N N . LYS A 1 745 ? 12.620 -1.885 -10.554 1.00 84.88 745 LYS A N 1
ATOM 5860 C CA . LYS A 1 745 ? 13.356 -2.999 -11.155 1.00 84.88 745 LYS A CA 1
ATOM 5861 C C . LYS A 1 745 ? 14.635 -3.297 -10.371 1.00 84.88 745 LYS A C 1
ATOM 5863 O O . LYS A 1 745 ? 15.485 -2.420 -10.218 1.00 84.88 745 LYS A O 1
ATOM 5868 N N . GLU A 1 746 ? 14.814 -4.550 -9.963 1.00 85.06 746 GLU A N 1
ATOM 5869 C CA . GLU A 1 746 ? 16.044 -5.015 -9.315 1.00 85.06 746 GLU A CA 1
ATOM 5870 C C . GLU A 1 746 ? 17.269 -4.852 -10.225 1.00 85.06 746 GLU A C 1
ATOM 5872 O O . GLU A 1 746 ? 17.312 -5.352 -11.356 1.00 85.06 746 GLU A O 1
ATOM 5877 N N . LEU A 1 747 ? 18.294 -4.177 -9.702 1.00 86.06 747 LEU A N 1
ATOM 5878 C CA . LEU A 1 747 ? 19.599 -4.019 -10.330 1.00 86.06 747 LEU A CA 1
ATOM 5879 C C . LEU A 1 747 ? 20.682 -4.515 -9.371 1.00 86.06 747 LEU A C 1
ATOM 5881 O O . LEU A 1 747 ? 20.664 -4.252 -8.168 1.00 86.06 747 LEU A O 1
ATOM 5885 N N . LYS A 1 748 ? 21.654 -5.249 -9.912 1.00 83.75 748 LYS A N 1
ATOM 5886 C CA . LYS A 1 748 ? 22.797 -5.751 -9.149 1.00 83.75 748 LYS A CA 1
ATOM 5887 C C . LYS A 1 748 ? 24.076 -5.430 -9.892 1.00 83.75 748 LYS A C 1
ATOM 5889 O O . LYS A 1 748 ? 24.225 -5.761 -11.065 1.00 83.75 748 LYS A O 1
ATOM 5894 N N . GLY A 1 749 ? 25.010 -4.800 -9.195 1.00 76.94 749 GLY A N 1
ATOM 5895 C CA . GLY A 1 749 ? 26.345 -4.528 -9.700 1.00 76.94 749 GLY A CA 1
ATOM 5896 C C . GLY A 1 749 ? 27.425 -5.029 -8.761 1.00 76.94 749 GLY A C 1
ATOM 5897 O O . GLY A 1 749 ? 27.169 -5.648 -7.731 1.00 76.94 749 GLY A O 1
ATOM 5898 N N . ARG A 1 750 ? 28.673 -4.707 -9.104 1.00 72.88 750 ARG A N 1
ATOM 5899 C CA . ARG A 1 750 ? 29.845 -5.106 -8.317 1.00 72.88 750 ARG A CA 1
ATOM 5900 C C . ARG A 1 750 ? 29.812 -4.562 -6.885 1.00 72.88 750 ARG A C 1
ATOM 5902 O O . ARG A 1 750 ? 30.341 -5.198 -5.984 1.00 72.88 750 ARG A O 1
ATOM 5909 N N . ARG A 1 751 ? 29.253 -3.366 -6.688 1.00 75.38 751 ARG A N 1
ATOM 5910 C CA . ARG A 1 751 ? 29.330 -2.614 -5.423 1.00 75.38 751 ARG A CA 1
ATOM 5911 C C . ARG A 1 751 ? 27.988 -2.467 -4.724 1.00 75.38 751 ARG A C 1
ATOM 5913 O O . ARG A 1 751 ? 27.953 -2.379 -3.507 1.00 75.38 751 ARG A O 1
ATOM 5920 N N . GLY A 1 752 ? 26.896 -2.439 -5.474 1.00 81.44 752 GLY A N 1
ATOM 5921 C CA . GLY A 1 752 ? 25.575 -2.186 -4.924 1.00 81.44 752 GLY A CA 1
ATOM 5922 C C . GLY A 1 752 ? 24.528 -3.137 -5.470 1.00 81.44 752 GLY A C 1
ATOM 5923 O O . GLY A 1 752 ? 24.715 -3.734 -6.531 1.00 81.44 752 GLY A O 1
ATOM 5924 N N . HIS A 1 753 ? 23.438 -3.270 -4.727 1.00 85.31 753 HIS A N 1
ATOM 5925 C CA . HIS A 1 753 ? 22.246 -3.985 -5.157 1.00 85.31 753 HIS A CA 1
ATOM 5926 C C . HIS A 1 753 ? 20.984 -3.288 -4.649 1.00 85.31 753 HIS A C 1
ATOM 5928 O O . HIS A 1 753 ? 21.029 -2.540 -3.667 1.00 85.31 753 HIS A O 1
ATOM 5934 N N . GLY A 1 754 ? 19.867 -3.586 -5.300 1.00 84.94 754 GLY A N 1
ATOM 5935 C CA . GLY A 1 754 ? 18.531 -3.186 -4.884 1.00 84.94 754 GLY A CA 1
ATOM 5936 C C . GLY A 1 754 ? 17.685 -2.699 -6.058 1.00 84.94 754 GLY A C 1
ATOM 5937 O O . GLY A 1 754 ? 18.181 -2.602 -7.189 1.00 84.94 754 GLY A O 1
ATOM 5938 N N . PRO A 1 755 ? 16.420 -2.363 -5.787 1.00 88.69 755 PRO A N 1
ATOM 5939 C CA . PRO A 1 755 ? 15.520 -1.848 -6.799 1.00 88.69 755 PRO A CA 1
ATOM 5940 C C . PRO A 1 755 ? 15.906 -0.412 -7.165 1.00 88.69 755 PRO A C 1
ATOM 5942 O O . PRO A 1 755 ? 16.381 0.356 -6.325 1.00 88.69 755 PRO A O 1
ATOM 5945 N N . VAL A 1 756 ? 15.706 -0.047 -8.430 1.00 91.19 756 VAL A N 1
ATOM 5946 C CA . VAL A 1 756 ? 15.800 1.346 -8.891 1.00 91.19 756 VAL A CA 1
ATOM 5947 C C . VAL A 1 756 ? 14.406 1.934 -9.077 1.00 91.19 756 VAL A C 1
ATOM 5949 O O . VAL A 1 756 ? 13.508 1.220 -9.522 1.00 91.19 756 VAL A O 1
ATOM 5952 N N . ASP A 1 757 ? 14.214 3.231 -8.804 1.00 92.25 757 ASP A N 1
ATOM 5953 C CA . ASP A 1 757 ? 12.874 3.835 -8.879 1.00 92.25 757 ASP A CA 1
ATOM 5954 C C . ASP A 1 757 ? 12.260 3.706 -10.268 1.00 92.25 757 ASP A C 1
ATOM 5956 O O . ASP A 1 757 ? 11.158 3.171 -10.390 1.00 92.25 757 ASP A O 1
ATOM 5960 N N . TYR A 1 758 ? 12.994 4.111 -11.312 1.00 92.81 758 TYR A N 1
ATOM 5961 C CA . TYR A 1 758 ? 12.668 3.738 -12.687 1.00 92.81 758 TYR A CA 1
ATOM 5962 C C . TYR A 1 758 ? 13.907 3.326 -13.477 1.00 92.81 758 TYR A C 1
ATOM 5964 O O . TYR A 1 758 ? 14.906 4.045 -13.533 1.00 92.81 758 TYR A O 1
ATOM 5972 N N . ALA A 1 759 ? 13.807 2.203 -14.181 1.00 92.44 759 ALA A N 1
ATOM 5973 C CA . ALA A 1 759 ? 14.780 1.780 -15.179 1.00 92.44 759 ALA A CA 1
ATOM 5974 C C . ALA A 1 759 ? 14.261 2.074 -16.590 1.00 92.44 759 ALA A C 1
ATOM 5976 O O . ALA A 1 759 ? 13.119 1.756 -16.929 1.00 92.44 759 ALA A O 1
ATOM 5977 N N . LEU A 1 760 ? 15.126 2.638 -17.433 1.00 92.94 760 LEU A N 1
ATOM 5978 C CA . LEU A 1 760 ? 14.884 2.803 -18.863 1.00 92.94 760 LEU A CA 1
ATOM 5979 C C . LEU A 1 760 ? 15.548 1.644 -19.592 1.00 92.94 760 LEU A C 1
ATOM 5981 O O . LEU A 1 760 ? 16.773 1.515 -19.586 1.00 92.94 760 LEU A O 1
ATOM 5985 N N . VAL A 1 761 ? 14.736 0.772 -20.174 1.00 89.19 761 VAL A N 1
ATOM 5986 C CA . VAL A 1 761 ? 15.148 -0.548 -20.650 1.00 89.19 761 VAL A CA 1
ATOM 5987 C C . VAL A 1 761 ? 14.982 -0.630 -22.162 1.00 89.19 761 VAL A C 1
ATOM 5989 O O . VAL A 1 761 ? 13.969 -0.187 -22.701 1.00 89.19 761 VAL A O 1
ATOM 5992 N N . SER A 1 762 ? 15.952 -1.223 -22.859 1.00 86.88 762 SER A N 1
ATOM 5993 C CA . SER A 1 762 ? 15.801 -1.526 -24.284 1.00 86.88 762 SER A CA 1
ATOM 5994 C C . SER A 1 762 ? 14.756 -2.619 -24.508 1.00 86.88 762 SER A C 1
ATOM 5996 O O . SER A 1 762 ? 14.689 -3.593 -23.764 1.00 86.88 762 SER A O 1
ATOM 5998 N N . THR A 1 763 ? 13.967 -2.498 -25.566 1.00 79.12 763 THR A N 1
ATOM 5999 C CA . THR A 1 763 ? 12.978 -3.506 -25.992 1.00 79.12 763 THR A CA 1
ATOM 6000 C C . THR A 1 763 ? 13.590 -4.652 -26.807 1.00 79.12 763 THR A C 1
ATOM 6002 O O . THR A 1 763 ? 12.879 -5.575 -27.201 1.00 79.12 763 THR A O 1
ATOM 6005 N N . ASN A 1 764 ? 14.899 -4.618 -27.084 1.00 73.31 764 ASN A N 1
ATOM 6006 C CA . ASN A 1 764 ? 15.585 -5.703 -27.784 1.00 73.31 764 ASN A CA 1
ATOM 6007 C C . ASN A 1 764 ? 15.663 -6.987 -26.931 1.00 73.31 764 ASN A C 1
ATOM 6009 O O . ASN A 1 764 ? 15.355 -6.989 -25.739 1.00 73.31 764 ASN A O 1
ATOM 6013 N N . SER A 1 765 ? 16.115 -8.093 -27.536 1.00 60.56 765 SER A N 1
ATOM 6014 C CA . SER A 1 765 ? 16.132 -9.425 -26.906 1.00 60.56 765 SER A CA 1
ATOM 6015 C C . SER A 1 765 ? 16.839 -9.487 -25.549 1.00 60.56 765 SER A C 1
ATOM 6017 O O . SER A 1 765 ? 16.542 -10.373 -24.756 1.00 60.56 765 SER A O 1
ATOM 6019 N N . ASN A 1 766 ? 17.770 -8.569 -25.278 1.00 67.25 766 ASN A N 1
ATOM 6020 C CA . ASN A 1 766 ? 18.586 -8.595 -24.069 1.00 67.25 766 ASN A CA 1
ATOM 6021 C C . ASN A 1 766 ? 17.999 -7.748 -22.928 1.00 67.25 766 ASN A C 1
ATOM 6023 O O . ASN A 1 766 ? 18.535 -7.807 -21.827 1.00 67.25 766 ASN A O 1
ATOM 6027 N N . LYS A 1 767 ? 16.936 -6.957 -23.170 1.00 79.31 767 LYS A N 1
ATOM 6028 C CA . LYS A 1 767 ? 16.224 -6.154 -22.153 1.00 79.31 767 LYS A CA 1
ATOM 6029 C C . LYS A 1 767 ? 17.167 -5.378 -21.208 1.00 79.31 767 LYS A C 1
ATOM 6031 O O . LYS A 1 767 ? 16.949 -5.327 -19.995 1.00 79.31 767 LYS A O 1
ATOM 6036 N N . LEU A 1 768 ? 18.228 -4.790 -21.772 1.00 84.75 768 LEU A N 1
ATOM 6037 C CA . LEU A 1 768 ? 19.312 -4.134 -21.024 1.00 84.75 768 LEU A CA 1
ATOM 6038 C C . LEU A 1 768 ? 18.899 -2.746 -20.526 1.00 84.75 768 LEU A C 1
ATOM 6040 O O . LEU A 1 768 ? 18.206 -2.013 -21.234 1.00 84.75 768 LEU A O 1
ATOM 6044 N N . ILE A 1 769 ? 19.370 -2.371 -19.335 1.00 90.25 769 ILE A N 1
ATOM 6045 C CA . ILE A 1 769 ? 19.135 -1.049 -18.743 1.00 90.25 769 ILE A CA 1
ATOM 6046 C C . ILE A 1 769 ? 20.071 -0.027 -19.404 1.00 90.25 769 ILE A C 1
ATOM 6048 O O . ILE A 1 769 ? 21.292 -0.191 -19.434 1.00 90.25 769 ILE A O 1
ATOM 6052 N N . LEU A 1 770 ? 19.487 1.028 -19.969 1.00 92.12 770 LEU A N 1
ATOM 6053 C CA . LEU A 1 770 ? 20.181 2.119 -20.659 1.00 92.12 770 LEU A CA 1
ATOM 6054 C C . LEU A 1 770 ? 20.203 3.401 -19.821 1.00 92.12 770 LEU A C 1
ATOM 6056 O O . LEU A 1 770 ? 21.125 4.210 -19.963 1.00 92.12 770 LEU A O 1
ATOM 6060 N N . GLY A 1 771 ? 19.247 3.549 -18.903 1.00 94.62 771 GLY A N 1
ATOM 6061 C CA . GLY A 1 771 ? 19.249 4.629 -17.932 1.00 94.62 771 GLY A CA 1
ATOM 6062 C C . GLY A 1 771 ? 18.487 4.333 -16.653 1.00 94.62 771 GLY A C 1
ATOM 6063 O O . GLY A 1 771 ? 17.716 3.378 -16.586 1.00 94.62 771 GLY A O 1
ATOM 6064 N N . VAL A 1 772 ? 18.735 5.162 -15.641 1.00 96.81 772 VAL A N 1
ATOM 6065 C CA . VAL A 1 772 ? 18.179 5.010 -14.291 1.00 96.81 772 VAL A CA 1
ATOM 6066 C C . VAL A 1 772 ? 17.690 6.356 -13.769 1.00 96.81 772 VAL A C 1
ATOM 6068 O O . VAL A 1 772 ? 18.447 7.326 -13.722 1.00 96.81 772 VAL A O 1
ATOM 6071 N N . VAL A 1 773 ? 16.429 6.418 -13.361 1.00 96.81 773 VAL A N 1
ATOM 6072 C CA . VAL A 1 773 ? 15.837 7.582 -12.701 1.00 96.81 773 VAL A CA 1
ATOM 6073 C C . VAL A 1 773 ? 15.738 7.278 -11.216 1.00 96.81 773 VAL A C 1
ATOM 6075 O O . VAL A 1 773 ? 15.155 6.267 -10.844 1.00 96.81 773 VAL A O 1
ATOM 6078 N N . GLU A 1 774 ? 16.294 8.164 -10.402 1.00 96.81 774 GLU A N 1
ATOM 6079 C CA . GLU A 1 774 ? 16.258 8.138 -8.945 1.00 96.81 774 GLU A CA 1
ATOM 6080 C C . GLU A 1 774 ? 15.414 9.322 -8.457 1.00 96.81 774 GLU A C 1
ATOM 6082 O O . GLU A 1 774 ? 15.686 10.489 -8.775 1.00 96.81 774 GLU A O 1
ATOM 6087 N N . VAL A 1 775 ? 14.376 9.027 -7.688 1.00 95.19 775 VAL A N 1
ATOM 6088 C CA . VAL A 1 775 ? 13.467 10.008 -7.105 1.00 95.19 775 VAL A CA 1
ATOM 6089 C C . VAL A 1 775 ? 13.838 10.205 -5.640 1.00 95.19 775 VAL A C 1
ATOM 6091 O O . VAL A 1 775 ? 14.224 9.279 -4.932 1.00 95.19 775 VAL A O 1
ATOM 6094 N N . LYS A 1 776 ? 13.758 11.445 -5.165 1.00 93.19 776 LYS A N 1
ATOM 6095 C CA . LYS A 1 776 ? 13.968 11.785 -3.757 1.00 93.19 776 LYS A CA 1
ATOM 6096 C C . LYS A 1 776 ? 12.896 12.745 -3.284 1.00 93.19 776 LYS A C 1
ATOM 6098 O O . LYS A 1 776 ? 12.568 13.692 -3.986 1.00 93.19 776 LYS A O 1
ATOM 6103 N N . PHE A 1 777 ? 12.380 12.572 -2.072 1.00 86.69 777 PHE A N 1
ATOM 6104 C CA . PHE A 1 777 ? 11.577 13.642 -1.466 1.00 86.69 777 PHE A CA 1
ATOM 6105 C C . PHE A 1 777 ? 12.454 14.848 -1.095 1.00 86.69 777 PHE A C 1
ATOM 6107 O O . PHE A 1 777 ? 12.145 16.002 -1.393 1.00 86.69 777 PHE A O 1
ATOM 6114 N N . CYS A 1 778 ? 13.589 14.558 -0.465 1.00 79.00 778 CYS A N 1
ATOM 6115 C CA . CYS A 1 778 ? 14.606 15.508 -0.047 1.00 79.00 778 CYS A CA 1
ATOM 6116 C C . CYS A 1 778 ? 15.996 14.849 -0.141 1.00 79.00 778 CYS A C 1
ATOM 6118 O O . CYS A 1 778 ? 16.097 13.648 -0.358 1.00 79.00 778 CYS A O 1
ATOM 6120 N N . ASP A 1 779 ? 17.064 15.640 -0.013 1.00 87.38 779 ASP A N 1
ATOM 6121 C CA . ASP A 1 779 ? 18.461 15.176 -0.113 1.00 87.38 779 ASP A CA 1
ATOM 6122 C C . ASP A 1 779 ? 18.884 14.627 -1.496 1.00 87.38 779 ASP A C 1
ATOM 6124 O O . ASP A 1 779 ? 19.104 13.438 -1.733 1.00 87.38 779 ASP A O 1
ATOM 6128 N N . MET A 1 780 ? 19.091 15.559 -2.429 1.00 89.19 780 MET A N 1
ATOM 6129 C CA . MET A 1 780 ? 19.629 15.261 -3.761 1.00 89.19 780 MET A CA 1
ATOM 6130 C C . MET A 1 780 ? 21.019 14.618 -3.743 1.00 89.19 780 MET A C 1
ATOM 6132 O O . MET A 1 780 ? 21.374 13.948 -4.709 1.00 89.19 780 MET A O 1
ATOM 6136 N N . ASN A 1 781 ? 21.825 14.833 -2.698 1.00 88.75 781 ASN A N 1
ATOM 6137 C CA . ASN A 1 781 ? 23.178 14.278 -2.644 1.00 88.75 781 ASN A CA 1
ATOM 6138 C C . ASN A 1 781 ? 23.127 12.776 -2.389 1.00 88.75 781 ASN A C 1
ATOM 6140 O O . ASN A 1 781 ? 23.875 12.028 -3.018 1.00 88.75 781 ASN A O 1
ATOM 6144 N N . GLN A 1 782 ? 22.219 12.336 -1.516 1.00 91.62 782 GLN A N 1
ATOM 6145 C CA . GLN A 1 782 ? 21.944 10.916 -1.354 1.00 91.62 782 GLN A CA 1
ATOM 6146 C C . GLN A 1 782 ? 21.445 10.315 -2.673 1.00 91.62 782 GLN A C 1
ATOM 6148 O O . GLN A 1 782 ? 22.015 9.330 -3.129 1.00 91.62 782 GLN A O 1
ATOM 6153 N N . GLY A 1 783 ? 20.463 10.937 -3.340 1.00 92.44 783 GLY A N 1
ATOM 6154 C CA . GLY A 1 783 ? 19.981 10.466 -4.648 1.00 92.44 783 GLY A CA 1
ATOM 6155 C C . GLY A 1 783 ? 21.086 10.381 -5.713 1.00 92.44 783 GLY A C 1
ATOM 6156 O O . GLY A 1 783 ? 21.179 9.401 -6.445 1.00 92.44 783 GLY A O 1
ATOM 6157 N N . LEU A 1 784 ? 21.992 11.363 -5.763 1.00 90.88 784 LEU A N 1
ATOM 6158 C CA . LEU A 1 784 ? 23.159 11.332 -6.652 1.00 90.88 784 LEU A CA 1
ATOM 6159 C C . LEU A 1 784 ? 24.122 10.194 -6.319 1.00 90.88 784 LEU A C 1
ATOM 6161 O O . LEU A 1 784 ? 24.625 9.548 -7.238 1.00 90.88 784 LEU A O 1
ATOM 6165 N N . ALA A 1 785 ? 24.368 9.931 -5.035 1.00 91.19 785 ALA A N 1
ATOM 6166 C CA . ALA A 1 785 ? 25.211 8.821 -4.610 1.00 91.19 785 ALA A CA 1
ATOM 6167 C C . ALA A 1 785 ? 24.642 7.479 -5.092 1.00 91.19 785 ALA A C 1
ATOM 6169 O O . ALA A 1 785 ? 25.370 6.692 -5.697 1.00 91.19 785 ALA A O 1
ATOM 6170 N N . GLN A 1 786 ? 23.337 7.256 -4.901 1.00 94.06 786 GLN A N 1
ATOM 6171 C CA . GLN A 1 786 ? 22.655 6.044 -5.366 1.00 94.06 786 GLN A CA 1
ATOM 6172 C C . GLN A 1 786 ? 22.728 5.920 -6.892 1.00 94.06 786 GLN A C 1
ATOM 6174 O O . GLN A 1 786 ? 23.216 4.913 -7.413 1.00 94.06 786 GLN A O 1
ATOM 6179 N N . ASN A 1 787 ? 22.344 6.981 -7.607 1.00 94.62 787 ASN A N 1
ATOM 6180 C CA . ASN A 1 787 ? 22.275 6.982 -9.064 1.00 94.62 787 ASN A CA 1
ATOM 6181 C C . ASN A 1 787 ? 23.631 6.727 -9.730 1.00 94.62 787 ASN A C 1
ATOM 6183 O O . ASN A 1 787 ? 23.707 5.977 -10.698 1.00 94.62 787 ASN A O 1
ATOM 6187 N N . VAL A 1 788 ? 24.725 7.276 -9.197 1.00 91.81 788 VAL A N 1
ATOM 6188 C CA . VAL A 1 788 ? 26.079 7.040 -9.731 1.00 91.81 788 VAL A CA 1
ATOM 6189 C C . VAL A 1 788 ? 26.449 5.552 -9.696 1.00 91.81 788 VAL A C 1
ATOM 6191 O O . VAL A 1 788 ? 26.922 5.011 -10.699 1.00 91.81 788 VAL A O 1
ATOM 6194 N N . VAL A 1 789 ? 26.195 4.873 -8.574 1.00 90.81 789 VAL A N 1
ATOM 6195 C CA . VAL A 1 789 ? 26.523 3.446 -8.411 1.00 90.81 789 VAL A CA 1
ATOM 6196 C C . VAL A 1 789 ? 25.571 2.562 -9.230 1.00 90.81 789 VAL A C 1
ATOM 6198 O O . VAL A 1 789 ? 26.005 1.576 -9.833 1.00 90.81 789 VAL A O 1
ATOM 6201 N N . GLN A 1 790 ? 24.289 2.930 -9.320 1.00 94.31 790 GLN A N 1
ATOM 6202 C CA . GLN A 1 790 ? 23.309 2.261 -10.186 1.00 94.31 790 GLN A CA 1
ATOM 6203 C C . GLN A 1 790 ? 23.706 2.375 -11.672 1.00 94.31 790 GLN A C 1
ATOM 6205 O O . GLN A 1 790 ? 23.735 1.374 -12.387 1.00 94.31 790 GLN A O 1
ATOM 6210 N N . LEU A 1 791 ? 24.087 3.567 -12.149 1.00 93.00 791 LEU A N 1
ATOM 6211 C CA . LEU A 1 791 ? 24.498 3.780 -13.542 1.00 93.00 791 LEU A CA 1
ATOM 6212 C C . LEU A 1 791 ? 25.758 3.003 -13.916 1.00 93.00 791 LEU A C 1
ATOM 6214 O O . LEU A 1 791 ? 25.844 2.513 -15.043 1.00 93.00 791 LEU A O 1
ATOM 6218 N N . GLU A 1 792 ? 26.725 2.897 -13.002 1.00 89.00 792 GLU A N 1
ATOM 6219 C CA . GLU A 1 792 ? 27.895 2.034 -13.180 1.00 89.00 792 GLU A CA 1
ATOM 6220 C C . GLU A 1 792 ? 27.486 0.568 -13.305 1.00 89.00 792 GLU A C 1
ATOM 6222 O O . GLU A 1 792 ? 27.903 -0.098 -14.250 1.00 89.00 792 GLU A O 1
ATOM 6227 N N . SER A 1 793 ? 26.616 0.098 -12.407 1.00 88.88 793 SER A N 1
ATOM 6228 C CA . SER A 1 793 ? 26.118 -1.281 -12.401 1.00 88.88 793 SER A CA 1
ATOM 6229 C C . SER A 1 793 ? 25.452 -1.636 -13.737 1.00 88.88 793 SER A C 1
ATOM 6231 O O . SER A 1 793 ? 25.853 -2.602 -14.392 1.00 88.88 793 SER A O 1
ATOM 6233 N N . ALA A 1 794 ? 24.514 -0.799 -14.194 1.00 89.94 794 ALA A N 1
ATOM 6234 C CA . ALA A 1 794 ? 23.812 -0.979 -15.466 1.00 89.94 794 ALA A CA 1
ATOM 6235 C C . ALA A 1 794 ? 24.765 -0.930 -16.675 1.00 89.94 794 ALA A C 1
ATOM 6237 O O . ALA A 1 794 ? 24.665 -1.737 -17.604 1.00 89.94 794 ALA A O 1
ATOM 6238 N N . LEU A 1 795 ? 25.725 0.001 -16.672 1.00 87.62 795 LEU A N 1
ATOM 6239 C CA . LEU A 1 795 ? 26.676 0.159 -17.772 1.00 87.62 795 LEU A CA 1
ATOM 6240 C C . LEU A 1 795 ? 27.635 -1.030 -17.880 1.00 87.62 795 LEU A C 1
ATOM 6242 O O . LEU A 1 795 ? 27.894 -1.511 -18.986 1.00 87.62 795 LEU A O 1
ATOM 6246 N N . THR A 1 796 ? 28.137 -1.517 -16.747 1.00 80.12 796 THR A N 1
ATOM 6247 C CA . THR A 1 796 ? 29.052 -2.658 -16.673 1.00 80.12 796 THR A CA 1
ATOM 6248 C C . THR A 1 796 ? 28.350 -3.960 -17.074 1.00 80.12 796 THR A C 1
ATOM 6250 O O . THR A 1 796 ? 28.923 -4.758 -17.820 1.00 80.12 796 THR A O 1
ATOM 6253 N N . GLU A 1 797 ? 27.095 -4.172 -16.667 1.00 80.06 797 GLU A N 1
ATOM 6254 C CA . GLU A 1 797 ? 26.272 -5.300 -17.131 1.00 80.06 797 GLU A CA 1
ATOM 6255 C C . GLU A 1 797 ? 26.092 -5.279 -18.656 1.00 80.06 797 GLU A C 1
ATOM 6257 O O . GLU A 1 797 ? 26.345 -6.275 -19.349 1.00 80.06 797 GLU A O 1
ATOM 6262 N N . ARG A 1 798 ? 25.729 -4.117 -19.207 1.00 82.75 798 ARG A N 1
ATOM 6263 C CA . ARG A 1 798 ? 25.564 -3.941 -20.652 1.00 82.75 798 ARG A CA 1
ATOM 6264 C C . ARG A 1 798 ? 26.872 -4.187 -21.404 1.00 82.75 798 ARG A C 1
ATOM 6266 O O . ARG A 1 798 ? 26.874 -4.882 -22.421 1.00 82.75 798 ARG A O 1
ATOM 6273 N N . TRP A 1 799 ? 27.987 -3.671 -20.888 1.00 76.56 799 TRP A N 1
ATOM 6274 C CA . TRP A 1 799 ? 29.323 -3.886 -21.448 1.00 76.56 799 TRP A CA 1
ATOM 6275 C C . TRP A 1 799 ? 29.678 -5.376 -21.509 1.00 76.56 799 TRP A C 1
ATOM 6277 O O . TRP A 1 799 ? 30.151 -5.854 -22.541 1.00 76.56 799 TRP A O 1
ATOM 6287 N N . ARG A 1 800 ? 29.407 -6.133 -20.438 1.00 72.56 800 ARG A N 1
ATOM 6288 C CA . ARG A 1 800 ? 29.639 -7.589 -20.382 1.00 72.56 800 ARG A CA 1
ATOM 6289 C C . ARG A 1 800 ? 28.781 -8.351 -21.388 1.00 72.56 800 ARG A C 1
ATOM 6291 O O . ARG A 1 800 ? 29.283 -9.266 -22.036 1.00 72.56 800 ARG A O 1
ATOM 6298 N N . THR A 1 801 ? 27.518 -7.961 -21.533 1.00 72.88 801 THR A N 1
ATOM 6299 C CA . THR A 1 801 ? 26.565 -8.638 -22.422 1.00 72.88 801 THR A CA 1
ATOM 6300 C C . THR A 1 801 ? 26.909 -8.426 -23.899 1.00 72.88 801 THR A C 1
ATOM 6302 O O . THR A 1 801 ? 26.797 -9.352 -24.703 1.00 72.88 801 THR A O 1
ATOM 6305 N N . LEU A 1 802 ? 27.363 -7.223 -24.268 1.00 71.12 802 LEU A N 1
ATOM 6306 C CA . LEU A 1 802 ? 27.602 -6.849 -25.665 1.00 71.12 802 LEU A CA 1
ATOM 6307 C C . LEU A 1 802 ? 29.029 -7.153 -26.167 1.00 71.12 802 LEU A C 1
ATOM 6309 O O . LEU A 1 802 ? 29.201 -7.431 -27.353 1.00 71.12 802 LEU A O 1
ATOM 6313 N N . ASN A 1 803 ? 30.059 -7.161 -25.311 1.00 62.41 803 ASN A N 1
ATOM 6314 C CA . ASN A 1 803 ? 31.464 -7.305 -25.741 1.00 62.41 803 ASN A CA 1
ATOM 6315 C C . ASN A 1 803 ? 31.975 -8.750 -25.914 1.00 62.41 803 ASN A C 1
ATOM 6317 O O . ASN A 1 803 ? 33.158 -9.034 -25.721 1.00 62.41 803 ASN A O 1
ATOM 6321 N N . ASN A 1 804 ? 31.119 -9.663 -26.380 1.00 51.03 804 ASN A N 1
ATOM 6322 C CA . ASN A 1 804 ? 31.546 -10.972 -26.897 1.00 51.03 804 ASN A CA 1
ATOM 6323 C C . ASN A 1 804 ? 31.981 -10.940 -28.384 1.00 51.03 804 ASN A C 1
ATOM 6325 O O . ASN A 1 804 ? 32.355 -11.979 -28.931 1.00 51.03 804 ASN A O 1
ATOM 6329 N N . ALA A 1 805 ? 31.994 -9.769 -29.038 1.00 41.56 805 ALA A N 1
ATOM 6330 C CA . ALA A 1 805 ? 32.478 -9.580 -30.409 1.00 41.56 805 ALA A CA 1
ATOM 6331 C C . ALA A 1 805 ? 33.781 -8.743 -30.443 1.00 41.56 805 ALA A C 1
ATOM 6333 O O . ALA A 1 805 ? 33.818 -7.651 -29.876 1.00 41.56 805 ALA A O 1
ATOM 6334 N N . PRO A 1 806 ? 34.869 -9.215 -31.086 1.00 37.56 806 PRO A N 1
ATOM 6335 C CA . PRO A 1 806 ? 36.115 -8.457 -31.183 1.00 37.56 806 PRO A CA 1
ATOM 6336 C C . PRO A 1 806 ? 35.963 -7.253 -32.128 1.00 37.56 806 PRO A C 1
ATOM 6338 O O . PRO A 1 806 ? 35.552 -7.426 -33.273 1.00 37.56 806 PRO A O 1
ATOM 6341 N N . GLY A 1 807 ? 36.349 -6.054 -31.667 1.00 50.28 807 GLY A N 1
ATOM 6342 C CA . GLY A 1 807 ? 36.513 -4.862 -32.518 1.00 50.28 807 GLY A CA 1
ATOM 6343 C C . GLY A 1 807 ? 35.691 -3.618 -32.157 1.00 50.28 807 GLY A C 1
ATOM 6344 O O . GLY A 1 807 ? 35.720 -2.662 -32.926 1.00 50.28 807 GLY A O 1
ATOM 6345 N N . ASN A 1 808 ? 34.972 -3.590 -31.030 1.00 50.59 808 ASN A N 1
ATOM 6346 C CA . ASN A 1 808 ? 34.168 -2.421 -30.664 1.00 50.59 808 ASN A CA 1
ATOM 6347 C C . ASN A 1 808 ? 35.023 -1.326 -29.989 1.00 50.59 808 ASN A C 1
ATOM 6349 O O . ASN A 1 808 ? 35.496 -1.505 -28.869 1.00 50.59 808 ASN A O 1
ATOM 6353 N N . THR A 1 809 ? 35.246 -0.209 -30.685 1.00 51.94 809 THR A N 1
ATOM 6354 C CA . THR A 1 809 ? 36.081 0.927 -30.241 1.00 51.94 809 THR A CA 1
ATOM 6355 C C . THR A 1 809 ? 35.267 2.125 -29.738 1.00 51.94 809 THR A C 1
ATOM 6357 O O . THR A 1 809 ? 35.838 3.175 -29.448 1.00 51.94 809 THR A O 1
ATOM 6360 N N . THR A 1 810 ? 33.940 2.008 -29.634 1.00 62.69 810 THR A N 1
ATOM 6361 C CA . THR A 1 810 ? 33.067 3.123 -29.236 1.00 62.69 810 THR A CA 1
ATOM 6362 C C . THR A 1 810 ? 32.819 3.160 -27.731 1.00 62.69 810 THR A C 1
ATOM 6364 O O . THR A 1 810 ? 32.515 2.135 -27.121 1.00 62.69 810 THR A O 1
ATOM 6367 N N . ASN A 1 811 ? 32.877 4.360 -27.148 1.00 71.56 811 ASN A N 1
ATOM 6368 C CA . ASN A 1 811 ? 32.464 4.609 -25.767 1.00 71.56 811 ASN A CA 1
ATOM 6369 C C . ASN A 1 811 ? 31.005 4.180 -25.550 1.00 71.56 811 ASN A C 1
ATOM 6371 O O . ASN A 1 811 ? 30.144 4.451 -26.388 1.00 71.56 811 ASN A O 1
ATOM 6375 N N . MET A 1 812 ? 30.722 3.555 -24.408 1.00 82.88 812 MET A N 1
ATOM 6376 C CA . MET A 1 812 ? 29.360 3.210 -24.000 1.00 82.88 812 MET A CA 1
ATOM 6377 C C . MET A 1 812 ? 28.864 4.185 -22.933 1.00 82.88 812 MET A C 1
ATOM 6379 O O . MET A 1 812 ? 29.568 4.422 -21.954 1.00 82.88 812 MET A O 1
ATOM 6383 N N . ASN A 1 813 ? 27.635 4.692 -23.089 1.00 88.12 813 ASN A N 1
ATOM 6384 C CA . ASN A 1 813 ? 27.020 5.638 -22.150 1.00 88.12 813 ASN A CA 1
ATOM 6385 C C . ASN A 1 813 ? 25.767 5.071 -21.479 1.00 88.12 813 ASN A C 1
ATOM 6387 O O . ASN A 1 813 ? 24.907 4.517 -22.167 1.00 88.12 813 ASN A O 1
ATOM 6391 N N . SER A 1 814 ? 25.634 5.237 -20.170 1.00 91.31 814 SER A N 1
ATOM 6392 C CA . SER A 1 814 ? 24.346 5.167 -19.477 1.00 91.31 814 SER A CA 1
ATOM 6393 C C . SER A 1 814 ? 23.986 6.555 -18.964 1.00 91.31 814 SER A C 1
ATOM 6395 O O . SER A 1 814 ? 24.868 7.378 -18.703 1.00 91.31 814 SER A O 1
ATOM 6397 N N . TYR A 1 815 ? 22.693 6.840 -18.851 1.00 93.44 815 TYR A N 1
ATOM 6398 C CA . TYR A 1 815 ? 22.237 8.154 -18.410 1.00 93.44 815 TYR A CA 1
ATOM 6399 C C . TYR A 1 815 ? 21.293 8.034 -17.231 1.00 93.44 815 TYR A C 1
ATOM 6401 O O . TYR A 1 815 ? 20.473 7.122 -17.173 1.00 93.44 815 TYR A O 1
ATOM 6409 N N . GLY A 1 816 ? 21.390 8.977 -16.309 1.00 94.25 816 GLY A N 1
ATOM 6410 C CA . GLY A 1 816 ? 20.548 9.023 -15.136 1.00 94.25 816 GLY A CA 1
ATOM 6411 C C . GLY A 1 816 ? 19.874 10.360 -14.935 1.00 94.25 816 GLY A C 1
ATOM 6412 O O . GLY A 1 816 ? 20.280 11.392 -15.477 1.00 94.25 816 GLY A O 1
ATOM 6413 N N . ILE A 1 817 ? 18.814 10.309 -14.147 1.00 95.56 817 ILE A N 1
ATOM 6414 C CA . ILE A 1 817 ? 18.063 11.465 -13.682 1.00 95.56 817 ILE A CA 1
ATOM 6415 C C . ILE A 1 817 ? 17.962 11.325 -12.169 1.00 95.56 817 ILE A C 1
ATOM 6417 O O . ILE A 1 817 ? 17.563 10.275 -11.688 1.00 95.56 817 ILE A O 1
ATOM 6421 N N . VAL A 1 818 ? 18.298 12.376 -11.432 1.00 94.56 818 VAL A N 1
ATOM 6422 C CA . VAL A 1 818 ? 18.037 12.476 -9.993 1.00 94.56 818 VAL A CA 1
ATOM 6423 C C . VAL A 1 818 ? 17.105 13.649 -9.779 1.00 94.56 818 VAL A C 1
ATOM 6425 O O . VAL A 1 818 ? 17.378 14.741 -10.292 1.00 94.56 818 VAL A O 1
ATOM 6428 N N . THR A 1 819 ? 15.995 13.447 -9.073 1.00 94.06 819 THR A N 1
ATOM 6429 C CA . THR A 1 819 ? 14.985 14.502 -8.975 1.00 94.06 819 THR A CA 1
ATOM 6430 C C . THR A 1 819 ? 14.092 14.440 -7.742 1.00 94.06 819 THR A C 1
ATOM 6432 O O . THR A 1 819 ? 13.750 13.367 -7.260 1.00 94.06 819 THR A O 1
ATOM 6435 N N . THR A 1 820 ? 13.652 15.616 -7.284 1.00 90.94 820 THR A N 1
ATOM 6436 C CA . THR A 1 820 ? 12.560 15.773 -6.308 1.00 90.94 820 THR A CA 1
ATOM 6437 C C . THR A 1 820 ? 11.219 16.160 -6.929 1.00 90.94 820 THR A C 1
ATOM 6439 O O . THR A 1 820 ? 10.366 16.752 -6.269 1.00 90.94 820 THR A O 1
ATOM 6442 N N . ALA A 1 821 ? 11.054 15.934 -8.235 1.00 90.19 821 ALA A N 1
ATOM 6443 C CA . ALA A 1 821 ? 10.032 16.522 -9.108 1.00 90.19 821 ALA A CA 1
ATOM 6444 C C . ALA A 1 821 ? 10.107 18.054 -9.251 1.00 90.19 821 ALA A C 1
ATOM 6446 O O . ALA A 1 821 ? 9.802 18.573 -10.321 1.00 90.19 821 ALA A O 1
ATOM 6447 N N . SER A 1 822 ? 10.569 18.783 -8.232 1.00 87.81 822 SER A N 1
ATOM 6448 C CA . SER A 1 822 ? 10.792 20.236 -8.290 1.00 87.81 822 SER A CA 1
ATOM 6449 C C . SER A 1 822 ? 12.209 20.602 -8.729 1.00 87.81 822 SER A C 1
ATOM 6451 O O . SER A 1 822 ? 12.440 21.690 -9.252 1.00 87.81 822 SER A O 1
ATOM 6453 N N . LEU A 1 823 ? 13.168 19.702 -8.518 1.00 89.19 823 LEU A N 1
ATOM 6454 C CA . LEU A 1 823 ? 14.577 19.898 -8.837 1.00 89.19 823 LEU A CA 1
ATOM 6455 C C . LEU A 1 823 ? 15.084 18.716 -9.660 1.00 89.19 823 LEU A C 1
ATOM 6457 O O . LEU A 1 823 ? 14.828 17.578 -9.282 1.00 89.19 823 LEU A O 1
ATOM 6461 N N . TRP A 1 824 ? 15.778 18.966 -10.771 1.00 91.62 824 TRP A N 1
ATOM 6462 C CA . TRP A 1 824 ? 16.191 17.924 -11.719 1.00 91.62 824 TRP A CA 1
ATOM 6463 C C . TRP A 1 824 ? 17.676 18.017 -12.049 1.00 91.62 824 TRP A C 1
ATOM 6465 O O . TRP A 1 824 ? 18.141 19.039 -12.559 1.00 91.62 824 TRP A O 1
ATOM 6475 N N . THR A 1 825 ? 18.397 16.924 -11.820 1.00 90.19 825 THR A N 1
ATOM 6476 C CA . THR A 1 825 ? 19.805 16.763 -12.186 1.00 90.19 825 THR A CA 1
ATOM 6477 C C . THR A 1 825 ? 19.944 15.596 -13.152 1.00 90.19 825 THR A C 1
ATOM 6479 O O . THR A 1 825 ? 19.437 14.509 -12.898 1.00 90.19 825 THR A O 1
ATOM 6482 N N . PHE A 1 826 ? 20.656 15.811 -14.253 1.00 90.81 826 PHE A N 1
ATOM 6483 C CA . PHE A 1 826 ? 20.935 14.780 -15.251 1.00 90.81 826 PHE A CA 1
ATOM 6484 C C . PHE A 1 826 ? 22.369 14.294 -15.090 1.00 90.81 826 PHE A C 1
ATOM 6486 O O . PHE A 1 826 ? 23.256 15.112 -14.841 1.00 90.81 826 PHE A O 1
ATOM 6493 N N . VAL A 1 827 ? 22.590 12.991 -15.240 1.00 90.19 827 VAL A N 1
ATOM 6494 C CA . VAL A 1 827 ? 23.885 12.321 -15.072 1.00 90.19 827 VAL A CA 1
ATOM 6495 C C . VAL A 1 827 ? 24.181 11.488 -16.319 1.00 90.19 827 VAL A C 1
ATOM 6497 O O . VAL A 1 827 ? 23.289 10.890 -16.908 1.00 90.19 827 VAL A O 1
ATOM 6500 N N . GLN A 1 828 ? 25.434 11.448 -16.750 1.00 89.94 828 GLN A N 1
ATOM 6501 C CA . GLN A 1 828 ? 25.927 10.546 -17.784 1.00 89.94 828 GLN A CA 1
ATOM 6502 C C . GLN A 1 828 ? 27.115 9.787 -17.213 1.00 89.94 828 GLN A C 1
ATOM 6504 O O . GLN A 1 828 ? 28.073 10.401 -16.746 1.00 89.94 828 GLN A O 1
ATOM 6509 N N . CYS A 1 829 ? 27.065 8.465 -17.296 1.00 89.75 829 CYS A N 1
ATOM 6510 C CA . CYS A 1 829 ? 28.177 7.576 -17.015 1.00 89.75 829 CYS A CA 1
ATOM 6511 C C . CYS A 1 829 ? 28.724 7.045 -18.340 1.00 89.75 829 CYS A C 1
ATOM 6513 O O . CYS A 1 829 ? 27.966 6.591 -19.196 1.00 89.75 829 CYS A O 1
ATOM 6515 N N . THR A 1 830 ? 30.037 7.111 -18.519 1.00 86.81 830 THR A N 1
ATOM 6516 C CA . THR A 1 830 ? 30.711 6.725 -19.756 1.00 86.81 830 THR A CA 1
ATOM 6517 C C . THR A 1 830 ? 31.842 5.762 -19.455 1.00 86.81 830 THR A C 1
ATOM 6519 O O . THR A 1 830 ? 32.731 6.064 -18.657 1.00 86.81 830 THR A O 1
ATOM 6522 N N . LEU A 1 831 ? 31.830 4.626 -20.147 1.00 83.50 831 LEU A N 1
ATOM 6523 C CA . LEU A 1 831 ? 32.888 3.631 -20.112 1.00 83.50 831 LEU A CA 1
ATOM 6524 C C . LEU A 1 831 ? 33.642 3.674 -21.443 1.00 83.50 831 LEU A C 1
ATOM 6526 O O . LEU A 1 831 ? 33.067 3.410 -22.504 1.00 83.50 831 LEU A O 1
ATOM 6530 N N . SER A 1 832 ? 34.920 4.040 -21.374 1.00 74.00 832 SER A N 1
ATOM 6531 C CA . SER A 1 832 ? 35.810 4.100 -22.534 1.00 74.00 832 SER A CA 1
ATOM 6532 C C . SER A 1 832 ? 36.567 2.774 -22.695 1.00 74.00 832 SER A C 1
ATOM 6534 O O . SER A 1 832 ? 37.004 2.211 -21.685 1.00 74.00 832 SER A O 1
ATOM 6536 N N . PRO A 1 833 ? 36.770 2.273 -23.928 1.00 63.19 833 PRO A N 1
ATOM 6537 C CA . PRO A 1 833 ? 37.618 1.110 -24.166 1.00 63.19 833 PRO A CA 1
ATOM 6538 C C . PRO A 1 833 ? 39.057 1.401 -23.713 1.00 63.19 833 PRO A C 1
ATOM 6540 O O . PRO A 1 833 ? 39.646 2.399 -24.125 1.00 63.19 833 PRO A O 1
ATOM 6543 N N . SER A 1 834 ? 39.616 0.537 -22.867 1.00 57.56 834 SER A N 1
ATOM 6544 C CA . SER A 1 834 ? 41.035 0.536 -22.487 1.00 57.56 834 SER A CA 1
ATOM 6545 C C . SER A 1 834 ? 41.745 -0.621 -23.193 1.00 57.56 834 SER A C 1
ATOM 6547 O O . SER A 1 834 ? 41.135 -1.673 -23.399 1.00 57.56 834 SER A O 1
ATOM 6549 N N . ASP A 1 835 ? 43.029 -0.453 -23.526 1.00 44.12 835 ASP A N 1
ATOM 6550 C CA . ASP A 1 835 ? 43.883 -1.534 -24.049 1.00 44.12 835 ASP A CA 1
ATOM 6551 C C . ASP A 1 835 ? 44.050 -2.683 -23.029 1.00 44.12 835 ASP A C 1
ATOM 6553 O O . ASP A 1 835 ? 44.377 -3.811 -23.404 1.00 44.12 835 ASP A O 1
ATOM 6557 N N . ASP A 1 836 ? 43.774 -2.417 -21.744 1.00 46.00 836 ASP A N 1
ATOM 6558 C CA . ASP A 1 836 ? 43.684 -3.416 -20.681 1.00 46.00 836 ASP A CA 1
ATOM 6559 C C . ASP A 1 836 ? 42.207 -3.668 -20.288 1.00 46.00 836 ASP A C 1
ATOM 6561 O O . ASP A 1 836 ? 41.584 -2.820 -19.638 1.00 46.00 836 ASP A O 1
ATOM 6565 N N . PRO A 1 837 ? 41.624 -4.841 -20.618 1.00 44.25 837 PRO A N 1
ATOM 6566 C CA . PRO A 1 837 ? 40.235 -5.186 -20.297 1.00 44.25 837 PRO A CA 1
ATOM 6567 C C . PRO A 1 837 ? 39.964 -5.358 -18.792 1.00 44.25 837 PRO A C 1
ATOM 6569 O O . PRO A 1 837 ? 38.829 -5.639 -18.407 1.00 44.25 837 PRO A O 1
ATOM 6572 N N . THR A 1 838 ? 40.984 -5.221 -17.940 1.00 41.91 838 THR A N 1
ATOM 6573 C CA . THR A 1 838 ? 40.850 -5.213 -16.478 1.00 41.91 838 THR A CA 1
ATOM 6574 C C . THR A 1 838 ? 40.787 -3.803 -15.874 1.00 41.91 838 THR A C 1
ATOM 6576 O O . THR A 1 838 ? 40.501 -3.679 -14.686 1.00 41.91 838 THR A O 1
ATOM 6579 N N . VAL A 1 839 ? 40.973 -2.742 -16.680 1.00 46.75 839 VAL A N 1
ATOM 6580 C CA . VAL A 1 839 ? 41.149 -1.348 -16.216 1.00 46.75 839 VAL A CA 1
ATOM 6581 C C . VAL A 1 839 ? 40.305 -0.354 -17.035 1.00 46.75 839 VAL A C 1
ATOM 6583 O O . VAL A 1 839 ? 40.807 0.638 -17.558 1.00 46.75 839 VAL A O 1
ATOM 6586 N N . SER A 1 840 ? 39.004 -0.603 -17.195 1.00 56.47 840 SER A N 1
ATOM 6587 C CA . SER A 1 840 ? 38.069 0.417 -17.698 1.00 56.47 840 SER A CA 1
ATOM 6588 C C . SER A 1 840 ? 37.333 1.051 -16.518 1.00 56.47 840 SER A C 1
ATOM 6590 O O . SER A 1 840 ? 36.484 0.401 -15.908 1.00 56.47 840 SER A O 1
ATOM 6592 N N . PHE A 1 841 ? 37.664 2.301 -16.183 1.00 67.12 841 PHE A N 1
ATOM 6593 C CA . PHE A 1 841 ? 36.983 3.052 -15.126 1.00 67.12 841 PHE A CA 1
ATOM 6594 C C . PHE A 1 841 ? 35.839 3.898 -15.707 1.00 67.12 841 PHE A C 1
ATOM 6596 O O . PHE A 1 841 ? 36.045 4.581 -16.716 1.00 67.12 841 PHE A O 1
ATOM 6603 N N . PRO A 1 842 ? 34.644 3.880 -15.092 1.00 80.12 842 PRO A N 1
ATOM 6604 C CA . PRO A 1 842 ? 33.540 4.739 -15.497 1.00 80.12 842 PRO A CA 1
ATOM 6605 C C . PRO A 1 842 ? 33.867 6.209 -15.212 1.00 80.12 842 PRO A C 1
ATOM 6607 O O . PRO A 1 842 ? 34.459 6.552 -14.189 1.00 80.12 842 PRO A O 1
ATOM 6610 N N . THR A 1 843 ? 33.456 7.089 -16.121 1.00 82.19 843 THR A N 1
ATOM 6611 C CA . THR A 1 843 ? 33.573 8.545 -15.977 1.00 82.19 843 THR A CA 1
ATOM 6612 C C . THR A 1 843 ? 32.191 9.176 -15.916 1.00 82.19 843 THR A C 1
ATOM 6614 O O . THR A 1 843 ? 31.313 8.812 -16.695 1.00 82.19 843 THR A O 1
ATOM 6617 N N . PHE A 1 844 ? 31.997 10.131 -15.005 1.00 84.88 844 PHE A N 1
ATOM 6618 C CA . PHE A 1 844 ? 30.687 10.729 -14.744 1.00 84.88 844 PHE A CA 1
ATOM 6619 C C . PHE A 1 844 ? 30.645 12.213 -15.115 1.00 84.88 844 PHE A C 1
ATOM 6621 O O . PHE A 1 844 ? 31.552 12.980 -14.783 1.00 84.88 844 PHE A O 1
ATOM 6628 N N . HIS A 1 845 ? 29.557 12.618 -15.768 1.00 81.56 845 HIS A N 1
ATOM 6629 C CA . HIS A 1 845 ? 29.224 14.001 -16.118 1.00 81.56 845 HIS A CA 1
ATOM 6630 C C . HIS A 1 845 ? 27.803 14.328 -15.646 1.00 81.56 845 HIS A C 1
ATOM 6632 O O . HIS A 1 845 ? 26.967 13.436 -15.567 1.00 81.56 845 HIS A O 1
ATOM 6638 N N . TYR A 1 846 ? 27.511 15.595 -15.347 1.00 77.06 846 TYR A N 1
ATOM 6639 C CA . TYR A 1 846 ? 26.222 16.021 -14.789 1.00 77.06 846 TYR A CA 1
ATOM 6640 C C . TYR A 1 846 ? 25.833 17.437 -15.239 1.00 77.06 846 TYR A C 1
ATOM 6642 O O . TYR A 1 846 ? 26.674 18.216 -15.699 1.00 77.06 846 TYR A O 1
ATOM 6650 N N . SER A 1 847 ? 24.549 17.775 -15.127 1.00 71.62 847 SER A N 1
ATOM 6651 C CA . SER A 1 847 ? 24.032 19.107 -15.459 1.00 71.62 847 SER A CA 1
ATOM 6652 C C . SER A 1 847 ? 24.519 20.178 -14.467 1.00 71.62 847 SER A C 1
ATOM 6654 O O . SER A 1 847 ? 24.329 20.047 -13.262 1.00 71.62 847 SER A O 1
ATOM 6656 N N . ARG A 1 848 ? 25.101 21.272 -14.988 1.00 57.38 848 ARG A N 1
ATOM 6657 C CA . ARG A 1 848 ? 25.787 22.349 -14.233 1.00 57.38 848 ARG A CA 1
ATOM 6658 C C . ARG A 1 848 ? 24.951 23.031 -13.139 1.00 57.38 848 ARG A C 1
ATOM 6660 O O . ARG A 1 848 ? 25.506 23.441 -12.125 1.00 57.38 848 ARG A O 1
ATOM 6667 N N . LEU A 1 849 ? 23.652 23.202 -13.367 1.00 64.94 849 LEU A N 1
ATOM 6668 C CA . LEU A 1 849 ? 22.686 23.672 -12.376 1.00 64.94 849 LEU A CA 1
ATOM 6669 C C . LEU A 1 849 ? 21.458 22.771 -12.470 1.00 64.94 849 LEU A C 1
ATOM 6671 O O . LEU A 1 849 ? 21.057 22.448 -13.594 1.00 64.94 849 LEU A O 1
ATOM 6675 N N . PRO A 1 850 ? 20.866 22.373 -11.337 1.00 67.00 850 PRO A N 1
ATOM 6676 C CA . PRO A 1 850 ? 19.613 21.653 -11.382 1.00 67.00 850 PRO A CA 1
ATOM 6677 C C . PRO A 1 850 ? 18.533 22.512 -12.048 1.00 67.00 850 PRO A C 1
ATOM 6679 O O . PRO A 1 850 ? 18.445 23.717 -11.800 1.00 67.00 850 PRO A O 1
ATOM 6682 N N . VAL A 1 851 ? 17.720 21.897 -12.900 1.00 78.81 851 VAL A N 1
ATOM 6683 C CA . VAL A 1 851 ? 16.586 22.575 -13.535 1.00 78.81 851 VAL A CA 1
ATOM 6684 C C . VAL A 1 851 ? 15.422 22.570 -12.555 1.00 78.81 851 VAL A C 1
ATOM 6686 O O . VAL A 1 851 ? 15.132 21.543 -11.939 1.00 78.81 851 VAL A O 1
ATOM 6689 N N . THR A 1 852 ? 14.781 23.721 -12.380 1.00 80.50 852 THR A N 1
ATOM 6690 C CA . THR A 1 852 ? 13.679 23.882 -11.432 1.00 80.50 852 THR A CA 1
ATOM 6691 C C . THR A 1 852 ? 12.333 23.781 -12.128 1.00 80.50 852 THR A C 1
ATOM 6693 O O . THR A 1 852 ? 12.146 24.357 -13.198 1.00 80.50 852 THR A O 1
ATOM 6696 N N . TYR A 1 853 ? 11.393 23.106 -11.476 1.00 79.50 853 TYR A N 1
ATOM 6697 C CA . TYR A 1 853 ? 9.982 23.054 -11.827 1.00 79.50 853 TYR A CA 1
ATOM 6698 C C . TYR A 1 853 ? 9.154 23.526 -10.635 1.00 79.50 853 TYR A C 1
ATOM 6700 O O . TYR A 1 853 ? 9.138 22.891 -9.581 1.00 79.50 853 TYR A O 1
ATOM 6708 N N . SER A 1 854 ? 8.473 24.656 -10.787 1.00 78.94 854 SER A N 1
ATOM 6709 C CA . SER A 1 854 ? 7.574 25.203 -9.783 1.00 78.94 854 SER A CA 1
ATOM 6710 C C . SER A 1 854 ? 6.162 24.689 -10.025 1.00 78.94 854 SER A C 1
ATOM 6712 O O . SER A 1 854 ? 5.420 25.211 -10.851 1.00 78.94 854 SER A O 1
ATOM 6714 N N . ILE A 1 855 ? 5.781 23.674 -9.257 1.00 70.38 855 ILE A N 1
ATOM 6715 C CA . ILE A 1 855 ? 4.488 22.978 -9.344 1.00 70.38 855 ILE A CA 1
ATOM 6716 C C . ILE A 1 855 ? 3.297 23.945 -9.191 1.00 70.38 855 ILE A C 1
ATOM 6718 O O . ILE A 1 855 ? 2.261 23.766 -9.827 1.00 70.38 855 ILE A O 1
ATOM 6722 N N . THR A 1 856 ? 3.461 25.014 -8.406 1.00 66.75 856 THR A N 1
ATOM 6723 C CA . THR A 1 856 ? 2.442 26.046 -8.140 1.00 66.75 856 THR A CA 1
ATOM 6724 C C . THR A 1 856 ? 2.776 27.415 -8.748 1.00 66.75 856 THR A C 1
ATOM 6726 O O . THR A 1 856 ? 2.056 28.389 -8.527 1.00 66.75 856 THR A O 1
ATOM 6729 N N . GLY A 1 857 ? 3.862 27.518 -9.519 1.00 68.62 857 GLY A N 1
ATOM 6730 C CA . GLY A 1 857 ? 4.329 28.774 -10.100 1.00 68.62 857 GLY A CA 1
ATOM 6731 C C . GLY A 1 857 ? 3.567 29.171 -11.365 1.00 68.62 857 GLY A C 1
ATOM 6732 O O . GLY A 1 857 ? 3.186 28.332 -12.177 1.00 68.62 857 GLY A O 1
ATOM 6733 N N . GLY A 1 858 ? 3.409 30.476 -11.604 1.00 69.06 858 GLY A N 1
ATOM 6734 C CA . GLY A 1 858 ? 2.721 30.994 -12.799 1.00 69.06 858 GLY A CA 1
ATOM 6735 C C . GLY A 1 858 ? 3.377 30.631 -14.144 1.00 69.06 858 GLY A C 1
ATOM 6736 O O . GLY A 1 858 ? 2.735 30.773 -15.182 1.00 69.06 858 GLY A O 1
ATOM 6737 N N . ASN A 1 859 ? 4.626 30.142 -14.143 1.00 79.25 859 ASN A N 1
ATOM 6738 C CA . ASN A 1 859 ? 5.386 29.774 -15.346 1.00 79.25 859 ASN A CA 1
ATOM 6739 C C . ASN A 1 859 ? 5.696 28.263 -15.464 1.00 79.25 859 ASN A C 1
ATOM 6741 O O . ASN A 1 859 ? 6.558 27.868 -16.255 1.00 79.25 859 ASN A O 1
ATOM 6745 N N . TRP A 1 860 ? 4.984 27.405 -14.723 1.00 86.31 860 TRP A N 1
ATOM 6746 C CA . TRP A 1 860 ? 5.265 25.962 -14.651 1.00 86.31 860 TRP A CA 1
ATOM 6747 C C . TRP A 1 860 ? 5.322 25.272 -16.026 1.00 86.31 860 TRP A C 1
ATOM 6749 O O . TRP A 1 860 ? 6.121 24.364 -16.232 1.00 86.31 860 TRP A O 1
ATOM 6759 N N . ARG A 1 861 ? 4.531 25.727 -17.013 1.00 89.69 861 ARG A N 1
ATOM 6760 C CA . ARG A 1 861 ? 4.524 25.154 -18.375 1.00 89.69 861 ARG A CA 1
ATOM 6761 C C . ARG A 1 861 ? 5.855 25.337 -19.106 1.00 89.69 861 ARG A C 1
ATOM 6763 O O . ARG A 1 861 ? 6.279 24.419 -19.805 1.00 89.69 861 ARG A O 1
ATOM 6770 N N . SER A 1 862 ? 6.501 26.497 -18.955 1.00 87.25 862 SER A N 1
ATOM 6771 C CA . SER A 1 862 ? 7.801 26.778 -19.583 1.00 87.25 862 SER A CA 1
ATOM 6772 C C . SER A 1 862 ? 8.919 25.974 -18.925 1.00 87.25 862 SER A C 1
ATOM 6774 O O . SER A 1 862 ? 9.806 25.478 -19.613 1.00 87.25 862 SER A O 1
ATOM 6776 N N . GLU A 1 863 ? 8.875 25.849 -17.602 1.00 88.81 863 GLU A N 1
ATOM 6777 C CA . GLU A 1 863 ? 9.839 25.071 -16.818 1.00 88.81 863 GLU A CA 1
ATOM 6778 C C . GLU A 1 863 ? 9.713 23.572 -17.122 1.00 88.81 863 GLU A C 1
ATOM 6780 O O . GLU A 1 863 ? 10.707 22.908 -17.419 1.00 88.81 863 GLU A O 1
ATOM 6785 N N . ALA A 1 864 ? 8.477 23.064 -17.171 1.00 90.44 864 ALA A N 1
ATOM 6786 C CA . ALA A 1 864 ? 8.182 21.705 -17.611 1.00 90.44 864 ALA A CA 1
ATOM 6787 C C . ALA A 1 864 ? 8.664 21.453 -19.047 1.00 90.44 864 ALA A C 1
ATOM 6789 O O . ALA A 1 864 ? 9.199 20.386 -19.337 1.00 90.44 864 ALA A O 1
ATOM 6790 N N . GLU A 1 865 ? 8.510 22.422 -19.957 1.00 90.69 865 GLU A N 1
ATOM 6791 C CA . GLU A 1 865 ? 8.997 22.273 -21.330 1.00 90.69 865 GLU A CA 1
ATOM 6792 C C . GLU A 1 865 ? 10.532 22.165 -21.393 1.00 90.69 865 GLU A C 1
ATOM 6794 O O . GLU A 1 865 ? 11.033 21.346 -22.164 1.00 90.69 865 GLU A O 1
ATOM 6799 N N . ASP A 1 866 ? 11.288 22.925 -20.589 1.00 87.88 866 ASP A N 1
ATOM 6800 C CA . ASP A 1 866 ? 12.758 22.805 -20.557 1.00 87.88 866 ASP A CA 1
ATOM 6801 C C . ASP A 1 866 ? 13.202 21.421 -20.064 1.00 87.88 866 ASP A C 1
ATOM 6803 O O . ASP A 1 866 ? 14.046 20.777 -20.690 1.00 87.88 866 ASP A O 1
ATOM 6807 N N . ILE A 1 867 ? 12.582 20.923 -18.990 1.00 91.06 867 ILE A N 1
ATOM 6808 C CA . ILE A 1 867 ? 12.852 19.581 -18.455 1.00 91.06 867 ILE A CA 1
ATOM 6809 C C . ILE A 1 867 ? 12.504 18.516 -19.492 1.00 91.06 867 ILE A C 1
ATOM 6811 O O . ILE A 1 867 ? 13.331 17.655 -19.794 1.00 91.06 867 ILE A O 1
ATOM 6815 N N . PHE A 1 868 ? 11.317 18.605 -20.096 1.00 92.62 868 PHE A N 1
ATOM 6816 C CA . PHE A 1 868 ? 10.862 17.648 -21.099 1.00 92.62 868 PHE A CA 1
ATOM 6817 C C . PHE A 1 868 ? 11.827 17.567 -22.287 1.00 92.62 868 PHE A C 1
ATOM 6819 O O . PHE A 1 868 ? 12.193 16.472 -22.703 1.00 92.62 868 PHE A O 1
ATOM 6826 N N . LYS A 1 869 ? 12.335 18.702 -22.784 1.00 90.88 869 LYS A N 1
ATOM 6827 C CA . LYS A 1 869 ? 13.322 18.734 -23.879 1.00 90.88 869 LYS A CA 1
ATOM 6828 C C . LYS A 1 869 ? 14.656 18.072 -23.529 1.00 90.88 869 LYS A C 1
ATOM 6830 O O . LYS A 1 869 ? 15.303 17.524 -24.420 1.00 90.88 869 LYS A O 1
ATOM 6835 N N . ARG A 1 870 ? 15.088 18.129 -22.267 1.00 89.94 870 ARG A N 1
ATOM 6836 C CA . ARG A 1 870 ? 16.317 17.458 -21.798 1.00 89.94 870 ARG A CA 1
ATOM 6837 C C . ARG A 1 870 ? 16.116 15.958 -21.662 1.00 89.94 870 ARG A C 1
ATOM 6839 O O . ARG A 1 870 ? 16.990 15.195 -22.058 1.00 89.94 870 ARG A O 1
ATOM 6846 N N . ILE A 1 871 ? 14.954 15.543 -21.159 1.00 92.88 871 ILE A N 1
ATOM 6847 C CA . ILE A 1 871 ? 14.580 14.127 -21.112 1.00 92.88 871 ILE A CA 1
ATOM 6848 C C . ILE A 1 871 ? 14.501 13.575 -22.536 1.00 92.88 871 ILE A C 1
ATOM 6850 O O . ILE A 1 871 ? 15.072 12.527 -22.798 1.00 92.88 871 ILE A O 1
ATOM 6854 N N . LEU A 1 872 ? 13.890 14.299 -23.480 1.00 91.38 872 LEU A N 1
ATOM 6855 C CA . LEU A 1 872 ? 13.860 13.890 -24.886 1.00 91.38 872 LEU A CA 1
ATOM 6856 C C . LEU A 1 872 ? 15.251 13.713 -25.481 1.00 91.38 872 LEU A C 1
ATOM 6858 O O . LEU A 1 872 ? 15.469 12.734 -26.180 1.00 91.38 872 LEU A O 1
ATOM 6862 N N . TRP A 1 873 ? 16.177 14.630 -25.200 1.00 90.44 873 TRP A N 1
ATOM 6863 C CA . TRP A 1 873 ? 17.562 14.498 -25.647 1.00 90.44 873 TRP A CA 1
ATOM 6864 C C . TRP A 1 873 ? 18.235 13.245 -25.069 1.00 90.44 873 TRP A C 1
ATOM 6866 O O . TRP A 1 873 ? 18.930 12.528 -25.778 1.00 90.44 873 TRP A O 1
ATOM 6876 N N . LEU A 1 874 ? 18.006 12.960 -23.786 1.00 90.62 874 LEU A N 1
ATOM 6877 C CA . LEU A 1 874 ? 18.558 11.786 -23.113 1.00 90.62 874 LEU A CA 1
ATOM 6878 C C . LEU A 1 874 ? 17.979 10.483 -23.683 1.00 90.62 874 LEU A C 1
ATOM 6880 O O . LEU A 1 874 ? 18.726 9.536 -23.909 1.00 90.62 874 LEU A O 1
ATOM 6884 N N . VAL A 1 875 ? 16.670 10.444 -23.940 1.00 90.19 875 VAL A N 1
ATOM 6885 C CA . VAL A 1 875 ? 15.982 9.290 -24.542 1.00 90.19 875 VAL A CA 1
ATOM 6886 C C . VAL A 1 875 ? 16.412 9.090 -26.004 1.00 90.19 875 VAL A C 1
ATOM 6888 O O . VAL A 1 875 ? 16.620 7.951 -26.418 1.00 90.19 875 VAL A O 1
ATOM 6891 N N . ASP A 1 876 ? 16.616 10.175 -26.760 1.00 88.75 876 ASP A N 1
ATOM 6892 C CA . ASP A 1 876 ? 17.189 10.142 -28.116 1.00 88.75 876 ASP A CA 1
ATOM 6893 C C . ASP A 1 876 ? 18.599 9.544 -28.102 1.00 88.75 876 ASP A C 1
ATOM 6895 O O . ASP A 1 876 ? 18.899 8.644 -28.871 1.00 88.75 876 ASP A O 1
ATOM 6899 N N . ALA A 1 877 ? 19.444 9.965 -27.156 1.00 86.56 877 ALA A N 1
ATOM 6900 C CA . ALA A 1 877 ? 20.812 9.467 -27.028 1.00 86.56 877 ALA A CA 1
ATOM 6901 C C . ALA A 1 877 ? 20.912 7.985 -26.603 1.00 86.56 877 ALA A C 1
ATOM 6903 O O . ALA A 1 877 ? 21.983 7.384 -26.723 1.00 86.56 877 ALA A O 1
ATOM 6904 N N . MET A 1 878 ? 19.832 7.405 -26.068 1.00 86.44 878 MET A N 1
ATOM 6905 C CA . MET A 1 878 ? 19.734 5.978 -25.728 1.00 86.44 878 MET A CA 1
ATOM 6906 C C . MET A 1 878 ? 19.207 5.106 -26.869 1.00 86.44 878 MET A C 1
ATOM 6908 O O . MET A 1 878 ? 19.465 3.899 -26.851 1.00 86.44 878 MET A O 1
ATOM 6912 N N . SER A 1 879 ? 18.412 5.694 -27.765 1.00 76.25 879 SER A N 1
ATOM 6913 C CA . SER A 1 879 ? 17.742 5.012 -28.880 1.00 76.25 879 SER A CA 1
ATOM 6914 C C . SER A 1 879 ? 18.679 4.856 -30.069 1.00 76.25 879 SER A C 1
ATOM 6916 O O . SER A 1 879 ? 18.529 3.833 -30.776 1.00 76.25 879 SER A O 1
#

InterPro domains:
  IPR045379 Crinkler effector protein, N-terminal [PF20147] (17-122)
  IPR045379 Crinkler effector protein, N-terminal [PF20147] (450-552)

Secondary structure (DSSP, 8-state):
------PPPPPP---EEEEEEEETTSBGGG-EEEEEETTS-HHHHHHHHHHHTTTTTTTS-GGG-EEEEEEEESS-TTS-S--B--GGGS-TTSEEEPPTT--HHHHH-SSPPTTEEEEEEEPP-------EEEEEEEESS-TT-EEEEEEETTT--HHHHHHHHHHH-TTSPPTTT-S-PPEEEEEESSS--SS-----SHHHHHHHHHHHHHTT--EEEEEEE-TTSBGGG--HHHHHHHHT-SSS----GGGSPBPS--PPPP--SHHHHHHHHHHHHHHHHHHHHH-SS-SS--TTTHHHHHHHHHHHHHHTTTTTEEEEEEEEEEETTEEEEEEEEEEEPPSSTT----EEEEEEE-SS-HHHHHHHHHHHHHHHHHHHHHHHHHHHHHTT----------EEEEEEE-SSSEEEEEEEEEEPTT-S-EEEEEEE-----SS--EEEEEEETT-BGGG-EEEEE-TT-BHHHHHHHHHHSGGGGGGTTS-GGG-EEEEEEEE--STTTT-B--GGG-SSEEEEPTT-BHHHHT-SSPPTTEEEEEEEPPP--------EEEEEEEESSS-EEEEEEE-TTT--HHHHHHHHHHH-TTS--SS-EEEEE--TT-S-GGGS-SB--SHHHHHHHHHHHHHTT--EEEEEEE---EEGGG--HHHHHHHTT-TT--B----PPPP--SHHHHHHHHHHHHHHHHHHHHT-S--SHHHHHHHHHHHHHHHHGGGBTTEEEEEEEEEE-SSEEEEEEEEEEE-STT--EEEEEEE-SS-HHHHHHHHHHHHHHHHHHHHHHHTTSTT--SPEEEEEEEE-SSEEEEEEEEE---SSTT---EEEEE-SSPEE--TTSTTHHHHHHHHHHHHHHHHHHH-

Foldseek 3Di:
DDDDDDDDDDDDDQLWEKAWEDEAFAFLLPIDIFIDGLQDFPLVVLVRVPVVDPPVCVVDDSVQKKKKFFWAACAPPVRHNGDTHHPVVDDPVGIDTDDRPDRSCVQQNSYRDPRTHGIYIYGRPPPPPCLWAWAFEAELQGRVDTDIDTDRLVPDWPVNVLCVVCVRLVLDDRCVRDPQFFFKFKDWDQDGDPGGDGDPTRNSVSVVVVVCVVVVIRYIYIYGFRQADELLPDFQLNLCSRNVQAVVSPRDPQRGAADDDDDDDDQPDPLSVCLVVLLVVVLVLCCLFADPPDPADDLQCLLVLVVSVQLSVQLVVLQFKFKDAQDWFTARHYIGTFGMFIWTDAPDPPRDTQGAETEHADPDRQRSSVSSQQVRQVRSQVVVVVRVVVVVVVVPDPDDDPPPWDKHKYWYYNSVDIKIKIWTFDADVPHPDTHIDIHIHDDDDPQDFAKAWEDEAFAFQLPIDIDTDGQQDFVLNVLVVCCVDPNVVVVVVHDSVQKWKKFAWAAQDPVRRRPTHHPVPGPDIDTGDRGGGPCSLDPDRDDDRIHGIYIYGPDDDDDDWDKAWAWEWEDDVDIDIDTDIDTLVDDWPVNVVCRVCVVPVVDDPQVWFKFWDDDPPPPPPPPQDRGDPTRNSVSVVVVVCVVVVNRYTYIYTQNAAEALLPFFLVNLCVVQVPVDFDADPPQDFADQDDPLSVVLLVSLVVVLSSLCSHHNQDPFLSSLLSNVCSLLSSLCSVVRQFWHKGAQDWFDANHHTGGAGIFIFGNDPVRATQEGEHTGLDDLRSSVSSRVVRQVRRQVVVCVVPPPDPDDQDKRKHKYWYDNNFWIKIKIWIWGDDPDPVDTRIDMHMHPGTQGADSPDPCNSVSSSRSSRSSNSNSVVSD

Solvent-accessible surface area (backbone atoms only — not comparable to full-atom values): 49708 Å² total; per-residue (Å²): 143,87,85,86,90,78,85,86,81,80,88,86,74,90,57,64,31,70,45,28,33,31,53,61,63,38,37,43,70,69,44,48,77,46,80,42,53,39,87,49,54,55,65,56,53,33,45,52,53,39,63,76,44,65,73,85,40,74,92,50,61,47,86,54,51,46,46,27,41,38,81,42,63,41,43,49,102,82,71,48,34,81,50,70,47,43,75,88,80,53,57,80,92,55,49,44,79,64,51,84,85,53,54,48,38,79,74,52,43,85,71,53,67,82,69,36,34,39,30,37,40,36,71,59,84,78,71,74,80,70,44,60,47,70,30,37,39,26,35,56,48,42,68,88,53,73,43,82,43,80,38,40,38,87,71,46,41,59,66,55,56,50,50,56,48,47,75,75,39,70,88,53,84,55,67,90,82,42,96,73,64,60,48,52,31,46,42,56,65,79,56,75,61,92,72,52,55,62,56,88,46,38,69,50,46,22,53,54,48,47,51,26,63,78,69,70,45,47,49,37,35,39,38,77,28,32,50,85,40,51,34,86,75,40,35,30,43,60,46,19,62,44,47,51,57,38,98,75,48,75,53,52,77,88,62,44,45,60,57,82,75,83,78,81,79,79,66,79,48,72,67,58,61,46,48,60,60,56,48,48,57,54,50,57,46,48,50,62,30,55,46,84,89,53,96,67,75,52,80,78,42,26,58,72,62,38,45,56,61,53,34,59,59,34,29,76,40,38,88,48,28,32,50,49,44,63,48,79,46,63,30,58,69,9,30,44,67,36,54,31,35,36,21,38,47,42,95,47,100,86,42,74,62,40,65,40,31,45,30,42,71,50,68,77,69,52,57,34,46,47,26,22,40,53,54,50,41,53,21,37,49,53,49,46,54,53,50,59,50,57,53,45,72,74,64,82,61,90,68,85,72,82,69,74,70,59,62,27,38,32,38,37,27,51,66,84,52,82,42,43,34,41,38,32,53,42,66,44,90,99,47,72,49,69,33,73,42,72,24,32,61,76,81,75,66,85,88,58,70,50,77,49,27,33,36,51,55,57,42,30,55,71,68,49,47,70,52,70,50,60,75,86,37,32,41,46,56,45,34,52,50,50,62,71,37,95,65,21,78,84,43,75,92,59,60,52,89,59,53,49,43,26,42,35,80,44,78,66,47,85,88,46,34,78,44,57,46,46,68,88,77,47,92,61,70,43,82,57,54,57,82,42,44,46,45,71,81,55,63,76,87,73,70,88,61,40,34,42,32,38,41,38,74,72,85,80,84,82,92,78,93,67,71,41,68,31,41,36,34,41,51,55,103,63,79,45,76,48,81,46,75,44,38,38,88,75,48,43,61,64,58,54,47,51,57,50,40,73,77,36,70,89,55,69,84,63,71,44,46,63,33,55,56,78,64,88,85,58,82,72,67,90,82,56,82,54,64,62,89,45,41,66,58,46,17,53,50,44,42,57,26,52,80,66,73,54,42,69,45,35,33,37,66,32,47,27,74,43,52,37,89,75,42,46,42,68,59,46,22,67,74,66,67,45,79,74,68,60,78,42,94,73,84,54,68,46,80,77,79,50,71,64,53,50,47,38,52,51,52,46,49,59,49,51,53,37,44,40,36,7,53,45,79,65,89,38,40,56,43,17,41,58,57,43,50,49,54,52,50,49,42,42,52,80,43,56,82,49,41,33,53,43,54,56,44,78,46,72,23,61,55,28,31,50,62,35,57,30,34,33,25,35,61,56,100,78,56,45,52,46,28,41,37,30,64,27,60,68,60,68,54,48,31,46,25,27,43,55,56,50,38,49,24,36,40,53,53,46,50,64,72,63,64,83,57,94,82,80,81,68,68,46,72,20,39,34,37,30,29,42,58,38,41,38,36,44,37,37,35,35,42,52,77,46,100,46,91,89,63,61,67,71,43,71,40,40,51,81,64,63,48,61,34,43,84,88,44,98,56,32,69,62,34,47,47,54,52,43,21,36,49,37,34,53,54,58,75,72,103

pLDDT: mean 76.9, std 13.88, range [34.28, 96.81]

Sequence (879 aa):
MTDNNQPLEAPSSDSSITITCLLNGDSASHSFSVNISATDSLEELKGLIKSKKTPDFDDSAASQLVLWKVSIPTANDKGNENYVITLNALNTKEKKELLPADDLSEVFGNNPPENTIHVIVQRPPRVPELSNIMLKVSLKTTPRRELSWIADVKQATLKDLITLIYDNFPELPHPSQSNDNPRIAIHYGQHRLVDPPYPTTDKQLQAILQICIEQGITSLIVDLETPTKTFSTYNLNEVDMLYGLTASCSGYLSDCQAFQTIGSIELSSDELKQAPNRLYQELEKRIDTTLDNSPIPDDEDISTFVAPFLHHATGLFKDHLRLTSKRQLSGCRGHGQADFLIESRGITLDDRSTELIVTETKRGDFASAVAQNMVQLESALAQQQRETRKRKRNDDDDGNADYEALVCYGIVTDASCWHFVECKLEPATDTALLYPKFRTSLHAPDNTKVKLFCLIDGDPLSRAFSFQYEPTADVDDLRNIIMTSPQAVAFNDIAAFQLTLWRASVSMTAADKHKAILLDTLDIKEELLPSDMLSEAFLGTLPTKMIHIIIQRPPQVPKSSTTIPLKVIIKMESKRELAWIADPNVTTLQDLRSAIFENHPDLKDDHATITIRHPKQLNHPSSIPVAITSDNQFRLILQAYGERNITQLTLDLDSPSKSYSSFSWTEVQEEYGVSQLRNYNVFSTLHLDTKEQKQARGNLWNTLEMLNNSIGIPESEADASMYVACFVGFAIQLYKGNLRMTQQKELKGRRGHGPVDYALVSTNSNKLILGVVEVKFCDMNQGLAQNVVQLESALTERWRTLNNAPGNTTNMNSYGIVTTASLWTFVQCTLSPSDDPTVSFPTFHYSRLPVTYSITGGNWRSEAEDIFKRILWLVDAMS